Protein AF-A0A1G6PVP6-F1 (afdb_monomer)

Organism: NCBI:txid1814289

InterPro domains:
  IPR032830 Helicase XPB/Ssl2, N-terminal domain [PF13625] (473-594)

Secondary structure (DSSP, 8-state):
---HHHHHHHS-HHHHHHHHHH-GGGTSSPPSSHHHHHHHHTSHHHHHHHHHH--HHHHHHHHHHHHHHHTT----HHHHHHHH--SGGG---TTHHHHHHHHHHHTTSEEEEETTEEEEPTTGGGTS-SSGGG--PPPPTTS-PPPGGGGGSTTS-TTHHHHHHHHHHS-SEEEPPS-TTSHHHHHHHHHHHTTSSEEEETTEEE--HHHHHHHTTS-SSSSPPPPPPPPP--S-HHHHHHHHHHHHHHHHHHHHHHHHHHHHSPEEBPTTSSB-HHHHHHHHHHTTS-HHHHHHHHHHHHHHTSEEE---SS-EEEEBTHHHHHHHS-HHHHHHHHHHHHTT--B-GGGTTSB-TTSPBPPTT-TT-B-TTHHHHHHHHHHHHTTSTTS---HHHHHHHHHHH-GGGPPPHHHHHHHHHHHHHTTSEETTEE-HHHHHHHHSPTTPPP-HHHHHHHHHHHHHHSPPEE---EE-TTSEEEESSEEPHHHHHHHHHH-EEEEESSSEEEE--HHHHHHHHHTT--HHHHHHHHHHH-SSPPPHHHHHHHHHHHHHTTSS-----SEEEE-S-HHHHHHHHT-TTTGGG-EEEEETTEEEESS-HHHHHHHHHHTT-----B-TTS-B-----------BPP---TTHHHHSTTSS--------HHHHHHHHHHHHHHHHHHHHHHHHHHHTTPPPS-------------EE--HHHHHHHHHHHHHTT--EEEEEE-TTS-EEEEEEEEEEEETTEEEEEETTTTEEEEEEGGGEEEEEEPP---

Structure (mmCIF, N/CA/C/O backbone):
data_AF-A0A1G6PVP6-F1
#
_entry.id   AF-A0A1G6PVP6-F1
#
loop_
_atom_site.group_PDB
_atom_site.id
_atom_site.type_symbol
_atom_site.label_atom_id
_atom_site.label_alt_id
_atom_site.label_comp_id
_atom_site.label_asym_id
_atom_site.label_entity_id
_atom_site.label_seq_id
_atom_site.pdbx_PDB_ins_code
_atom_site.Cartn_x
_atom_site.Cartn_y
_atom_site.Cartn_z
_atom_site.occupancy
_atom_site.B_iso_or_equiv
_atom_site.auth_seq_id
_atom_site.auth_comp_id
_atom_site.auth_asym_id
_atom_site.auth_atom_id
_atom_site.pdbx_PDB_model_num
ATOM 1 N N . MET A 1 1 ? 37.254 7.526 -27.015 1.00 60.75 1 MET A N 1
ATOM 2 C CA . MET A 1 1 ? 35.817 7.591 -26.658 1.00 60.75 1 MET A CA 1
ATOM 3 C C . MET A 1 1 ? 35.720 7.754 -25.145 1.00 60.75 1 MET A C 1
ATOM 5 O O . MET A 1 1 ? 36.478 7.080 -24.457 1.00 60.75 1 MET A O 1
ATOM 9 N N . VAL A 1 2 ? 34.897 8.674 -24.628 1.00 83.00 2 VAL A N 1
ATOM 10 C CA . VAL A 1 2 ? 34.730 8.853 -23.170 1.00 83.00 2 VAL A CA 1
ATOM 11 C C . VAL A 1 2 ? 34.036 7.619 -22.603 1.00 83.00 2 VAL A C 1
ATOM 13 O O . VAL A 1 2 ? 33.103 7.111 -23.222 1.00 83.00 2 VAL A O 1
ATOM 16 N N . THR A 1 3 ? 34.500 7.119 -21.462 1.00 88.19 3 THR A N 1
ATOM 17 C CA . THR A 1 3 ? 33.877 5.979 -20.786 1.00 88.19 3 THR A CA 1
ATOM 18 C C . THR A 1 3 ? 32.744 6.407 -19.852 1.00 88.19 3 THR A C 1
ATOM 20 O O . THR A 1 3 ? 32.696 7.563 -19.428 1.00 88.19 3 THR A O 1
ATOM 23 N N . PHE A 1 4 ? 31.854 5.485 -19.458 1.00 91.62 4 PHE A N 1
ATOM 24 C CA . PHE A 1 4 ? 30.844 5.775 -18.427 1.00 91.62 4 PHE A CA 1
ATOM 25 C C . PHE A 1 4 ? 31.498 6.261 -17.125 1.00 91.62 4 PHE A C 1
ATOM 27 O O . PHE A 1 4 ? 31.034 7.218 -16.500 1.00 91.62 4 PHE A O 1
ATOM 34 N N . SER A 1 5 ? 32.591 5.610 -16.722 1.00 90.44 5 SER A N 1
ATOM 35 C CA . SER A 1 5 ? 33.325 5.957 -15.506 1.00 90.44 5 SER A CA 1
ATOM 36 C C . SER A 1 5 ? 33.924 7.366 -15.578 1.00 90.44 5 SER A C 1
ATOM 38 O O . SER A 1 5 ? 33.791 8.129 -14.617 1.00 90.44 5 SER A O 1
ATOM 40 N N . ASP A 1 6 ? 34.522 7.736 -16.714 1.00 90.12 6 ASP A N 1
ATOM 41 C CA . ASP A 1 6 ? 35.064 9.080 -16.947 1.00 90.12 6 ASP A CA 1
ATOM 42 C C . ASP A 1 6 ? 33.957 10.137 -16.959 1.00 90.12 6 ASP A C 1
ATOM 44 O O . ASP A 1 6 ? 34.083 11.168 -16.294 1.00 90.12 6 ASP A O 1
ATOM 48 N N . TRP A 1 7 ? 32.850 9.854 -17.652 1.00 94.06 7 TRP A N 1
ATOM 49 C CA . TRP A 1 7 ? 31.676 10.724 -17.704 1.00 94.06 7 TRP A CA 1
ATOM 50 C C . TRP A 1 7 ? 31.132 11.012 -16.298 1.00 94.06 7 TRP A C 1
ATOM 52 O O . TRP A 1 7 ? 30.947 12.173 -15.933 1.00 94.06 7 TRP A O 1
ATOM 62 N N . LEU A 1 8 ? 30.957 9.980 -15.464 1.00 93.62 8 LEU A N 1
ATOM 63 C CA . LEU A 1 8 ? 30.440 10.151 -14.104 1.00 93.62 8 LEU A CA 1
ATOM 64 C C . LEU A 1 8 ? 31.425 10.917 -13.209 1.00 93.62 8 LEU A C 1
ATOM 66 O O . LEU A 1 8 ? 31.009 11.755 -12.409 1.00 93.62 8 LEU A O 1
ATOM 70 N N . CYS A 1 9 ? 32.731 10.671 -13.348 1.00 91.69 9 CYS A N 1
ATOM 71 C CA . CYS A 1 9 ? 33.758 11.388 -12.587 1.00 91.69 9 CYS A CA 1
ATOM 72 C C . CYS A 1 9 ? 33.884 12.868 -12.997 1.00 91.69 9 CYS A C 1
ATOM 74 O O . CYS A 1 9 ? 34.318 13.696 -12.184 1.00 91.69 9 CYS A O 1
ATOM 76 N N . ALA A 1 10 ? 33.499 13.214 -14.227 1.00 92.31 10 ALA A N 1
ATOM 77 C CA . ALA A 1 10 ? 33.525 14.576 -14.752 1.00 92.31 10 ALA A CA 1
ATOM 78 C C . ALA A 1 10 ? 32.319 15.441 -14.326 1.00 92.31 10 ALA A C 1
ATOM 80 O O . ALA A 1 10 ? 32.412 16.664 -14.416 1.00 92.31 10 ALA A O 1
ATOM 81 N N . ARG A 1 11 ? 31.225 14.843 -13.823 1.00 94.50 11 ARG A N 1
ATOM 82 C CA . ARG A 1 11 ? 30.000 15.556 -13.394 1.00 94.50 11 ARG A CA 1
ATOM 83 C C . ARG A 1 11 ? 30.251 16.598 -12.308 1.00 94.50 11 ARG A C 1
ATOM 85 O O . ARG A 1 11 ? 31.060 16.370 -11.417 1.00 94.50 11 ARG A O 1
ATOM 92 N N . SER A 1 12 ? 29.536 17.719 -12.312 1.00 94.81 12 SER A N 1
ATOM 93 C CA . SER A 1 12 ? 29.713 18.744 -11.270 1.00 94.81 12 SER A CA 1
ATOM 94 C C . SER A 1 12 ? 29.326 18.239 -9.866 1.00 94.81 12 SER A C 1
ATOM 96 O O . SER A 1 12 ? 28.590 17.265 -9.708 1.00 94.81 12 SER A O 1
ATOM 98 N N . ASP A 1 13 ? 29.800 18.902 -8.807 1.00 94.88 13 ASP A N 1
ATOM 99 C CA . ASP A 1 13 ? 29.448 18.505 -7.435 1.00 94.88 13 ASP A CA 1
ATOM 100 C C . ASP A 1 13 ? 27.935 18.614 -7.174 1.00 94.88 13 ASP A C 1
ATOM 102 O O . ASP A 1 13 ? 27.367 17.783 -6.466 1.00 94.88 13 ASP A O 1
ATOM 106 N N . ALA A 1 14 ? 27.269 19.598 -7.790 1.00 94.19 14 ALA A N 1
ATOM 107 C CA . ALA A 1 14 ? 25.817 19.754 -7.725 1.00 94.19 14 ALA A CA 1
ATOM 108 C C . ALA A 1 14 ? 25.087 18.569 -8.379 1.00 94.19 14 ALA A C 1
ATOM 110 O O . ALA A 1 14 ? 24.171 18.004 -7.783 1.00 94.19 14 ALA A O 1
ATOM 111 N N . GLU A 1 15 ? 25.542 18.145 -9.557 1.00 94.19 15 GLU A N 1
ATOM 112 C CA . GLU A 1 15 ? 25.022 16.968 -10.256 1.00 94.19 15 GLU A CA 1
ATOM 113 C C . GLU A 1 15 ? 25.239 15.668 -9.471 1.00 94.19 15 GLU A C 1
ATOM 115 O O . GLU A 1 15 ? 24.349 14.824 -9.411 1.00 94.19 15 GLU A O 1
ATOM 120 N N . LEU A 1 16 ? 26.397 15.497 -8.826 1.00 94.81 16 LEU A N 1
ATOM 121 C CA . LEU A 1 16 ? 26.662 14.324 -7.988 1.00 94.81 16 LEU A CA 1
ATOM 122 C C . LEU A 1 16 ? 25.761 14.298 -6.744 1.00 94.81 16 LEU A C 1
ATOM 124 O O . LEU A 1 16 ? 25.290 13.231 -6.346 1.00 94.81 16 LEU A O 1
ATOM 128 N N . VAL A 1 17 ? 25.481 15.455 -6.137 1.00 94.12 17 VAL A N 1
ATOM 129 C CA . VAL A 1 17 ? 24.511 15.562 -5.033 1.00 94.12 17 VAL A CA 1
ATOM 130 C C . VAL A 1 17 ? 23.095 15.237 -5.513 1.00 94.12 17 VAL A C 1
ATOM 132 O O . VAL A 1 17 ? 22.380 14.517 -4.812 1.00 94.12 17 VAL A O 1
ATOM 135 N N . ALA A 1 18 ? 22.696 15.709 -6.697 1.00 92.44 18 ALA A N 1
ATOM 136 C CA . ALA A 1 18 ? 21.407 15.374 -7.301 1.00 92.44 18 ALA A CA 1
ATOM 137 C C . ALA A 1 18 ? 21.292 13.862 -7.569 1.00 92.44 18 ALA A C 1
ATOM 139 O O . ALA A 1 18 ? 20.342 13.229 -7.103 1.00 92.44 18 ALA A O 1
ATOM 140 N N . LEU A 1 19 ? 22.315 13.251 -8.182 1.00 94.56 19 LEU A N 1
ATOM 141 C CA . LEU A 1 19 ? 22.394 11.805 -8.402 1.00 94.56 19 LEU A CA 1
ATOM 142 C C . LEU A 1 19 ? 22.219 11.027 -7.092 1.00 94.56 19 LEU A C 1
ATOM 144 O O . LEU A 1 19 ? 21.387 10.129 -7.023 1.00 94.56 19 LEU A O 1
ATOM 148 N N . LEU A 1 20 ? 22.962 11.369 -6.035 1.00 92.81 20 LEU A N 1
ATOM 149 C CA . LEU A 1 20 ? 22.866 10.676 -4.742 1.00 92.81 20 LEU A CA 1
ATOM 150 C C . LEU A 1 20 ? 21.529 10.922 -4.023 1.00 92.81 20 LEU A C 1
ATOM 152 O O . LEU A 1 20 ? 21.112 10.092 -3.214 1.00 92.81 20 LEU A O 1
ATOM 156 N N . SER A 1 21 ? 20.856 12.035 -4.319 1.00 89.69 21 SER A N 1
ATOM 157 C CA . SER A 1 21 ? 19.523 12.345 -3.790 1.00 89.69 21 SER A CA 1
ATOM 158 C C . SER A 1 21 ? 18.444 11.494 -4.460 1.00 89.69 21 SER A C 1
ATOM 160 O O . SER A 1 21 ? 17.589 10.941 -3.768 1.00 89.69 21 SER A O 1
ATOM 162 N N . HIS A 1 22 ? 18.508 11.333 -5.785 1.00 88.88 22 HIS A N 1
ATOM 163 C CA . HIS A 1 22 ? 17.596 10.466 -6.538 1.00 88.88 22 HIS A CA 1
ATOM 164 C C . HIS A 1 22 ? 17.931 8.976 -6.381 1.00 88.88 22 HIS A C 1
ATOM 166 O O . HIS A 1 22 ? 17.046 8.124 -6.432 1.00 88.88 22 HIS A O 1
ATOM 172 N N . ARG A 1 23 ? 19.205 8.650 -6.140 1.00 90.88 23 ARG A N 1
ATOM 173 C CA . ARG A 1 23 ? 19.727 7.288 -5.995 1.00 90.88 23 ARG A CA 1
ATOM 174 C C . ARG A 1 23 ? 20.407 7.078 -4.646 1.00 90.88 23 ARG A C 1
ATOM 176 O O . ARG A 1 23 ? 21.613 6.843 -4.556 1.00 90.88 23 ARG A O 1
ATOM 183 N N . ALA A 1 24 ? 19.603 7.102 -3.584 1.00 85.81 24 ALA A N 1
ATOM 184 C CA . ALA A 1 24 ? 20.070 6.907 -2.207 1.00 85.81 24 ALA A CA 1
ATOM 185 C C . ALA A 1 24 ? 20.829 5.579 -1.999 1.00 85.81 24 ALA A C 1
ATOM 187 O O . ALA A 1 24 ? 21.690 5.474 -1.124 1.00 85.81 24 ALA A O 1
ATOM 188 N N . ASP A 1 25 ? 20.563 4.572 -2.834 1.00 88.75 25 ASP A N 1
ATOM 189 C CA . ASP A 1 25 ? 21.246 3.282 -2.804 1.00 88.75 25 ASP A CA 1
ATOM 190 C C . ASP A 1 25 ? 22.731 3.350 -3.212 1.00 88.75 25 ASP A C 1
ATOM 192 O O . ASP A 1 25 ? 23.511 2.455 -2.884 1.00 88.75 25 ASP A O 1
ATOM 196 N N . LEU A 1 26 ? 23.150 4.430 -3.876 1.00 91.06 26 LEU A N 1
ATOM 197 C CA . LEU A 1 26 ? 24.555 4.712 -4.176 1.00 91.06 26 LEU A CA 1
ATOM 198 C C . LEU A 1 26 ? 25.303 5.318 -2.982 1.00 91.06 26 LEU A C 1
ATOM 200 O O . LEU A 1 26 ? 26.528 5.208 -2.902 1.00 91.06 26 LEU A O 1
ATOM 204 N N . ALA A 1 27 ? 24.578 5.933 -2.044 1.00 86.06 27 ALA A N 1
ATOM 205 C CA . ALA A 1 27 ? 25.148 6.603 -0.880 1.00 86.06 27 ALA A CA 1
ATOM 206 C C . ALA A 1 27 ? 25.388 5.659 0.313 1.00 86.06 27 ALA A C 1
ATOM 208 O O . ALA A 1 27 ? 26.175 6.004 1.193 1.00 86.06 27 ALA A O 1
ATOM 209 N N . SER A 1 28 ? 24.744 4.482 0.355 1.00 80.56 28 SER A N 1
ATOM 210 C CA . SER A 1 28 ? 24.825 3.544 1.488 1.00 80.56 28 SER A CA 1
ATOM 211 C C . SER A 1 28 ? 25.162 2.109 1.051 1.00 80.56 28 SER A C 1
ATOM 213 O O . SER A 1 28 ? 24.464 1.561 0.199 1.00 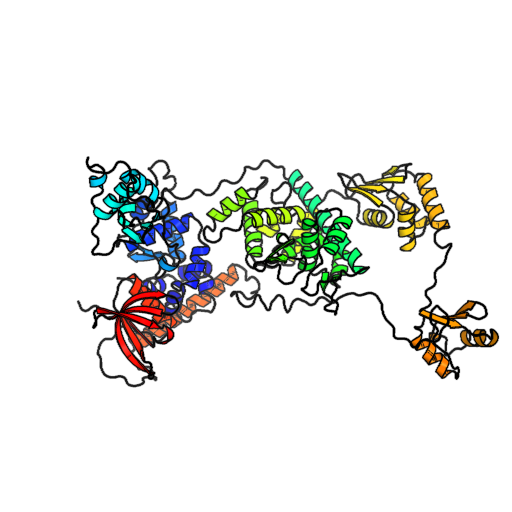80.56 28 SER A O 1
ATOM 215 N N . PRO A 1 29 ? 26.237 1.480 1.581 1.00 80.12 29 PRO A N 1
ATOM 216 C CA . PRO A 1 29 ? 27.320 2.089 2.374 1.00 80.12 29 PRO A CA 1
ATOM 217 C C . PRO A 1 29 ? 28.002 3.254 1.634 1.00 80.12 29 PRO A C 1
ATOM 219 O O . PRO A 1 29 ? 27.838 3.371 0.425 1.00 80.12 29 PRO A O 1
ATOM 222 N N . SER A 1 30 ? 28.753 4.126 2.312 1.00 80.06 30 SER A N 1
ATOM 223 C CA . SER A 1 30 ? 29.416 5.261 1.644 1.00 80.06 30 SER A CA 1
ATOM 224 C C . SER A 1 30 ? 30.474 4.779 0.638 1.00 80.06 30 SER A C 1
ATOM 226 O O . SER A 1 30 ? 31.311 3.954 1.011 1.00 80.06 30 SER A O 1
ATOM 228 N N . PRO A 1 31 ? 30.479 5.272 -0.616 1.00 86.38 31 PRO A N 1
ATOM 229 C CA . PRO A 1 31 ? 31.542 4.955 -1.567 1.00 86.38 31 PRO A CA 1
ATOM 230 C C . PRO A 1 31 ? 32.885 5.542 -1.108 1.00 86.38 31 PRO A C 1
ATOM 232 O O . PRO A 1 31 ? 32.935 6.514 -0.355 1.00 86.38 31 PRO A O 1
ATOM 235 N N . SER A 1 32 ? 33.979 4.933 -1.563 1.00 84.50 32 SER A N 1
ATOM 236 C CA . SER A 1 32 ? 35.352 5.335 -1.228 1.00 84.50 32 SER A CA 1
ATOM 237 C C . SER A 1 32 ? 35.946 6.356 -2.205 1.00 84.50 32 SER A C 1
ATOM 239 O O . SER A 1 32 ? 36.773 7.171 -1.808 1.00 84.50 32 SER A O 1
ATOM 241 N N . THR A 1 33 ? 35.545 6.316 -3.479 1.00 89.00 33 THR A N 1
ATOM 242 C CA . THR A 1 33 ? 36.049 7.160 -4.576 1.00 89.00 33 THR A CA 1
ATOM 243 C C . THR A 1 33 ? 34.946 7.390 -5.616 1.00 89.00 33 THR A C 1
ATOM 245 O O . THR A 1 33 ? 33.927 6.695 -5.609 1.00 89.00 33 THR A O 1
ATOM 248 N N . LEU A 1 34 ? 35.136 8.336 -6.545 1.00 90.12 34 LEU A N 1
ATOM 249 C CA . LEU A 1 34 ? 34.192 8.529 -7.659 1.00 90.12 34 LEU A CA 1
ATOM 250 C C . LEU A 1 34 ? 34.148 7.318 -8.609 1.00 90.12 34 LEU A C 1
ATOM 252 O O . LEU A 1 34 ? 33.084 6.966 -9.108 1.00 90.12 34 LEU A O 1
ATOM 256 N N . LEU A 1 35 ? 35.266 6.604 -8.778 1.00 87.62 35 LEU A N 1
ATOM 257 C CA . LEU A 1 35 ? 35.300 5.357 -9.551 1.00 87.62 35 LEU A CA 1
ATOM 258 C C . LEU A 1 35 ? 34.507 4.232 -8.872 1.00 87.62 35 LEU A C 1
ATOM 260 O O . LEU A 1 35 ? 33.802 3.484 -9.549 1.00 87.62 35 LEU A O 1
ATOM 264 N N . SER A 1 36 ? 34.567 4.113 -7.538 1.00 87.19 36 SER A N 1
ATOM 265 C CA . SER A 1 36 ? 33.729 3.138 -6.830 1.00 87.19 36 SER A CA 1
ATOM 266 C C . SER A 1 36 ? 32.253 3.540 -6.831 1.00 87.19 36 SER A C 1
ATOM 268 O O . SER A 1 36 ? 31.394 2.663 -6.893 1.00 87.19 36 SER A O 1
ATOM 270 N N . LEU A 1 37 ? 31.933 4.840 -6.863 1.00 91.94 37 LEU A N 1
ATOM 271 C CA . LEU A 1 37 ? 30.575 5.322 -7.131 1.00 91.94 37 LEU A CA 1
ATOM 272 C C . LEU A 1 37 ? 30.092 4.907 -8.536 1.00 91.94 37 LEU A C 1
ATOM 274 O O . LEU A 1 37 ? 29.015 4.320 -8.643 1.00 91.94 37 LEU A O 1
ATOM 278 N N . ALA A 1 38 ? 30.896 5.118 -9.585 1.00 91.00 38 ALA A N 1
ATOM 279 C CA . ALA A 1 38 ? 30.566 4.708 -10.956 1.00 91.00 38 ALA A CA 1
ATOM 280 C C . ALA A 1 38 ? 30.348 3.189 -11.077 1.00 91.00 38 ALA A C 1
ATOM 282 O O . ALA A 1 38 ? 29.345 2.731 -11.626 1.00 91.00 38 ALA A O 1
ATOM 283 N N . ALA A 1 39 ? 31.230 2.388 -10.477 1.00 88.44 39 ALA A N 1
ATOM 284 C CA . ALA A 1 39 ? 31.094 0.933 -10.452 1.00 88.44 39 ALA A CA 1
ATOM 285 C C . ALA A 1 39 ? 29.834 0.451 -9.707 1.00 88.44 39 ALA A C 1
ATOM 287 O O . ALA A 1 39 ? 29.248 -0.581 -10.045 1.00 88.44 39 ALA A O 1
ATOM 288 N N . ARG A 1 40 ? 29.387 1.190 -8.685 1.00 91.25 40 ARG A N 1
ATOM 289 C CA . ARG A 1 40 ? 28.132 0.896 -7.975 1.00 91.25 40 ARG A CA 1
ATOM 290 C C . ARG A 1 40 ? 26.914 1.293 -8.784 1.00 91.25 40 ARG A C 1
ATOM 292 O O . ARG A 1 40 ? 25.930 0.549 -8.753 1.00 91.25 40 ARG A O 1
ATOM 299 N N . ALA A 1 41 ? 26.983 2.402 -9.518 1.00 92.62 41 ALA A N 1
ATOM 300 C CA . ALA A 1 41 ? 25.920 2.844 -10.414 1.00 92.62 41 ALA A CA 1
ATOM 301 C C . ALA A 1 41 ? 25.592 1.784 -11.475 1.00 92.62 41 ALA A C 1
ATOM 303 O O . ALA A 1 41 ? 24.414 1.550 -11.720 1.00 92.62 41 ALA A O 1
ATOM 304 N N . THR A 1 42 ? 26.600 1.059 -11.976 1.00 91.88 42 THR A N 1
ATOM 305 C CA . THR A 1 42 ? 26.471 -0.019 -12.983 1.00 91.88 42 THR A CA 1
ATOM 306 C C . THR A 1 42 ? 26.233 -1.417 -12.399 1.00 91.88 42 THR A C 1
ATOM 308 O O . THR A 1 42 ? 26.232 -2.421 -13.114 1.00 91.88 42 THR A O 1
ATOM 311 N N . SER A 1 43 ? 26.058 -1.548 -11.080 1.00 89.44 43 SER A N 1
ATOM 312 C CA . SER A 1 43 ? 25.793 -2.859 -10.477 1.00 89.44 43 SER A CA 1
ATOM 313 C C . SER A 1 43 ? 24.342 -3.300 -10.704 1.00 89.44 43 SER A C 1
ATOM 315 O O . SER A 1 43 ? 23.414 -2.503 -10.601 1.00 89.44 43 SER A O 1
ATOM 317 N N . ARG A 1 44 ? 24.112 -4.597 -10.951 1.00 88.31 44 ARG A N 1
ATOM 318 C CA . ARG A 1 44 ? 22.769 -5.130 -11.256 1.00 88.31 44 ARG A CA 1
ATOM 319 C C . ARG A 1 44 ? 21.719 -4.777 -10.198 1.00 88.31 44 ARG A C 1
ATOM 321 O O . ARG A 1 44 ? 20.634 -4.339 -10.550 1.00 88.31 44 ARG A O 1
ATOM 328 N N . ALA A 1 45 ? 22.044 -4.920 -8.911 1.00 88.69 45 ALA A N 1
ATOM 329 C CA . ALA A 1 45 ? 21.116 -4.598 -7.819 1.00 88.69 45 ALA A CA 1
ATOM 330 C C . ALA A 1 45 ? 20.723 -3.109 -7.804 1.00 88.69 45 ALA A C 1
ATOM 332 O O . ALA A 1 45 ? 19.578 -2.758 -7.538 1.00 88.69 45 ALA A O 1
ATOM 333 N N . SER A 1 46 ? 21.686 -2.248 -8.117 1.00 91.31 46 SER A N 1
ATOM 334 C CA . SER A 1 46 ? 21.552 -0.798 -8.184 1.00 91.31 46 SER A CA 1
ATOM 335 C C . SER A 1 46 ? 20.673 -0.391 -9.375 1.00 91.31 46 SER A C 1
ATOM 337 O O . SER A 1 46 ? 19.634 0.242 -9.195 1.00 91.31 46 SER A O 1
ATOM 339 N N . LEU A 1 47 ? 21.005 -0.870 -10.575 1.00 93.62 47 LEU A N 1
ATOM 340 C CA . LEU A 1 47 ? 20.216 -0.651 -11.790 1.00 93.62 47 LEU A CA 1
ATOM 341 C C . LEU A 1 47 ? 18.796 -1.225 -11.683 1.00 93.62 47 LEU A C 1
ATOM 343 O O . LEU A 1 47 ? 17.840 -0.582 -12.108 1.00 93.62 47 LEU A O 1
ATOM 347 N N . GLN A 1 48 ? 18.622 -2.401 -11.073 1.00 91.94 48 GLN A N 1
ATOM 348 C CA . GLN A 1 48 ? 17.302 -3.000 -10.871 1.00 91.94 48 GLN A CA 1
ATOM 349 C C . GLN A 1 48 ? 16.434 -2.141 -9.946 1.00 91.94 48 GLN A C 1
ATOM 351 O O . GLN A 1 48 ? 15.265 -1.921 -10.248 1.00 91.94 48 GLN A O 1
ATOM 356 N N . ARG A 1 49 ? 16.986 -1.605 -8.848 1.00 90.06 49 ARG A N 1
ATOM 357 C CA . ARG A 1 49 ? 16.247 -0.686 -7.966 1.00 90.06 49 ARG A CA 1
ATOM 358 C C . ARG A 1 49 ? 15.828 0.589 -8.690 1.00 90.06 49 ARG A C 1
ATOM 360 O O . ARG A 1 49 ? 14.674 0.986 -8.575 1.00 90.06 49 ARG A O 1
ATOM 367 N N . ALA A 1 50 ? 16.746 1.188 -9.442 1.00 92.94 50 ALA A N 1
ATOM 368 C CA . ALA A 1 50 ? 16.488 2.421 -10.174 1.00 92.94 50 ALA A CA 1
ATOM 369 C C . ALA A 1 50 ? 15.446 2.224 -11.289 1.00 92.94 50 ALA A C 1
ATOM 371 O O . ALA A 1 50 ? 14.453 2.938 -11.321 1.00 92.94 50 ALA A O 1
ATOM 372 N N . THR A 1 51 ? 15.594 1.188 -12.122 1.00 93.44 51 THR A N 1
ATOM 373 C CA . THR A 1 51 ? 14.605 0.841 -13.165 1.00 93.44 51 THR A CA 1
ATOM 374 C C . THR A 1 51 ? 13.236 0.482 -12.588 1.00 93.44 51 THR A C 1
ATOM 376 O O . THR A 1 51 ? 12.217 0.789 -13.194 1.00 93.44 51 THR A O 1
ATOM 379 N N . THR A 1 52 ? 13.185 -0.122 -11.396 1.00 91.00 52 THR A N 1
ATOM 380 C CA . THR A 1 52 ? 11.923 -0.427 -10.701 1.00 91.00 52 THR A CA 1
ATOM 381 C C . THR A 1 52 ? 11.179 0.827 -10.228 1.00 91.00 52 THR A C 1
ATOM 383 O O . THR A 1 52 ? 9.964 0.783 -10.042 1.00 91.00 52 THR A O 1
ATOM 386 N N . ALA A 1 53 ? 11.894 1.933 -10.013 1.00 89.19 53 ALA A N 1
ATOM 387 C CA . ALA A 1 53 ? 11.325 3.207 -9.584 1.00 89.19 53 ALA A CA 1
ATOM 388 C C . ALA A 1 53 ? 10.896 4.117 -10.748 1.00 89.19 53 ALA A C 1
ATOM 390 O O . ALA A 1 53 ? 10.272 5.141 -10.487 1.00 89.19 53 ALA A O 1
ATOM 391 N N . LEU A 1 54 ? 11.224 3.763 -11.997 1.00 94.12 54 LEU A N 1
ATOM 392 C CA . LEU A 1 54 ? 10.818 4.530 -13.173 1.00 94.12 54 LEU A CA 1
ATOM 393 C C . LEU A 1 54 ? 9.318 4.398 -13.423 1.00 94.12 54 LEU A C 1
ATOM 395 O O . LEU A 1 54 ? 8.761 3.307 -13.284 1.00 94.12 54 LEU A O 1
ATOM 399 N N . ASP A 1 55 ? 8.700 5.492 -13.864 1.00 95.06 55 ASP A N 1
ATOM 400 C CA . ASP A 1 55 ? 7.382 5.442 -14.485 1.00 95.06 55 ASP A CA 1
ATOM 401 C C . ASP A 1 55 ? 7.454 4.869 -15.912 1.00 95.06 55 ASP A C 1
ATOM 403 O O . ASP A 1 55 ? 8.521 4.574 -16.461 1.00 95.06 55 ASP A O 1
ATOM 407 N N . ALA A 1 56 ? 6.287 4.677 -16.519 1.00 94.25 56 ALA A N 1
ATOM 408 C CA . ALA A 1 56 ? 6.146 4.088 -17.836 1.00 94.25 56 ALA A CA 1
ATOM 409 C C . ALA A 1 56 ? 6.769 4.948 -18.944 1.00 94.25 56 ALA A C 1
ATOM 411 O O . ALA A 1 56 ? 7.278 4.386 -19.911 1.00 94.25 56 ALA A O 1
ATOM 412 N N . ALA A 1 57 ? 6.770 6.278 -18.816 1.00 93.69 57 ALA A N 1
ATOM 413 C CA . ALA A 1 57 ? 7.355 7.160 -19.822 1.00 93.69 57 ALA A CA 1
ATOM 414 C C . ALA A 1 57 ? 8.889 7.079 -19.795 1.00 93.69 57 ALA A C 1
ATOM 416 O O . ALA A 1 57 ? 9.512 6.841 -20.832 1.00 93.69 57 ALA A O 1
ATOM 417 N N . HIS A 1 58 ? 9.492 7.170 -18.608 1.00 95.25 58 HIS A N 1
ATOM 418 C CA . HIS A 1 58 ? 10.931 7.005 -18.415 1.00 95.25 58 HIS A CA 1
ATOM 419 C C . HIS A 1 58 ? 11.410 5.613 -18.838 1.00 95.25 58 HIS A C 1
ATOM 421 O O . HIS A 1 58 ? 12.433 5.488 -19.511 1.00 95.25 58 HIS A O 1
ATOM 427 N N . LEU A 1 59 ? 10.672 4.557 -18.477 1.00 95.50 59 LEU A N 1
ATOM 428 C CA . LEU A 1 59 ? 11.030 3.195 -18.866 1.00 95.50 59 LEU A CA 1
ATOM 429 C C . LEU A 1 59 ? 11.007 3.023 -20.392 1.00 95.50 59 LEU A C 1
ATOM 431 O O . LEU A 1 59 ? 11.944 2.446 -20.934 1.00 95.50 59 LEU A O 1
ATOM 435 N N . MET A 1 60 ? 10.003 3.565 -21.091 1.00 94.12 60 MET A N 1
ATOM 436 C CA . MET A 1 60 ? 9.955 3.512 -22.558 1.00 94.12 60 MET A CA 1
ATOM 437 C C . MET A 1 60 ? 11.103 4.286 -23.217 1.00 94.12 60 MET A C 1
ATOM 439 O O . MET A 1 60 ? 11.686 3.808 -24.188 1.00 94.12 60 MET A O 1
ATOM 443 N N . VAL A 1 61 ? 11.476 5.460 -22.695 1.00 95.81 61 VAL A N 1
ATOM 444 C CA . VAL A 1 61 ? 12.637 6.205 -23.214 1.00 95.81 61 VAL A CA 1
ATOM 445 C C . VAL A 1 61 ? 13.930 5.411 -23.006 1.00 95.81 61 VAL A C 1
ATOM 447 O O . VAL A 1 61 ? 14.722 5.281 -23.941 1.00 95.81 61 VAL A O 1
ATOM 450 N N . LEU A 1 62 ? 14.117 4.811 -21.826 1.00 97.06 62 LEU A N 1
ATOM 451 C CA . LEU A 1 62 ? 15.270 3.960 -21.527 1.00 97.06 62 LEU A CA 1
ATOM 452 C C . LEU A 1 62 ? 15.332 2.724 -22.440 1.00 97.06 62 LEU A C 1
ATOM 454 O O . LEU A 1 62 ? 16.394 2.421 -22.984 1.00 97.06 62 LEU A O 1
ATOM 458 N N . GLU A 1 63 ? 14.208 2.030 -22.635 1.00 95.50 63 GLU A N 1
ATOM 459 C CA . GLU A 1 63 ? 14.102 0.894 -23.558 1.00 95.50 63 GLU A CA 1
ATOM 460 C C . GLU A 1 63 ? 14.421 1.312 -24.992 1.00 95.50 63 GLU A C 1
ATOM 462 O O . GLU A 1 63 ? 15.172 0.619 -25.678 1.00 95.50 63 GLU A O 1
ATOM 467 N N . SER A 1 64 ? 13.909 2.464 -25.433 1.00 95.25 64 SER A N 1
ATOM 468 C CA . SER A 1 64 ? 14.187 2.990 -26.765 1.00 95.25 64 SER A CA 1
ATOM 469 C C . SER A 1 64 ? 15.676 3.264 -26.960 1.00 95.25 64 SER A C 1
ATOM 471 O O . SER A 1 64 ? 16.236 2.840 -27.967 1.00 95.25 64 SER A O 1
ATOM 473 N N . VAL A 1 65 ? 16.339 3.933 -26.013 1.00 96.56 65 VAL A N 1
ATOM 474 C CA . VAL A 1 65 ? 17.783 4.203 -26.105 1.00 96.56 65 VAL A CA 1
ATOM 475 C C . VAL A 1 65 ? 18.588 2.902 -26.095 1.00 96.56 65 VAL A C 1
ATOM 477 O O . VAL A 1 65 ? 19.473 2.743 -26.929 1.00 96.56 65 VAL A O 1
ATOM 480 N N . ALA A 1 66 ? 18.253 1.948 -25.221 1.00 94.50 66 ALA A N 1
ATOM 481 C CA . ALA A 1 66 ? 18.941 0.658 -25.159 1.00 94.50 66 ALA A CA 1
ATOM 482 C C . ALA A 1 66 ? 18.790 -0.150 -26.459 1.00 94.50 66 ALA A C 1
ATOM 484 O O . ALA A 1 66 ? 19.757 -0.712 -26.966 1.00 94.50 66 ALA A O 1
ATOM 485 N N . VAL A 1 67 ? 17.588 -0.176 -27.040 1.00 93.38 67 VAL A N 1
ATOM 486 C CA . VAL A 1 67 ? 17.341 -0.839 -28.326 1.00 93.38 67 VAL A CA 1
ATOM 487 C C . VAL A 1 67 ? 18.160 -0.193 -29.442 1.00 93.38 67 VAL A C 1
ATOM 489 O O . VAL A 1 67 ? 18.776 -0.918 -30.217 1.00 93.38 67 VAL A O 1
ATOM 492 N N . LEU A 1 68 ? 18.179 1.136 -29.537 1.00 93.38 68 LEU A N 1
ATOM 493 C CA . LEU A 1 68 ? 18.891 1.840 -30.607 1.00 93.38 68 LEU A CA 1
ATOM 494 C C . LEU A 1 68 ? 20.418 1.705 -30.467 1.00 93.38 68 LEU A C 1
ATOM 496 O O . LEU A 1 68 ? 21.088 1.399 -31.452 1.00 93.38 68 LEU A O 1
ATOM 500 N N . ASP A 1 69 ? 20.959 1.837 -29.250 1.00 92.12 69 ASP A N 1
ATOM 501 C CA . ASP A 1 69 ? 22.396 1.658 -28.974 1.00 92.12 69 ASP A CA 1
ATOM 502 C C . ASP A 1 69 ? 22.857 0.232 -29.309 1.00 92.12 69 ASP A C 1
ATOM 504 O O . ASP A 1 69 ? 23.893 0.049 -29.943 1.00 92.12 69 ASP A O 1
ATOM 508 N N . SER A 1 70 ? 22.042 -0.785 -28.997 1.00 87.88 70 SER A N 1
ATOM 509 C CA . SER A 1 70 ? 22.367 -2.187 -29.307 1.00 87.88 70 SER A CA 1
ATOM 510 C C . SER A 1 70 ? 22.498 -2.490 -30.808 1.00 87.88 70 SER A C 1
ATOM 512 O O . SER A 1 70 ? 23.088 -3.501 -31.185 1.00 87.88 70 SER A O 1
ATOM 514 N N . LEU A 1 71 ? 21.937 -1.630 -31.666 1.00 87.44 71 LEU A N 1
ATOM 515 C CA . LEU A 1 71 ? 22.039 -1.725 -33.124 1.00 87.44 71 LEU A CA 1
ATOM 516 C C . LEU A 1 71 ? 23.251 -0.966 -33.676 1.00 87.44 71 LEU A C 1
ATOM 518 O O . LEU A 1 71 ? 23.469 -0.954 -34.886 1.00 87.44 71 LEU A O 1
ATOM 522 N N . GLY A 1 72 ? 24.032 -0.320 -32.806 1.00 86.75 72 GLY A N 1
ATOM 523 C CA . GLY A 1 72 ? 25.121 0.567 -33.196 1.00 86.75 72 GLY A CA 1
ATOM 524 C C . GLY A 1 72 ? 24.641 1.884 -33.812 1.00 86.75 72 GLY A C 1
ATOM 525 O O . GLY A 1 72 ? 25.421 2.546 -34.497 1.00 86.75 72 GLY A O 1
ATOM 526 N N . GLU A 1 73 ? 23.372 2.269 -33.616 1.00 89.69 73 GLU A N 1
ATOM 527 C CA . GLU A 1 73 ? 22.866 3.564 -34.077 1.00 89.69 73 GLU A CA 1
ATOM 528 C C . GLU A 1 73 ? 23.404 4.707 -33.201 1.00 89.69 73 GLU A C 1
ATOM 530 O O . GLU A 1 73 ? 23.566 4.574 -31.989 1.00 89.69 73 GLU A O 1
ATOM 535 N N . ILE A 1 74 ? 23.627 5.878 -33.805 1.00 93.00 74 ILE A N 1
ATOM 536 C CA . ILE A 1 74 ? 23.909 7.102 -33.048 1.00 93.00 74 ILE A CA 1
ATOM 537 C C . ILE A 1 74 ? 22.594 7.592 -32.438 1.00 93.00 74 ILE A C 1
ATOM 539 O O . ILE A 1 74 ? 21.706 8.074 -33.145 1.00 93.00 74 ILE A O 1
ATOM 543 N N . VAL A 1 75 ? 22.466 7.473 -31.117 1.00 95.62 75 VAL A N 1
ATOM 544 C CA . VAL A 1 75 ? 21.227 7.806 -30.406 1.00 95.62 75 VAL A CA 1
ATOM 545 C C . VAL A 1 75 ? 21.212 9.284 -30.004 1.00 95.62 75 VAL A C 1
ATOM 547 O O . VAL A 1 75 ? 21.699 9.660 -28.938 1.00 95.62 75 VAL A O 1
ATOM 550 N N . THR A 1 76 ? 20.649 10.133 -30.868 1.00 96.06 76 THR A N 1
ATOM 551 C CA . THR A 1 76 ? 20.371 11.550 -30.564 1.00 96.06 76 THR A CA 1
ATOM 552 C C . THR A 1 76 ? 18.950 11.748 -30.035 1.00 96.06 76 THR A C 1
ATOM 554 O O . THR A 1 76 ? 18.089 10.874 -30.184 1.00 96.06 76 THR A O 1
ATOM 557 N N . THR A 1 77 ? 18.668 12.922 -29.468 1.00 94.31 77 THR A N 1
ATOM 558 C CA . THR A 1 77 ? 17.314 13.311 -29.044 1.00 94.31 77 THR A CA 1
ATOM 559 C C . THR A 1 77 ? 16.301 13.173 -30.182 1.00 94.31 77 THR A C 1
ATOM 561 O O . THR A 1 77 ? 15.252 12.559 -30.002 1.00 94.31 77 THR A O 1
ATOM 564 N N . GLU A 1 78 ? 16.625 13.662 -31.382 1.00 92.12 78 GLU A N 1
ATOM 565 C CA . GLU A 1 78 ? 15.752 13.582 -32.562 1.00 92.12 78 GLU A CA 1
ATOM 566 C C . GLU A 1 78 ? 15.480 12.130 -32.956 1.00 92.12 78 GLU A C 1
ATOM 568 O O . GLU A 1 78 ? 14.358 11.780 -33.328 1.00 92.12 78 GLU A O 1
ATOM 573 N N . ARG A 1 79 ? 16.492 11.262 -32.839 1.00 93.25 79 ARG A N 1
ATOM 574 C CA . ARG A 1 79 ? 16.351 9.842 -33.156 1.00 93.25 79 ARG A CA 1
ATOM 575 C C . ARG A 1 79 ? 15.418 9.129 -32.179 1.00 93.25 79 ARG A C 1
ATOM 577 O O . ARG A 1 79 ? 14.608 8.314 -32.627 1.00 93.25 79 ARG A O 1
ATOM 584 N N . VAL A 1 80 ? 15.505 9.443 -30.883 1.00 93.75 80 VAL A N 1
ATOM 585 C CA . VAL A 1 80 ? 14.605 8.907 -29.844 1.00 93.75 80 VAL A CA 1
ATOM 586 C C . VAL A 1 80 ? 13.184 9.439 -30.035 1.00 93.75 80 VAL A C 1
ATOM 588 O O . VAL A 1 80 ? 12.233 8.661 -29.986 1.00 93.75 80 VAL A O 1
ATOM 591 N N . VAL A 1 81 ? 13.026 10.731 -30.340 1.00 91.69 81 VAL A N 1
ATOM 592 C CA . VAL A 1 81 ? 11.721 11.323 -30.676 1.00 91.69 81 VAL A CA 1
ATOM 593 C C . VAL A 1 81 ? 11.095 10.600 -31.869 1.00 91.69 81 VAL A C 1
ATOM 595 O O . VAL A 1 81 ? 9.952 10.159 -31.775 1.00 91.69 81 VAL A O 1
ATOM 598 N N . ALA A 1 82 ? 11.848 10.384 -32.950 1.00 90.00 82 ALA A N 1
ATOM 599 C CA . ALA A 1 82 ? 11.375 9.638 -34.116 1.00 90.00 82 ALA A CA 1
ATOM 600 C C . ALA A 1 82 ? 11.058 8.162 -33.804 1.00 90.00 82 ALA A C 1
ATOM 602 O O . ALA A 1 82 ? 10.184 7.572 -34.435 1.00 90.00 82 ALA A O 1
ATOM 603 N N . ALA A 1 83 ? 11.751 7.557 -32.833 1.00 91.56 83 ALA A N 1
ATOM 604 C CA . ALA A 1 83 ? 11.511 6.177 -32.419 1.00 91.56 83 ALA A CA 1
ATOM 605 C C . ALA A 1 83 ? 10.224 6.010 -31.592 1.00 91.56 83 ALA A C 1
ATOM 607 O O . ALA A 1 83 ? 9.595 4.953 -31.652 1.00 91.56 83 ALA A O 1
ATOM 608 N N . ILE A 1 84 ? 9.842 7.022 -30.810 1.00 90.31 84 ILE A N 1
ATOM 609 C CA . ILE A 1 84 ? 8.727 6.936 -29.857 1.00 90.31 84 ILE A CA 1
ATOM 610 C C . ILE A 1 84 ? 7.458 7.603 -30.391 1.00 90.31 84 ILE A C 1
ATOM 612 O O . ILE A 1 84 ? 6.365 7.104 -30.131 1.00 90.31 84 ILE A O 1
ATOM 616 N N . ALA A 1 85 ? 7.561 8.719 -31.114 1.00 78.25 85 ALA A N 1
ATOM 617 C CA . ALA A 1 85 ? 6.397 9.493 -31.532 1.00 78.25 85 ALA A CA 1
ATOM 618 C C . ALA A 1 85 ? 5.499 8.717 -32.521 1.00 78.25 85 ALA A C 1
ATOM 620 O O . ALA A 1 85 ? 5.955 8.179 -33.534 1.00 78.25 85 ALA A O 1
ATOM 621 N N . ALA A 1 86 ? 4.189 8.689 -32.245 1.00 62.88 86 ALA A N 1
ATOM 622 C CA . ALA A 1 86 ? 3.183 8.467 -33.284 1.00 62.88 86 ALA A CA 1
ATOM 623 C C . ALA A 1 86 ? 3.057 9.721 -34.163 1.00 62.88 86 ALA A C 1
ATOM 625 O O . ALA A 1 86 ? 3.575 10.773 -33.802 1.00 62.88 86 ALA A O 1
ATOM 626 N N . GLU A 1 87 ? 2.383 9.589 -35.310 1.00 54.19 87 GLU A N 1
ATOM 627 C CA . GLU A 1 87 ? 2.085 10.659 -36.274 1.00 54.19 87 GLU A CA 1
ATOM 628 C C . GLU A 1 87 ? 1.923 12.069 -35.654 1.00 54.19 87 GLU A C 1
ATOM 630 O O . GLU A 1 87 ? 1.381 12.201 -34.553 1.00 54.19 87 GLU A O 1
ATOM 635 N N . PRO A 1 88 ? 2.319 13.138 -36.378 1.00 50.22 88 PRO A N 1
ATOM 636 C CA . PRO A 1 88 ? 2.551 14.493 -35.850 1.00 50.22 88 PRO A CA 1
ATOM 637 C C . PRO A 1 88 ? 1.384 15.158 -35.089 1.00 50.22 88 PRO A C 1
ATOM 639 O O . PRO A 1 88 ? 1.586 16.197 -34.471 1.00 50.22 88 PRO A O 1
ATOM 642 N N . ALA A 1 89 ? 0.182 14.576 -35.085 1.00 44.16 89 ALA A N 1
ATOM 643 C CA . ALA A 1 89 ? -0.989 15.070 -34.362 1.00 44.16 89 ALA A CA 1
ATOM 644 C C . ALA A 1 89 ? -0.984 14.783 -32.841 1.00 44.16 89 ALA A C 1
ATOM 646 O O . ALA A 1 89 ? -1.750 15.410 -32.116 1.00 44.16 89 ALA A O 1
ATOM 647 N N . ILE A 1 90 ? -0.138 13.867 -32.345 1.00 47.81 90 ILE A N 1
ATOM 648 C CA . ILE A 1 90 ? 0.002 13.551 -30.900 1.00 47.81 90 ILE A CA 1
ATOM 649 C C . ILE A 1 90 ? 1.344 14.086 -30.347 1.00 47.81 90 ILE A C 1
ATOM 651 O O . ILE A 1 90 ? 1.721 13.823 -29.209 1.00 47.81 90 ILE A O 1
ATOM 655 N N . ALA A 1 91 ? 2.062 14.900 -31.130 1.00 46.97 91 ALA A N 1
ATOM 656 C CA . ALA A 1 91 ? 3.310 15.571 -30.758 1.00 46.97 91 ALA A CA 1
ATOM 657 C C . ALA A 1 91 ? 3.099 16.751 -29.781 1.00 46.97 91 ALA A C 1
ATOM 659 O O . ALA A 1 91 ? 3.746 17.788 -29.905 1.00 46.97 91 ALA A O 1
ATOM 660 N N . ASN A 1 92 ? 2.185 16.620 -28.816 1.00 47.00 92 ASN A N 1
ATOM 661 C CA . ASN A 1 92 ? 1.778 17.721 -27.940 1.00 47.00 92 ASN A CA 1
ATOM 662 C C . ASN A 1 92 ? 2.734 18.015 -26.773 1.00 47.00 92 ASN A C 1
ATOM 664 O O . ASN A 1 92 ? 2.341 18.702 -25.840 1.00 47.00 92 ASN A O 1
ATOM 668 N N . ASP A 1 93 ? 3.993 17.580 -26.854 1.00 61.66 93 ASP A N 1
ATOM 669 C CA . ASP A 1 93 ? 5.068 18.255 -26.126 1.00 61.66 93 ASP A CA 1
ATOM 670 C C . ASP A 1 93 ? 6.434 17.880 -26.723 1.00 61.66 93 ASP A C 1
ATOM 672 O O . ASP A 1 93 ? 7.017 16.837 -26.415 1.00 61.66 93 ASP A O 1
ATOM 676 N N . ALA A 1 94 ? 6.967 18.726 -27.608 1.00 68.88 94 ALA A N 1
ATOM 677 C CA . ALA A 1 94 ? 8.301 18.535 -28.195 1.00 68.88 94 ALA A CA 1
ATOM 678 C C . ALA A 1 94 ? 9.428 18.501 -27.135 1.00 68.88 94 ALA A C 1
ATOM 680 O O . ALA A 1 94 ? 10.551 18.103 -27.434 1.00 68.88 94 ALA A O 1
ATOM 681 N N . THR A 1 95 ? 9.120 18.906 -25.903 1.00 82.12 95 THR A N 1
ATOM 682 C CA . THR A 1 95 ? 10.006 18.992 -24.737 1.00 82.12 95 THR A CA 1
ATOM 683 C C . THR A 1 95 ? 9.955 17.761 -23.830 1.00 82.12 95 THR A C 1
ATOM 685 O O . THR A 1 95 ? 10.939 17.503 -23.146 1.00 82.12 95 THR A O 1
ATOM 688 N N . THR A 1 96 ? 8.878 16.959 -23.844 1.00 89.00 96 THR A N 1
ATOM 689 C CA . THR A 1 96 ? 8.719 15.845 -22.886 1.00 89.00 96 THR A CA 1
ATOM 690 C C . THR A 1 96 ? 9.832 14.801 -23.027 1.00 89.00 96 THR A C 1
ATOM 692 O O . THR A 1 96 ? 10.471 14.454 -22.041 1.00 89.00 96 THR A O 1
ATOM 695 N N . ILE A 1 97 ? 10.108 14.301 -24.240 1.00 91.19 97 ILE A N 1
ATOM 696 C CA . ILE A 1 97 ? 11.177 13.303 -24.455 1.00 91.19 97 ILE A CA 1
ATOM 697 C C . ILE A 1 97 ? 12.565 13.859 -24.084 1.00 91.19 97 ILE A C 1
ATOM 699 O O . ILE A 1 97 ? 13.287 13.154 -23.379 1.00 91.19 97 ILE A O 1
ATOM 703 N N . PRO A 1 98 ? 12.950 15.087 -24.497 1.00 93.19 98 PRO A N 1
ATOM 704 C CA . PRO A 1 98 ? 14.169 15.730 -24.006 1.00 93.19 98 PRO A CA 1
ATOM 705 C C . PRO A 1 98 ? 14.288 15.751 -22.476 1.00 93.19 98 PRO A C 1
ATOM 707 O O . PRO A 1 98 ? 15.312 15.321 -21.954 1.00 93.19 98 PRO A O 1
ATOM 710 N N . THR A 1 99 ? 13.237 16.154 -21.754 1.00 94.38 99 THR A N 1
ATOM 711 C CA . THR A 1 99 ? 13.244 16.165 -20.281 1.00 94.38 99 THR A CA 1
ATOM 712 C C . THR A 1 99 ? 13.418 14.761 -19.700 1.00 94.38 99 THR A C 1
ATOM 714 O O . THR A 1 99 ? 14.262 14.561 -18.835 1.00 94.38 99 THR A O 1
ATOM 717 N N . LEU A 1 100 ? 12.719 13.752 -20.233 1.00 94.94 100 LEU A N 1
ATOM 718 C CA . LEU A 1 100 ? 12.877 12.360 -19.788 1.00 94.94 100 LEU A CA 1
ATOM 719 C C . LEU A 1 100 ? 14.304 11.825 -20.023 1.00 94.94 100 LEU A C 1
ATOM 721 O O . LEU A 1 100 ? 14.819 11.048 -19.219 1.00 94.94 100 LEU A O 1
ATOM 725 N N . LEU A 1 101 ? 14.958 12.219 -21.123 1.00 96.19 101 LEU A N 1
ATOM 726 C CA . LEU A 1 101 ? 16.359 11.872 -21.390 1.00 96.19 101 LEU A CA 1
ATOM 727 C C . LEU A 1 101 ? 17.306 12.525 -20.374 1.00 96.19 101 LEU A C 1
ATOM 729 O O . LEU A 1 101 ? 18.262 11.881 -19.931 1.00 96.19 101 LEU A O 1
ATOM 733 N N . GLU A 1 102 ? 17.048 13.777 -20.000 1.00 95.38 102 GLU A N 1
ATOM 734 C CA . GLU A 1 102 ? 17.796 14.498 -18.965 1.00 95.38 102 GLU A CA 1
ATOM 735 C C . GLU A 1 102 ? 17.602 13.850 -17.588 1.00 95.38 102 GLU A C 1
ATOM 737 O O . GLU A 1 102 ? 18.596 13.500 -16.956 1.00 95.38 102 GLU A O 1
ATOM 742 N N . ASP A 1 103 ? 16.368 13.538 -17.184 1.00 95.69 103 ASP A N 1
ATOM 743 C CA . ASP A 1 103 ? 16.054 12.859 -15.916 1.00 95.69 103 ASP A CA 1
ATOM 744 C C . ASP A 1 103 ? 16.754 11.485 -15.804 1.00 95.69 103 ASP A C 1
ATOM 746 O O . ASP A 1 103 ? 17.341 11.112 -14.776 1.00 95.69 103 ASP A O 1
ATOM 750 N N . LEU A 1 104 ? 16.759 10.710 -16.895 1.00 97.38 104 LEU A N 1
ATOM 751 C CA . LEU A 1 104 ? 17.479 9.434 -16.969 1.00 97.38 104 LEU A CA 1
ATOM 752 C C . LEU A 1 104 ? 19.007 9.608 -16.944 1.00 97.38 104 LEU A C 1
ATOM 754 O O . LEU A 1 104 ? 19.725 8.737 -16.442 1.00 97.38 104 LEU A O 1
ATOM 758 N N . THR A 1 105 ? 19.513 10.724 -17.469 1.00 96.81 105 THR A N 1
ATOM 759 C CA . THR A 1 105 ? 20.934 11.087 -17.399 1.00 96.81 105 THR A CA 1
ATOM 760 C C . THR A 1 105 ? 21.311 11.516 -15.977 1.00 96.81 105 THR A C 1
ATOM 762 O O . THR A 1 105 ? 22.339 11.092 -15.443 1.00 96.81 105 THR A O 1
ATOM 765 N N . ASP A 1 106 ? 20.447 12.266 -15.295 1.00 95.31 106 ASP A N 1
ATOM 766 C CA . ASP A 1 106 ? 20.647 12.706 -13.916 1.00 95.31 106 ASP A CA 1
ATOM 767 C C . ASP A 1 106 ? 20.671 11.550 -12.925 1.00 95.31 106 ASP A C 1
ATOM 769 O O . ASP A 1 106 ? 21.503 11.534 -12.013 1.00 95.31 106 ASP A O 1
ATOM 773 N N . THR A 1 107 ? 19.866 10.521 -13.175 1.00 95.81 107 THR A N 1
ATOM 774 C CA . THR A 1 107 ? 19.878 9.258 -12.424 1.00 95.81 107 THR A CA 1
ATOM 775 C C . THR A 1 107 ? 20.989 8.287 -12.852 1.00 95.81 107 THR A C 1
ATOM 777 O O . THR A 1 107 ? 21.111 7.202 -12.272 1.00 95.81 107 THR A O 1
ATOM 780 N N . ALA A 1 108 ? 21.837 8.666 -13.817 1.00 96.38 108 ALA A N 1
ATOM 781 C CA . ALA A 1 108 ? 22.911 7.845 -14.383 1.00 96.38 108 ALA A CA 1
ATOM 782 C C . ALA A 1 108 ? 22.428 6.477 -14.911 1.00 96.38 108 ALA A C 1
ATOM 784 O O . ALA A 1 108 ? 23.152 5.481 -14.832 1.00 96.38 108 ALA A O 1
ATOM 785 N N . LEU A 1 109 ? 21.190 6.421 -15.413 1.00 96.94 109 LEU A N 1
ATOM 786 C CA . LEU A 1 109 ? 20.650 5.286 -16.170 1.00 96.94 109 LEU A CA 1
ATOM 787 C C . LEU A 1 109 ? 20.945 5.423 -17.662 1.00 96.94 109 LEU A C 1
ATOM 789 O O . LEU A 1 109 ? 21.136 4.418 -18.346 1.00 96.94 109 LEU A O 1
ATOM 793 N N . LEU A 1 110 ? 21.044 6.665 -18.128 1.00 97.06 110 LEU A N 1
ATOM 794 C CA . LEU A 1 110 ? 21.681 7.046 -19.377 1.00 97.06 110 LEU A CA 1
ATOM 795 C C . LEU A 1 110 ? 22.952 7.846 -19.084 1.00 97.06 110 LEU A C 1
ATOM 797 O O . LEU A 1 110 ? 23.126 8.410 -18.003 1.00 97.06 110 LEU A O 1
ATOM 801 N N . TRP A 1 111 ? 23.845 7.892 -20.060 1.00 95.50 111 TRP A N 1
ATOM 802 C CA . TRP A 1 111 ? 25.018 8.756 -20.054 1.00 95.50 111 TRP A CA 1
ATOM 803 C C . TRP A 1 111 ? 25.285 9.273 -21.463 1.00 95.50 111 TRP A C 1
ATOM 805 O O . TRP A 1 111 ? 24.776 8.730 -22.443 1.00 95.50 111 TRP A O 1
ATOM 815 N N . GLN A 1 112 ? 26.082 10.333 -21.566 1.00 94.12 112 GLN A N 1
ATOM 816 C CA . GLN A 1 112 ? 26.424 10.931 -22.851 1.00 94.12 112 GLN A CA 1
ATOM 817 C C . GLN A 1 112 ? 27.865 10.583 -23.217 1.00 94.12 112 GLN A C 1
ATOM 819 O O . GLN A 1 112 ? 28.802 11.019 -22.548 1.00 94.12 112 GLN A O 1
ATOM 824 N N . SER A 1 113 ? 28.042 9.801 -24.284 1.00 91.00 113 SER A N 1
ATOM 825 C CA . SER A 1 113 ? 29.381 9.456 -24.795 1.00 91.00 113 SER A CA 1
ATOM 826 C C . SER A 1 113 ? 30.078 10.661 -25.428 1.00 91.00 113 SER A C 1
ATOM 828 O O . SER A 1 113 ? 31.295 10.816 -25.333 1.00 91.00 113 SER A O 1
ATOM 830 N N . HIS A 1 114 ? 29.269 11.524 -26.037 1.00 90.06 114 HIS A N 1
ATOM 831 C CA . HIS A 1 114 ? 29.585 12.859 -26.517 1.00 90.06 114 HIS A CA 1
ATOM 832 C C . HIS A 1 114 ? 28.355 13.735 -26.249 1.00 90.06 114 HIS A C 1
ATOM 834 O O . HIS A 1 114 ? 27.254 13.186 -26.139 1.00 90.06 114 HIS A O 1
ATOM 840 N N . PRO A 1 115 ? 28.500 15.068 -26.168 1.00 90.12 115 PRO A N 1
ATOM 841 C CA .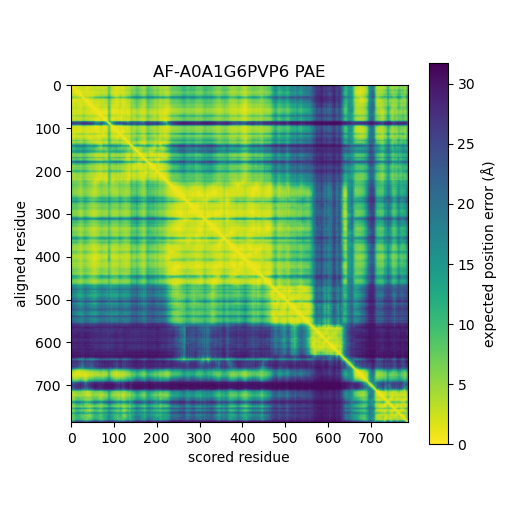 PRO A 1 115 ? 27.357 15.960 -25.998 1.00 90.12 115 PRO A CA 1
ATOM 842 C C . PRO A 1 115 ? 26.245 15.657 -27.017 1.00 90.12 115 PRO A C 1
ATOM 844 O O . PRO A 1 115 ? 26.483 15.706 -28.223 1.00 90.12 115 PRO A O 1
ATOM 847 N N . GLY A 1 116 ? 25.053 15.301 -26.527 1.00 90.19 116 GLY A N 1
ATOM 848 C CA . GLY A 1 116 ? 23.882 14.965 -27.353 1.00 90.19 116 GLY A CA 1
ATOM 849 C C . GLY A 1 116 ? 23.816 13.531 -27.904 1.00 90.19 116 GLY A C 1
ATOM 850 O O . GLY A 1 116 ? 22.852 13.208 -28.597 1.00 90.19 116 GLY A O 1
ATOM 851 N N . ILE A 1 117 ? 24.792 12.663 -27.601 1.00 95.25 117 ILE A N 1
ATOM 852 C CA . ILE A 1 117 ? 24.777 11.237 -27.975 1.00 95.25 117 ILE A CA 1
ATOM 853 C C . ILE A 1 117 ? 24.597 10.381 -26.721 1.00 95.25 117 ILE A C 1
ATOM 855 O O . ILE A 1 117 ? 25.539 10.194 -25.943 1.00 95.25 117 ILE A O 1
ATOM 859 N N . TYR A 1 118 ? 23.396 9.832 -26.557 1.00 96.31 118 TYR A N 1
ATOM 860 C CA . TYR A 1 118 ? 22.990 9.064 -25.383 1.00 96.31 118 TYR A CA 1
ATOM 861 C C . TYR A 1 118 ? 23.356 7.589 -25.514 1.00 96.31 118 TYR A C 1
ATOM 863 O O . TYR A 1 118 ? 23.252 6.998 -26.584 1.00 96.31 118 TYR A O 1
ATOM 871 N N . ARG A 1 119 ? 23.745 6.976 -24.400 1.00 95.56 119 ARG A N 1
ATOM 872 C CA . ARG A 1 119 ? 23.967 5.535 -24.278 1.00 95.56 119 ARG A CA 1
ATOM 873 C C . ARG A 1 119 ? 23.378 5.029 -22.962 1.00 95.56 119 ARG A C 1
ATOM 875 O O . ARG A 1 119 ? 23.363 5.777 -21.978 1.00 95.56 119 ARG A O 1
ATOM 882 N N . PRO A 1 120 ? 22.891 3.781 -22.901 1.00 96.06 120 PRO A N 1
ATOM 883 C CA . PRO A 1 120 ? 22.471 3.184 -21.642 1.00 96.06 120 PRO A CA 1
ATOM 884 C C . PRO A 1 120 ? 23.673 2.990 -20.712 1.00 96.06 120 PRO A C 1
ATOM 886 O O . PRO A 1 120 ? 24.798 2.737 -21.154 1.00 96.06 120 PRO A O 1
ATOM 889 N N . ALA A 1 121 ? 23.450 3.095 -19.402 1.00 95.25 121 ALA A N 1
ATOM 890 C CA . ALA A 1 121 ? 24.480 2.756 -18.429 1.00 95.25 121 ALA A CA 1
ATOM 891 C C . ALA A 1 121 ? 24.893 1.274 -18.580 1.00 95.25 121 ALA A C 1
ATOM 893 O O . ALA A 1 121 ? 24.028 0.412 -18.788 1.00 95.25 121 ALA A O 1
ATOM 894 N N . PRO A 1 122 ? 26.191 0.937 -18.446 1.00 92.81 122 PRO A N 1
ATOM 895 C CA . PRO A 1 122 ? 26.650 -0.442 -18.578 1.00 92.81 122 PRO A CA 1
ATOM 896 C C . PRO A 1 122 ? 25.882 -1.405 -17.661 1.00 92.81 122 PRO A C 1
ATOM 898 O O . PRO A 1 122 ? 25.838 -1.217 -16.444 1.00 92.81 122 PRO A O 1
ATOM 901 N N . GLY A 1 123 ? 25.292 -2.453 -18.245 1.00 88.44 123 GLY A N 1
ATOM 902 C CA . GLY A 1 123 ? 24.495 -3.462 -17.535 1.00 88.44 123 GLY A CA 1
ATOM 903 C C . GLY A 1 123 ? 22.976 -3.231 -17.526 1.00 88.44 123 GLY A C 1
ATOM 904 O O . GLY A 1 123 ? 22.256 -4.099 -17.036 1.00 88.44 123 GLY A O 1
ATOM 905 N N . ILE A 1 124 ? 22.471 -2.121 -18.084 1.00 91.38 124 ILE A N 1
ATOM 906 C CA . ILE A 1 124 ? 21.022 -1.843 -18.184 1.00 91.38 124 ILE A CA 1
ATOM 907 C C . ILE A 1 124 ? 20.272 -2.915 -18.976 1.00 91.38 124 ILE A C 1
ATOM 909 O O . ILE A 1 124 ? 19.193 -3.335 -18.571 1.00 91.38 124 ILE A O 1
ATOM 913 N N . GLU A 1 125 ? 20.840 -3.417 -20.070 1.00 86.69 125 GLU A N 1
ATOM 914 C CA . GLU A 1 125 ? 20.183 -4.449 -20.883 1.00 86.69 125 GLU A CA 1
ATOM 915 C C . GLU A 1 125 ? 19.874 -5.729 -20.090 1.00 86.69 125 GLU A C 1
ATOM 917 O O . GLU A 1 125 ? 18.954 -6.469 -20.424 1.00 86.69 125 GLU A O 1
ATOM 922 N N . GLU A 1 126 ? 20.616 -5.995 -19.009 1.00 83.94 126 GLU A N 1
ATOM 923 C CA . GLU A 1 126 ? 20.383 -7.151 -18.142 1.00 83.94 126 GLU A CA 1
ATOM 924 C C . GLU A 1 126 ? 19.248 -6.942 -17.134 1.00 83.94 126 GLU A C 1
ATOM 926 O O . GLU A 1 126 ? 18.808 -7.908 -16.501 1.00 83.94 126 GLU A O 1
ATOM 931 N N . THR A 1 127 ? 18.835 -5.690 -16.919 1.00 88.44 127 THR A N 1
ATOM 932 C CA . THR A 1 127 ? 17.791 -5.316 -15.959 1.00 88.44 127 THR A CA 1
ATOM 933 C C . THR A 1 127 ? 16.451 -5.040 -16.629 1.00 88.44 127 THR A C 1
ATOM 935 O O . THR A 1 127 ? 15.426 -5.110 -15.944 1.00 88.44 127 THR A O 1
ATOM 938 N N . LEU A 1 128 ? 16.451 -4.758 -17.935 1.00 88.88 128 LEU A N 1
ATOM 939 C CA . LEU A 1 128 ? 15.255 -4.667 -18.769 1.00 88.88 128 LEU A CA 1
ATOM 940 C C . LEU A 1 128 ? 14.622 -6.049 -18.998 1.00 88.88 128 LEU A C 1
ATOM 942 O O . LEU A 1 128 ? 15.194 -7.091 -18.668 1.00 88.88 128 LEU A O 1
ATOM 946 N N . ASP A 1 129 ? 13.399 -6.055 -19.524 1.00 83.81 129 ASP A N 1
ATOM 947 C CA . ASP A 1 129 ? 12.697 -7.297 -19.843 1.00 83.81 129 ASP A CA 1
ATOM 948 C C . ASP A 1 129 ? 13.378 -8.034 -21.003 1.00 83.81 129 ASP A C 1
ATOM 950 O O . ASP A 1 129 ? 14.165 -7.460 -21.752 1.00 83.81 129 ASP A O 1
ATOM 954 N N . ALA A 1 130 ? 13.065 -9.323 -21.176 1.00 84.94 130 ALA A N 1
ATOM 955 C CA . ALA A 1 130 ? 13.684 -10.152 -22.217 1.00 84.94 130 ALA A CA 1
ATOM 956 C C . ALA A 1 130 ? 13.510 -9.578 -23.638 1.00 84.94 130 ALA A C 1
ATOM 958 O O . ALA A 1 130 ? 14.326 -9.852 -24.518 1.00 84.94 130 ALA A O 1
ATOM 959 N N . TYR A 1 131 ? 12.453 -8.787 -23.842 1.00 90.19 131 TYR A N 1
ATOM 960 C CA . TYR A 1 131 ? 12.099 -8.148 -25.104 1.00 90.19 131 TYR A CA 1
ATOM 961 C C . TYR A 1 131 ? 11.791 -6.658 -24.860 1.00 90.19 131 TYR A C 1
ATOM 963 O O . TYR A 1 131 ? 10.612 -6.295 -24.797 1.00 90.19 131 TYR A O 1
ATOM 971 N N . PRO A 1 132 ? 12.809 -5.792 -24.671 1.00 90.81 132 PRO A N 1
ATOM 972 C CA . PRO A 1 132 ? 12.587 -4.361 -24.445 1.00 90.81 132 PRO A CA 1
ATOM 973 C C . PRO A 1 132 ? 11.818 -3.762 -25.629 1.00 90.81 132 PRO A C 1
ATOM 975 O O . PRO A 1 132 ? 12.075 -4.124 -26.781 1.00 90.81 132 PRO A O 1
ATOM 978 N N . ALA A 1 133 ? 10.829 -2.904 -25.362 1.00 90.25 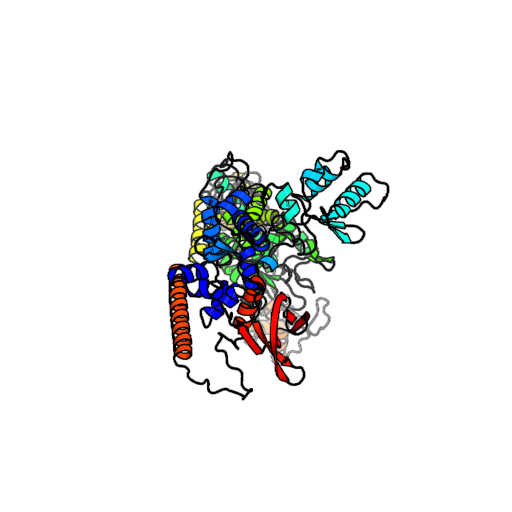133 ALA A N 1
ATOM 979 C CA . ALA A 1 133 ? 9.896 -2.389 -26.368 1.00 90.25 133 ALA A CA 1
ATOM 980 C C . ALA A 1 133 ? 9.153 -3.476 -27.191 1.00 90.25 133 ALA A C 1
ATOM 982 O O . ALA A 1 133 ? 8.702 -3.236 -28.319 1.00 90.25 133 ALA A O 1
ATOM 983 N N . GLY A 1 134 ? 9.046 -4.705 -26.669 1.00 90.69 134 GLY A N 1
ATOM 984 C CA . GLY A 1 134 ? 8.500 -5.864 -27.386 1.00 90.69 134 GLY A CA 1
ATOM 985 C C . GLY A 1 134 ? 9.356 -6.314 -28.577 1.00 90.69 134 GLY A C 1
ATOM 986 O O . GLY A 1 134 ? 8.856 -6.992 -29.469 1.00 90.69 134 GLY A O 1
ATOM 987 N N . LEU A 1 135 ? 10.622 -5.896 -28.647 1.00 91.31 135 LEU A N 1
ATOM 988 C CA . LEU A 1 135 ? 11.535 -6.246 -29.732 1.00 91.31 135 LEU A CA 1
ATOM 989 C C . LEU A 1 135 ? 12.356 -7.478 -29.355 1.00 91.31 135 LEU A C 1
ATOM 991 O O . LEU A 1 135 ? 12.853 -7.597 -28.234 1.00 91.31 135 LEU A O 1
ATOM 995 N N . GLY A 1 136 ? 12.513 -8.392 -30.313 1.00 88.12 136 GLY A N 1
ATOM 996 C CA . GLY A 1 136 ? 13.339 -9.585 -30.159 1.00 88.12 136 GLY A CA 1
ATOM 997 C C . GLY A 1 136 ? 14.828 -9.275 -29.947 1.00 88.12 136 GLY A C 1
ATOM 998 O O . GLY A 1 136 ? 15.236 -8.113 -29.822 1.00 88.12 136 GLY A O 1
ATOM 999 N N . PRO A 1 137 ? 15.677 -10.310 -29.904 1.00 87.50 137 PRO A N 1
ATOM 1000 C CA . PRO A 1 137 ? 17.120 -10.120 -29.961 1.00 87.50 137 PRO A CA 1
ATOM 1001 C C . PRO A 1 137 ? 17.549 -9.579 -31.333 1.00 87.50 137 PRO A C 1
ATOM 1003 O O . PRO A 1 137 ? 16.828 -9.728 -32.325 1.00 87.50 137 PRO A O 1
ATOM 1006 N N . ALA A 1 138 ? 18.732 -8.969 -31.364 1.00 85.06 138 ALA A N 1
ATOM 1007 C CA . ALA A 1 138 ? 19.404 -8.553 -32.591 1.00 85.06 138 ALA A CA 1
ATOM 1008 C C . ALA A 1 138 ? 19.816 -9.764 -33.451 1.00 85.06 138 ALA A C 1
ATOM 1010 O O . ALA A 1 138 ? 20.019 -10.872 -32.934 1.00 85.06 138 ALA A O 1
ATOM 1011 N N . LEU A 1 139 ? 19.941 -9.542 -34.757 1.00 82.25 139 LEU A N 1
ATOM 1012 C CA . LEU A 1 139 ? 20.512 -10.490 -35.710 1.00 82.25 139 LEU A CA 1
ATOM 1013 C C . LEU A 1 139 ? 22.000 -10.709 -35.413 1.00 82.25 139 LEU A C 1
ATOM 1015 O O . LEU A 1 139 ? 22.715 -9.797 -34.993 1.00 82.25 139 LEU A O 1
ATOM 1019 N N . LEU A 1 140 ? 22.500 -11.923 -35.657 1.00 70.56 140 LEU A N 1
ATOM 1020 C CA . LEU A 1 140 ? 23.940 -12.154 -35.598 1.00 70.56 140 LEU A CA 1
ATOM 1021 C C . LEU A 1 140 ? 24.603 -11.613 -36.876 1.00 70.56 140 LEU A C 1
ATOM 1023 O O . LEU A 1 140 ? 23.978 -11.615 -37.937 1.00 70.56 140 LEU A O 1
ATOM 1027 N N . PRO A 1 141 ? 25.898 -11.237 -36.838 1.00 65.44 141 PRO A N 1
ATOM 1028 C CA . PRO A 1 141 ? 26.609 -10.682 -37.998 1.00 65.44 141 PRO A CA 1
ATOM 1029 C C . PRO A 1 141 ? 26.593 -11.544 -39.275 1.00 65.44 141 PRO A C 1
ATOM 1031 O O . PRO A 1 141 ? 26.947 -11.057 -40.344 1.00 65.44 141 PRO A O 1
ATOM 1034 N N . ARG A 1 142 ? 26.222 -12.829 -39.180 1.00 58.75 142 ARG A N 1
ATOM 1035 C CA . ARG A 1 142 ? 26.128 -13.765 -40.312 1.00 58.75 142 ARG A CA 1
ATOM 1036 C C . ARG A 1 142 ? 24.733 -13.859 -40.935 1.00 58.75 142 ARG A C 1
ATOM 1038 O O . ARG A 1 142 ? 24.619 -14.451 -42.002 1.00 58.75 142 ARG A O 1
ATOM 1045 N N . ASP A 1 143 ? 23.706 -13.307 -40.292 1.00 64.69 143 ASP A N 1
ATOM 1046 C CA . ASP A 1 143 ? 22.318 -13.653 -40.611 1.00 64.69 143 ASP A CA 1
ATOM 1047 C C . ASP A 1 143 ? 21.728 -12.824 -41.761 1.00 64.69 143 ASP A C 1
ATOM 1049 O O . ASP A 1 143 ? 20.818 -13.302 -42.425 1.00 64.69 143 ASP A O 1
ATOM 1053 N N . GLY A 1 144 ? 22.287 -11.647 -42.073 1.00 73.44 144 GLY A N 1
ATOM 1054 C CA . GLY A 1 144 ? 21.839 -10.795 -43.182 1.00 73.44 144 GLY A CA 1
ATOM 1055 C C . GLY A 1 144 ? 20.416 -10.241 -43.000 1.00 73.44 144 GLY A C 1
ATOM 1056 O O . GLY A 1 144 ? 19.486 -10.930 -42.596 1.00 73.44 144 GLY A O 1
ATOM 1057 N N . ARG A 1 145 ? 20.207 -8.957 -43.301 1.00 82.69 145 ARG A N 1
ATOM 1058 C CA . ARG A 1 145 ? 18.875 -8.342 -43.189 1.00 82.69 145 ARG A CA 1
ATOM 1059 C C . ARG A 1 145 ? 18.078 -8.577 -44.482 1.00 82.69 145 ARG A C 1
ATOM 1061 O O . ARG A 1 145 ? 18.568 -8.171 -45.539 1.00 82.69 145 ARG A O 1
ATOM 1068 N N . PRO A 1 146 ? 16.884 -9.197 -44.441 1.00 85.06 146 PRO A N 1
ATOM 1069 C CA . PRO A 1 146 ? 16.070 -9.369 -45.639 1.00 85.06 146 PRO A CA 1
ATOM 1070 C C . PRO A 1 146 ? 15.435 -8.049 -46.084 1.00 85.06 146 PRO A C 1
ATOM 1072 O O . PRO A 1 146 ? 15.071 -7.211 -45.259 1.00 85.06 146 PRO A O 1
ATOM 1075 N N . ASP A 1 147 ? 15.257 -7.880 -47.395 1.00 85.12 147 ASP A N 1
ATOM 1076 C CA . ASP A 1 147 ? 14.519 -6.742 -47.944 1.00 85.12 147 ASP A CA 1
ATOM 1077 C C . ASP A 1 147 ? 13.014 -6.918 -47.689 1.00 85.12 147 ASP A C 1
ATOM 1079 O O . ASP A 1 147 ? 12.382 -7.866 -48.166 1.00 85.12 147 ASP A O 1
ATOM 1083 N N . THR A 1 148 ? 12.421 -5.985 -46.944 1.00 83.62 148 THR A N 1
ATOM 1084 C CA . THR A 1 148 ? 10.986 -6.004 -46.629 1.00 83.62 148 THR A CA 1
ATOM 1085 C C . THR A 1 148 ? 10.097 -5.848 -47.865 1.00 83.62 148 THR A C 1
ATOM 1087 O O . THR A 1 148 ? 8.945 -6.291 -47.831 1.00 83.62 148 THR A O 1
ATOM 1090 N N . ALA A 1 149 ? 10.615 -5.327 -48.987 1.00 84.38 149 ALA A N 1
ATOM 1091 C CA . ALA A 1 149 ? 9.888 -5.248 -50.256 1.00 84.38 149 ALA A CA 1
ATOM 1092 C C . ALA A 1 149 ? 9.452 -6.630 -50.781 1.00 84.38 149 ALA A C 1
ATOM 1094 O O . ALA A 1 149 ? 8.431 -6.742 -51.464 1.00 84.38 149 ALA A O 1
ATOM 1095 N N . ILE A 1 150 ? 10.157 -7.701 -50.394 1.00 86.44 150 ILE A N 1
ATOM 1096 C CA . ILE A 1 150 ? 9.841 -9.090 -50.764 1.00 86.44 150 ILE A CA 1
ATOM 1097 C C . ILE A 1 150 ? 8.455 -9.514 -50.243 1.00 86.44 150 ILE A C 1
ATOM 1099 O O . ILE A 1 150 ? 7.798 -10.357 -50.848 1.00 86.44 150 ILE A O 1
ATOM 1103 N N . LEU A 1 151 ? 7.944 -8.891 -49.174 1.00 85.00 151 LEU A N 1
ATOM 1104 C CA . LEU A 1 151 ? 6.599 -9.166 -48.646 1.00 85.00 151 LEU A CA 1
ATOM 1105 C C . LEU A 1 151 ? 5.463 -8.750 -49.598 1.00 85.00 151 LEU A C 1
ATOM 1107 O O . LEU A 1 151 ? 4.311 -9.126 -49.365 1.00 85.00 151 LEU A O 1
ATOM 1111 N N . GLN A 1 152 ? 5.770 -7.966 -50.637 1.00 84.19 152 GLN A N 1
ATOM 1112 C CA . GLN A 1 152 ? 4.829 -7.542 -51.681 1.00 84.19 152 GLN A CA 1
ATOM 1113 C C . GLN A 1 152 ? 4.920 -8.395 -52.953 1.00 84.19 152 GLN A C 1
ATOM 1115 O O . GLN A 1 152 ? 4.189 -8.147 -53.913 1.00 84.19 152 GLN A O 1
ATOM 1120 N N . ALA A 1 153 ? 5.817 -9.381 -52.988 1.00 85.06 153 ALA A N 1
ATOM 1121 C CA . ALA A 1 153 ? 5.994 -10.231 -54.150 1.00 85.06 153 ALA A CA 1
ATOM 1122 C C . ALA A 1 153 ? 4.770 -11.152 -54.364 1.00 85.06 153 ALA A C 1
ATOM 1124 O O . ALA A 1 153 ? 4.130 -11.571 -53.396 1.00 85.06 153 ALA A O 1
ATOM 1125 N N . PRO A 1 154 ? 4.416 -11.484 -55.621 1.00 80.69 154 PRO A N 1
ATOM 1126 C CA . PRO A 1 154 ? 3.241 -12.305 -55.926 1.00 80.69 154 PRO A CA 1
ATOM 1127 C C . PRO A 1 154 ? 3.342 -13.749 -55.404 1.00 80.69 154 PRO A C 1
ATOM 1129 O O . PRO A 1 154 ? 2.320 -14.417 -55.278 1.00 80.69 154 PRO A O 1
ATOM 1132 N N . ASP A 1 155 ? 4.549 -14.227 -55.089 1.00 83.44 155 ASP A N 1
ATOM 1133 C CA . ASP A 1 155 ? 4.829 -15.531 -54.475 1.00 83.44 155 ASP A CA 1
ATOM 1134 C C . ASP A 1 155 ? 4.748 -15.516 -52.935 1.00 83.44 155 ASP A C 1
ATOM 1136 O O . ASP A 1 155 ? 4.860 -16.574 -52.312 1.00 83.44 155 ASP A O 1
ATOM 1140 N N . ALA A 1 156 ? 4.546 -14.352 -52.302 1.00 86.56 156 ALA A N 1
ATOM 1141 C CA . ALA A 1 156 ? 4.446 -14.245 -50.851 1.00 86.56 156 ALA A CA 1
ATOM 1142 C C . ALA A 1 156 ? 3.137 -14.886 -50.336 1.00 86.56 156 ALA A C 1
ATOM 1144 O O . ALA A 1 156 ? 2.042 -14.485 -50.752 1.00 86.56 156 ALA A O 1
ATOM 1145 N N . PRO A 1 157 ? 3.196 -15.843 -49.387 1.00 89.62 157 PRO A N 1
ATOM 1146 C CA . PRO A 1 157 ? 1.998 -16.447 -48.813 1.00 89.62 157 PRO A CA 1
ATOM 1147 C C . PRO A 1 157 ? 1.079 -15.400 -48.174 1.00 89.62 157 PRO A C 1
ATOM 1149 O O . PRO A 1 157 ? 1.531 -14.548 -47.407 1.00 89.62 157 PRO A O 1
ATOM 1152 N N . ALA A 1 158 ? -0.234 -15.508 -48.407 1.00 82.69 158 ALA A N 1
ATOM 1153 C CA . ALA A 1 158 ? -1.222 -14.538 -47.915 1.00 82.69 158 ALA A CA 1
ATOM 1154 C C . ALA A 1 158 ? -1.158 -14.302 -46.388 1.00 82.69 158 ALA A C 1
ATOM 1156 O O . ALA A 1 158 ? -1.424 -13.196 -45.918 1.00 82.69 158 ALA A O 1
ATOM 1157 N N . GLY A 1 159 ? -0.768 -15.322 -45.613 1.00 87.56 159 GLY A N 1
ATOM 1158 C CA . GLY A 1 159 ? -0.624 -15.249 -44.156 1.00 87.56 159 GLY A CA 1
ATOM 1159 C C . GLY A 1 159 ? 0.675 -14.607 -43.648 1.00 87.56 159 GLY A C 1
ATOM 1160 O O . GLY A 1 159 ? 0.729 -14.227 -42.481 1.00 87.56 159 GLY A O 1
ATOM 1161 N N . ALA A 1 160 ? 1.710 -14.446 -44.484 1.00 90.50 160 ALA A N 1
ATOM 1162 C CA . ALA A 1 160 ? 3.041 -14.009 -44.043 1.00 90.50 160 ALA A CA 1
ATOM 1163 C C . ALA A 1 160 ? 3.018 -12.604 -43.414 1.00 90.50 160 ALA A C 1
ATOM 1165 O O . ALA A 1 160 ? 3.528 -12.396 -42.312 1.00 90.50 160 ALA A O 1
ATOM 1166 N N . ARG A 1 161 ? 2.333 -11.650 -44.061 1.00 90.56 161 ARG A N 1
ATOM 1167 C CA . ARG A 1 161 ? 2.161 -10.283 -43.537 1.00 90.56 161 ARG A CA 1
ATOM 1168 C C . ARG A 1 161 ? 1.339 -10.245 -42.251 1.00 90.56 161 ARG A C 1
ATOM 1170 O O . ARG A 1 161 ? 1.663 -9.475 -41.356 1.00 90.56 161 ARG A O 1
ATOM 1177 N N . ALA A 1 162 ? 0.303 -11.076 -42.144 1.00 90.19 162 ALA A N 1
ATOM 1178 C CA . ALA A 1 162 ? -0.522 -11.147 -40.940 1.00 90.19 162 ALA A CA 1
ATOM 1179 C C . ALA A 1 162 ? 0.272 -11.689 -39.739 1.00 90.19 162 ALA A C 1
ATOM 1181 O O . ALA A 1 162 ? 0.151 -11.156 -38.638 1.00 90.19 162 ALA A O 1
ATOM 1182 N N . ILE A 1 163 ? 1.126 -12.696 -39.960 1.00 91.75 163 ILE A N 1
ATOM 1183 C CA . ILE A 1 163 ? 2.024 -13.241 -38.932 1.00 91.75 163 ILE A CA 1
ATOM 1184 C C . ILE A 1 163 ? 3.011 -12.167 -38.466 1.00 91.75 163 ILE A C 1
ATOM 1186 O O . ILE A 1 163 ? 3.113 -11.914 -37.268 1.00 91.75 163 ILE A O 1
ATOM 1190 N N . LEU A 1 164 ? 3.695 -11.494 -39.397 1.00 92.69 164 LEU A N 1
ATOM 1191 C CA . LEU A 1 164 ? 4.626 -10.420 -39.050 1.00 92.69 164 LEU A CA 1
ATOM 1192 C C . LEU A 1 164 ? 3.923 -9.265 -38.328 1.00 92.69 164 LEU A C 1
ATOM 1194 O O . LEU A 1 164 ? 4.423 -8.812 -37.307 1.00 92.69 164 LEU A O 1
ATOM 1198 N N . ALA A 1 165 ? 2.732 -8.852 -38.768 1.00 90.50 165 ALA A N 1
ATOM 1199 C CA . ALA A 1 165 ? 1.953 -7.810 -38.100 1.00 90.50 165 ALA A CA 1
ATOM 1200 C C . ALA A 1 165 ? 1.533 -8.193 -36.668 1.00 90.50 165 ALA A C 1
ATOM 1202 O O . ALA A 1 165 ? 1.484 -7.328 -35.790 1.00 90.50 165 ALA A O 1
ATOM 1203 N N . ALA A 1 166 ? 1.256 -9.476 -36.411 1.00 90.25 166 ALA A N 1
ATOM 1204 C CA . ALA A 1 166 ? 0.948 -9.977 -35.073 1.00 90.25 166 ALA A CA 1
ATOM 1205 C C . ALA A 1 166 ? 2.185 -9.987 -34.157 1.00 90.25 166 ALA A C 1
ATOM 1207 O O . ALA A 1 166 ? 2.087 -9.618 -32.987 1.00 90.25 166 ALA A O 1
ATOM 1208 N N . LEU A 1 167 ? 3.351 -10.364 -34.694 1.00 92.69 167 LEU A N 1
ATOM 1209 C CA . LEU A 1 167 ? 4.614 -10.411 -33.949 1.00 92.69 167 LEU A CA 1
ATOM 1210 C C . LEU A 1 167 ? 5.248 -9.034 -33.764 1.00 92.69 167 LEU A C 1
ATOM 1212 O O . LEU A 1 167 ? 5.948 -8.819 -32.780 1.00 92.69 167 LEU A O 1
ATOM 1216 N N . GLN A 1 168 ? 5.018 -8.098 -34.691 1.00 92.31 168 GLN A N 1
ATOM 1217 C CA . GLN A 1 168 ? 5.808 -6.877 -34.735 1.00 92.31 168 GLN A CA 1
ATOM 1218 C C . GLN A 1 168 ? 5.617 -6.023 -33.494 1.00 92.31 168 GLN A C 1
ATOM 1220 O O . GLN A 1 168 ? 6.597 -5.423 -33.127 1.00 92.31 168 GLN A O 1
ATOM 1225 N N . TRP A 1 169 ? 4.437 -5.936 -32.861 1.00 89.44 169 TRP A N 1
ATOM 1226 C CA . TRP A 1 169 ? 4.193 -5.125 -31.644 1.00 89.44 169 TRP A CA 1
ATOM 1227 C C . TRP A 1 169 ? 3.941 -5.960 -30.379 1.00 89.44 169 TRP A C 1
ATOM 1229 O O . TRP A 1 169 ? 3.951 -5.407 -29.281 1.00 89.44 169 TRP A O 1
ATOM 1239 N N . GLY A 1 170 ? 3.633 -7.249 -30.542 1.00 77.56 170 GLY A N 1
ATOM 1240 C CA . GLY A 1 170 ? 3.379 -8.182 -29.447 1.00 77.56 170 GLY A CA 1
ATOM 1241 C C . GLY A 1 170 ? 4.675 -8.775 -28.889 1.00 77.56 170 GLY A C 1
ATOM 1242 O O . GLY A 1 170 ? 5.758 -8.271 -29.188 1.00 77.56 170 GLY A O 1
ATOM 1243 N N . PRO A 1 171 ? 4.606 -9.862 -28.097 1.00 85.69 171 PRO A N 1
ATOM 1244 C CA . PRO A 1 171 ? 5.808 -10.636 -27.834 1.00 85.69 171 PRO A CA 1
ATOM 1245 C C . PRO A 1 171 ? 6.397 -11.078 -29.185 1.00 85.69 171 PRO A C 1
ATOM 1247 O O . PRO A 1 171 ? 5.653 -11.575 -30.036 1.00 85.69 171 PRO A O 1
ATOM 1250 N N . PRO A 1 172 ? 7.717 -10.955 -29.399 1.00 92.19 172 PRO A N 1
ATOM 1251 C CA . PRO A 1 172 ? 8.342 -11.243 -30.688 1.00 92.19 172 PRO A CA 1
ATOM 1252 C C . PRO A 1 172 ? 8.399 -12.749 -30.987 1.00 92.19 172 PRO A C 1
ATOM 1254 O O . PRO A 1 172 ? 9.118 -13.160 -31.888 1.00 92.19 172 PRO A O 1
ATOM 1257 N N . VAL A 1 173 ? 7.679 -13.586 -30.232 1.00 92.44 173 VAL A N 1
ATOM 1258 C CA . VAL A 1 173 ? 7.677 -15.047 -30.318 1.00 92.44 173 VAL A CA 1
ATOM 1259 C C . VAL A 1 173 ? 6.306 -15.528 -30.785 1.00 92.44 173 VAL A C 1
ATOM 1261 O O . VAL A 1 173 ? 5.283 -15.201 -30.188 1.00 92.44 173 VAL A O 1
ATOM 1264 N N . GLY A 1 174 ? 6.292 -16.337 -31.841 1.00 89.81 174 GLY A N 1
ATOM 1265 C CA . GLY A 1 174 ? 5.102 -16.973 -32.400 1.00 89.81 174 GLY A CA 1
ATOM 1266 C C . GLY A 1 174 ? 5.174 -18.490 -32.291 1.00 89.81 174 GLY A C 1
ATOM 1267 O O . GLY A 1 174 ? 6.251 -19.073 -32.383 1.00 89.81 174 GLY A O 1
ATOM 1268 N N . ARG A 1 175 ? 4.023 -19.147 -32.124 1.00 91.25 175 ARG A N 1
ATOM 1269 C CA . ARG A 1 175 ? 3.938 -20.613 -32.089 1.00 91.25 175 ARG A CA 1
ATOM 1270 C C . ARG A 1 175 ? 3.766 -21.185 -33.498 1.00 91.25 175 ARG A C 1
ATOM 1272 O O . ARG A 1 175 ? 2.889 -20.751 -34.242 1.00 91.25 175 ARG A O 1
ATOM 1279 N N . ILE A 1 176 ? 4.560 -22.196 -33.831 1.00 88.31 176 ILE A N 1
ATOM 1280 C CA . ILE A 1 176 ? 4.451 -22.981 -35.062 1.00 88.31 176 ILE A CA 1
ATOM 1281 C C . ILE A 1 176 ? 3.279 -23.968 -34.904 1.00 88.31 176 ILE A C 1
ATOM 1283 O O . ILE A 1 176 ? 3.236 -24.706 -33.912 1.00 88.31 176 ILE A O 1
ATOM 1287 N N . PRO A 1 177 ? 2.309 -24.001 -35.838 1.00 86.94 177 PRO A N 1
ATOM 1288 C CA . PRO A 1 177 ? 1.225 -24.978 -35.813 1.00 86.94 177 PRO A CA 1
ATOM 1289 C C . PRO A 1 177 ? 1.753 -26.416 -35.838 1.00 86.94 177 PRO A C 1
ATOM 1291 O O . PRO A 1 177 ? 2.664 -26.735 -36.594 1.00 86.94 177 PRO A O 1
ATOM 1294 N N . SER A 1 178 ? 1.134 -27.311 -35.064 1.00 80.62 178 SER A N 1
ATOM 1295 C CA . SER A 1 178 ? 1.495 -28.739 -35.065 1.00 80.62 178 SER A CA 1
ATOM 1296 C C . SER A 1 178 ? 1.123 -29.458 -36.369 1.00 80.62 178 SER A C 1
ATOM 1298 O O . SER A 1 178 ? 1.670 -30.517 -36.653 1.00 80.62 178 SER A O 1
ATOM 1300 N N . ALA A 1 179 ? 0.198 -28.897 -37.155 1.00 82.25 179 ALA A N 1
ATOM 1301 C CA . ALA A 1 179 ? -0.176 -29.408 -38.469 1.00 82.25 179 ALA A CA 1
ATOM 1302 C C . ALA A 1 179 ? 0.718 -28.791 -39.559 1.00 82.25 179 ALA A C 1
ATOM 1304 O O . ALA A 1 179 ? 0.540 -27.623 -39.930 1.00 82.25 179 ALA A O 1
ATOM 1305 N N . SER A 1 180 ? 1.655 -29.593 -40.070 1.00 72.12 180 SER A N 1
ATOM 1306 C CA . SER A 1 180 ? 2.650 -29.199 -41.078 1.00 72.12 180 SER A CA 1
ATOM 1307 C C . SER A 1 180 ? 2.037 -28.730 -42.404 1.00 72.12 180 SER A C 1
ATOM 1309 O O . SER A 1 180 ? 2.610 -27.862 -43.051 1.00 72.12 180 SER A O 1
ATOM 1311 N N . ASP A 1 181 ? 0.840 -29.213 -42.753 1.00 76.25 181 ASP A N 1
ATOM 1312 C CA . ASP A 1 181 ? 0.149 -28.879 -44.012 1.00 76.25 181 ASP A CA 1
ATOM 1313 C C . ASP A 1 181 ? -0.762 -27.641 -43.911 1.00 76.25 181 ASP A C 1
ATOM 1315 O O . ASP A 1 181 ? -1.539 -27.339 -44.818 1.00 76.25 181 ASP A O 1
ATOM 1319 N N . SER A 1 182 ? -0.721 -26.909 -42.792 1.00 86.19 182 SER A N 1
ATOM 1320 C CA . SER A 1 182 ? -1.541 -25.704 -42.643 1.00 86.19 182 SER A CA 1
ATOM 1321 C C . SER A 1 182 ? -0.985 -24.529 -43.471 1.00 86.19 182 SER A C 1
ATOM 1323 O O . SER A 1 182 ? 0.232 -24.332 -43.518 1.00 86.19 182 SER A O 1
ATOM 1325 N N . PRO A 1 183 ? -1.844 -23.663 -44.052 1.00 85.31 183 PRO A N 1
ATOM 1326 C CA . PRO A 1 183 ? -1.401 -22.441 -44.737 1.00 85.31 183 PRO A CA 1
ATOM 1327 C C . PRO A 1 183 ? -0.519 -21.538 -43.861 1.00 85.31 183 PRO A C 1
ATOM 1329 O O . PRO A 1 183 ? 0.385 -20.866 -44.353 1.00 85.31 183 PRO A O 1
ATOM 1332 N N . THR A 1 184 ? -0.756 -21.552 -42.547 1.00 86.94 184 THR A N 1
ATOM 1333 C CA . THR A 1 184 ? 0.061 -20.851 -41.551 1.00 86.94 184 THR A CA 1
ATOM 1334 C C . THR A 1 184 ? 1.453 -21.468 -41.418 1.00 86.94 184 THR A C 1
ATOM 1336 O O . THR A 1 184 ? 2.427 -20.724 -41.380 1.00 86.94 184 THR A O 1
ATOM 1339 N N . ALA A 1 185 ? 1.579 -22.800 -41.385 1.00 87.25 185 ALA A N 1
ATOM 1340 C CA . ALA A 1 185 ? 2.880 -23.470 -41.353 1.00 87.25 185 ALA A CA 1
ATOM 1341 C C . ALA A 1 185 ? 3.689 -23.192 -42.631 1.00 87.25 185 ALA A C 1
ATOM 1343 O O . ALA A 1 185 ? 4.871 -22.873 -42.535 1.00 87.25 185 ALA A O 1
ATOM 1344 N N . ALA A 1 186 ? 3.042 -23.197 -43.803 1.00 89.00 186 ALA A N 1
ATOM 1345 C CA . ALA A 1 186 ? 3.678 -22.823 -45.068 1.00 89.00 186 ALA A CA 1
ATOM 1346 C C . ALA A 1 186 ? 4.163 -21.360 -45.073 1.00 89.00 186 ALA A C 1
ATOM 1348 O O . ALA A 1 186 ? 5.281 -21.075 -45.500 1.00 89.00 186 ALA A O 1
ATOM 1349 N N . ALA A 1 187 ? 3.357 -20.429 -44.547 1.00 91.94 187 ALA A N 1
ATOM 1350 C CA . ALA A 1 187 ? 3.752 -19.027 -44.414 1.00 91.94 187 ALA A CA 1
ATOM 1351 C C . ALA A 1 187 ? 4.924 -18.833 -43.435 1.00 91.94 187 ALA A C 1
ATOM 1353 O O . ALA A 1 187 ? 5.821 -18.042 -43.714 1.00 91.94 187 ALA A O 1
ATOM 1354 N N . ILE A 1 188 ? 4.945 -19.564 -42.314 1.00 92.12 188 ILE A N 1
ATOM 1355 C CA . ILE A 1 188 ? 6.065 -19.545 -41.361 1.00 92.12 188 ILE A CA 1
ATOM 1356 C C . ILE A 1 188 ? 7.334 -20.116 -42.002 1.00 92.12 188 ILE A C 1
ATOM 1358 O O . ILE A 1 188 ? 8.384 -19.495 -41.878 1.00 92.12 188 ILE A O 1
ATOM 1362 N N . GLY A 1 189 ? 7.241 -21.249 -42.706 1.00 91.31 189 GLY A N 1
ATOM 1363 C CA . GLY A 1 189 ? 8.371 -21.840 -43.427 1.00 91.31 189 GLY A CA 1
ATOM 1364 C C . GLY A 1 189 ? 8.981 -20.855 -44.423 1.00 91.31 189 GLY A C 1
ATOM 1365 O O . GLY A 1 189 ? 10.173 -20.579 -44.363 1.00 91.31 189 GLY A O 1
ATOM 1366 N N . TRP A 1 190 ? 8.141 -20.203 -45.233 1.00 92.81 190 TRP A N 1
ATOM 1367 C CA . TRP A 1 190 ? 8.588 -19.167 -46.168 1.00 92.81 190 TRP A CA 1
ATOM 1368 C C . TRP A 1 190 ? 9.272 -17.980 -45.464 1.00 92.81 190 TRP A C 1
ATOM 1370 O O . TRP A 1 190 ? 10.281 -17.471 -45.948 1.00 92.81 190 TRP A O 1
ATOM 1380 N N . LEU A 1 191 ? 8.756 -17.539 -44.309 1.00 93.00 191 LEU A N 1
ATOM 1381 C CA . LEU A 1 191 ? 9.373 -16.464 -43.521 1.00 93.00 191 LEU A CA 1
ATOM 1382 C C . LEU A 1 191 ? 10.732 -16.874 -42.932 1.00 93.00 191 LEU A C 1
ATOM 1384 O O . LEU A 1 191 ? 11.620 -16.027 -42.849 1.00 93.00 191 LEU A O 1
ATOM 1388 N N . ILE A 1 192 ? 10.901 -18.140 -42.536 1.00 91.56 192 ILE A N 1
ATOM 1389 C CA . ILE A 1 192 ? 12.188 -18.685 -42.079 1.00 91.56 192 ILE A CA 1
ATOM 1390 C C . ILE A 1 192 ? 13.179 -18.722 -43.245 1.00 91.56 192 ILE A C 1
ATOM 1392 O O . ILE A 1 192 ? 14.282 -18.195 -43.121 1.00 91.56 192 ILE A O 1
ATOM 1396 N N . ASP A 1 193 ? 12.767 -19.270 -44.391 1.00 90.88 193 ASP A N 1
ATOM 1397 C CA . ASP A 1 193 ? 13.619 -19.426 -45.579 1.00 90.88 193 ASP A CA 1
ATOM 1398 C C . ASP A 1 193 ? 14.135 -18.083 -46.110 1.00 90.88 193 ASP A C 1
ATOM 1400 O O . ASP A 1 193 ? 15.245 -17.987 -46.633 1.00 90.88 193 ASP A O 1
ATOM 1404 N N . ARG A 1 194 ? 13.329 -17.025 -45.973 1.00 90.81 194 ARG A N 1
ATOM 1405 C CA . ARG A 1 194 ? 13.682 -15.658 -46.377 1.00 90.81 194 ARG A CA 1
ATOM 1406 C C . ARG A 1 194 ? 14.342 -14.841 -45.261 1.00 90.81 194 ARG A C 1
ATOM 1408 O O . ARG A 1 194 ? 14.604 -13.665 -45.479 1.00 90.81 194 ARG A O 1
ATOM 1415 N N . GLY A 1 195 ? 14.600 -15.423 -44.088 1.00 89.00 195 GLY A N 1
ATOM 1416 C CA . GLY A 1 195 ? 15.305 -14.766 -42.982 1.00 89.00 195 GLY A CA 1
ATOM 1417 C C . GLY A 1 195 ? 14.486 -13.729 -42.202 1.00 89.00 195 GLY A C 1
ATOM 1418 O O . GLY A 1 195 ? 15.058 -12.959 -41.435 1.00 89.00 195 GLY A O 1
ATOM 1419 N N . PHE A 1 196 ? 13.157 -13.685 -42.364 1.00 91.06 196 PHE A N 1
ATOM 1420 C CA . PHE A 1 196 ? 12.292 -12.751 -41.630 1.00 91.06 196 PHE A CA 1
ATOM 1421 C C . PHE A 1 196 ? 12.085 -13.149 -40.163 1.00 91.06 196 PHE A C 1
ATOM 1423 O O . PHE A 1 196 ? 11.926 -12.289 -39.298 1.00 91.06 196 PHE A O 1
ATOM 1430 N N . VAL A 1 197 ? 12.047 -14.452 -39.875 1.00 91.94 197 VAL A N 1
ATOM 1431 C CA . VAL A 1 197 ? 11.907 -14.997 -38.518 1.00 91.94 197 VAL A CA 1
ATOM 1432 C C . VAL A 1 197 ? 12.891 -16.141 -38.311 1.00 91.94 197 VAL A C 1
ATOM 1434 O O . VAL A 1 197 ? 13.240 -16.851 -39.250 1.00 91.94 197 VAL A O 1
ATOM 1437 N N . ARG A 1 198 ? 13.317 -16.358 -37.067 1.00 90.31 198 ARG A N 1
ATOM 1438 C CA . ARG A 1 198 ? 14.223 -17.445 -36.689 1.00 90.31 198 ARG A CA 1
ATOM 1439 C C . ARG A 1 198 ? 13.481 -18.507 -35.898 1.00 90.31 198 ARG A C 1
ATOM 1441 O O . ARG A 1 198 ? 12.798 -18.188 -34.927 1.00 90.31 198 ARG A O 1
ATOM 1448 N N . GLN A 1 199 ? 13.664 -19.771 -36.256 1.00 91.38 199 GLN A N 1
ATOM 1449 C CA . GLN A 1 199 ? 13.189 -20.872 -35.429 1.00 91.38 199 GLN A CA 1
ATOM 1450 C C . GLN A 1 199 ? 14.029 -20.965 -34.145 1.00 91.38 199 GLN A C 1
ATOM 1452 O O . GLN A 1 199 ? 15.256 -21.053 -34.199 1.00 91.38 199 GLN A O 1
ATOM 1457 N N . VAL A 1 200 ? 13.366 -20.898 -32.989 1.00 87.75 200 VAL A N 1
ATOM 1458 C CA . VAL A 1 200 ? 14.016 -20.982 -31.669 1.00 87.75 200 VAL A CA 1
ATOM 1459 C C . VAL A 1 200 ? 14.011 -22.418 -31.161 1.00 87.75 200 VAL A C 1
ATOM 1461 O O . VAL A 1 200 ? 15.005 -22.881 -30.608 1.00 87.75 200 VAL A O 1
ATOM 1464 N N . ASP A 1 201 ? 12.905 -23.126 -31.386 1.00 89.25 201 ASP A N 1
ATOM 1465 C CA . ASP A 1 201 ? 12.735 -24.540 -31.069 1.00 89.25 201 ASP A CA 1
ATOM 1466 C C . ASP A 1 201 ? 11.722 -25.195 -32.034 1.00 89.25 201 ASP A C 1
ATOM 1468 O O . ASP A 1 201 ? 11.256 -24.577 -32.994 1.00 89.25 201 ASP A O 1
ATOM 1472 N N . ALA A 1 202 ? 11.369 -26.461 -31.799 1.00 86.88 202 ALA A N 1
ATOM 1473 C CA . ALA A 1 202 ? 10.440 -27.214 -32.649 1.00 86.88 202 ALA A CA 1
ATOM 1474 C C . ALA A 1 202 ? 9.023 -26.606 -32.748 1.00 86.88 202 ALA A C 1
ATOM 1476 O O . ALA A 1 202 ? 8.252 -26.979 -33.631 1.00 86.88 202 ALA A O 1
ATOM 1477 N N . HIS A 1 203 ? 8.658 -25.695 -31.847 1.00 89.38 203 HIS A N 1
ATOM 1478 C CA . HIS A 1 203 ? 7.317 -25.143 -31.696 1.00 89.38 203 HIS A CA 1
ATOM 1479 C C . HIS A 1 203 ? 7.264 -23.616 -31.740 1.00 89.38 203 HIS A C 1
ATOM 1481 O O . HIS A 1 203 ? 6.158 -23.078 -31.753 1.00 89.38 203 HIS A O 1
ATOM 1487 N N . HIS A 1 204 ? 8.397 -22.913 -31.794 1.00 92.88 204 HIS A N 1
ATOM 1488 C CA . HIS A 1 204 ? 8.429 -21.453 -31.740 1.00 92.88 204 HIS A CA 1
ATOM 1489 C C . HIS A 1 204 ? 9.343 -20.823 -32.792 1.00 92.88 204 HIS A C 1
ATOM 1491 O O . HIS A 1 204 ? 10.474 -21.256 -33.025 1.00 92.88 204 HIS A O 1
ATOM 1497 N N . VAL A 1 205 ? 8.854 -19.729 -33.372 1.00 93.94 205 VAL A N 1
ATOM 1498 C CA . VAL A 1 205 ? 9.626 -18.775 -34.171 1.00 93.94 205 VAL A CA 1
ATOM 1499 C C . VAL A 1 205 ? 9.740 -17.449 -33.443 1.00 93.94 205 VAL A C 1
ATOM 1501 O O . VAL A 1 205 ? 8.894 -17.111 -32.618 1.00 93.94 205 VAL A O 1
ATOM 1504 N N . MET A 1 206 ? 10.769 -16.680 -33.767 1.00 93.94 206 MET A N 1
ATOM 1505 C CA . MET A 1 206 ? 11.021 -15.374 -33.183 1.00 93.94 206 MET A CA 1
ATOM 1506 C C . MET A 1 206 ? 11.361 -14.349 -34.257 1.00 93.94 206 MET A C 1
ATOM 1508 O O . MET A 1 206 ? 12.133 -14.640 -35.167 1.00 93.94 206 MET A O 1
ATOM 1512 N N . LEU A 1 207 ? 10.799 -13.151 -34.127 1.00 94.12 207 LEU A N 1
ATOM 1513 C CA . LEU A 1 207 ? 11.052 -11.999 -34.981 1.00 94.12 207 LEU A CA 1
ATOM 1514 C C . LEU A 1 207 ? 12.272 -11.214 -34.460 1.00 94.12 207 LEU A C 1
ATOM 1516 O O . LEU A 1 207 ? 12.213 -10.686 -33.344 1.00 94.12 207 LEU A O 1
ATOM 1520 N N . PRO A 1 208 ? 13.372 -11.123 -35.230 1.00 92.38 208 PRO A N 1
ATOM 1521 C CA . PRO A 1 208 ? 14.521 -10.296 -34.876 1.00 92.38 208 PRO A CA 1
ATOM 1522 C C . PRO A 1 208 ? 14.176 -8.802 -34.831 1.00 92.38 208 PRO A C 1
ATOM 1524 O O . PRO A 1 208 ? 13.291 -8.315 -35.542 1.00 92.38 208 PRO A O 1
ATOM 1527 N N . ARG A 1 209 ? 14.894 -8.067 -33.984 1.00 91.69 209 ARG A N 1
ATOM 1528 C CA . ARG A 1 209 ? 14.663 -6.646 -33.679 1.00 91.69 209 ARG A CA 1
ATOM 1529 C C . ARG A 1 209 ? 14.755 -5.720 -34.883 1.00 91.69 209 ARG A C 1
ATOM 1531 O O . ARG A 1 209 ? 13.910 -4.845 -35.030 1.00 91.69 209 ARG A O 1
ATOM 1538 N N . GLU A 1 210 ? 15.752 -5.910 -35.732 1.00 91.19 210 GLU A N 1
ATOM 1539 C CA . GLU A 1 210 ? 16.019 -5.101 -36.922 1.00 91.19 210 GLU A CA 1
ATOM 1540 C C . GLU A 1 210 ? 14.838 -5.172 -37.888 1.00 91.19 210 GLU A C 1
ATOM 1542 O O . GLU A 1 210 ? 14.379 -4.161 -38.416 1.00 91.19 210 GLU A O 1
ATOM 1547 N N . ILE A 1 211 ? 14.308 -6.379 -38.076 1.00 91.94 211 ILE A N 1
ATOM 1548 C CA . ILE A 1 211 ? 13.177 -6.633 -38.966 1.00 91.94 211 ILE A CA 1
ATOM 1549 C C . ILE A 1 211 ? 11.903 -6.057 -38.347 1.00 91.94 211 ILE A C 1
ATOM 1551 O O . ILE A 1 211 ? 11.135 -5.384 -39.030 1.00 91.94 211 ILE A O 1
ATOM 1555 N N . ALA A 1 212 ? 11.691 -6.250 -37.042 1.00 92.44 212 ALA A N 1
ATOM 1556 C CA . ALA A 1 212 ? 10.571 -5.629 -36.342 1.00 92.44 212 ALA A CA 1
ATOM 1557 C C . ALA A 1 212 ? 10.604 -4.093 -36.441 1.00 92.44 212 ALA A C 1
ATOM 1559 O O . ALA A 1 212 ? 9.561 -3.482 -36.659 1.00 92.44 212 ALA A O 1
ATOM 1560 N N . LEU A 1 213 ? 11.777 -3.462 -36.334 1.00 91.19 213 LEU A N 1
ATOM 1561 C CA . LEU A 1 213 ? 11.920 -2.014 -36.487 1.00 91.19 213 LEU A CA 1
ATOM 1562 C C . LEU A 1 213 ? 11.618 -1.542 -37.909 1.00 91.19 213 LEU A C 1
ATOM 1564 O O . LEU A 1 213 ? 10.920 -0.540 -38.045 1.00 91.19 213 LEU A O 1
ATOM 1568 N N . ASP A 1 214 ? 12.042 -2.258 -38.955 1.00 90.38 214 ASP A N 1
ATOM 1569 C CA . ASP A 1 214 ? 11.643 -1.915 -40.331 1.00 90.38 214 ASP A CA 1
ATOM 1570 C C . ASP A 1 214 ? 10.128 -1.947 -40.498 1.00 90.38 214 ASP A C 1
ATOM 1572 O O . ASP A 1 214 ? 9.529 -1.003 -41.016 1.00 90.38 214 ASP A O 1
ATOM 1576 N N . LEU A 1 215 ? 9.492 -3.007 -39.991 1.00 91.12 215 LEU A N 1
ATOM 1577 C CA . LEU A 1 215 ? 8.038 -3.165 -40.019 1.00 91.12 215 LEU A CA 1
ATOM 1578 C C . LEU A 1 215 ? 7.318 -2.073 -39.208 1.00 91.12 215 LEU A C 1
ATOM 1580 O O . LEU A 1 215 ? 6.183 -1.708 -39.517 1.00 91.12 215 LEU A O 1
ATOM 1584 N N . ARG A 1 216 ? 7.976 -1.527 -38.178 1.00 91.88 216 ARG A N 1
ATOM 1585 C CA . ARG A 1 216 ? 7.497 -0.396 -37.368 1.00 91.88 216 ARG A CA 1
ATOM 1586 C C . ARG A 1 216 ? 7.917 0.975 -37.924 1.00 91.88 216 ARG A C 1
ATOM 1588 O O . ARG A 1 216 ? 7.563 1.984 -37.311 1.00 91.88 216 ARG A O 1
ATOM 1595 N N . SER A 1 217 ? 8.624 1.033 -39.056 1.00 90.44 217 SER A N 1
ATOM 1596 C CA . SER A 1 217 ? 9.184 2.261 -39.650 1.00 90.44 217 SER A CA 1
ATOM 1597 C C . SER A 1 217 ? 10.177 2.984 -38.728 1.00 90.44 217 SER A C 1
ATOM 1599 O O . SER A 1 217 ? 10.103 4.193 -38.539 1.00 90.44 217 SER A O 1
ATOM 1601 N N . GLY A 1 218 ? 11.083 2.230 -38.102 1.00 89.69 218 GLY A N 1
ATOM 1602 C CA . GLY A 1 218 ? 12.115 2.743 -37.195 1.00 89.69 218 GLY A CA 1
ATOM 1603 C C . GLY A 1 218 ? 11.630 3.064 -35.776 1.00 89.69 218 GLY A C 1
ATOM 1604 O O . GLY A 1 218 ? 12.401 3.630 -34.992 1.00 89.69 218 GLY A O 1
ATOM 1605 N N . ARG A 1 219 ? 10.379 2.706 -35.439 1.00 92.25 219 ARG A N 1
ATOM 1606 C CA . ARG A 1 219 ? 9.752 2.993 -34.140 1.00 92.25 219 ARG A CA 1
ATOM 1607 C C . ARG A 1 219 ? 9.934 1.879 -33.119 1.00 92.25 219 ARG A C 1
ATOM 1609 O O . ARG A 1 219 ? 9.617 0.720 -33.383 1.00 92.25 219 ARG A O 1
ATOM 1616 N N . THR A 1 220 ? 10.351 2.251 -31.917 1.00 93.31 220 THR A N 1
ATOM 1617 C CA . THR A 1 220 ? 10.445 1.371 -30.748 1.00 93.31 220 THR A CA 1
ATOM 1618 C C . THR A 1 220 ? 9.094 1.256 -30.047 1.00 93.31 220 THR A C 1
ATOM 1620 O O . THR A 1 220 ? 8.665 0.148 -29.742 1.00 93.31 220 THR A O 1
ATOM 1623 N N . HIS A 1 221 ? 8.356 2.357 -29.894 1.00 91.44 221 HIS A N 1
ATOM 1624 C CA . HIS A 1 221 ? 7.046 2.391 -29.233 1.00 91.44 221 HIS A CA 1
ATOM 1625 C C . HIS A 1 221 ? 5.966 3.005 -30.134 1.00 91.44 221 HIS A C 1
ATOM 1627 O O . HIS A 1 221 ? 6.249 3.598 -31.172 1.00 91.44 221 HIS A O 1
ATOM 1633 N N . ARG A 1 222 ? 4.694 2.835 -29.753 1.00 88.25 222 ARG A N 1
ATOM 1634 C CA . ARG A 1 222 ? 3.552 3.437 -30.469 1.00 88.25 222 ARG A CA 1
ATOM 1635 C C . ARG A 1 222 ? 3.319 4.907 -30.112 1.00 88.25 222 ARG A C 1
ATOM 1637 O O . ARG A 1 222 ? 2.441 5.519 -30.700 1.00 88.25 222 ARG A O 1
ATOM 1644 N N . GLY A 1 223 ? 4.025 5.426 -29.120 1.00 87.75 223 GLY A N 1
ATOM 1645 C CA . GLY A 1 223 ? 3.744 6.692 -28.457 1.00 87.75 223 GLY A CA 1
ATOM 1646 C C . GLY A 1 223 ? 4.058 6.572 -26.973 1.00 87.75 223 GLY A C 1
ATOM 1647 O O . GLY A 1 223 ? 4.080 5.462 -26.433 1.00 87.75 223 GLY A O 1
ATOM 1648 N N . LEU A 1 224 ? 4.281 7.709 -26.315 1.00 86.69 224 LEU A N 1
ATOM 1649 C CA . LEU A 1 224 ? 4.361 7.737 -24.858 1.00 86.69 224 LEU A CA 1
ATOM 1650 C C . LEU A 1 224 ? 3.006 7.335 -24.252 1.00 86.69 224 LEU A C 1
ATOM 1652 O O . LEU A 1 224 ? 1.958 7.727 -24.775 1.00 86.69 224 LEU A O 1
ATOM 1656 N N . PRO A 1 225 ? 3.001 6.563 -23.153 1.00 86.06 225 PRO A N 1
ATOM 1657 C CA . PRO A 1 225 ? 1.771 6.170 -22.497 1.00 86.06 225 PRO A CA 1
ATOM 1658 C C . PRO A 1 225 ? 1.214 7.399 -21.766 1.00 86.06 225 PRO A C 1
ATOM 1660 O O . PRO A 1 225 ? 1.917 7.961 -20.916 1.00 86.06 225 PRO A O 1
ATOM 1663 N N . PRO A 1 226 ? -0.023 7.836 -22.057 1.00 86.00 226 PRO A N 1
ATOM 1664 C CA . PRO A 1 226 ? -0.602 8.963 -21.343 1.00 86.00 226 PRO A CA 1
ATOM 1665 C C . PRO A 1 226 ? -0.751 8.613 -19.861 1.00 86.00 226 PRO A C 1
ATOM 1667 O O . PRO A 1 226 ? -1.045 7.465 -19.510 1.00 86.00 226 PRO A O 1
ATOM 1670 N N . ALA A 1 227 ? -0.568 9.608 -18.994 1.00 88.38 227 ALA A N 1
ATOM 1671 C CA . ALA A 1 227 ? -0.901 9.454 -17.587 1.00 88.38 227 ALA A CA 1
ATOM 1672 C C . ALA A 1 227 ? -2.398 9.092 -17.464 1.00 88.38 227 ALA A C 1
ATOM 1674 O O . ALA A 1 227 ? -3.232 9.749 -18.096 1.00 88.38 227 ALA A O 1
ATOM 1675 N N . PRO A 1 228 ? -2.765 8.054 -16.691 1.00 93.38 228 PRO A N 1
ATOM 1676 C CA . PRO A 1 228 ? -4.160 7.676 -16.515 1.00 93.38 228 PRO A CA 1
ATOM 1677 C C . PRO A 1 228 ? -4.971 8.829 -15.923 1.00 93.38 228 PRO A C 1
ATOM 1679 O O . PRO A 1 228 ? -4.571 9.424 -14.921 1.00 93.38 228 PRO A O 1
ATOM 1682 N N . ALA A 1 229 ? -6.119 9.128 -16.531 1.00 92.06 229 ALA A N 1
ATOM 1683 C CA . ALA A 1 229 ? -7.031 10.134 -16.008 1.00 92.06 229 ALA A CA 1
ATOM 1684 C C . ALA A 1 229 ? -7.674 9.633 -14.708 1.00 92.06 229 ALA A C 1
ATOM 1686 O O . ALA A 1 229 ? -8.190 8.514 -14.643 1.00 92.06 229 ALA A O 1
ATOM 1687 N N . LEU A 1 230 ? -7.645 10.474 -13.677 1.00 94.94 230 LEU A N 1
ATOM 1688 C CA . LEU A 1 230 ? -8.387 10.247 -12.444 1.00 94.94 230 LEU A CA 1
ATOM 1689 C C . LEU A 1 230 ? -9.810 10.821 -12.567 1.00 94.94 230 LEU A C 1
ATOM 1691 O O . LEU A 1 230 ? -10.022 11.737 -13.364 1.00 94.94 230 LEU A O 1
ATOM 1695 N N . PRO A 1 231 ? -10.788 10.297 -11.805 1.00 95.25 231 PRO A N 1
ATOM 1696 C CA . PRO A 1 231 ? -12.161 10.789 -11.847 1.00 95.25 231 PRO A CA 1
ATOM 1697 C C . PRO A 1 231 ? -12.267 12.269 -11.458 1.00 95.25 231 PRO A C 1
ATOM 1699 O O . PRO A 1 231 ? -11.517 12.759 -10.613 1.00 95.25 231 PRO A O 1
ATOM 1702 N N . GLU A 1 232 ? -13.234 12.967 -12.051 1.00 94.88 232 GLU A N 1
ATOM 1703 C CA . GLU A 1 232 ? -13.511 14.370 -11.743 1.00 94.88 232 GLU A CA 1
ATOM 1704 C C . GLU A 1 232 ? -14.163 14.549 -10.356 1.00 94.88 232 GLU A C 1
ATOM 1706 O O . GLU A 1 232 ? -14.862 13.652 -9.864 1.00 94.88 232 GLU A O 1
ATOM 1711 N N . PRO A 1 233 ? -13.964 15.713 -9.708 1.00 96.38 233 PRO A N 1
ATOM 1712 C CA . PRO A 1 233 ? -14.540 16.003 -8.402 1.00 96.38 233 PRO A CA 1
ATOM 1713 C C . PRO A 1 233 ? -16.069 16.108 -8.478 1.00 96.38 233 PRO A C 1
ATOM 1715 O O . PRO A 1 233 ? -16.613 17.059 -9.033 1.00 96.38 233 PRO A O 1
ATOM 1718 N N . THR A 1 234 ? -16.764 15.146 -7.875 1.00 96.25 234 THR A N 1
ATOM 1719 C CA . THR A 1 234 ? -18.238 15.052 -7.865 1.00 96.25 234 THR A CA 1
ATOM 1720 C C . THR A 1 234 ? -18.835 15.097 -6.459 1.00 96.25 234 THR A C 1
ATOM 1722 O O . THR A 1 234 ? -20.042 15.273 -6.305 1.00 96.25 234 THR A O 1
ATOM 1725 N N . LEU A 1 235 ? -18.005 14.962 -5.424 1.00 96.62 235 LEU A N 1
ATOM 1726 C CA . LEU A 1 235 ? -18.431 14.883 -4.031 1.00 96.62 235 LEU A CA 1
ATOM 1727 C C . LEU A 1 235 ? -18.318 16.239 -3.328 1.00 96.62 235 LEU A C 1
ATOM 1729 O O . LEU A 1 235 ? -17.504 17.097 -3.679 1.00 96.62 235 LEU A O 1
ATOM 1733 N N . THR A 1 236 ? -19.114 16.423 -2.275 1.00 96.69 236 THR A N 1
ATOM 1734 C CA . THR A 1 236 ? -18.950 17.562 -1.363 1.00 96.69 236 THR A CA 1
ATOM 1735 C C . THR A 1 236 ? -18.015 17.192 -0.216 1.00 96.69 236 THR A C 1
ATOM 1737 O O . THR A 1 236 ? -17.981 16.038 0.211 1.00 96.69 236 THR A O 1
ATOM 1740 N N . GLN A 1 237 ? -17.286 18.177 0.319 1.00 94.38 237 GLN A N 1
ATOM 1741 C CA . GLN A 1 237 ? -16.413 17.951 1.474 1.00 94.38 237 GLN A CA 1
ATOM 1742 C C . GLN A 1 237 ? -17.211 17.462 2.694 1.00 94.38 237 GLN A C 1
ATOM 1744 O O . GLN A 1 237 ? -16.794 16.523 3.358 1.00 94.38 237 GLN A O 1
ATOM 1749 N N . ALA A 1 238 ? -18.410 18.013 2.913 1.00 92.56 238 ALA A N 1
ATOM 1750 C CA . ALA A 1 238 ? -19.288 17.621 4.015 1.00 92.56 238 ALA A CA 1
ATOM 1751 C C . ALA A 1 238 ? -19.693 16.136 3.964 1.00 92.56 238 ALA A C 1
ATOM 1753 O O . ALA A 1 238 ? -19.729 15.477 4.998 1.00 92.56 238 ALA A O 1
ATOM 1754 N N . THR A 1 239 ? -19.968 15.587 2.773 1.00 95.06 239 THR A N 1
ATOM 1755 C CA . THR A 1 239 ? -20.276 14.154 2.611 1.00 95.06 239 THR A CA 1
ATOM 1756 C C . THR A 1 239 ? -19.075 13.280 2.972 1.00 95.06 239 THR A C 1
ATOM 1758 O O . THR A 1 239 ? -19.225 12.291 3.687 1.00 95.06 239 THR A O 1
ATOM 1761 N N . ILE A 1 240 ? -17.883 13.658 2.500 1.00 96.69 240 ILE A N 1
ATOM 1762 C CA . ILE A 1 240 ? -16.637 12.927 2.764 1.00 96.69 240 ILE A CA 1
ATOM 1763 C C . ILE A 1 240 ? -16.340 12.933 4.263 1.00 96.69 240 ILE A C 1
ATOM 1765 O O . ILE A 1 240 ? -16.105 11.877 4.846 1.00 96.69 240 ILE A O 1
ATOM 1769 N N . ASP A 1 241 ? -16.408 14.105 4.891 1.00 94.31 241 ASP A N 1
ATOM 1770 C CA . ASP A 1 241 ? -16.116 14.284 6.311 1.00 94.31 241 ASP A CA 1
ATOM 1771 C C . ASP A 1 241 ? -17.115 13.526 7.193 1.00 94.31 241 ASP A C 1
ATOM 1773 O O . ASP A 1 241 ? -16.702 12.838 8.125 1.00 94.31 241 ASP A O 1
ATOM 1777 N N . ALA A 1 242 ? -18.412 13.560 6.866 1.00 91.44 242 ALA A N 1
ATOM 1778 C CA . ALA A 1 242 ? -19.435 12.829 7.612 1.00 91.44 242 ALA A CA 1
ATOM 1779 C C . ALA A 1 242 ? -19.229 11.304 7.552 1.00 91.44 242 ALA A C 1
ATOM 1781 O O . ALA A 1 242 ? -19.315 10.621 8.576 1.00 91.44 242 ALA A O 1
ATOM 1782 N N . GLU A 1 243 ? -18.928 10.750 6.372 1.00 95.12 243 GLU A N 1
ATOM 1783 C CA . GLU A 1 243 ? -18.639 9.317 6.245 1.00 95.12 243 GLU A CA 1
ATOM 1784 C C . GLU A 1 243 ? -17.332 8.921 6.937 1.00 95.12 243 GLU A C 1
ATOM 1786 O O . GLU A 1 243 ? -17.285 7.894 7.619 1.00 95.12 243 GLU A O 1
ATOM 1791 N N . SER A 1 244 ? -16.300 9.756 6.804 1.00 96.62 244 SER A N 1
ATOM 1792 C CA . SER A 1 244 ? -15.001 9.580 7.449 1.00 96.62 244 SER A CA 1
ATOM 1793 C C . SER A 1 244 ? -15.128 9.574 8.974 1.00 96.62 244 SER A C 1
ATOM 1795 O O . SER A 1 244 ? -14.620 8.664 9.629 1.00 96.62 244 SER A O 1
ATOM 1797 N N . ALA A 1 245 ? -15.842 10.549 9.545 1.00 94.38 245 ALA A N 1
ATOM 1798 C CA . ALA A 1 245 ? -16.058 10.674 10.983 1.00 94.38 245 ALA A CA 1
ATOM 1799 C C . ALA A 1 245 ? -16.862 9.494 11.545 1.00 94.38 245 ALA A C 1
ATOM 1801 O O . ALA A 1 245 ? -16.502 8.938 12.584 1.00 94.38 245 ALA A O 1
ATOM 1802 N N . ARG A 1 246 ? -17.907 9.052 10.831 1.00 92.81 246 ARG A N 1
ATOM 1803 C CA . ARG A 1 246 ? -18.695 7.870 11.210 1.00 92.81 246 ARG A CA 1
ATOM 1804 C C . ARG A 1 246 ? -17.843 6.598 11.220 1.00 92.81 246 ARG A C 1
ATOM 1806 O O . ARG A 1 246 ? -17.932 5.810 12.158 1.00 92.81 246 ARG A O 1
ATOM 1813 N N . ALA A 1 247 ? -17.011 6.389 10.199 1.00 96.31 247 ALA A N 1
ATOM 1814 C CA . ALA A 1 247 ? -16.113 5.237 10.151 1.00 96.31 247 ALA A CA 1
ATOM 1815 C C . ALA A 1 247 ? -15.057 5.281 11.271 1.00 96.31 247 ALA A C 1
ATOM 1817 O O . ALA A 1 247 ? -14.824 4.270 11.933 1.00 96.31 247 ALA A O 1
ATOM 1818 N N . ALA A 1 248 ? -14.484 6.459 11.536 1.00 97.25 248 ALA A N 1
ATOM 1819 C CA . ALA A 1 248 ? -13.531 6.688 12.620 1.00 97.25 248 ALA A CA 1
ATOM 1820 C C . ALA A 1 248 ? -14.123 6.394 14.014 1.00 97.25 248 ALA A C 1
ATOM 1822 O O . ALA A 1 248 ? -13.466 5.766 14.845 1.00 97.25 248 ALA A O 1
ATOM 1823 N N . GLN A 1 249 ? -15.370 6.799 14.267 1.00 93.62 249 GLN A N 1
ATOM 1824 C CA . GLN A 1 249 ? -16.094 6.461 15.498 1.00 93.62 249 GLN A CA 1
ATOM 1825 C C . GLN A 1 249 ? -16.285 4.951 15.642 1.00 93.62 249 GLN A C 1
ATOM 1827 O O . GLN A 1 249 ? -15.956 4.367 16.675 1.00 93.62 249 GLN A O 1
ATOM 1832 N N . GLU A 1 250 ? -16.772 4.307 14.583 1.00 94.38 250 GLU A N 1
ATOM 1833 C CA . GLU A 1 250 ? -17.118 2.891 14.619 1.00 94.38 250 GLU A CA 1
ATOM 1834 C C . GLU A 1 250 ? -15.883 1.991 14.780 1.00 94.38 250 GLU A C 1
ATOM 1836 O O . GLU A 1 250 ? -15.928 1.007 15.521 1.00 94.38 250 GLU A O 1
ATOM 1841 N N . ILE A 1 251 ? -14.751 2.326 14.151 1.00 98.06 251 ILE A N 1
ATOM 1842 C CA . ILE A 1 251 ? -13.521 1.540 14.308 1.00 98.06 251 ILE A CA 1
ATOM 1843 C C . ILE A 1 251 ? -12.924 1.673 15.714 1.00 98.06 251 ILE A C 1
ATOM 1845 O O . ILE A 1 251 ? -12.495 0.667 16.280 1.00 98.06 251 ILE A O 1
ATOM 1849 N N . VAL A 1 252 ? -12.948 2.872 16.314 1.00 97.81 252 VAL A N 1
ATOM 1850 C CA . VAL A 1 252 ? -12.512 3.078 17.707 1.00 97.81 252 VAL A CA 1
ATOM 1851 C C . VAL A 1 252 ? -13.403 2.284 18.658 1.00 97.81 252 VAL A C 1
ATOM 1853 O O . VAL A 1 252 ? -12.890 1.563 19.513 1.00 97.81 252 VAL A O 1
ATOM 1856 N N . ARG A 1 253 ? -14.726 2.339 18.471 1.00 94.31 253 ARG A N 1
ATOM 1857 C CA . ARG A 1 253 ? -15.689 1.572 19.271 1.00 94.31 253 ARG A CA 1
ATOM 1858 C C . ARG A 1 253 ? -15.408 0.068 19.212 1.00 94.31 253 ARG A C 1
ATOM 1860 O O . ARG A 1 253 ? -15.311 -0.576 20.252 1.00 94.31 253 ARG A O 1
ATOM 1867 N N . ARG A 1 254 ? -15.216 -0.488 18.011 1.00 97.38 254 ARG A N 1
ATOM 1868 C CA . ARG A 1 254 ? -14.938 -1.924 17.816 1.00 97.38 254 ARG A CA 1
ATOM 1869 C C . ARG A 1 254 ? -13.628 -2.362 18.462 1.00 97.38 254 ARG A C 1
ATOM 1871 O O . ARG A 1 254 ? -13.581 -3.426 19.067 1.00 97.38 254 ARG A O 1
ATOM 1878 N N . VAL A 1 255 ? -12.566 -1.559 18.360 1.00 98.44 255 VAL A N 1
ATOM 1879 C CA . VAL A 1 255 ? -11.291 -1.867 19.031 1.00 98.44 255 VAL A CA 1
ATOM 1880 C C . VAL A 1 255 ? -11.454 -1.844 20.554 1.00 98.44 255 VAL A C 1
ATOM 1882 O O . VAL A 1 255 ? -10.956 -2.748 21.224 1.00 98.44 255 VAL A O 1
ATOM 1885 N N . ALA A 1 256 ? -12.190 -0.870 21.102 1.00 96.12 256 ALA A N 1
ATOM 1886 C CA . ALA A 1 256 ? -12.494 -0.819 22.532 1.00 96.12 256 ALA A CA 1
ATOM 1887 C C . ALA A 1 256 ? -13.276 -2.060 22.997 1.00 96.12 256 ALA A C 1
ATOM 1889 O O . ALA A 1 256 ? -12.934 -2.656 24.014 1.00 96.12 256 ALA A O 1
ATOM 1890 N N . GLU A 1 257 ? -14.255 -2.512 22.212 1.00 94.38 257 GLU A N 1
ATOM 1891 C CA . GLU A 1 257 ? -15.048 -3.709 22.511 1.00 94.38 257 GLU A CA 1
ATOM 1892 C C . GLU A 1 257 ? -14.204 -4.998 22.521 1.00 94.38 257 GLU A C 1
ATOM 1894 O O . GLU A 1 257 ? -14.366 -5.842 23.408 1.00 94.38 257 GLU A O 1
ATOM 1899 N N . VAL A 1 258 ? -13.239 -5.133 21.598 1.00 96.50 258 VAL A N 1
ATOM 1900 C CA . VAL A 1 258 ? -12.259 -6.236 21.623 1.00 96.50 258 VAL A CA 1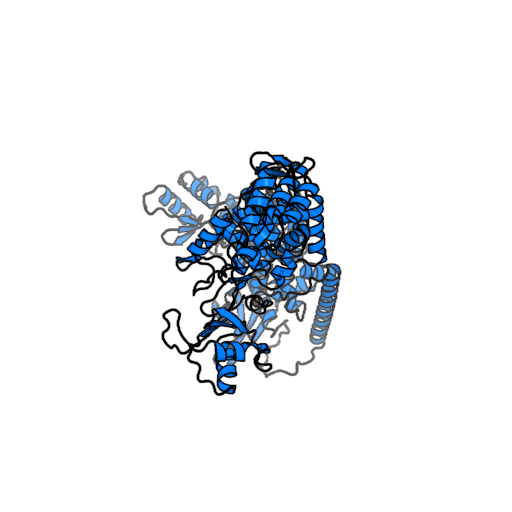
ATOM 1901 C C . VAL A 1 258 ? -11.441 -6.210 22.915 1.00 96.50 258 VAL A C 1
ATOM 1903 O O . VAL A 1 258 ? -11.275 -7.251 23.554 1.00 96.50 258 VAL A O 1
ATOM 1906 N N . ILE A 1 259 ? -10.953 -5.033 23.323 1.00 94.88 259 ILE A N 1
ATOM 1907 C CA . ILE A 1 259 ? -10.167 -4.869 24.554 1.00 94.88 259 ILE A CA 1
ATOM 1908 C C . ILE A 1 259 ? -10.992 -5.279 25.777 1.00 94.88 259 ILE A C 1
ATOM 1910 O O . ILE A 1 259 ? -10.531 -6.103 26.567 1.00 94.88 259 ILE A O 1
ATOM 1914 N N . SER A 1 260 ? -12.218 -4.766 25.913 1.00 89.50 260 SER A N 1
ATOM 1915 C CA . SER A 1 260 ? -13.112 -5.100 27.028 1.00 89.50 260 SER A CA 1
ATOM 1916 C C . SER A 1 260 ? -13.424 -6.597 27.084 1.00 89.50 260 SER A C 1
ATOM 1918 O O . SER A 1 260 ? -13.381 -7.199 28.157 1.00 89.50 260 SER A O 1
ATOM 1920 N N . THR A 1 261 ? -13.663 -7.226 25.930 1.00 90.69 261 THR A N 1
ATOM 1921 C CA . THR A 1 261 ? -13.952 -8.665 25.845 1.00 90.69 261 THR A CA 1
ATOM 1922 C C . THR A 1 261 ? -12.752 -9.501 26.293 1.00 90.69 261 THR A C 1
ATOM 1924 O O . THR A 1 261 ? -12.887 -10.393 27.134 1.00 90.69 261 THR A O 1
ATOM 1927 N N . TRP A 1 262 ? -11.558 -9.204 25.776 1.00 92.62 262 TRP A N 1
ATOM 1928 C CA . TRP A 1 262 ? -10.351 -9.986 26.072 1.00 92.62 262 TRP A CA 1
ATOM 1929 C C . TRP A 1 262 ? -9.728 -9.666 27.431 1.00 92.62 262 TRP A C 1
ATOM 1931 O O . TRP A 1 262 ? -8.949 -10.465 27.946 1.00 92.62 262 TRP A O 1
ATOM 1941 N N . GLN A 1 263 ? -10.085 -8.534 28.040 1.00 86.00 263 GLN A N 1
ATOM 1942 C CA . GLN A 1 263 ? -9.760 -8.242 29.434 1.00 86.00 263 GLN A CA 1
ATOM 1943 C C . GLN A 1 263 ? -10.448 -9.220 30.394 1.00 86.00 263 GLN A C 1
ATOM 1945 O O . GLN A 1 263 ? -9.844 -9.620 31.388 1.00 86.00 263 GLN A O 1
ATOM 1950 N N . VAL A 1 264 ? -11.704 -9.579 30.116 1.00 82.31 264 VAL A N 1
ATOM 1951 C CA . VAL A 1 264 ? -12.481 -10.510 30.948 1.00 82.31 264 VAL A CA 1
ATOM 1952 C C . VAL A 1 264 ? -12.137 -11.957 30.602 1.00 82.31 264 VAL A C 1
ATOM 1954 O O . VAL A 1 264 ? -11.927 -12.776 31.495 1.00 82.31 264 VAL A O 1
ATOM 1957 N N . ALA A 1 265 ? -12.053 -12.269 29.308 1.00 84.50 265 ALA A N 1
ATOM 1958 C CA . ALA A 1 265 ? -11.772 -13.607 28.808 1.00 84.50 265 ALA A CA 1
ATOM 1959 C C . ALA A 1 265 ? -10.712 -13.555 27.692 1.00 84.50 265 ALA A C 1
ATOM 1961 O O . ALA A 1 265 ? -11.074 -13.394 26.522 1.00 84.50 265 ALA A O 1
ATOM 1962 N N . PRO A 1 266 ? -9.414 -13.708 28.029 1.00 89.81 266 PRO A N 1
ATOM 1963 C CA . PRO A 1 266 ? -8.338 -13.754 27.044 1.00 89.81 266 PRO A CA 1
ATOM 1964 C C . PRO A 1 266 ? -8.604 -14.783 25.940 1.00 89.81 266 PRO A C 1
ATOM 1966 O O . PRO A 1 266 ? -9.053 -15.903 26.204 1.00 89.81 266 PRO A O 1
ATOM 1969 N N . ALA A 1 267 ? -8.325 -14.413 24.691 1.00 92.12 267 ALA A N 1
ATOM 1970 C CA . ALA A 1 267 ? -8.626 -15.264 23.547 1.00 92.12 267 ALA A CA 1
ATOM 1971 C C . ALA A 1 267 ? -7.536 -16.329 23.348 1.00 92.12 267 ALA A C 1
ATOM 1973 O O . ALA A 1 267 ? -6.365 -15.978 23.207 1.00 92.12 267 ALA A O 1
ATOM 1974 N N . PRO A 1 268 ? -7.868 -17.628 23.287 1.00 90.94 268 PRO A N 1
ATOM 1975 C CA . PRO A 1 268 ? -6.861 -18.671 23.126 1.00 90.94 268 PRO A CA 1
ATOM 1976 C C . PRO A 1 268 ? -6.180 -18.584 21.752 1.00 90.94 268 PRO A C 1
ATOM 1978 O O . PRO A 1 268 ? -6.844 -18.474 20.717 1.00 90.94 268 PRO A O 1
ATOM 1981 N N . ALA A 1 269 ? -4.850 -18.681 21.734 1.00 92.31 269 ALA A N 1
ATOM 1982 C CA . ALA A 1 269 ? -4.059 -18.740 20.512 1.00 92.31 269 ALA A CA 1
ATOM 1983 C C . ALA A 1 269 ? -3.910 -20.188 20.013 1.00 92.31 269 ALA A C 1
ATOM 1985 O O . ALA A 1 269 ? -3.877 -21.150 20.784 1.00 92.31 269 ALA A O 1
ATOM 1986 N N . LEU A 1 270 ? -3.792 -20.360 18.696 1.00 90.88 270 LEU A N 1
ATOM 1987 C CA . LEU A 1 270 ? -3.465 -21.650 18.092 1.00 90.88 270 LEU A CA 1
ATOM 1988 C C . LEU A 1 270 ? -2.011 -22.037 18.395 1.00 90.88 270 LEU A C 1
ATOM 1990 O O . LEU A 1 270 ? -1.144 -21.179 18.542 1.00 90.88 270 LEU A O 1
ATOM 1994 N N . LYS A 1 271 ? -1.703 -23.342 18.367 1.00 85.25 271 LYS A N 1
ATOM 1995 C CA . LYS A 1 271 ? -0.317 -23.844 18.494 1.00 85.25 271 LYS A CA 1
ATOM 1996 C C . LYS A 1 271 ? 0.637 -23.263 17.445 1.00 85.25 271 LYS A C 1
ATOM 1998 O O . LYS A 1 271 ? 1.811 -23.072 17.729 1.00 85.25 271 LYS A O 1
ATOM 2003 N N . ALA A 1 272 ? 0.131 -23.007 16.238 1.00 79.62 272 ALA A N 1
ATOM 2004 C CA . ALA A 1 272 ? 0.885 -22.381 15.152 1.00 79.62 272 ALA A CA 1
ATOM 2005 C C . ALA A 1 272 ? 0.971 -20.844 15.279 1.00 79.62 272 ALA A C 1
ATOM 2007 O O . ALA A 1 272 ? 1.602 -20.202 14.448 1.00 79.62 272 ALA A O 1
ATOM 2008 N N . GLY A 1 273 ? 0.358 -20.255 16.311 1.00 84.94 273 GLY A N 1
ATOM 2009 C CA . GLY A 1 273 ? 0.149 -18.818 16.442 1.00 84.94 273 GLY A CA 1
ATOM 2010 C C . GLY A 1 273 ? -1.163 -18.352 15.805 1.00 84.94 273 GLY A C 1
ATOM 2011 O O . GLY A 1 273 ? -1.759 -19.037 14.975 1.00 84.94 273 GLY A O 1
ATOM 2012 N N . GLY A 1 274 ? -1.620 -17.171 16.218 1.00 92.56 274 GLY A N 1
ATOM 2013 C CA . GLY A 1 274 ? -2.848 -16.559 15.712 1.00 92.56 274 GLY A CA 1
ATOM 2014 C C . GLY A 1 274 ? -4.142 -17.082 16.338 1.00 92.56 274 GLY A C 1
ATOM 2015 O O . GLY A 1 274 ? -4.152 -17.952 17.209 1.00 92.56 274 GLY A O 1
ATOM 2016 N N . LEU A 1 275 ? -5.249 -16.492 15.902 1.00 94.38 275 LEU A N 1
ATOM 2017 C CA . LEU A 1 275 ? -6.605 -16.713 16.375 1.00 94.38 275 LEU A CA 1
ATOM 2018 C C . LEU A 1 275 ? -7.270 -17.848 15.586 1.00 94.38 275 LEU A C 1
ATOM 2020 O O . LEU A 1 275 ? -7.187 -17.918 14.355 1.00 94.38 275 LEU A O 1
ATOM 2024 N N . GLY A 1 276 ? -7.964 -18.742 16.289 1.00 92.94 276 GLY A N 1
ATOM 2025 C CA . GLY A 1 276 ? -8.748 -19.798 15.651 1.00 92.94 276 GLY A CA 1
ATOM 2026 C C . GLY A 1 276 ? -9.962 -19.253 14.893 1.00 92.94 276 GLY A C 1
ATOM 2027 O O . GLY A 1 276 ? -10.597 -18.302 15.333 1.00 92.94 276 GLY A O 1
ATOM 2028 N N . VAL A 1 277 ? -10.358 -19.911 13.797 1.00 93.25 277 VAL A N 1
ATOM 2029 C CA . VAL A 1 277 ? -11.524 -19.507 12.975 1.00 93.25 277 VAL A CA 1
ATOM 2030 C C . VAL A 1 277 ? -12.815 -19.413 13.798 1.00 93.25 277 VAL A C 1
ATOM 2032 O O . VAL A 1 277 ? -13.612 -18.501 13.615 1.00 93.25 277 VAL A O 1
ATOM 2035 N N . ARG A 1 278 ? -13.022 -20.342 14.742 1.00 94.50 278 ARG A N 1
ATOM 2036 C CA . ARG A 1 278 ? -14.198 -20.335 15.632 1.00 94.50 278 ARG A CA 1
ATOM 2037 C C . ARG A 1 278 ? -14.219 -19.116 16.548 1.00 94.50 278 ARG A C 1
ATOM 2039 O O . ARG A 1 278 ? -15.282 -18.556 16.782 1.00 94.50 278 ARG A O 1
ATOM 2046 N N . GLU A 1 279 ? -13.049 -18.735 17.044 1.00 94.31 279 GLU A N 1
ATOM 2047 C CA . GLU A 1 279 ? -12.883 -17.584 17.922 1.00 94.31 279 GLU A CA 1
ATOM 2048 C C . GLU A 1 279 ? -13.090 -16.279 17.149 1.00 94.31 279 GLU A C 1
ATOM 2050 O O . GLU A 1 279 ? -13.858 -15.424 17.578 1.00 94.31 279 GLU A O 1
ATOM 2055 N N . LEU A 1 280 ? -12.514 -16.179 15.946 1.00 95.94 280 LEU A N 1
ATOM 2056 C CA . LEU A 1 280 ? -12.745 -15.052 15.044 1.00 95.94 280 LEU A CA 1
ATOM 2057 C C . LEU A 1 280 ? -14.233 -14.898 14.700 1.00 95.94 280 LEU A C 1
ATOM 2059 O O . LEU A 1 280 ? -14.757 -13.793 14.757 1.00 95.94 280 LEU A O 1
ATOM 2063 N N . ARG A 1 281 ? -14.934 -15.999 14.397 1.00 96.62 281 ARG A N 1
ATOM 2064 C CA . ARG A 1 281 ? -16.377 -15.981 14.107 1.00 96.62 281 ARG A CA 1
ATOM 2065 C C . ARG A 1 281 ? -17.215 -15.562 15.311 1.00 96.62 281 ARG A C 1
ATOM 2067 O O . ARG A 1 281 ? -18.183 -14.828 15.144 1.00 96.62 281 ARG A O 1
ATOM 2074 N N . ARG A 1 282 ? -16.856 -16.022 16.514 1.00 95.56 282 ARG A N 1
ATOM 2075 C CA . ARG A 1 282 ? -17.513 -15.600 17.758 1.00 95.56 282 ARG A CA 1
ATOM 2076 C C . ARG A 1 282 ? -17.383 -14.092 17.944 1.00 95.56 282 ARG A C 1
ATOM 2078 O O . ARG A 1 282 ? -18.383 -13.426 18.182 1.00 95.56 282 ARG A O 1
ATOM 2085 N N . LEU A 1 283 ? -16.172 -13.567 17.771 1.00 95.94 283 LEU A N 1
ATOM 2086 C CA . LEU A 1 283 ? -15.918 -12.136 17.870 1.00 95.94 283 LEU A CA 1
ATOM 2087 C C . LEU A 1 283 ? -16.629 -11.351 16.757 1.00 95.94 283 LEU A C 1
ATOM 2089 O O . LEU A 1 283 ? -17.150 -10.275 17.009 1.00 95.94 283 LEU A O 1
ATOM 2093 N N . ALA A 1 284 ? -16.716 -11.899 15.544 1.00 96.75 284 ALA A N 1
ATOM 2094 C CA . ALA A 1 284 ? -17.459 -11.298 14.439 1.00 96.75 284 ALA A CA 1
ATOM 2095 C C . ALA A 1 284 ? -18.954 -11.159 14.745 1.00 96.75 284 ALA A C 1
ATOM 2097 O O . ALA A 1 284 ? -19.543 -10.115 14.480 1.00 96.75 284 ALA A O 1
ATOM 2098 N N . GLN A 1 285 ? -19.545 -12.183 15.366 1.00 95.88 285 GLN A N 1
ATOM 2099 C CA . GLN A 1 285 ? -20.931 -12.143 15.820 1.00 95.88 285 GLN A CA 1
ATOM 2100 C C . GLN A 1 285 ? -21.144 -11.112 16.937 1.00 95.88 285 GLN A C 1
ATOM 2102 O O . GLN A 1 285 ? -22.156 -10.425 16.915 1.00 95.88 285 GLN A O 1
ATOM 2107 N N . GLN A 1 286 ? -20.206 -10.995 17.883 1.00 92.31 286 GLN A N 1
ATOM 2108 C CA . GLN A 1 286 ? -20.269 -9.996 18.959 1.00 92.31 286 GLN A CA 1
ATOM 2109 C C . GLN A 1 286 ? -20.158 -8.566 18.421 1.00 92.31 286 GLN A C 1
ATOM 2111 O O . GLN A 1 286 ? -20.974 -7.723 18.761 1.00 92.31 286 GLN A O 1
ATOM 2116 N N . LEU A 1 287 ? -19.202 -8.324 17.522 1.00 92.88 287 LEU A N 1
ATOM 2117 C CA . LEU A 1 287 ? -18.984 -7.019 16.894 1.00 92.88 287 LEU A CA 1
ATOM 2118 C C . LEU A 1 287 ? -20.018 -6.677 15.803 1.00 92.88 287 LEU A C 1
ATOM 2120 O O . LEU A 1 287 ? -19.933 -5.593 15.226 1.00 92.88 287 LEU A O 1
ATOM 2124 N N . GLU A 1 288 ? -20.928 -7.601 15.477 1.00 93.56 288 GLU A N 1
ATOM 2125 C CA . GLU A 1 288 ? -21.944 -7.484 14.419 1.00 93.56 288 GLU A CA 1
ATOM 2126 C C . GLU A 1 288 ? -21.367 -7.160 13.025 1.00 93.56 288 GLU A C 1
ATOM 2128 O O . GLU A 1 288 ? -21.888 -6.336 12.270 1.00 93.56 288 GLU A O 1
ATOM 2133 N N . VAL A 1 289 ? -20.261 -7.814 12.656 1.00 96.38 289 VAL A N 1
ATOM 2134 C CA . VAL A 1 289 ? -19.572 -7.609 11.368 1.00 96.38 289 VAL A CA 1
ATOM 2135 C C . VAL A 1 289 ? -19.136 -8.922 10.724 1.00 96.38 289 VAL A C 1
ATOM 2137 O O . VAL A 1 289 ? -19.188 -9.989 11.328 1.00 96.38 289 VAL A O 1
ATOM 2140 N N . ASP A 1 290 ? -18.680 -8.858 9.472 1.00 96.62 290 ASP A N 1
ATOM 2141 C CA . ASP A 1 290 ? -18.086 -10.006 8.791 1.00 96.62 290 ASP A CA 1
ATOM 2142 C C . ASP A 1 290 ? -16.689 -10.363 9.334 1.00 96.62 290 ASP A C 1
ATOM 2144 O O . ASP A 1 290 ? -15.951 -9.505 9.823 1.00 96.62 290 ASP A O 1
ATOM 2148 N N . GLU A 1 291 ? -16.294 -11.631 9.159 1.00 96.25 291 GLU A N 1
ATOM 2149 C CA . GLU A 1 291 ? -15.024 -12.180 9.659 1.00 96.25 291 GLU A CA 1
ATOM 2150 C C . GLU A 1 291 ? -13.792 -11.383 9.177 1.00 96.25 291 GLU A C 1
ATOM 2152 O O . GLU A 1 291 ? -12.814 -11.261 9.916 1.00 96.25 291 GLU A O 1
ATOM 2157 N N . LEU A 1 292 ? -13.826 -10.799 7.969 1.00 96.50 292 LEU A N 1
ATOM 2158 C CA . LEU A 1 292 ? -12.701 -10.029 7.428 1.00 96.50 292 LEU A CA 1
ATOM 2159 C C . LEU A 1 292 ? -12.593 -8.638 8.068 1.00 96.50 292 LEU A C 1
ATOM 2161 O O . LEU A 1 292 ? -11.487 -8.166 8.334 1.00 96.50 292 LEU A O 1
ATOM 2165 N N . THR A 1 293 ? -13.727 -7.998 8.373 1.00 98.25 293 THR A N 1
ATOM 2166 C CA . THR A 1 293 ? -13.746 -6.773 9.185 1.00 98.25 293 THR A CA 1
ATOM 2167 C C . THR A 1 293 ? -13.250 -7.060 10.601 1.00 98.25 293 THR A C 1
ATOM 2169 O O . THR A 1 293 ? -12.416 -6.314 11.107 1.00 98.25 293 THR A O 1
ATOM 2172 N N . THR A 1 294 ? -13.681 -8.160 11.226 1.00 98.44 294 THR A N 1
ATOM 2173 C CA . THR A 1 294 ? -13.170 -8.579 12.543 1.00 98.44 294 THR A CA 1
ATOM 2174 C C . THR A 1 294 ? -11.668 -8.816 12.515 1.00 98.44 294 THR A C 1
ATOM 2176 O O . THR A 1 294 ? -10.962 -8.341 13.403 1.00 98.44 294 THR A O 1
ATOM 2179 N N . ALA A 1 295 ? -11.166 -9.500 11.482 1.00 98.06 295 ALA A N 1
ATOM 2180 C CA . ALA A 1 295 ? -9.738 -9.714 11.285 1.00 98.06 295 ALA A CA 1
ATOM 2181 C C . ALA A 1 295 ? -8.986 -8.380 11.210 1.00 98.06 295 ALA A C 1
ATOM 2183 O O . ALA A 1 295 ? -7.977 -8.215 11.888 1.00 98.06 295 ALA A O 1
ATOM 2184 N N . PHE A 1 296 ? -9.500 -7.403 10.456 1.00 98.56 296 PHE A N 1
ATOM 2185 C CA . PHE A 1 296 ? -8.916 -6.064 10.406 1.00 98.56 296 PHE A CA 1
ATOM 2186 C C . PHE A 1 296 ? -8.909 -5.368 11.775 1.00 98.56 296 PHE A C 1
ATOM 2188 O O . PHE A 1 296 ? -7.880 -4.817 12.153 1.00 98.56 296 PHE A O 1
ATOM 2195 N N . VAL A 1 297 ? -10.004 -5.432 12.544 1.00 98.69 297 VAL A N 1
ATOM 2196 C CA . VAL A 1 297 ? -10.105 -4.816 13.883 1.00 98.69 297 VAL A CA 1
ATOM 2197 C C . VAL A 1 297 ? -9.062 -5.389 14.848 1.00 98.69 297 VAL A C 1
ATOM 2199 O O . VAL A 1 297 ? -8.332 -4.626 15.482 1.00 98.69 297 VAL A O 1
ATOM 2202 N N . VAL A 1 298 ? -8.950 -6.719 14.952 1.00 98.25 298 VAL A N 1
ATOM 2203 C CA . VAL A 1 298 ? -7.982 -7.344 15.877 1.00 98.25 298 VAL A CA 1
ATOM 2204 C C . VAL A 1 298 ? -6.541 -7.109 15.432 1.00 98.25 298 VAL A C 1
ATOM 2206 O O . VAL A 1 298 ? -5.663 -6.865 16.258 1.00 98.25 298 VAL A O 1
ATOM 2209 N N . GLU A 1 299 ? -6.289 -7.129 14.124 1.00 98.19 299 GLU A N 1
ATOM 2210 C CA . GLU A 1 299 ? -4.982 -6.814 13.557 1.00 98.19 299 GLU A CA 1
ATOM 2211 C C . GLU A 1 299 ? -4.591 -5.364 13.813 1.00 98.19 299 GLU A C 1
ATOM 2213 O O . GLU A 1 299 ? -3.444 -5.093 14.152 1.00 98.19 299 GLU A O 1
ATOM 2218 N N . LEU A 1 300 ? -5.530 -4.428 13.700 1.00 98.38 300 LEU A N 1
ATOM 2219 C CA . LEU A 1 300 ? -5.302 -3.022 14.003 1.00 98.38 300 LEU A CA 1
ATOM 2220 C C . LEU A 1 300 ? -4.967 -2.826 15.488 1.00 98.38 300 LEU A C 1
ATOM 2222 O O . LEU A 1 300 ? -4.003 -2.131 15.803 1.00 98.38 300 LEU A O 1
ATOM 2226 N N . ALA A 1 301 ? -5.672 -3.513 16.393 1.00 97.94 301 ALA A N 1
ATOM 2227 C CA . ALA A 1 301 ? -5.340 -3.514 17.818 1.00 97.94 301 ALA A CA 1
ATOM 2228 C C . ALA A 1 301 ? -3.913 -4.042 18.080 1.00 97.94 301 ALA A C 1
ATOM 2230 O O . ALA A 1 301 ? -3.185 -3.476 18.898 1.00 97.94 301 ALA A O 1
ATOM 2231 N N . LEU A 1 302 ? -3.476 -5.080 17.352 1.00 96.44 302 LEU A N 1
ATOM 2232 C CA . LEU A 1 302 ? -2.097 -5.582 17.405 1.00 96.44 302 LEU A CA 1
ATOM 2233 C C . LEU A 1 302 ? -1.094 -4.561 16.844 1.00 96.44 302 LEU A C 1
ATOM 2235 O O . LEU A 1 302 ? -0.048 -4.343 17.451 1.00 96.44 302 LEU A O 1
ATOM 2239 N N . MET A 1 303 ? -1.397 -3.929 15.703 1.00 95.44 303 MET A N 1
ATOM 2240 C CA . MET A 1 303 ? -0.545 -2.910 15.072 1.00 95.44 303 MET A CA 1
ATOM 2241 C C . MET A 1 303 ? -0.307 -1.716 15.998 1.00 95.44 303 MET A C 1
ATOM 2243 O O . MET A 1 303 ? 0.814 -1.216 16.068 1.00 95.44 303 MET A O 1
ATOM 2247 N N . THR A 1 304 ? -1.343 -1.281 16.719 1.00 96.12 304 THR A N 1
ATOM 2248 C CA . THR A 1 304 ? -1.271 -0.191 17.704 1.00 96.12 304 THR A CA 1
ATOM 2249 C C . THR A 1 304 ? -0.624 -0.632 19.022 1.00 96.12 304 THR A C 1
ATOM 2251 O O . THR A 1 304 ? -0.193 0.210 19.803 1.00 96.12 304 THR A O 1
ATOM 2254 N N . GLY A 1 305 ? -0.489 -1.941 19.260 1.00 95.56 305 GLY A N 1
ATOM 2255 C CA . GLY A 1 305 ? 0.107 -2.494 20.478 1.00 95.56 305 GLY A CA 1
ATOM 2256 C C . GLY A 1 305 ? -0.853 -2.577 21.666 1.00 95.56 305 GLY A C 1
ATOM 2257 O O . GLY A 1 305 ? -0.390 -2.666 22.798 1.00 95.56 305 GLY A O 1
ATOM 2258 N N . LEU A 1 306 ? -2.166 -2.561 21.415 1.00 96.31 306 LEU A N 1
ATOM 2259 C CA . LEU A 1 306 ? -3.230 -2.621 22.428 1.00 96.31 306 LEU A CA 1
ATOM 2260 C C . LEU A 1 306 ? -3.521 -4.056 22.888 1.00 96.31 306 LEU A C 1
ATOM 2262 O O . LEU A 1 306 ? -4.009 -4.276 23.992 1.00 96.31 306 LEU A O 1
ATOM 2266 N N . VAL A 1 307 ? -3.222 -5.044 22.045 1.00 95.12 307 VAL A N 1
ATOM 2267 C CA . VAL A 1 307 ? -3.345 -6.472 22.365 1.00 95.12 307 VAL A CA 1
ATOM 2268 C C . VAL A 1 307 ? -2.054 -7.197 22.013 1.00 95.12 307 VAL A C 1
ATOM 2270 O O . VAL A 1 307 ? -1.360 -6.847 21.055 1.00 95.12 307 VAL A O 1
ATOM 2273 N N . THR A 1 308 ? -1.709 -8.223 22.785 1.00 92.88 308 THR A N 1
ATOM 2274 C CA . THR A 1 308 ? -0.535 -9.059 22.517 1.00 92.88 308 THR A CA 1
ATOM 2275 C C . THR A 1 308 ? -0.733 -10.477 23.044 1.00 92.88 308 THR A C 1
ATOM 2277 O O . THR A 1 308 ? -1.666 -10.736 23.801 1.00 92.88 308 THR A O 1
ATOM 2280 N N . SER A 1 309 ? 0.129 -11.406 22.628 1.00 90.12 309 SER A N 1
ATOM 2281 C CA . SER A 1 309 ? 0.131 -12.763 23.181 1.00 90.12 309 SER A CA 1
ATOM 2282 C C . SER A 1 309 ? 0.890 -12.801 24.510 1.00 90.12 309 SER A C 1
ATOM 2284 O O . SER A 1 309 ? 1.993 -12.255 24.611 1.00 90.12 309 SER A O 1
ATOM 2286 N N . ASP A 1 310 ? 0.332 -13.486 25.508 1.00 82.62 310 ASP A N 1
ATOM 2287 C CA . ASP A 1 310 ? 0.951 -13.715 26.822 1.00 82.62 310 ASP A CA 1
ATOM 2288 C C . ASP A 1 310 ? 2.246 -14.543 26.755 1.00 82.62 310 ASP A C 1
ATOM 2290 O O . ASP A 1 310 ? 3.089 -14.468 27.652 1.00 82.62 310 ASP A O 1
ATOM 2294 N N . GLY A 1 311 ? 2.441 -15.300 25.671 1.00 80.50 311 GLY A N 1
ATOM 2295 C CA . GLY A 1 311 ? 3.540 -16.245 25.520 1.00 80.50 311 GLY A CA 1
ATOM 2296 C C . GLY A 1 311 ? 3.506 -17.395 26.532 1.00 80.50 311 GLY A C 1
ATOM 2297 O O . GLY A 1 311 ? 4.555 -18.003 26.757 1.00 80.50 311 GLY A O 1
ATOM 2298 N N . ALA A 1 312 ? 2.351 -17.655 27.153 1.00 78.06 312 ALA A N 1
ATOM 2299 C CA . ALA A 1 312 ? 2.121 -18.810 28.012 1.00 78.06 312 ALA A CA 1
ATOM 2300 C C . ALA A 1 312 ? 1.988 -20.098 27.177 1.00 78.06 312 ALA A C 1
ATOM 2302 O O . ALA A 1 312 ? 1.978 -20.061 25.946 1.00 78.06 312 ALA A O 1
ATOM 2303 N N . ASP A 1 313 ? 1.896 -21.248 27.847 1.00 79.38 313 ASP A N 1
ATOM 2304 C CA . ASP A 1 313 ? 1.567 -22.525 27.210 1.00 79.38 313 ASP A CA 1
ATOM 2305 C C . ASP A 1 313 ? 0.366 -23.161 27.938 1.00 79.38 313 ASP A C 1
ATOM 2307 O O . ASP A 1 313 ? 0.528 -23.617 29.075 1.00 79.38 313 ASP A O 1
ATOM 2311 N N . PRO A 1 314 ? -0.847 -23.150 27.346 1.00 80.25 314 PRO A N 1
ATOM 2312 C CA . PRO A 1 314 ? -1.179 -22.615 26.021 1.00 80.25 314 PRO A CA 1
ATOM 2313 C C . PRO A 1 314 ? -1.221 -21.078 25.991 1.00 80.25 314 PRO A C 1
ATOM 2315 O O . PRO A 1 314 ? -1.644 -20.444 26.955 1.00 80.25 314 PRO A O 1
ATOM 2318 N N . ALA A 1 315 ? -0.815 -20.486 24.865 1.00 87.44 315 ALA A N 1
ATOM 2319 C CA . ALA A 1 315 ? -0.792 -19.034 24.698 1.00 87.44 315 ALA A CA 1
ATOM 2320 C C . ALA A 1 315 ? -2.205 -18.450 24.533 1.00 87.44 315 ALA A C 1
ATOM 2322 O O . ALA A 1 315 ? -3.076 -19.061 23.909 1.00 87.44 315 ALA A O 1
ATOM 2323 N N . SER A 1 316 ? -2.408 -17.230 25.023 1.00 91.12 316 SER A N 1
ATOM 2324 C CA . SER A 1 316 ? -3.625 -16.438 24.830 1.00 91.12 316 SER A CA 1
ATOM 2325 C C . SER A 1 316 ? -3.304 -14.996 24.429 1.00 91.12 316 SER A C 1
ATOM 2327 O O . SER A 1 316 ? -2.200 -14.501 24.659 1.00 91.12 316 SER A O 1
ATOM 2329 N N . PHE A 1 317 ? -4.252 -14.329 23.775 1.00 93.81 317 PHE A N 1
ATOM 2330 C CA . PHE A 1 317 ? -4.211 -12.907 23.465 1.00 93.81 317 PHE A CA 1
ATOM 2331 C C . PHE A 1 317 ? -4.984 -12.129 24.524 1.00 93.81 317 PHE A C 1
ATOM 2333 O O . PHE A 1 317 ? -6.148 -12.428 24.796 1.00 93.81 317 PHE A O 1
ATOM 2340 N N . ALA A 1 318 ? -4.338 -11.112 25.089 1.00 93.19 318 ALA A N 1
ATOM 2341 C CA . ALA A 1 318 ? -4.917 -10.247 26.107 1.00 93.19 318 ALA A CA 1
ATOM 2342 C C . ALA A 1 318 ? -4.519 -8.777 25.874 1.00 93.19 318 ALA A C 1
ATOM 2344 O O . ALA A 1 318 ? -3.525 -8.508 25.182 1.00 93.19 318 ALA A O 1
ATOM 2345 N N . PRO A 1 319 ? -5.272 -7.819 26.446 1.00 94.38 319 PRO A N 1
ATOM 2346 C CA . PRO A 1 319 ? -4.911 -6.409 26.413 1.00 94.38 319 PRO A CA 1
ATOM 2347 C C . PRO A 1 319 ? -3.565 -6.107 27.082 1.00 94.38 319 PRO A C 1
ATOM 2349 O O . PRO A 1 319 ? -3.163 -6.752 28.059 1.00 94.38 319 PRO A O 1
ATOM 2352 N N . THR A 1 320 ? -2.877 -5.103 26.549 1.00 93.56 320 THR A N 1
ATOM 2353 C CA . THR A 1 320 ? -1.630 -4.559 27.100 1.00 93.56 320 THR A CA 1
ATOM 2354 C C . THR A 1 320 ? -1.902 -3.439 28.103 1.00 93.56 320 THR A C 1
ATOM 2356 O O . THR A 1 320 ? -3.038 -3.004 28.272 1.00 93.56 320 THR A O 1
ATOM 2359 N N . VAL A 1 321 ? -0.856 -2.946 28.770 1.00 89.81 321 VAL A N 1
ATOM 2360 C CA . VAL A 1 321 ? -0.954 -1.757 29.639 1.00 89.81 321 VAL A CA 1
ATOM 2361 C C . VAL A 1 321 ? -1.263 -0.475 28.849 1.00 89.81 321 VAL A C 1
ATOM 2363 O O . VAL A 1 321 ? -1.943 0.413 29.345 1.00 89.81 321 VAL A O 1
ATOM 2366 N N . GLU A 1 322 ? -0.844 -0.398 27.586 1.00 90.62 322 GLU A N 1
ATOM 2367 C CA . GLU A 1 322 ? -1.143 0.703 26.664 1.00 90.62 322 GLU A CA 1
ATOM 2368 C C . GLU A 1 322 ? -2.626 0.771 26.298 1.00 90.62 322 GLU A C 1
ATOM 2370 O O . GLU A 1 322 ? -3.117 1.835 25.919 1.00 90.62 322 GLU A O 1
ATOM 2375 N N . ALA A 1 323 ? -3.350 -0.345 26.417 1.00 93.31 323 ALA A N 1
ATOM 2376 C CA . ALA A 1 323 ? -4.792 -0.353 26.228 1.00 93.31 323 ALA A CA 1
ATOM 2377 C C . ALA A 1 323 ? -5.498 0.545 27.250 1.00 93.31 323 ALA A C 1
ATOM 2379 O O . ALA A 1 323 ? -6.464 1.209 26.887 1.00 93.31 323 ALA A O 1
ATOM 2380 N N . ASP A 1 324 ? -4.993 0.620 28.486 1.00 89.88 324 ASP A N 1
ATOM 2381 C CA . ASP A 1 324 ? -5.583 1.447 29.540 1.00 89.88 324 ASP A CA 1
ATOM 2382 C C . ASP A 1 324 ? -5.373 2.949 29.237 1.00 89.88 324 ASP A C 1
ATOM 2384 O O . ASP A 1 324 ? -6.321 3.731 29.303 1.00 89.88 324 ASP A O 1
ATOM 2388 N N . GLU A 1 325 ? -4.171 3.353 28.801 1.00 91.50 325 GLU A N 1
ATOM 2389 C CA . GLU A 1 325 ? -3.895 4.734 28.356 1.00 91.50 325 GLU A CA 1
ATOM 2390 C C . GLU A 1 325 ? -4.737 5.121 27.131 1.00 91.50 325 GLU A C 1
ATOM 2392 O O . GLU A 1 325 ? -5.285 6.223 27.059 1.00 91.50 325 GLU A O 1
ATOM 2397 N N . TRP A 1 326 ? -4.880 4.206 26.169 1.00 95.62 326 TRP A N 1
ATOM 2398 C CA . TRP A 1 326 ? -5.698 4.427 24.980 1.00 95.62 326 TRP A CA 1
ATOM 2399 C C . TRP A 1 326 ? -7.189 4.538 25.329 1.00 95.62 326 TRP A C 1
ATOM 2401 O O . TRP A 1 326 ? -7.858 5.444 24.839 1.00 95.62 326 TRP A O 1
ATOM 2411 N N . LEU A 1 327 ? -7.709 3.686 26.220 1.00 92.50 327 LEU A N 1
ATOM 2412 C CA . LEU A 1 327 ? -9.088 3.756 26.720 1.00 92.50 327 LEU A CA 1
ATOM 2413 C C . LEU A 1 327 ? -9.362 4.990 27.591 1.00 92.50 327 LEU A C 1
ATOM 2415 O O . LEU A 1 327 ? -10.525 5.347 27.757 1.00 92.50 327 LEU A O 1
ATOM 2419 N N . ALA A 1 328 ? -8.338 5.642 28.140 1.00 89.75 328 ALA A N 1
ATOM 2420 C CA . ALA A 1 328 ? -8.486 6.900 28.872 1.00 89.75 328 ALA A CA 1
ATOM 2421 C C . ALA A 1 328 ? -8.459 8.139 27.954 1.00 89.75 328 ALA A C 1
ATOM 2423 O O . ALA A 1 328 ? -8.951 9.198 28.336 1.00 89.75 328 ALA A O 1
ATOM 2424 N N . ALA A 1 329 ? -7.897 8.025 26.747 1.00 93.12 329 ALA A N 1
ATOM 2425 C CA . ALA A 1 329 ? -7.796 9.131 25.796 1.00 93.12 329 ALA A CA 1
ATOM 2426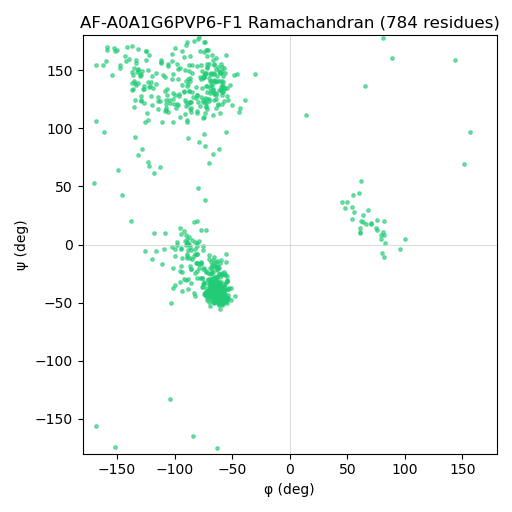 C C . ALA A 1 329 ? -9.157 9.501 25.173 1.00 93.12 329 ALA A C 1
ATOM 2428 O O . ALA A 1 329 ? -10.094 8.700 25.183 1.00 93.12 329 ALA A O 1
ATOM 2429 N N . ASP A 1 330 ? -9.267 10.694 24.584 1.00 92.56 330 ASP A N 1
ATOM 2430 C CA . ASP A 1 330 ? -10.463 11.108 23.846 1.00 92.56 330 ASP A CA 1
ATOM 2431 C C . ASP A 1 330 ? -10.568 10.423 22.466 1.00 92.56 330 ASP A C 1
ATOM 2433 O O . ASP A 1 330 ? -9.623 9.803 21.966 1.00 92.56 330 ASP A O 1
ATOM 2437 N N . LEU A 1 331 ? -11.746 10.502 21.839 1.00 93.19 331 LEU A N 1
ATOM 2438 C CA . LEU A 1 331 ? -12.008 9.859 20.546 1.00 93.19 331 LEU A CA 1
ATOM 2439 C C . LEU A 1 331 ? -10.993 10.272 19.449 1.00 93.19 331 LEU A C 1
ATOM 2441 O O . LEU A 1 331 ? -10.455 9.375 18.792 1.00 93.19 331 LEU A O 1
ATOM 2445 N N . PRO A 1 332 ? -10.688 11.572 19.242 1.00 96.38 332 PRO A N 1
ATOM 2446 C CA . PRO A 1 332 ? -9.660 12.000 18.293 1.00 96.38 332 PRO A CA 1
ATOM 2447 C C . PRO A 1 332 ? -8.277 11.398 18.538 1.00 96.38 332 PRO A C 1
ATOM 2449 O O . PRO A 1 332 ? -7.658 10.911 17.587 1.00 96.38 332 PRO A O 1
ATOM 2452 N N . ALA A 1 333 ? -7.792 11.372 19.782 1.00 96.50 333 ALA A N 1
ATOM 2453 C CA . ALA A 1 333 ? -6.495 10.783 20.097 1.00 96.50 333 ALA A CA 1
ATOM 2454 C C . ALA A 1 333 ? -6.490 9.260 19.899 1.00 96.50 333 ALA A C 1
ATOM 2456 O O . ALA A 1 333 ? -5.533 8.717 19.332 1.00 96.50 333 ALA A O 1
ATOM 2457 N N . ARG A 1 334 ? -7.570 8.568 20.295 1.00 97.81 334 ARG A N 1
ATOM 2458 C CA . ARG A 1 334 ? -7.728 7.124 20.062 1.00 97.81 334 ARG A CA 1
ATOM 2459 C C . ARG A 1 334 ? -7.654 6.786 18.583 1.00 97.81 334 ARG A C 1
ATOM 2461 O O . ARG A 1 334 ? -6.890 5.900 18.200 1.00 97.81 334 ARG A O 1
ATOM 2468 N N . TRP A 1 335 ? -8.414 7.504 17.759 1.00 98.31 335 TRP A N 1
ATOM 2469 C CA . TRP A 1 335 ? -8.420 7.319 16.312 1.00 98.31 335 TRP A CA 1
ATOM 2470 C C . TRP A 1 335 ? -7.050 7.614 15.691 1.00 98.31 335 TRP A C 1
ATOM 2472 O O . TRP A 1 335 ? -6.543 6.807 14.909 1.00 98.31 335 TRP A O 1
ATOM 2482 N N . ALA A 1 336 ? -6.406 8.717 16.085 1.00 97.62 336 ALA A N 1
ATOM 2483 C CA . ALA A 1 336 ? -5.089 9.091 15.580 1.00 97.62 336 ALA A CA 1
ATOM 2484 C C . ALA A 1 336 ? -4.027 8.013 15.859 1.00 97.62 336 ALA A C 1
ATOM 2486 O O . ALA A 1 336 ? -3.177 7.756 15.002 1.00 97.62 336 ALA A O 1
ATOM 2487 N N . ALA A 1 337 ? -4.087 7.342 17.015 1.00 96.56 337 ALA A N 1
ATOM 2488 C CA . ALA A 1 337 ? -3.206 6.218 17.337 1.00 96.56 337 ALA A CA 1
ATOM 2489 C C . ALA A 1 337 ? -3.426 5.008 16.406 1.00 96.56 337 ALA A C 1
ATOM 2491 O O . ALA A 1 337 ? -2.453 4.412 15.935 1.00 96.56 337 ALA A O 1
ATOM 2492 N N . LEU A 1 338 ? -4.683 4.677 16.084 1.00 98.00 338 LEU A N 1
ATOM 2493 C CA . LEU A 1 338 ? -5.017 3.602 15.141 1.00 98.00 338 LEU A CA 1
ATOM 2494 C C . LEU A 1 338 ? -4.549 3.940 13.713 1.00 98.00 338 LEU A C 1
ATOM 2496 O O . LEU A 1 338 ? -3.839 3.153 13.084 1.00 98.00 338 LEU A O 1
ATOM 2500 N N . ALA A 1 339 ? -4.884 5.139 13.224 1.00 96.69 339 ALA A N 1
ATOM 2501 C CA . ALA A 1 339 ? -4.495 5.627 11.898 1.00 96.69 339 ALA A CA 1
ATOM 2502 C C . ALA A 1 339 ? -2.969 5.657 11.712 1.00 96.69 339 ALA A C 1
ATOM 2504 O O . ALA A 1 339 ? -2.443 5.232 10.678 1.00 96.69 339 ALA A O 1
ATOM 2505 N N . SER A 1 340 ? -2.246 6.086 12.749 1.00 93.81 340 SER A N 1
ATOM 2506 C CA . SER A 1 340 ? -0.784 6.168 12.727 1.00 93.81 340 SER A CA 1
ATOM 2507 C C . SER A 1 340 ? -0.104 4.804 12.719 1.00 93.81 340 SER A C 1
ATOM 2509 O O . SER A 1 340 ? 0.947 4.654 12.099 1.00 93.81 340 SER A O 1
ATOM 2511 N N . ALA A 1 341 ? -0.691 3.803 13.380 1.00 94.25 341 ALA A N 1
ATOM 2512 C CA . ALA A 1 341 ? -0.157 2.444 13.408 1.00 94.25 341 ALA A CA 1
ATOM 2513 C C . ALA A 1 341 ? -0.373 1.698 12.080 1.00 94.25 341 ALA A C 1
ATOM 2515 O O . ALA A 1 341 ? 0.469 0.896 11.669 1.00 94.25 341 ALA A O 1
ATOM 2516 N N . TRP A 1 342 ? -1.477 1.979 11.381 1.00 95.88 342 TRP A N 1
ATOM 2517 C CA . TRP A 1 342 ? -1.829 1.318 10.123 1.00 95.88 342 TRP A CA 1
ATOM 2518 C C . TRP A 1 342 ? -0.855 1.639 8.979 1.00 95.88 342 TRP A C 1
ATOM 2520 O O . TRP A 1 342 ? -0.419 0.734 8.261 1.00 95.88 342 TRP A O 1
ATOM 2530 N N . CYS A 1 343 ? -0.469 2.909 8.820 1.00 91.06 343 CYS A N 1
ATOM 2531 C CA . CYS A 1 343 ? 0.323 3.371 7.673 1.00 91.06 343 CYS A CA 1
ATOM 2532 C C . CYS A 1 343 ? 1.695 2.660 7.524 1.00 91.06 343 CYS A C 1
ATOM 2534 O O . CYS A 1 343 ? 1.948 2.091 6.458 1.00 91.06 343 CYS A O 1
ATOM 2536 N N . PRO A 1 344 ? 2.562 2.589 8.559 1.00 91.19 344 PRO A N 1
ATOM 2537 C CA . PRO A 1 344 ? 3.866 1.926 8.459 1.00 91.19 344 PRO A CA 1
ATOM 2538 C C . PRO A 1 344 ? 3.803 0.400 8.648 1.00 91.19 344 PRO A C 1
ATOM 2540 O O . PRO A 1 344 ? 4.814 -0.284 8.477 1.00 91.19 344 PRO A O 1
ATOM 2543 N N . SER A 1 345 ? 2.651 -0.157 9.032 1.00 93.06 345 SER A N 1
ATOM 2544 C CA . SER A 1 345 ? 2.520 -1.581 9.342 1.00 93.06 345 SER A CA 1
ATOM 2545 C C . SER A 1 345 ? 2.682 -2.464 8.103 1.00 93.06 345 SER A C 1
ATOM 2547 O O . SER A 1 345 ? 2.107 -2.207 7.052 1.00 93.06 345 SER A O 1
ATOM 2549 N N . ALA A 1 346 ? 3.413 -3.571 8.229 1.00 94.94 346 ALA A N 1
ATOM 2550 C CA . ALA A 1 346 ? 3.513 -4.576 7.170 1.00 94.94 346 ALA A CA 1
ATOM 2551 C C . ALA A 1 346 ? 2.388 -5.624 7.219 1.00 94.94 346 ALA A C 1
ATOM 2553 O O . ALA A 1 346 ? 2.366 -6.525 6.381 1.00 94.94 346 ALA A O 1
ATOM 2554 N N . ARG A 1 347 ? 1.481 -5.554 8.203 1.00 96.06 347 ARG A N 1
ATOM 2555 C CA . ARG A 1 347 ? 0.399 -6.533 8.376 1.00 96.06 347 ARG A CA 1
ATOM 2556 C C . ARG A 1 347 ? -0.580 -6.480 7.205 1.00 96.06 347 ARG A C 1
ATOM 2558 O O . ARG A 1 347 ? -0.920 -5.392 6.729 1.00 96.06 347 ARG A O 1
ATOM 2565 N N . ALA A 1 348 ? -1.052 -7.657 6.792 1.00 96.44 348 ALA A N 1
ATOM 2566 C CA . ALA A 1 348 ? -1.971 -7.835 5.669 1.00 96.44 348 ALA A CA 1
ATOM 2567 C C . ALA A 1 348 ? -3.267 -8.575 6.075 1.00 96.44 348 ALA A C 1
ATOM 2569 O O . ALA A 1 348 ? -3.456 -9.729 5.678 1.00 96.44 348 ALA A O 1
ATOM 2570 N N . PRO A 1 349 ? -4.164 -7.935 6.856 1.00 96.69 349 PRO A N 1
ATOM 2571 C CA . PRO A 1 349 ? -5.387 -8.553 7.388 1.00 96.69 349 PRO A CA 1
ATOM 2572 C C . PRO A 1 349 ? -6.296 -9.175 6.325 1.00 96.69 349 PRO A C 1
ATOM 2574 O O . PRO A 1 349 ? -6.940 -10.188 6.578 1.00 96.69 349 PRO A O 1
ATOM 2577 N N . TRP A 1 350 ? -6.303 -8.632 5.105 1.00 96.44 350 TRP A N 1
ATOM 2578 C CA . TRP A 1 350 ? -7.105 -9.164 3.998 1.00 96.44 350 TRP A CA 1
ATOM 2579 C C . TRP A 1 350 ? -6.728 -10.583 3.554 1.00 96.44 350 TRP A C 1
ATOM 2581 O O . TRP A 1 350 ? -7.466 -11.202 2.791 1.00 96.44 350 TRP A O 1
ATOM 2591 N N . LEU A 1 351 ? -5.566 -11.091 3.976 1.00 96.31 351 LEU A N 1
ATOM 2592 C CA . LEU A 1 351 ? -5.131 -12.453 3.679 1.00 96.31 351 LEU A CA 1
ATOM 2593 C C . LEU A 1 351 ? -5.715 -13.487 4.653 1.00 96.31 351 LEU A C 1
ATOM 2595 O O . LEU A 1 351 ? -5.565 -14.682 4.395 1.00 96.31 351 LEU A O 1
ATOM 2599 N N . VAL A 1 352 ? -6.363 -13.075 5.746 1.00 96.50 352 VAL A N 1
ATOM 2600 C CA . VAL A 1 352 ? -7.011 -14.006 6.683 1.00 96.50 352 VAL A CA 1
ATOM 2601 C C . VAL A 1 352 ? -8.075 -14.824 5.952 1.00 96.50 352 VAL A C 1
ATOM 2603 O O . VAL A 1 352 ? -8.854 -14.300 5.160 1.00 96.50 352 VAL A O 1
ATOM 2606 N N . GLY A 1 353 ? -8.070 -16.137 6.178 1.00 93.19 353 GLY A N 1
ATOM 2607 C CA . GLY A 1 353 ? -8.941 -17.090 5.486 1.00 93.19 353 GLY A CA 1
ATOM 2608 C C . GLY A 1 353 ? -8.446 -17.526 4.101 1.00 93.19 353 GLY A C 1
ATOM 2609 O O . GLY A 1 353 ? -8.963 -18.503 3.558 1.00 93.19 353 GLY A O 1
ATOM 2610 N N . SER A 1 354 ? -7.421 -16.876 3.536 1.00 93.62 354 SER A N 1
ATOM 2611 C CA . SER A 1 354 ? -6.745 -17.368 2.327 1.00 93.62 354 SER A CA 1
ATOM 2612 C C . SER A 1 354 ? -5.769 -18.504 2.650 1.00 93.62 354 SER A C 1
ATOM 2614 O O . SER A 1 354 ? -5.440 -18.755 3.812 1.00 93.62 354 SER A O 1
ATOM 2616 N N . ARG A 1 355 ? -5.305 -19.211 1.613 1.00 92.56 355 ARG A N 1
ATOM 2617 C CA . ARG A 1 355 ? -4.302 -20.273 1.750 1.00 92.56 355 ARG A CA 1
ATOM 2618 C C . ARG A 1 355 ? -2.900 -19.754 1.447 1.00 92.56 355 ARG A C 1
ATOM 2620 O O . ARG A 1 355 ? -2.718 -18.920 0.563 1.00 92.56 355 ARG A O 1
ATOM 2627 N N . ASP A 1 356 ? -1.914 -20.232 2.194 1.00 87.12 356 ASP A N 1
ATOM 2628 C CA . ASP A 1 356 ? -0.502 -20.013 1.894 1.00 87.12 356 ASP A CA 1
ATOM 2629 C C . ASP A 1 356 ? 0.013 -20.943 0.778 1.00 87.12 356 ASP A C 1
ATOM 2631 O O . ASP A 1 356 ? -0.718 -21.792 0.263 1.00 87.12 356 ASP A O 1
ATOM 2635 N N . ASP A 1 357 ? 1.292 -20.800 0.420 1.00 85.75 357 ASP A N 1
ATOM 2636 C CA . ASP A 1 357 ? 1.938 -21.602 -0.631 1.00 85.75 357 ASP A CA 1
ATOM 2637 C C . ASP A 1 357 ? 2.010 -23.102 -0.276 1.00 85.75 357 ASP A C 1
ATOM 2639 O O . ASP A 1 357 ? 2.259 -23.941 -1.138 1.00 85.75 357 ASP A O 1
ATOM 2643 N N . ARG A 1 358 ? 1.784 -23.454 0.998 1.00 86.75 358 ARG A N 1
ATOM 2644 C CA . ARG A 1 358 ? 1.729 -24.829 1.518 1.00 86.75 358 ARG A CA 1
ATOM 2645 C C . ARG A 1 358 ? 0.289 -25.340 1.649 1.00 86.75 358 ARG A C 1
ATOM 2647 O O . ARG A 1 358 ? 0.078 -26.465 2.098 1.00 86.75 358 ARG A O 1
ATOM 2654 N N . GLY A 1 359 ? -0.702 -24.537 1.260 1.00 88.00 359 GLY A N 1
ATOM 2655 C CA . GLY A 1 359 ? -2.123 -24.857 1.332 1.00 88.00 359 GLY A CA 1
ATOM 2656 C C . GLY A 1 359 ? -2.761 -24.687 2.716 1.00 88.00 359 GLY A C 1
ATOM 2657 O O . GLY A 1 359 ? -3.944 -25.017 2.854 1.00 88.00 359 GLY A O 1
ATOM 2658 N N . ALA A 1 360 ? -2.035 -24.185 3.720 1.00 89.12 360 ALA A N 1
ATOM 2659 C CA . ALA A 1 360 ? -2.544 -23.923 5.065 1.00 89.12 360 ALA A CA 1
ATOM 2660 C C . ALA A 1 360 ? -3.368 -22.627 5.104 1.00 89.12 360 ALA A C 1
ATOM 2662 O O . ALA A 1 360 ? -3.058 -21.668 4.400 1.00 89.12 360 ALA A O 1
ATOM 2663 N N . LEU A 1 361 ? -4.433 -22.600 5.913 1.00 92.31 361 LEU A N 1
ATOM 2664 C CA . LEU A 1 361 ? -5.247 -21.398 6.111 1.00 92.31 361 LEU A CA 1
ATOM 2665 C C . LEU A 1 361 ? -4.494 -20.375 6.958 1.00 92.31 361 LEU A C 1
ATOM 2667 O O . LEU A 1 361 ? -3.923 -20.734 7.985 1.00 92.31 361 LEU A O 1
ATOM 2671 N N . ARG A 1 362 ? -4.563 -19.111 6.547 1.00 94.50 362 ARG A N 1
ATOM 2672 C CA . ARG A 1 362 ? -4.007 -17.981 7.289 1.00 94.50 362 ARG A CA 1
ATOM 2673 C C . ARG A 1 362 ? -4.982 -17.499 8.354 1.00 94.50 362 ARG A C 1
ATOM 2675 O O . ARG A 1 362 ? -6.136 -17.189 8.043 1.00 94.50 362 ARG A O 1
ATOM 2682 N N . SER A 1 363 ? -4.513 -17.410 9.589 1.00 95.38 363 SER A N 1
ATOM 2683 C CA . SER A 1 363 ? -5.280 -16.948 10.746 1.00 95.38 363 SER A CA 1
ATOM 2684 C C . SER A 1 363 ? -5.016 -15.472 11.041 1.00 95.38 363 SER A C 1
ATOM 2686 O O . SER A 1 363 ? -3.926 -14.961 10.802 1.00 95.38 363 SER A O 1
ATOM 2688 N N . ALA A 1 364 ? -5.995 -14.774 11.624 1.00 96.44 364 ALA A N 1
ATOM 2689 C CA . ALA A 1 364 ? -5.735 -13.459 12.212 1.00 96.44 364 ALA A CA 1
ATOM 2690 C C . ALA A 1 364 ? -4.701 -13.589 13.344 1.00 96.44 364 ALA A C 1
ATOM 2692 O O . ALA A 1 364 ? -4.643 -14.611 14.019 1.00 96.44 364 ALA A O 1
ATOM 2693 N N . LEU A 1 365 ? -3.890 -12.565 13.567 1.00 95.19 365 LEU A N 1
ATOM 2694 C CA . LEU A 1 365 ? -2.823 -12.478 14.568 1.00 95.19 365 LEU A CA 1
ATOM 2695 C C . LEU A 1 365 ? -1.698 -13.517 14.428 1.00 95.19 365 LEU A C 1
ATOM 2697 O O . LEU A 1 365 ? -0.852 -13.623 15.318 1.00 95.19 365 LEU A O 1
ATOM 2701 N N . GLU A 1 366 ? -1.637 -14.275 13.327 1.00 92.69 366 GLU A N 1
ATOM 2702 C CA . GLU A 1 366 ? -0.503 -15.174 13.075 1.00 92.69 366 GLU A CA 1
ATOM 2703 C C . GLU A 1 366 ? 0.781 -14.354 12.824 1.00 92.69 366 GLU A C 1
ATOM 2705 O O . GLU A 1 366 ? 0.706 -13.258 12.250 1.00 92.69 366 GLU A O 1
ATOM 2710 N N . PRO A 1 367 ? 1.970 -14.832 13.227 1.00 88.69 367 PRO A N 1
ATOM 2711 C CA . PRO A 1 367 ? 3.215 -14.083 13.056 1.00 88.69 367 PRO A CA 1
ATOM 2712 C C . PRO A 1 367 ? 3.532 -13.739 11.594 1.00 88.69 367 PRO A C 1
ATOM 2714 O O . PRO A 1 367 ? 3.964 -12.621 11.318 1.00 88.69 367 PRO A O 1
ATOM 2717 N N . GLU A 1 368 ? 3.261 -14.650 10.658 1.00 88.31 368 GLU A N 1
ATOM 2718 C CA . GLU A 1 368 ? 3.640 -14.571 9.240 1.00 88.31 368 GLU A CA 1
ATOM 2719 C C . GLU A 1 368 ? 2.667 -13.770 8.350 1.00 88.31 368 GLU A C 1
ATOM 2721 O O . GLU A 1 368 ? 2.879 -13.664 7.137 1.00 88.31 368 GLU A O 1
ATOM 2726 N N . LEU A 1 369 ? 1.625 -13.151 8.916 1.00 92.81 369 LEU A N 1
ATOM 2727 C CA . LEU A 1 369 ? 0.647 -12.337 8.176 1.00 92.81 369 LEU A CA 1
ATOM 2728 C C . LEU A 1 369 ? 1.167 -10.926 7.861 1.00 92.81 369 LEU A C 1
ATOM 2730 O O . LEU A 1 369 ? 0.507 -9.915 8.109 1.00 92.81 369 LEU A O 1
ATOM 2734 N N . HIS A 1 370 ? 2.382 -10.835 7.325 1.00 92.31 370 HIS A N 1
ATOM 2735 C CA . HIS A 1 370 ? 2.990 -9.575 6.917 1.00 92.31 370 HIS A CA 1
ATOM 2736 C C . HIS A 1 370 ? 3.588 -9.646 5.510 1.00 92.31 370 HIS A C 1
ATOM 2738 O O . HIS A 1 370 ? 4.053 -10.684 5.038 1.00 92.31 370 HIS A O 1
ATOM 2744 N N . ARG A 1 371 ? 3.592 -8.505 4.819 1.00 93.19 371 ARG A N 1
ATOM 2745 C CA . ARG A 1 371 ? 4.137 -8.326 3.473 1.00 93.19 371 ARG A CA 1
ATOM 2746 C C . ARG A 1 371 ? 4.953 -7.039 3.443 1.00 93.19 371 ARG A C 1
ATOM 2748 O O . ARG A 1 371 ? 4.425 -5.951 3.642 1.00 93.19 371 ARG A O 1
ATOM 2755 N N . MET A 1 372 ? 6.247 -7.158 3.159 1.00 90.69 372 MET A N 1
ATOM 2756 C CA . MET A 1 372 ? 7.185 -6.028 3.247 1.00 90.69 372 MET A CA 1
ATOM 2757 C C . MET A 1 372 ? 6.873 -4.877 2.277 1.00 90.69 372 MET A C 1
ATOM 2759 O O . MET A 1 372 ? 7.283 -3.748 2.518 1.00 90.69 372 MET A O 1
ATOM 2763 N N . TRP A 1 373 ? 6.138 -5.142 1.194 1.00 90.56 373 TRP A N 1
ATOM 2764 C CA . TRP A 1 373 ? 5.747 -4.134 0.202 1.00 90.56 373 TRP A CA 1
ATOM 2765 C C . TRP A 1 373 ? 4.477 -3.349 0.576 1.00 90.56 373 TRP A C 1
ATOM 2767 O O . TRP A 1 373 ? 4.189 -2.325 -0.041 1.00 90.56 373 TRP A O 1
ATOM 2777 N N . VAL A 1 374 ? 3.720 -3.792 1.584 1.00 94.00 374 VAL A N 1
ATOM 2778 C CA . VAL A 1 374 ? 2.421 -3.199 1.951 1.00 94.00 374 VAL A CA 1
ATOM 2779 C C . VAL A 1 374 ? 2.515 -1.771 2.481 1.00 94.00 374 VAL A C 1
ATOM 2781 O O . VAL A 1 374 ? 1.728 -0.950 2.011 1.00 94.00 374 VAL A O 1
ATOM 2784 N N . PRO A 1 375 ? 3.465 -1.414 3.368 1.00 93.06 375 PRO A N 1
ATOM 2785 C CA . PRO A 1 375 ? 3.584 -0.036 3.838 1.00 93.06 375 PRO A CA 1
ATOM 2786 C C . PRO A 1 375 ? 3.810 0.948 2.680 1.00 93.06 375 PRO A C 1
ATOM 2788 O O . PRO A 1 375 ? 3.184 2.004 2.617 1.00 93.06 375 PRO A O 1
ATOM 2791 N N . ARG A 1 376 ? 4.642 0.564 1.697 1.00 90.94 376 ARG A N 1
ATOM 2792 C CA . ARG A 1 376 ? 4.850 1.361 0.481 1.00 90.94 376 ARG A CA 1
ATOM 2793 C C . ARG A 1 376 ? 3.550 1.495 -0.309 1.00 90.94 376 ARG A C 1
ATOM 2795 O O . ARG A 1 376 ? 3.211 2.607 -0.696 1.00 90.94 376 ARG A O 1
ATOM 2802 N N . LEU A 1 377 ? 2.813 0.399 -0.515 1.00 94.69 377 LEU A N 1
ATOM 2803 C CA . LEU A 1 377 ? 1.541 0.445 -1.240 1.00 94.69 377 LEU A CA 1
ATOM 2804 C C . LEU A 1 377 ? 0.502 1.334 -0.542 1.00 94.69 377 LEU A C 1
ATOM 2806 O O . LEU A 1 377 ? -0.193 2.070 -1.233 1.00 94.69 377 LEU A O 1
ATOM 2810 N N . ARG A 1 378 ? 0.421 1.325 0.797 1.00 95.81 378 ARG A N 1
ATOM 2811 C CA . ARG A 1 378 ? -0.445 2.247 1.554 1.00 95.81 378 ARG A CA 1
ATOM 2812 C C . ARG A 1 378 ? -0.096 3.700 1.243 1.00 95.81 378 ARG A C 1
ATOM 2814 O O . ARG A 1 378 ? -0.973 4.455 0.837 1.00 95.81 378 ARG A O 1
ATOM 2821 N N . SER A 1 379 ? 1.180 4.079 1.342 1.00 93.25 379 SER A N 1
ATOM 2822 C CA . SER A 1 379 ? 1.614 5.446 1.024 1.00 93.25 379 SER A CA 1
ATOM 2823 C C . SER A 1 379 ? 1.365 5.834 -0.440 1.00 93.25 379 SER A C 1
ATOM 2825 O O . SER A 1 379 ? 0.969 6.965 -0.706 1.00 93.25 379 SER A O 1
ATOM 2827 N N . GLU A 1 380 ? 1.605 4.926 -1.394 1.00 94.12 380 GLU A N 1
ATOM 2828 C CA . GLU A 1 380 ? 1.321 5.169 -2.817 1.00 94.12 380 GLU A CA 1
ATOM 2829 C C . GLU A 1 380 ? -0.179 5.360 -3.065 1.00 94.12 380 GLU A C 1
ATOM 2831 O O . GLU A 1 380 ? -0.575 6.322 -3.717 1.00 94.12 380 GLU A O 1
ATOM 2836 N N . LEU A 1 381 ? -1.019 4.490 -2.498 1.00 96.38 381 LEU A N 1
ATOM 2837 C CA . LEU A 1 381 ? -2.474 4.564 -2.605 1.00 96.38 381 LEU A CA 1
ATOM 2838 C C . LEU A 1 381 ? -2.993 5.907 -2.085 1.00 96.38 381 LEU A C 1
ATOM 2840 O O . LEU A 1 381 ? -3.719 6.587 -2.804 1.00 96.38 381 LEU A O 1
ATOM 2844 N N . LEU A 1 382 ? -2.573 6.337 -0.890 1.00 96.50 382 LEU A N 1
ATOM 2845 C CA . LEU A 1 382 ? -2.987 7.632 -0.335 1.00 96.50 382 LEU A CA 1
ATOM 2846 C C . LEU A 1 382 ? -2.543 8.807 -1.216 1.00 96.50 382 LEU A C 1
ATOM 2848 O O . LEU A 1 382 ? -3.303 9.754 -1.409 1.00 96.50 382 LEU A O 1
ATOM 2852 N N . ARG A 1 383 ? -1.346 8.733 -1.815 1.00 94.88 383 ARG A N 1
ATOM 2853 C CA . ARG A 1 383 ? -0.860 9.745 -2.766 1.00 94.88 383 ARG A CA 1
ATOM 2854 C C . ARG A 1 383 ? -1.636 9.761 -4.080 1.00 94.88 383 ARG A C 1
ATOM 2856 O O . ARG A 1 383 ? -1.748 10.832 -4.675 1.00 94.88 383 ARG A O 1
ATOM 2863 N N . VAL A 1 384 ? -2.149 8.624 -4.554 1.00 96.31 384 VAL A N 1
ATOM 2864 C CA . VAL A 1 384 ? -3.053 8.581 -5.717 1.00 96.31 384 VAL A CA 1
ATOM 2865 C C . VAL A 1 384 ? -4.393 9.224 -5.363 1.00 96.31 384 VAL A C 1
ATOM 2867 O O . VAL A 1 384 ? -4.847 10.103 -6.088 1.00 96.31 384 VAL A O 1
ATOM 2870 N N . LEU A 1 385 ? -4.984 8.868 -4.218 1.00 97.44 385 LEU A N 1
ATOM 2871 C CA . LEU A 1 385 ? -6.239 9.473 -3.757 1.00 97.44 385 LEU A CA 1
ATOM 2872 C C . LEU A 1 385 ? -6.117 10.997 -3.580 1.00 97.44 385 LEU A C 1
ATOM 2874 O O . LEU A 1 385 ? -7.017 11.737 -3.966 1.00 97.44 385 LEU A O 1
ATOM 2878 N N . ALA A 1 386 ? -4.979 11.481 -3.072 1.00 96.62 386 ALA A N 1
ATOM 2879 C CA . ALA A 1 386 ? -4.725 12.909 -2.875 1.00 96.62 386 ALA A CA 1
ATOM 2880 C C . ALA A 1 386 ? -4.717 13.735 -4.178 1.00 96.62 386 ALA A C 1
ATOM 2882 O O . ALA A 1 386 ? -4.871 14.952 -4.120 1.00 96.62 386 ALA A O 1
ATOM 2883 N N . GLN A 1 387 ? -4.536 13.101 -5.342 1.00 96.00 387 GLN A N 1
ATOM 2884 C CA . GLN A 1 387 ? -4.555 13.774 -6.651 1.00 96.00 387 GLN A CA 1
ATOM 2885 C C . GLN A 1 387 ? -5.952 13.909 -7.250 1.00 96.00 387 GLN A C 1
ATOM 2887 O O . GLN A 1 387 ? -6.119 14.654 -8.210 1.00 96.00 387 GLN A O 1
ATOM 2892 N N . ALA A 1 388 ? -6.942 13.220 -6.685 1.00 95.94 388 ALA A N 1
ATOM 2893 C CA . ALA A 1 388 ? -8.337 13.305 -7.093 1.00 95.94 388 ALA A CA 1
ATOM 2894 C C . ALA A 1 388 ? -9.194 13.832 -5.926 1.00 95.94 388 ALA A C 1
ATOM 2896 O O . ALA A 1 388 ? -10.057 13.116 -5.409 1.00 95.94 388 ALA A O 1
ATOM 2897 N N . PRO A 1 389 ? -8.933 15.063 -5.440 1.00 94.44 389 PRO A N 1
ATOM 2898 C CA . PRO A 1 389 ? -9.650 15.599 -4.294 1.00 94.44 389 PRO A CA 1
ATOM 2899 C C . PRO A 1 389 ? -11.141 15.697 -4.610 1.00 94.44 389 PRO A C 1
ATOM 2901 O O . PRO A 1 389 ? -11.525 16.239 -5.646 1.00 94.44 389 PRO A O 1
ATOM 2904 N N . ARG A 1 390 ? -11.983 15.232 -3.683 1.00 96.12 390 ARG A N 1
ATOM 2905 C CA . ARG A 1 390 ? -13.450 15.220 -3.817 1.00 96.12 390 ARG A CA 1
ATOM 2906 C C . ARG A 1 390 ? -13.979 14.337 -4.953 1.00 96.12 390 ARG A C 1
ATOM 2908 O O . ARG A 1 390 ? -15.079 14.569 -5.455 1.00 96.12 390 ARG A O 1
ATOM 2915 N N . ALA A 1 391 ? -13.224 13.317 -5.341 1.00 96.75 391 ALA A N 1
ATOM 2916 C CA . ALA A 1 391 ? -13.647 12.321 -6.312 1.00 96.75 391 ALA A CA 1
ATOM 2917 C C . ALA A 1 391 ? -13.630 10.921 -5.687 1.00 96.75 391 ALA A C 1
ATOM 2919 O O . ALA A 1 391 ? -12.719 10.574 -4.935 1.00 96.75 391 ALA A O 1
ATOM 2920 N N . ALA A 1 392 ? -14.633 10.105 -6.011 1.00 96.44 392 ALA A N 1
ATOM 2921 C CA . ALA A 1 392 ? -14.642 8.698 -5.630 1.00 96.44 392 ALA A CA 1
ATOM 2922 C C . ALA A 1 392 ? -13.630 7.935 -6.497 1.00 96.44 392 ALA A C 1
ATOM 2924 O O . ALA A 1 392 ? -13.812 7.810 -7.709 1.00 96.44 392 ALA A O 1
ATOM 2925 N N . VAL A 1 393 ? -12.559 7.425 -5.887 1.00 97.31 393 VAL A N 1
ATOM 2926 C CA . VAL A 1 393 ? -11.516 6.682 -6.602 1.00 97.31 393 VAL A CA 1
ATOM 2927 C C . VAL A 1 393 ? -11.613 5.199 -6.260 1.00 97.31 393 VAL A C 1
ATOM 2929 O O . VAL A 1 393 ? -11.468 4.785 -5.110 1.00 97.31 393 VAL A O 1
ATOM 2932 N N . HIS A 1 394 ? -11.820 4.378 -7.287 1.00 96.75 394 HIS A N 1
ATOM 2933 C CA . HIS A 1 394 ? -11.919 2.926 -7.157 1.00 96.75 394 HIS A CA 1
ATOM 2934 C C . HIS A 1 394 ? -10.613 2.214 -7.533 1.00 96.75 394 HIS A C 1
ATOM 2936 O O . HIS A 1 394 ? -9.691 2.806 -8.101 1.00 96.75 394 HIS A O 1
ATOM 2942 N N . ALA A 1 395 ? -10.541 0.917 -7.221 1.00 97.50 395 ALA A N 1
ATOM 2943 C CA . ALA A 1 395 ? -9.328 0.117 -7.368 1.00 97.50 395 ALA A CA 1
ATOM 2944 C C . ALA A 1 395 ? -8.754 0.124 -8.792 1.00 97.50 395 ALA A C 1
ATOM 2946 O O . ALA A 1 395 ? -7.538 0.201 -8.934 1.00 97.50 395 ALA A O 1
ATOM 2947 N N . ASP A 1 396 ? -9.593 0.108 -9.831 1.00 97.31 396 ASP A N 1
ATOM 2948 C CA . ASP A 1 396 ? -9.132 0.130 -11.226 1.00 97.31 396 ASP A CA 1
ATOM 2949 C C . ASP A 1 396 ? -8.361 1.407 -11.569 1.00 97.31 396 ASP A C 1
ATOM 2951 O O . ASP A 1 396 ? -7.296 1.337 -12.180 1.00 97.31 396 ASP A O 1
ATOM 2955 N N . ALA A 1 397 ? -8.841 2.568 -11.110 1.00 97.06 397 ALA A N 1
ATOM 2956 C CA . ALA A 1 397 ? -8.154 3.841 -11.313 1.00 97.06 397 ALA A CA 1
ATOM 2957 C C . ALA A 1 397 ? -6.810 3.870 -10.567 1.00 97.06 397 ALA A C 1
ATOM 2959 O O . ALA A 1 397 ? -5.794 4.278 -11.129 1.00 97.06 397 ALA A O 1
ATOM 2960 N N . VAL A 1 398 ? -6.773 3.367 -9.326 1.00 97.44 398 VAL A N 1
ATOM 2961 C CA . VAL A 1 398 ? -5.523 3.267 -8.555 1.00 97.44 398 VAL A CA 1
ATOM 2962 C C . VAL A 1 398 ? -4.534 2.317 -9.230 1.00 97.44 398 VAL A C 1
ATOM 2964 O O . VAL A 1 398 ? -3.371 2.673 -9.402 1.00 97.44 398 VAL A O 1
ATOM 2967 N N . VAL A 1 399 ? -4.974 1.130 -9.654 1.00 97.50 399 VAL A N 1
ATOM 2968 C CA . VAL A 1 399 ? -4.124 0.160 -10.360 1.00 97.50 399 VAL A CA 1
ATOM 2969 C C . VAL A 1 399 ? -3.612 0.744 -11.672 1.00 97.50 399 VAL A C 1
ATOM 2971 O O . VAL A 1 399 ? -2.429 0.582 -11.960 1.00 97.50 399 VAL A O 1
ATOM 2974 N N . ALA A 1 400 ? -4.441 1.458 -12.436 1.00 96.50 400 ALA A N 1
ATOM 2975 C CA . ALA A 1 400 ? -4.011 2.123 -13.662 1.00 96.50 400 ALA A CA 1
ATOM 2976 C C . ALA A 1 400 ? -2.893 3.139 -13.380 1.00 96.50 400 ALA A C 1
ATOM 2978 O O . ALA A 1 400 ? -1.831 3.066 -14.001 1.00 96.50 400 ALA A O 1
ATOM 2979 N N . VAL A 1 401 ? -3.079 4.025 -12.393 1.00 96.88 401 VAL A N 1
ATOM 2980 C CA . VAL A 1 401 ? -2.058 5.013 -12.002 1.00 96.88 401 VAL A CA 1
ATOM 2981 C C . VAL A 1 401 ? -0.777 4.336 -11.515 1.00 96.88 401 VAL A C 1
ATOM 2983 O O . VAL A 1 401 ? 0.309 4.732 -11.930 1.00 96.88 401 VAL A O 1
ATOM 2986 N N . LEU A 1 402 ? -0.862 3.301 -10.676 1.00 95.31 402 LEU A N 1
ATOM 2987 C CA . LEU A 1 402 ? 0.324 2.598 -10.171 1.00 95.31 402 LEU A CA 1
ATOM 2988 C C . LEU A 1 402 ? 1.026 1.765 -11.250 1.00 95.31 402 LEU A C 1
ATOM 2990 O O . LEU A 1 402 ? 2.250 1.657 -11.227 1.00 95.31 402 LEU A O 1
ATOM 2994 N N . THR A 1 403 ? 0.283 1.242 -12.227 1.00 95.38 403 THR A N 1
ATOM 2995 C CA . THR A 1 403 ? 0.850 0.590 -13.417 1.00 95.38 403 THR A CA 1
ATOM 2996 C C . THR A 1 403 ? 1.636 1.590 -14.256 1.00 95.38 403 THR A C 1
ATOM 2998 O O . THR A 1 403 ? 2.718 1.268 -14.733 1.00 95.38 403 THR A O 1
ATOM 3001 N N . TRP A 1 404 ? 1.131 2.818 -14.391 1.00 95.38 404 TRP A N 1
ATOM 3002 C CA . TRP A 1 404 ? 1.848 3.884 -15.083 1.00 95.38 404 TRP A CA 1
ATOM 3003 C C . TRP A 1 404 ? 3.053 4.396 -14.278 1.00 95.38 404 TRP A C 1
ATOM 3005 O O . TRP A 1 404 ? 4.116 4.586 -14.847 1.00 95.38 404 TRP A O 1
ATOM 3015 N N . ARG A 1 405 ? 2.946 4.567 -12.954 1.00 93.62 405 ARG A N 1
ATOM 3016 C CA . ARG A 1 405 ? 4.037 5.089 -12.099 1.00 93.62 405 ARG A CA 1
ATOM 3017 C C . ARG A 1 405 ? 5.153 4.106 -11.796 1.00 93.62 405 ARG A C 1
ATOM 3019 O O . ARG A 1 405 ? 6.254 4.516 -11.450 1.00 93.62 405 ARG A O 1
ATOM 3026 N N . SER A 1 406 ? 4.845 2.819 -11.771 1.00 91.06 406 SER A N 1
ATOM 3027 C CA . SER A 1 406 ? 5.789 1.774 -11.380 1.00 91.06 406 SER A CA 1
ATOM 3028 C C . SER A 1 406 ? 5.468 0.476 -12.131 1.00 91.06 406 SER A C 1
ATOM 3030 O O . SER A 1 406 ? 5.125 -0.530 -11.502 1.00 91.06 406 SER A O 1
ATOM 3032 N N . PRO A 1 407 ? 5.590 0.458 -13.476 1.00 92.38 407 PRO A N 1
ATOM 3033 C CA . PRO A 1 407 ? 5.252 -0.690 -14.327 1.00 92.38 407 PRO A CA 1
ATOM 3034 C C . PRO A 1 407 ? 6.008 -1.976 -13.969 1.00 92.38 407 PRO A C 1
ATOM 3036 O O . PRO A 1 407 ? 5.519 -3.072 -14.223 1.00 92.38 407 PRO A O 1
ATOM 3039 N N . ARG A 1 408 ? 7.180 -1.876 -13.327 1.00 89.94 408 ARG A N 1
ATOM 3040 C CA . ARG A 1 408 ? 7.970 -3.035 -12.863 1.00 89.94 408 ARG A CA 1
ATOM 3041 C C . ARG A 1 408 ? 7.604 -3.505 -11.447 1.00 89.94 408 ARG A C 1
ATOM 3043 O O . ARG A 1 408 ? 8.245 -4.399 -10.901 1.00 89.94 408 ARG A O 1
ATOM 3050 N N . SER A 1 409 ? 6.619 -2.883 -10.802 1.00 89.12 409 SER A N 1
ATOM 3051 C CA . SER A 1 409 ? 6.170 -3.202 -9.437 1.00 89.12 409 SER A CA 1
ATOM 3052 C C . SER A 1 409 ? 4.663 -3.014 -9.277 1.00 89.12 409 SER A C 1
ATOM 3054 O O . SER A 1 409 ? 4.193 -2.486 -8.269 1.00 89.12 409 SER A O 1
ATOM 3056 N N . VAL A 1 410 ? 3.902 -3.462 -10.279 1.00 91.19 410 VAL A N 1
ATOM 3057 C CA . VAL A 1 410 ? 2.439 -3.380 -10.262 1.00 91.19 410 VAL A CA 1
ATOM 3058 C C . VAL A 1 410 ? 1.888 -4.206 -9.093 1.00 91.19 410 VAL A C 1
ATOM 3060 O O . VAL A 1 410 ? 2.147 -5.412 -9.016 1.00 91.19 410 VAL A O 1
ATOM 3063 N N . PRO A 1 411 ? 1.139 -3.594 -8.161 1.00 92.81 411 PRO A N 1
ATOM 3064 C CA . PRO A 1 411 ? 0.560 -4.322 -7.044 1.00 92.81 411 PRO A CA 1
ATOM 3065 C C . PRO A 1 411 ? -0.593 -5.228 -7.508 1.00 92.81 411 PRO A C 1
ATOM 3067 O O . PRO A 1 411 ? -1.299 -4.892 -8.461 1.00 92.81 411 PRO A O 1
ATOM 3070 N N . PRO A 1 412 ? -0.865 -6.346 -6.807 1.00 95.00 412 PRO A N 1
ATOM 3071 C CA . PRO A 1 412 ? -2.044 -7.160 -7.088 1.00 95.00 412 PRO A CA 1
ATOM 3072 C C . PRO A 1 412 ? -3.335 -6.349 -6.915 1.00 95.00 412 PRO A C 1
ATOM 3074 O O . PRO A 1 412 ? -3.531 -5.723 -5.872 1.00 95.00 412 PRO A O 1
ATOM 3077 N N . HIS A 1 413 ? -4.257 -6.426 -7.880 1.00 96.81 413 HIS A N 1
ATOM 3078 C CA . HIS A 1 413 ? -5.538 -5.704 -7.827 1.00 96.81 413 HIS A CA 1
ATOM 3079 C C . HIS A 1 413 ? -6.311 -5.977 -6.521 1.00 96.81 413 HIS A C 1
ATOM 3081 O O . HIS A 1 413 ? -6.777 -5.050 -5.863 1.00 96.81 413 HIS A O 1
ATOM 3087 N N . ALA A 1 414 ? -6.357 -7.239 -6.075 1.00 96.12 414 ALA A N 1
ATOM 3088 C CA . ALA A 1 414 ? -7.011 -7.621 -4.821 1.00 96.12 414 ALA A CA 1
ATOM 3089 C C . ALA A 1 414 ? -6.416 -6.923 -3.580 1.00 96.12 414 ALA A C 1
ATOM 3091 O O . ALA A 1 414 ? -7.145 -6.626 -2.637 1.00 96.12 414 ALA A O 1
ATOM 3092 N N . ALA A 1 415 ? -5.111 -6.622 -3.581 1.00 97.12 415 ALA A N 1
ATOM 3093 C CA . ALA A 1 415 ? -4.480 -5.881 -2.492 1.00 97.12 415 ALA A CA 1
ATOM 3094 C C . ALA A 1 415 ? -4.901 -4.403 -2.492 1.00 97.12 415 ALA A C 1
ATOM 3096 O O . ALA A 1 415 ? -5.119 -3.832 -1.429 1.00 97.12 415 ALA A O 1
ATOM 3097 N N . VAL A 1 416 ? -5.065 -3.793 -3.670 1.00 98.31 416 VAL A N 1
ATOM 3098 C CA . VAL A 1 416 ? -5.562 -2.413 -3.794 1.00 98.31 416 VAL A CA 1
ATOM 3099 C C . VAL A 1 416 ? -7.008 -2.312 -3.306 1.00 98.31 416 VAL A C 1
ATOM 3101 O O . VAL A 1 416 ? -7.314 -1.435 -2.501 1.00 98.31 416 VAL A O 1
ATOM 3104 N N . VAL A 1 417 ? -7.878 -3.243 -3.716 1.00 98.31 417 VAL A N 1
ATOM 3105 C CA . VAL A 1 417 ? -9.266 -3.335 -3.222 1.00 98.31 417 VAL A CA 1
ATOM 3106 C C . VAL A 1 417 ? -9.298 -3.444 -1.696 1.00 98.31 417 VAL A C 1
ATOM 3108 O O . VAL A 1 417 ? -10.026 -2.705 -1.033 1.00 98.31 417 VAL A O 1
ATOM 3111 N N . ALA A 1 418 ? -8.483 -4.338 -1.134 1.00 97.88 418 ALA A N 1
ATOM 3112 C CA . ALA A 1 418 ? -8.393 -4.531 0.306 1.00 97.88 418 ALA A CA 1
ATOM 3113 C C . ALA A 1 418 ? -7.946 -3.263 1.044 1.00 97.88 418 ALA A C 1
ATOM 3115 O O . ALA A 1 418 ? -8.593 -2.864 2.006 1.00 97.88 418 ALA A O 1
ATOM 3116 N N . LEU A 1 419 ? -6.884 -2.595 0.586 1.00 98.25 419 LEU A N 1
ATOM 3117 C CA . LEU A 1 419 ? -6.374 -1.394 1.250 1.00 98.25 419 LEU A CA 1
ATOM 3118 C C . LEU A 1 419 ? -7.325 -0.196 1.142 1.00 98.25 419 LEU A C 1
ATOM 3120 O O . LEU A 1 419 ? -7.409 0.578 2.092 1.00 98.25 419 LEU A O 1
ATOM 3124 N N . LEU A 1 420 ? -8.072 -0.056 0.040 1.00 98.44 420 LEU A N 1
ATOM 3125 C CA . LEU A 1 420 ? -9.148 0.940 -0.057 1.00 98.44 420 LEU A CA 1
ATOM 3126 C C . LEU A 1 420 ? -10.262 0.652 0.959 1.00 98.44 420 LEU A C 1
ATOM 3128 O O . LEU A 1 420 ? -10.762 1.573 1.603 1.00 98.44 420 LEU A O 1
ATOM 3132 N N . ARG A 1 421 ? -10.618 -0.625 1.155 1.00 98.19 421 ARG A N 1
ATOM 3133 C CA . ARG A 1 421 ? -11.576 -1.030 2.194 1.00 98.19 421 ARG A CA 1
ATOM 3134 C C . ARG A 1 421 ? -11.048 -0.730 3.598 1.00 98.19 421 ARG A C 1
ATOM 3136 O O . ARG A 1 421 ? -11.802 -0.203 4.406 1.00 98.19 421 ARG A O 1
ATOM 3143 N N . GLU A 1 422 ? -9.786 -1.042 3.890 1.00 98.44 422 GLU A N 1
ATOM 3144 C CA . GLU A 1 422 ? -9.155 -0.732 5.182 1.00 98.44 422 GLU A CA 1
ATOM 3145 C C . GLU A 1 422 ? -9.134 0.776 5.453 1.00 98.44 422 GLU A C 1
ATOM 3147 O O . GLU A 1 422 ? -9.528 1.203 6.534 1.00 98.44 422 GLU A O 1
ATOM 3152 N N . ALA A 1 423 ? -8.747 1.589 4.464 1.00 98.38 423 ALA A N 1
ATOM 3153 C CA . ALA A 1 423 ? -8.750 3.046 4.579 1.00 98.38 423 ALA A CA 1
ATOM 3154 C C . ALA A 1 423 ? -10.162 3.598 4.851 1.00 98.38 423 ALA A C 1
ATOM 3156 O O . ALA A 1 423 ? -10.323 4.494 5.679 1.00 98.38 423 ALA A O 1
ATOM 3157 N N . ASN A 1 424 ? -11.188 3.021 4.219 1.00 98.19 424 ASN A N 1
ATOM 3158 C CA . ASN A 1 424 ? -12.581 3.380 4.470 1.00 98.19 424 ASN A CA 1
ATOM 3159 C C . ASN A 1 424 ? -13.053 2.958 5.865 1.00 98.19 424 ASN A C 1
ATOM 3161 O O . ASN A 1 424 ? -13.658 3.758 6.565 1.00 98.19 424 ASN A O 1
ATOM 3165 N N . LEU A 1 425 ? -12.754 1.727 6.294 1.00 98.25 425 LEU A N 1
ATOM 3166 C CA . LEU A 1 425 ? -13.076 1.250 7.645 1.00 98.25 425 LEU A CA 1
ATOM 3167 C C . LEU A 1 425 ? -12.394 2.092 8.727 1.00 98.25 425 LEU A C 1
ATOM 3169 O O . LEU A 1 425 ? -12.972 2.294 9.787 1.00 98.25 425 LEU A O 1
ATOM 3173 N N . LEU A 1 426 ? -11.182 2.581 8.460 1.00 98.06 426 LEU A N 1
ATOM 3174 C CA . LEU A 1 426 ? -10.413 3.397 9.392 1.00 98.06 426 LEU A CA 1
ATOM 3175 C C . LEU A 1 426 ? -10.843 4.872 9.401 1.00 98.06 426 LEU A C 1
ATOM 3177 O O . LEU A 1 426 ? -10.353 5.625 10.234 1.00 98.06 426 LEU A O 1
ATOM 3181 N N . GLY A 1 427 ? -11.716 5.310 8.486 1.00 97.56 427 GLY A N 1
ATOM 3182 C CA . GLY A 1 427 ? -12.069 6.725 8.338 1.00 97.56 427 GLY A CA 1
ATOM 3183 C C . GLY A 1 427 ? -10.909 7.587 7.825 1.00 97.56 427 GLY A C 1
ATOM 3184 O O . GLY A 1 427 ? -10.796 8.752 8.179 1.00 97.56 427 GLY A O 1
ATOM 3185 N N . ILE A 1 428 ? -10.003 7.013 7.029 1.00 97.75 428 ILE A N 1
ATOM 3186 C CA . ILE A 1 428 ? -8.998 7.762 6.249 1.00 97.75 428 ILE A CA 1
ATOM 3187 C C . ILE A 1 428 ? -9.629 8.311 4.960 1.00 97.75 428 ILE A C 1
ATOM 3189 O O . ILE A 1 428 ? -9.209 9.343 4.427 1.00 97.75 428 ILE A O 1
ATOM 3193 N N . THR A 1 429 ? -10.642 7.609 4.457 1.00 98.19 429 THR A N 1
ATOM 3194 C CA . THR A 1 429 ? -11.460 7.999 3.309 1.00 98.19 429 THR A CA 1
ATOM 3195 C C . THR A 1 429 ? -12.930 8.056 3.708 1.00 98.19 429 THR A C 1
ATOM 3197 O O . THR A 1 429 ? -13.363 7.262 4.541 1.00 98.19 429 THR A O 1
ATOM 3200 N N . GLY A 1 430 ? -13.701 8.919 3.050 1.00 96.12 430 GLY A N 1
ATOM 3201 C CA . GLY A 1 430 ? -15.166 8.936 3.092 1.00 96.12 430 GLY A CA 1
ATOM 3202 C C . GLY A 1 430 ? -15.719 9.017 1.670 1.00 96.12 430 GLY A C 1
ATOM 3203 O O . GLY A 1 430 ? -15.132 9.696 0.827 1.00 96.12 430 GLY A O 1
ATOM 3204 N N . ALA A 1 431 ? -16.788 8.278 1.364 1.00 95.12 431 ALA A N 1
ATOM 3205 C CA . ALA A 1 431 ? -17.346 8.147 0.015 1.00 95.12 431 ALA A CA 1
ATOM 3206 C C . ALA A 1 431 ? -16.289 7.800 -1.061 1.00 95.12 431 ALA A C 1
ATOM 3208 O O . ALA A 1 431 ? -16.333 8.297 -2.185 1.00 95.12 431 ALA A O 1
ATOM 3209 N N . HIS A 1 432 ? -15.298 6.969 -0.707 1.00 96.06 432 HIS A N 1
ATOM 3210 C CA . HIS A 1 432 ? -14.144 6.607 -1.552 1.00 96.06 432 HIS A CA 1
ATOM 3211 C C . HIS A 1 432 ? -13.230 7.773 -1.988 1.00 96.06 432 HIS A C 1
ATOM 3213 O O . HIS A 1 432 ? -12.389 7.590 -2.870 1.00 96.06 432 HIS A O 1
ATOM 3219 N N . SER A 1 433 ? -13.351 8.948 -1.368 1.00 97.75 433 SER A N 1
ATOM 3220 C CA . SER A 1 433 ? -12.427 10.078 -1.520 1.00 97.75 433 SER A CA 1
ATOM 3221 C C . SER A 1 433 ? -11.551 10.217 -0.278 1.00 97.75 433 SER A C 1
ATOM 3223 O O . SER A 1 433 ? -11.948 9.839 0.827 1.00 97.75 433 SER A O 1
ATOM 3225 N N . LEU A 1 434 ? -10.355 10.785 -0.440 1.00 97.19 434 LEU A N 1
ATOM 3226 C CA . LEU A 1 434 ? -9.476 11.083 0.688 1.00 97.19 434 LEU A CA 1
ATOM 3227 C C . LEU A 1 434 ? -10.129 12.126 1.610 1.00 97.19 434 LEU A C 1
ATOM 3229 O O . LEU A 1 434 ? -10.585 13.164 1.132 1.00 97.19 434 LEU A O 1
ATOM 3233 N N . ALA A 1 435 ? -10.185 11.836 2.911 1.00 96.75 435 ALA A N 1
ATOM 3234 C CA . ALA A 1 435 ? -10.653 12.774 3.930 1.00 96.75 435 ALA A CA 1
ATOM 3235 C C . ALA A 1 435 ? -9.488 13.616 4.479 1.00 96.75 435 ALA A C 1
ATOM 3237 O O . ALA A 1 435 ? -8.320 13.333 4.195 1.00 96.75 435 ALA A O 1
ATOM 3238 N N . ILE A 1 436 ? -9.778 14.633 5.300 1.00 95.19 436 ILE A N 1
ATOM 3239 C CA . ILE A 1 436 ? -8.765 15.559 5.850 1.00 95.19 436 ILE A CA 1
ATOM 3240 C C . ILE A 1 436 ? -7.637 14.797 6.565 1.00 95.19 436 ILE A C 1
ATOM 3242 O O . ILE A 1 436 ? -6.457 15.019 6.292 1.00 95.19 436 ILE A O 1
ATOM 3246 N N . GLY A 1 437 ? -7.987 13.831 7.416 1.00 93.44 437 GLY A N 1
ATOM 3247 C CA . GLY A 1 437 ? -7.010 12.980 8.095 1.00 93.44 437 GLY A CA 1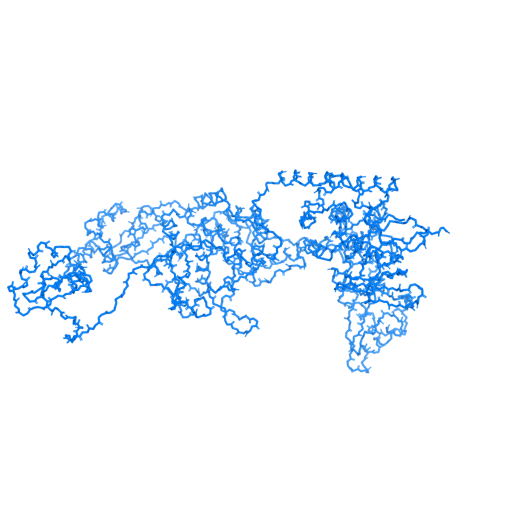
ATOM 3248 C C . GLY A 1 437 ? -6.177 12.111 7.145 1.00 93.44 437 GLY A C 1
ATOM 3249 O O . GLY A 1 437 ? -4.985 11.895 7.365 1.00 93.44 437 GLY A O 1
ATOM 3250 N N . GLY A 1 438 ? -6.765 11.673 6.031 1.00 95.06 438 GLY A N 1
ATOM 3251 C CA . GLY A 1 438 ? -6.040 10.965 4.981 1.00 95.06 438 GLY A CA 1
ATOM 3252 C C . GLY A 1 438 ? -5.025 11.839 4.247 1.00 95.06 438 GLY A C 1
ATOM 3253 O O . GLY A 1 438 ? -3.950 11.347 3.905 1.00 95.06 438 GLY A O 1
ATOM 3254 N N . HIS A 1 439 ? -5.299 13.136 4.068 1.00 95.19 439 HIS A N 1
ATOM 3255 C CA . HIS A 1 439 ? -4.324 14.083 3.515 1.00 95.19 439 HIS A CA 1
ATOM 3256 C C . HIS A 1 439 ? -3.100 14.254 4.424 1.00 95.19 439 HIS A C 1
ATOM 3258 O O . HIS A 1 439 ? -1.980 14.321 3.914 1.00 95.19 439 HIS A O 1
ATOM 3264 N N . VAL A 1 440 ? -3.287 14.250 5.750 1.00 94.62 440 VAL A N 1
ATOM 3265 C CA . VAL A 1 440 ? -2.173 14.278 6.717 1.00 94.62 440 VAL A CA 1
ATOM 3266 C C . VAL A 1 440 ? -1.254 13.068 6.512 1.00 94.62 440 VAL A C 1
ATOM 3268 O O . VAL A 1 440 ? -0.037 13.224 6.418 1.00 94.62 440 VAL A O 1
ATOM 3271 N N . LEU A 1 441 ? -1.823 11.868 6.358 1.00 93.31 441 LEU A N 1
ATOM 3272 C CA . LEU A 1 441 ? -1.046 10.650 6.094 1.00 93.31 441 LEU A CA 1
ATOM 3273 C C . LEU A 1 441 ? -0.413 10.627 4.696 1.00 93.31 441 LEU A C 1
ATOM 3275 O O . LEU A 1 441 ? 0.697 10.124 4.542 1.00 93.31 441 LEU A O 1
ATOM 3279 N N . ALA A 1 442 ? -1.093 11.157 3.676 1.00 93.44 442 ALA A N 1
ATOM 3280 C CA . ALA A 1 442 ? -0.578 11.208 2.307 1.00 93.44 442 ALA A CA 1
ATOM 3281 C C . ALA A 1 442 ? 0.631 12.149 2.162 1.00 93.44 442 ALA A C 1
ATOM 3283 O O . ALA A 1 442 ? 1.488 11.916 1.308 1.00 93.44 442 ALA A O 1
ATOM 3284 N N . ALA A 1 443 ? 0.690 13.200 2.986 1.00 90.06 443 ALA A N 1
ATOM 3285 C CA . ALA A 1 443 ? 1.802 14.146 3.040 1.00 90.06 443 ALA A CA 1
ATOM 3286 C C . ALA A 1 443 ? 3.016 13.608 3.819 1.00 90.06 443 ALA A C 1
ATOM 3288 O O . ALA A 1 443 ? 4.131 14.102 3.633 1.00 90.06 443 ALA A O 1
ATOM 3289 N N . ALA A 1 444 ? 2.824 12.599 4.676 1.00 83.50 444 ALA A N 1
ATOM 3290 C CA . ALA A 1 444 ? 3.914 11.982 5.419 1.00 83.50 444 ALA A CA 1
ATOM 3291 C C . ALA A 1 444 ? 4.857 11.205 4.475 1.00 83.50 444 ALA A C 1
ATOM 3293 O O . ALA A 1 444 ? 4.395 10.519 3.553 1.00 83.50 444 ALA A O 1
ATOM 3294 N N . PRO A 1 445 ? 6.187 11.258 4.687 1.00 76.56 445 PRO A N 1
ATOM 3295 C CA . PRO A 1 445 ? 7.115 10.490 3.872 1.00 76.56 445 PRO A CA 1
ATOM 3296 C C . PRO A 1 445 ? 6.825 8.979 3.950 1.00 76.56 445 PRO A C 1
ATOM 3298 O O . PRO A 1 445 ? 6.549 8.458 5.035 1.00 76.56 445 PRO A O 1
ATOM 3301 N N . PRO A 1 446 ? 6.929 8.233 2.836 1.00 73.44 446 PRO A N 1
ATOM 3302 C CA . PRO A 1 446 ? 6.686 6.794 2.834 1.00 73.44 446 PRO A CA 1
ATOM 3303 C C . PRO A 1 446 ? 7.582 6.061 3.834 1.00 73.44 446 PRO A C 1
ATOM 3305 O O . PRO A 1 446 ? 8.731 6.447 4.040 1.00 73.44 446 PRO A O 1
ATOM 3308 N N . LEU A 1 447 ? 7.073 4.967 4.410 1.00 71.69 447 LEU A N 1
ATOM 3309 C CA . LEU A 1 447 ? 7.800 4.114 5.366 1.00 71.69 447 LEU A CA 1
ATOM 3310 C C . LEU A 1 447 ? 8.250 4.820 6.659 1.00 71.69 447 LEU A C 1
ATOM 3312 O O . LEU A 1 447 ? 9.024 4.244 7.424 1.00 71.69 447 LEU A O 1
ATOM 3316 N N . THR A 1 448 ? 7.776 6.038 6.929 1.00 73.88 448 THR A N 1
ATOM 3317 C CA . THR A 1 448 ? 8.034 6.711 8.202 1.00 73.88 448 THR A CA 1
ATOM 3318 C C . THR A 1 448 ? 6.956 6.384 9.223 1.00 73.88 448 THR A C 1
ATOM 3320 O O . THR A 1 448 ? 5.773 6.268 8.906 1.00 73.88 448 THR A O 1
ATOM 3323 N N . VAL A 1 449 ? 7.386 6.200 10.470 1.00 78.12 449 VAL A N 1
ATOM 3324 C CA . VAL A 1 449 ? 6.471 6.134 11.609 1.00 78.12 449 VAL A CA 1
ATOM 3325 C C . VAL A 1 449 ? 6.008 7.564 11.901 1.00 78.12 449 VAL A C 1
ATOM 3327 O O . VAL A 1 449 ? 6.878 8.413 12.108 1.00 78.12 449 VAL A O 1
ATOM 3330 N N . PRO A 1 450 ? 4.689 7.840 11.919 1.00 82.12 450 PRO A N 1
ATOM 3331 C CA . PRO A 1 450 ? 4.167 9.156 12.271 1.00 82.12 450 PRO A CA 1
ATOM 3332 C C . PRO A 1 450 ? 4.689 9.618 13.632 1.00 82.12 450 PRO A C 1
ATOM 3334 O O . PRO A 1 450 ? 4.602 8.889 14.623 1.00 82.12 450 PRO A O 1
ATOM 3337 N N . ASP A 1 451 ? 5.243 10.825 13.668 1.00 85.12 451 ASP A N 1
ATOM 3338 C CA . ASP A 1 451 ? 5.705 11.459 14.896 1.00 85.12 451 ASP A CA 1
ATOM 3339 C C . ASP A 1 451 ? 4.538 12.069 15.691 1.00 85.12 451 ASP A C 1
ATOM 3341 O O . ASP A 1 451 ? 3.375 12.043 15.281 1.00 85.12 451 ASP A O 1
ATOM 3345 N N . ASP A 1 452 ? 4.844 12.616 16.863 1.00 87.44 452 ASP A N 1
ATOM 3346 C CA . ASP A 1 452 ? 3.854 13.203 17.769 1.00 87.44 452 ASP A CA 1
ATOM 3347 C C . ASP A 1 452 ? 3.117 14.383 17.122 1.00 87.44 452 ASP A C 1
ATOM 3349 O O . ASP A 1 452 ? 1.917 14.550 17.337 1.00 87.44 452 ASP A O 1
ATOM 3353 N N . ALA A 1 453 ? 3.806 15.156 16.277 1.00 90.00 453 ALA A N 1
ATOM 3354 C CA . ALA A 1 453 ? 3.213 16.257 15.526 1.00 90.00 453 ALA A CA 1
ATOM 3355 C C . ALA A 1 453 ? 2.192 15.752 14.496 1.00 90.00 453 ALA A C 1
ATOM 3357 O O . ALA A 1 453 ? 1.082 16.279 14.416 1.00 90.00 453 ALA A O 1
ATOM 3358 N N . THR A 1 454 ? 2.526 14.690 13.759 1.00 90.69 454 THR A N 1
ATOM 3359 C CA . THR A 1 454 ? 1.609 14.040 12.814 1.00 90.69 454 THR A CA 1
ATOM 3360 C C . THR A 1 454 ? 0.409 13.442 13.547 1.00 90.69 454 THR A C 1
ATOM 3362 O O . THR A 1 454 ? -0.726 13.618 13.110 1.00 90.69 454 THR A O 1
ATOM 3365 N N . ARG A 1 455 ? 0.626 12.793 14.700 1.00 92.12 455 ARG A N 1
ATOM 3366 C CA . ARG A 1 455 ? -0.458 12.261 15.547 1.00 92.12 455 ARG A CA 1
ATOM 3367 C C . ARG A 1 455 ? -1.398 13.358 16.041 1.00 92.12 455 ARG A C 1
ATOM 3369 O O . ARG A 1 455 ? -2.612 13.176 16.002 1.00 92.12 455 ARG A O 1
ATOM 3376 N N . LEU A 1 456 ? -0.855 14.500 16.457 1.00 95.00 456 LEU A N 1
ATOM 3377 C CA . LEU A 1 456 ? -1.650 15.652 16.876 1.00 95.00 456 LEU A CA 1
ATOM 3378 C C . LEU A 1 456 ? -2.440 16.256 15.705 1.00 95.00 456 LEU A C 1
ATOM 3380 O O . LEU A 1 456 ? -3.616 16.573 15.866 1.00 95.00 456 LEU A O 1
ATOM 3384 N N . ALA A 1 457 ? -1.830 16.366 14.521 1.00 95.75 457 ALA A N 1
ATOM 3385 C CA . ALA A 1 457 ? -2.508 16.835 13.312 1.00 95.75 457 ALA A CA 1
ATOM 3386 C C . ALA A 1 457 ? -3.650 15.896 12.888 1.00 95.75 457 ALA A C 1
ATOM 3388 O O . ALA A 1 457 ? -4.721 16.363 12.503 1.00 95.75 457 ALA A O 1
ATOM 3389 N N . LEU A 1 458 ? -3.455 14.579 13.019 1.00 96.38 458 LEU A N 1
ATOM 3390 C CA . LEU A 1 458 ? -4.512 13.590 12.820 1.00 96.38 458 LEU A CA 1
ATOM 3391 C C . LEU A 1 458 ? -5.655 13.815 13.810 1.00 96.38 458 LEU A C 1
ATOM 3393 O O . LEU A 1 458 ? -6.783 14.040 13.376 1.00 96.38 458 LEU A O 1
ATOM 3397 N N . ALA A 1 459 ? -5.385 13.837 15.116 1.00 97.12 459 ALA A N 1
ATOM 3398 C CA . ALA A 1 459 ? -6.427 14.081 16.114 1.00 97.12 459 ALA A CA 1
ATOM 3399 C C . ALA A 1 459 ? -7.191 15.388 15.819 1.00 97.12 459 ALA A C 1
ATOM 3401 O O . ALA A 1 459 ? -8.418 15.386 15.742 1.00 97.12 459 ALA A O 1
ATOM 3402 N N . GLY A 1 460 ? -6.474 16.476 15.519 1.00 96.94 460 GLY A N 1
ATOM 3403 C CA . GLY A 1 460 ? -7.073 17.751 15.121 1.00 96.94 460 GLY A CA 1
ATOM 3404 C C . GLY A 1 460 ? -7.972 17.652 13.883 1.00 96.94 460 GLY A C 1
ATOM 3405 O O . GLY A 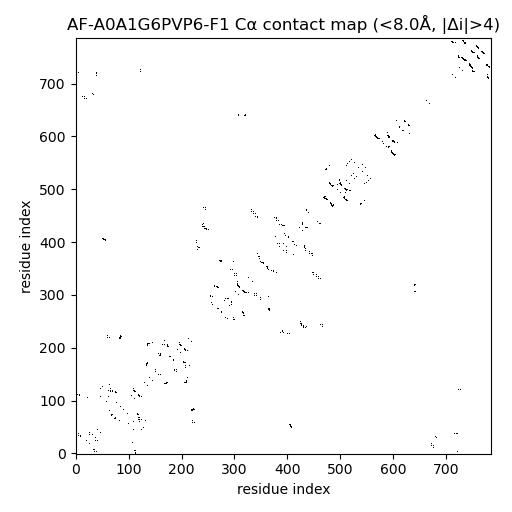1 460 ? -9.031 18.277 13.857 1.00 96.94 460 GLY A O 1
ATOM 3406 N N . SER A 1 461 ? -7.603 16.837 12.888 1.00 96.06 461 SER A N 1
ATOM 3407 C CA . SER A 1 461 ? -8.437 16.615 11.700 1.00 96.06 461 SER A CA 1
ATOM 3408 C C . SER A 1 461 ? -9.761 15.926 12.032 1.00 96.06 461 SER A C 1
ATOM 3410 O O . SER A 1 461 ? -10.798 16.353 11.531 1.00 96.06 461 SER A O 1
ATOM 3412 N N . LEU A 1 462 ? -9.765 14.927 12.926 1.00 95.75 462 LEU A N 1
ATOM 3413 C CA . LEU A 1 462 ? -11.015 14.281 13.321 1.00 95.75 462 LEU A CA 1
ATOM 3414 C C . LEU A 1 462 ? -11.896 15.255 14.107 1.00 95.75 462 LEU A C 1
ATOM 3416 O O . LEU A 1 462 ? -13.084 15.357 13.812 1.00 95.75 462 LEU A O 1
ATOM 3420 N N . THR A 1 463 ? -11.317 16.032 15.029 1.00 94.50 463 THR A N 1
ATOM 3421 C CA . THR A 1 463 ? -12.035 17.075 15.784 1.00 94.50 463 THR A CA 1
ATOM 3422 C C . THR A 1 463 ? -12.764 18.063 14.872 1.00 94.50 463 THR A C 1
ATOM 3424 O O . THR A 1 463 ? -13.886 18.445 15.180 1.00 94.50 463 THR A O 1
ATOM 3427 N N . GLN A 1 464 ? -12.170 18.443 13.737 1.00 91.94 464 GLN A N 1
ATOM 3428 C CA . GLN A 1 464 ? -12.796 19.350 12.764 1.00 91.94 464 GLN A CA 1
ATOM 3429 C C . GLN A 1 464 ? -13.983 18.725 12.018 1.00 91.94 464 GLN A C 1
ATOM 3431 O O . GLN A 1 464 ? -14.888 19.443 11.606 1.00 91.94 464 GLN A O 1
ATOM 3436 N N . THR A 1 465 ? -13.966 17.405 11.821 1.00 91.25 465 THR A N 1
ATOM 3437 C CA . THR A 1 465 ? -14.996 16.675 11.057 1.00 91.25 465 THR A CA 1
ATOM 3438 C C . THR A 1 465 ? -16.116 16.096 11.917 1.00 91.25 465 THR A C 1
ATOM 3440 O O . THR A 1 465 ? -17.172 15.741 11.395 1.00 91.25 465 THR A O 1
ATOM 3443 N N . LEU A 1 466 ? -15.895 15.962 13.228 1.00 89.06 466 LEU A N 1
ATOM 3444 C CA . LEU A 1 466 ? -16.888 15.406 14.138 1.00 89.06 466 LEU A CA 1
ATOM 3445 C C . LEU A 1 466 ? -18.106 16.338 14.236 1.00 89.06 466 LEU A C 1
ATOM 3447 O O . LEU A 1 466 ? -17.935 17.535 14.466 1.00 89.06 466 LEU A O 1
ATOM 3451 N N . PRO A 1 467 ? -19.336 15.798 14.134 1.00 83.31 467 PRO A N 1
ATOM 3452 C CA . PRO A 1 467 ? -20.531 16.545 14.494 1.00 83.31 467 PRO A CA 1
ATOM 3453 C C . PRO A 1 467 ? -20.457 17.038 15.943 1.00 83.31 467 PRO A C 1
ATOM 3455 O O . PRO A 1 467 ? -19.834 16.391 16.796 1.00 83.31 467 PRO A O 1
ATOM 3458 N N . GLU A 1 468 ? -21.133 18.154 16.217 1.00 83.50 468 GLU A N 1
ATOM 3459 C CA . GLU A 1 468 ? -21.286 18.672 17.576 1.00 83.50 468 GLU A CA 1
ATOM 3460 C C . GLU A 1 468 ? -21.886 17.592 18.485 1.00 83.50 468 GLU A C 1
ATOM 3462 O O . GLU A 1 468 ? -22.812 16.870 18.098 1.00 83.50 468 GLU A O 1
ATOM 3467 N N . ALA A 1 469 ? -21.304 17.446 19.676 1.00 86.62 469 ALA A N 1
ATOM 3468 C CA . ALA A 1 469 ? -21.807 16.502 20.655 1.00 86.62 469 ALA A CA 1
ATOM 3469 C C . ALA A 1 469 ? -23.125 17.023 21.240 1.00 86.62 469 ALA A C 1
ATOM 3471 O O . ALA A 1 469 ? -23.260 18.200 21.566 1.00 86.62 469 ALA A O 1
ATOM 3472 N N . VAL A 1 470 ? -24.089 16.127 21.375 1.00 90.62 470 VAL A N 1
ATOM 3473 C CA . VAL A 1 470 ? -25.418 16.382 21.904 1.00 90.62 470 VAL A CA 1
ATOM 3474 C C . VAL A 1 470 ? -25.502 15.756 23.285 1.00 90.62 470 VAL A C 1
ATOM 3476 O O . VAL A 1 470 ? -25.283 14.560 23.443 1.00 90.62 470 VAL A O 1
ATOM 3479 N N . ASP A 1 471 ? -25.847 16.571 24.274 1.00 92.12 471 ASP A N 1
ATOM 3480 C CA . ASP A 1 471 ? -26.020 16.141 25.666 1.00 92.12 471 ASP A CA 1
ATOM 3481 C C . ASP A 1 471 ? -27.484 15.807 26.012 1.00 92.12 471 ASP A C 1
ATOM 3483 O O . ASP A 1 471 ? -27.850 15.636 27.169 1.00 92.12 471 ASP A O 1
ATOM 3487 N N . GLU A 1 472 ? -28.346 15.765 24.994 1.00 92.88 472 GLU A N 1
ATOM 3488 C CA . GLU A 1 472 ? -29.791 15.596 25.126 1.00 92.88 472 GLU A CA 1
ATOM 3489 C C . GLU A 1 472 ? -30.220 14.150 24.842 1.00 92.88 472 GLU A C 1
ATOM 3491 O O . GLU A 1 472 ? -30.044 13.633 23.735 1.00 92.88 472 GLU A O 1
ATOM 3496 N N . LEU A 1 473 ? -30.848 13.527 25.839 1.00 95.00 473 LEU A N 1
ATOM 3497 C CA . LEU A 1 473 ? -31.478 12.214 25.779 1.00 95.00 473 LEU A CA 1
ATOM 3498 C C . LEU A 1 473 ? -33.005 12.361 25.786 1.00 95.00 473 LEU A C 1
ATOM 3500 O O . LEU A 1 473 ? -33.606 12.824 26.754 1.00 95.00 473 LEU A O 1
ATOM 3504 N N . LEU A 1 474 ? -33.655 11.925 24.710 1.00 93.81 474 LEU A N 1
ATOM 3505 C CA . LEU A 1 474 ? -35.111 11.903 24.592 1.00 93.81 474 LEU A CA 1
ATOM 3506 C C . LEU A 1 474 ? -35.648 10.569 25.120 1.00 93.81 474 LEU A C 1
ATOM 3508 O O . LEU A 1 474 ? -35.496 9.538 24.468 1.00 93.81 474 LEU A O 1
ATOM 3512 N N . LEU A 1 475 ? -36.281 10.589 26.292 1.00 94.94 475 LEU A N 1
ATOM 3513 C CA . LEU A 1 475 ? -36.852 9.401 26.934 1.00 94.94 475 LEU A CA 1
ATOM 3514 C C . LEU A 1 475 ? -38.323 9.199 26.546 1.00 94.94 475 LEU A C 1
ATOM 3516 O O . LEU A 1 475 ? -39.138 10.119 26.635 1.00 94.94 475 LEU A O 1
ATOM 3520 N N . GLN A 1 476 ? -38.679 7.976 26.160 1.00 92.94 476 GLN A N 1
ATOM 3521 C CA . GLN A 1 476 ? -40.026 7.580 25.756 1.00 92.94 476 GLN A CA 1
ATOM 3522 C C . GLN A 1 476 ? -40.667 6.617 26.771 1.00 92.94 476 GLN A C 1
ATOM 3524 O O . GLN A 1 476 ? -39.997 5.951 27.562 1.00 92.94 476 GLN A O 1
ATOM 3529 N N . GLY A 1 477 ? -42.003 6.558 26.779 1.00 90.38 477 GLY A N 1
ATOM 3530 C CA . GLY A 1 477 ? -42.775 5.758 27.743 1.00 90.38 477 GLY A CA 1
ATOM 3531 C C . GLY A 1 477 ? -42.682 4.238 27.554 1.00 90.38 477 GLY A C 1
ATOM 3532 O O . GLY A 1 477 ? -43.137 3.488 28.411 1.00 90.38 477 GLY A O 1
ATOM 3533 N N . ASP A 1 478 ? -42.092 3.778 26.457 1.00 94.31 478 ASP A N 1
ATOM 3534 C CA . ASP A 1 478 ? -41.845 2.374 26.118 1.00 94.31 478 ASP A CA 1
ATOM 3535 C C . ASP A 1 478 ? -40.434 1.897 26.512 1.00 94.31 478 ASP A C 1
ATOM 3537 O O . ASP A 1 478 ? -40.019 0.812 26.101 1.00 94.31 478 ASP A O 1
ATOM 3541 N N . LEU A 1 479 ? -39.735 2.677 27.352 1.00 95.50 479 LEU A N 1
ATOM 3542 C CA . LEU A 1 479 ? -38.354 2.453 27.803 1.00 95.50 479 LEU A CA 1
ATOM 3543 C C . LEU A 1 479 ? -37.297 2.676 26.709 1.00 95.50 479 LEU A C 1
ATOM 3545 O O . LEU A 1 479 ? -36.158 2.228 26.855 1.00 95.50 479 LEU A O 1
ATOM 3549 N N . THR A 1 480 ? -37.654 3.385 25.638 1.00 94.69 480 THR A N 1
ATOM 3550 C CA . THR A 1 480 ? -36.723 3.800 24.584 1.00 94.69 480 THR A CA 1
ATOM 3551 C C . THR A 1 480 ? -36.081 5.146 24.931 1.00 94.69 480 THR A C 1
ATOM 3553 O O . THR A 1 480 ? -36.746 6.066 25.412 1.00 94.69 480 THR A O 1
ATOM 3556 N N . GLY A 1 481 ? -34.779 5.275 24.687 1.00 94.62 481 GLY A N 1
ATOM 3557 C CA . GLY A 1 481 ? -34.033 6.530 24.726 1.00 94.62 481 GLY A CA 1
ATOM 3558 C C . GLY A 1 481 ? -33.491 6.874 23.339 1.00 94.62 481 GLY A C 1
ATOM 3559 O O . GLY A 1 481 ? -32.995 5.999 22.633 1.00 94.62 481 GLY A O 1
ATOM 3560 N N . ILE A 1 482 ? -33.573 8.139 22.932 1.00 94.19 482 ILE A N 1
ATOM 3561 C CA . ILE A 1 482 ? -33.068 8.606 21.635 1.00 94.19 482 ILE A CA 1
ATOM 3562 C C . ILE A 1 482 ? -32.129 9.789 21.855 1.00 94.19 482 ILE A C 1
ATOM 3564 O O . ILE A 1 482 ? -32.540 10.823 22.374 1.00 94.19 482 ILE A O 1
ATOM 3568 N N . VAL A 1 483 ? -30.885 9.663 21.403 1.00 93.81 483 VAL A N 1
ATOM 3569 C CA . VAL A 1 483 ? -29.943 10.781 21.281 1.00 93.81 483 VAL A CA 1
ATOM 3570 C C . VAL A 1 483 ? -29.951 11.241 19.822 1.00 93.81 483 VAL A C 1
ATOM 3572 O O . VAL A 1 483 ? -29.583 10.453 18.947 1.00 93.81 483 VAL A O 1
ATOM 3575 N N . PRO A 1 484 ? -30.357 12.485 19.508 1.00 88.38 484 PRO A N 1
ATOM 3576 C CA . PRO A 1 484 ? -30.552 12.948 18.129 1.00 88.38 484 PRO A CA 1
ATOM 3577 C C . PRO A 1 484 ? -29.240 13.273 17.386 1.00 88.38 484 PRO A C 1
ATOM 3579 O O . PRO A 1 484 ? -29.271 13.882 16.319 1.00 88.38 484 PRO A O 1
ATOM 3582 N N . GLY A 1 485 ? -28.092 12.878 17.937 1.00 87.00 485 GLY A N 1
ATOM 3583 C CA . GLY A 1 485 ? -26.769 13.087 17.362 1.00 87.00 485 GLY A CA 1
ATOM 3584 C C . GLY A 1 485 ? -25.707 12.263 18.086 1.00 87.00 485 GLY A C 1
ATOM 3585 O O . GLY A 1 485 ? -26.010 11.245 18.711 1.00 87.00 485 GLY A O 1
ATOM 3586 N N . ARG A 1 486 ? -24.450 12.706 18.004 1.00 85.38 486 ARG A N 1
ATOM 3587 C CA . ARG A 1 486 ? -23.337 12.088 18.732 1.00 85.38 486 ARG A CA 1
ATOM 3588 C C . ARG A 1 486 ? -23.454 12.445 20.221 1.00 85.38 486 ARG A C 1
ATOM 3590 O O . ARG A 1 486 ? -23.414 13.634 20.503 1.00 85.38 486 ARG A O 1
ATOM 3597 N N . PRO A 1 487 ? -23.551 11.491 21.160 1.00 88.69 487 PRO A N 1
ATOM 3598 C CA . PRO A 1 487 ? -23.595 11.816 22.584 1.00 88.69 487 PRO A CA 1
ATOM 3599 C C . PRO A 1 487 ? -22.308 12.514 23.060 1.00 88.69 487 PRO A C 1
ATOM 3601 O O . PRO A 1 487 ? -21.228 12.315 22.491 1.00 88.69 487 PRO A O 1
ATOM 3604 N N . THR A 1 488 ? -22.418 13.330 24.108 1.00 89.81 488 THR A N 1
ATOM 3605 C CA . THR A 1 488 ? -21.262 13.754 24.918 1.00 89.81 488 THR A CA 1
ATOM 3606 C C . THR A 1 488 ? -20.571 12.529 25.535 1.00 89.81 488 THR A C 1
ATOM 3608 O O . THR A 1 488 ? -21.215 11.490 25.694 1.00 89.81 488 THR A O 1
ATOM 3611 N N . PRO A 1 489 ? -19.268 12.594 25.871 1.00 84.19 489 PRO A N 1
ATOM 3612 C CA . PRO A 1 489 ? -18.577 11.484 26.533 1.00 84.19 489 PRO A CA 1
ATOM 3613 C C . PRO A 1 489 ? -19.282 11.002 27.809 1.00 84.19 489 PRO A C 1
ATOM 3615 O O . PRO A 1 489 ? -19.353 9.800 28.057 1.00 84.19 489 PRO A O 1
ATOM 3618 N N . GLU A 1 490 ? -19.831 11.934 28.585 1.00 88.44 490 GLU A N 1
ATOM 3619 C CA . GLU A 1 490 ? -20.577 11.670 29.813 1.00 88.44 490 GLU A CA 1
ATOM 3620 C C . GLU A 1 490 ? -21.872 10.898 29.517 1.00 88.44 490 GLU A C 1
ATOM 3622 O O . GLU A 1 490 ? -22.101 9.828 30.087 1.00 88.44 490 GLU A O 1
ATOM 3627 N N . LEU A 1 491 ? -22.669 11.371 28.550 1.00 91.56 491 LEU A N 1
ATOM 3628 C CA . LEU A 1 491 ? -23.890 10.686 28.126 1.00 91.56 491 LEU A CA 1
ATOM 3629 C C . LEU A 1 491 ? -23.583 9.318 27.496 1.00 91.56 491 LEU A C 1
ATOM 3631 O O . LEU A 1 491 ? -24.293 8.347 27.741 1.00 91.56 491 LEU A O 1
ATOM 3635 N N . GLU A 1 492 ? -22.518 9.199 26.702 1.00 88.94 492 GLU A N 1
ATOM 3636 C CA . GLU A 1 492 ? -22.115 7.931 26.084 1.00 88.94 492 GLU A CA 1
ATOM 3637 C C . GLU A 1 492 ? -21.735 6.875 27.133 1.00 88.94 492 GLU A C 1
ATOM 3639 O O . GLU A 1 492 ? -22.127 5.709 26.999 1.00 88.94 492 GLU A O 1
ATOM 3644 N N . ALA A 1 493 ? -21.024 7.274 28.194 1.00 86.56 493 ALA A N 1
ATOM 3645 C CA . ALA A 1 493 ? -20.692 6.402 29.318 1.00 86.56 493 ALA A CA 1
ATOM 3646 C C . ALA A 1 493 ? -21.957 5.935 30.053 1.00 86.56 493 ALA A C 1
ATOM 3648 O O . ALA A 1 493 ? -22.161 4.729 30.216 1.00 86.56 493 ALA A O 1
ATOM 3649 N N . LEU A 1 494 ? -22.855 6.867 30.391 1.00 91.12 494 LEU A N 1
ATOM 3650 C CA . LEU A 1 494 ? -24.140 6.563 31.024 1.00 91.12 494 LEU A CA 1
ATOM 3651 C C . LEU A 1 494 ? -24.956 5.558 30.201 1.00 91.12 494 LEU A C 1
ATOM 3653 O O . LEU A 1 494 ? -25.461 4.568 30.736 1.00 91.12 494 LEU A O 1
ATOM 3657 N N . LEU A 1 495 ? -25.075 5.787 28.891 1.00 92.25 495 LEU A N 1
ATOM 3658 C CA . LEU A 1 495 ? -25.813 4.901 27.994 1.00 92.25 495 LEU A CA 1
ATOM 3659 C C . LEU A 1 495 ? -25.169 3.517 27.903 1.00 92.25 495 LEU A C 1
ATOM 3661 O O . LEU A 1 495 ? -25.874 2.510 27.966 1.00 92.25 495 LEU A O 1
ATOM 3665 N N . THR A 1 496 ? -23.844 3.447 27.792 1.00 87.44 496 THR A N 1
ATOM 3666 C CA . THR A 1 496 ? -23.110 2.174 27.711 1.00 87.44 496 THR A CA 1
ATOM 3667 C C . THR A 1 496 ? -23.297 1.329 28.974 1.00 87.44 496 THR A C 1
ATOM 3669 O O . THR A 1 496 ? -23.455 0.110 28.887 1.00 87.44 496 THR A O 1
ATOM 3672 N N . GLU A 1 497 ? -23.329 1.966 30.143 1.00 88.69 497 GLU A N 1
ATOM 3673 C CA . GLU A 1 497 ? -23.516 1.290 31.429 1.00 88.69 497 GLU A CA 1
ATOM 3674 C C . GLU A 1 497 ? -24.965 0.827 31.638 1.00 88.69 497 GLU A C 1
ATOM 3676 O O . GLU A 1 497 ? -25.196 -0.298 32.087 1.00 88.69 497 GLU A O 1
ATOM 3681 N N . SER A 1 498 ? -25.941 1.671 31.283 1.00 92.75 498 SER A N 1
ATOM 3682 C CA . SER A 1 498 ? -27.336 1.529 31.729 1.00 92.75 498 SER A CA 1
ATOM 3683 C C . SER A 1 498 ? -28.344 1.108 30.656 1.00 92.75 498 SER A C 1
ATOM 3685 O O . SER A 1 498 ? -29.506 0.852 30.984 1.00 92.75 498 SER A O 1
ATOM 3687 N N . THR A 1 499 ? -27.933 0.973 29.390 1.00 94.56 499 THR A N 1
ATOM 3688 C CA . THR A 1 499 ? -28.840 0.649 28.271 1.00 94.56 499 THR A CA 1
ATOM 3689 C C . THR A 1 499 ? -28.335 -0.485 27.381 1.00 94.56 499 THR A C 1
ATOM 3691 O O . THR A 1 499 ? -27.196 -0.942 27.491 1.00 94.56 499 THR A O 1
ATOM 3694 N N . GLU A 1 500 ? -29.213 -0.985 26.517 1.00 91.31 500 GLU A N 1
ATOM 3695 C CA . GLU A 1 500 ? -28.888 -1.800 25.348 1.00 91.31 500 GLU A CA 1
ATOM 3696 C C . GLU A 1 500 ? -29.071 -0.943 24.095 1.00 91.31 500 GLU A C 1
ATOM 3698 O O . GLU A 1 500 ? -30.069 -0.240 23.967 1.00 91.31 500 GLU A O 1
ATOM 3703 N N . VAL A 1 501 ? -28.121 -0.966 23.163 1.00 89.38 501 VAL A N 1
ATOM 3704 C CA . VAL A 1 501 ? -28.233 -0.136 21.958 1.00 89.38 501 VAL A CA 1
ATOM 3705 C C . VAL A 1 501 ? -28.985 -0.890 20.871 1.00 89.38 501 VAL A C 1
ATOM 3707 O O . VAL A 1 501 ? -28.535 -1.944 20.439 1.00 89.38 501 VAL A O 1
ATOM 3710 N N . GLU A 1 502 ? -30.105 -0.330 20.412 1.00 88.06 502 GLU A N 1
ATOM 3711 C CA . GLU A 1 502 ? -30.924 -0.915 19.344 1.00 88.06 502 GLU A CA 1
ATOM 3712 C C . GLU A 1 502 ? -30.472 -0.456 17.952 1.00 88.06 502 GLU A C 1
ATOM 3714 O O . GLU A 1 502 ? -30.498 -1.232 16.999 1.00 88.06 502 GLU A O 1
ATOM 3719 N N . SER A 1 503 ? -30.070 0.812 17.805 1.00 85.19 503 SER A N 1
ATOM 3720 C CA . SER A 1 503 ? -29.653 1.362 16.512 1.00 85.19 503 SER A CA 1
ATOM 3721 C C . SER A 1 503 ? -28.684 2.532 16.655 1.00 85.19 503 SER A C 1
ATOM 3723 O O . SER A 1 503 ? -28.784 3.348 17.573 1.00 85.19 503 SER A O 1
ATOM 3725 N N . ARG A 1 504 ? -27.749 2.629 15.706 1.00 74.50 504 ARG A N 1
ATOM 3726 C CA . ARG A 1 504 ? -26.762 3.709 15.577 1.00 74.50 504 ARG A CA 1
ATOM 3727 C C . ARG A 1 504 ? -26.816 4.257 14.150 1.00 74.50 504 ARG A C 1
ATOM 3729 O O . ARG A 1 504 ? -26.069 3.824 13.275 1.00 74.50 504 ARG A O 1
ATOM 3736 N N . GLY A 1 505 ? -27.779 5.144 13.910 1.00 72.75 505 GLY A N 1
ATOM 3737 C CA . GLY A 1 505 ? -27.989 5.829 12.632 1.00 72.75 505 GLY A CA 1
ATOM 3738 C C . GLY A 1 505 ? -27.492 7.274 12.686 1.00 72.75 505 GLY A C 1
ATOM 3739 O O . GLY A 1 505 ? -26.405 7.546 13.183 1.00 72.75 505 GLY A O 1
ATOM 3740 N N . ALA A 1 506 ? -28.310 8.218 12.212 1.00 68.00 506 ALA A N 1
ATOM 3741 C CA . ALA A 1 506 ? -28.070 9.653 12.418 1.00 68.00 506 ALA A CA 1
ATOM 3742 C C . ALA A 1 506 ? -28.175 10.078 13.902 1.00 68.00 506 ALA A C 1
ATOM 3744 O O . ALA A 1 506 ? -27.689 11.140 14.275 1.00 68.00 506 ALA A O 1
ATOM 3745 N N . GLY A 1 507 ? -28.781 9.228 14.735 1.00 82.81 507 GLY A N 1
ATOM 3746 C CA . GLY A 1 507 ? -28.813 9.322 16.189 1.00 82.81 507 GLY A CA 1
ATOM 3747 C C . GLY A 1 507 ? -28.681 7.934 16.819 1.00 82.81 507 GLY A C 1
ATOM 3748 O O . GLY A 1 507 ? -28.741 6.913 16.120 1.00 82.81 507 GLY A O 1
ATOM 3749 N N . VAL A 1 508 ? -28.496 7.895 18.135 1.00 89.31 508 VAL A N 1
ATOM 3750 C CA . VAL A 1 508 ? -28.376 6.654 18.909 1.00 89.31 508 VAL A CA 1
ATOM 3751 C C . VAL A 1 508 ? -29.728 6.334 19.530 1.00 89.31 508 VAL A C 1
ATOM 3753 O O . VAL A 1 508 ? -30.272 7.140 20.278 1.00 89.31 508 VAL A O 1
ATOM 3756 N N . THR A 1 509 ? -30.278 5.165 19.211 1.00 93.31 509 THR A N 1
ATOM 3757 C CA . THR A 1 509 ? -31.487 4.636 19.854 1.00 93.31 509 THR A CA 1
ATOM 3758 C C . THR A 1 509 ? -31.085 3.527 20.806 1.00 93.31 509 THR A C 1
ATOM 3760 O O . THR A 1 509 ? -30.414 2.568 20.416 1.00 93.31 509 THR A O 1
ATOM 3763 N N . VAL A 1 510 ? -31.484 3.679 22.057 1.00 95.25 510 VAL A N 1
ATOM 3764 C CA . VAL A 1 510 ? -31.170 2.772 23.150 1.00 95.25 510 VAL A CA 1
ATOM 3765 C C . VAL A 1 510 ? -32.444 2.302 23.826 1.00 95.25 510 VAL A C 1
ATOM 3767 O O . VAL A 1 510 ? -33.477 2.967 23.773 1.00 95.25 510 VAL A O 1
ATOM 3770 N N . ARG A 1 511 ? -32.351 1.178 24.519 1.00 96.06 511 ARG A N 1
ATOM 3771 C CA . ARG A 1 511 ? -33.426 0.605 25.306 1.00 96.06 511 ARG A CA 1
ATOM 3772 C C . ARG A 1 511 ? -32.972 0.342 26.725 1.00 96.06 511 ARG A C 1
ATOM 3774 O O . ARG A 1 511 ? -31.917 -0.244 26.960 1.00 96.06 511 ARG A O 1
ATOM 3781 N N . PHE A 1 512 ? -33.806 0.735 27.675 1.00 96.19 512 PHE A N 1
ATOM 3782 C CA . PHE A 1 512 ? -33.635 0.376 29.072 1.00 96.19 512 PHE A CA 1
ATOM 3783 C C . PHE A 1 512 ? -34.304 -0.976 29.327 1.00 96.19 512 PHE A C 1
ATOM 3785 O O . PHE A 1 512 ? -35.499 -1.161 29.079 1.00 96.19 512 PHE A O 1
ATOM 3792 N N . THR A 1 513 ? -33.529 -1.935 29.824 1.00 94.88 513 THR A N 1
ATOM 3793 C CA . THR A 1 513 ? -33.999 -3.267 30.214 1.00 94.88 513 THR A CA 1
ATOM 3794 C C . THR A 1 513 ? -33.667 -3.515 31.682 1.00 94.88 513 THR A C 1
ATOM 3796 O O . THR A 1 513 ? -32.826 -2.840 32.273 1.00 94.88 513 THR A O 1
ATOM 3799 N N . ALA A 1 514 ? -34.311 -4.505 32.304 1.00 91.56 514 ALA A N 1
ATOM 3800 C CA . ALA A 1 514 ? -33.947 -4.889 33.668 1.00 91.56 514 ALA A CA 1
ATOM 3801 C C . ALA A 1 514 ? -32.464 -5.298 33.757 1.00 91.56 514 ALA A C 1
ATOM 3803 O O . ALA A 1 514 ? -31.783 -4.918 34.701 1.00 91.56 514 ALA A O 1
ATOM 3804 N N . ALA A 1 515 ? -31.951 -6.009 32.745 1.00 89.06 515 ALA A N 1
ATOM 3805 C CA . ALA A 1 515 ? -30.556 -6.434 32.687 1.00 89.06 515 ALA A CA 1
ATOM 3806 C C . ALA A 1 515 ? -29.589 -5.251 32.529 1.00 89.06 515 ALA A C 1
ATOM 3808 O O . ALA A 1 515 ? -28.555 -5.222 33.195 1.00 89.06 515 ALA A O 1
ATOM 3809 N N . SER A 1 516 ? -29.923 -4.264 31.689 1.00 92.31 516 SER A N 1
ATOM 3810 C CA . SER A 1 516 ? -29.079 -3.083 31.487 1.00 92.31 516 SER A CA 1
ATOM 3811 C C . SER A 1 516 ? -29.000 -2.213 32.741 1.00 92.31 516 SER A C 1
ATOM 3813 O O . SER A 1 516 ? -27.921 -1.752 33.101 1.00 92.31 516 SER A O 1
ATOM 3815 N N . VAL A 1 517 ? -30.112 -2.057 33.463 1.00 93.56 517 VAL A N 1
ATOM 3816 C CA . VAL A 1 517 ? -30.126 -1.345 34.746 1.00 93.56 517 VAL A CA 1
ATOM 3817 C C . VAL A 1 517 ? -29.360 -2.126 35.814 1.00 93.56 517 VAL A C 1
ATOM 3819 O O . VAL A 1 517 ? -28.545 -1.543 36.520 1.00 93.56 517 VAL A O 1
ATOM 3822 N N . THR A 1 518 ? -29.560 -3.444 35.921 1.00 89.12 518 THR A N 1
ATOM 3823 C CA . THR A 1 518 ? -28.794 -4.286 36.856 1.00 89.12 518 THR A CA 1
ATOM 3824 C C . THR A 1 518 ? -27.291 -4.182 36.610 1.00 89.12 518 THR A C 1
ATOM 3826 O O . THR A 1 518 ? -26.542 -4.053 37.569 1.00 89.12 518 THR A O 1
ATOM 3829 N N . ARG A 1 519 ? -26.853 -4.135 35.348 1.00 87.19 519 ARG A N 1
ATOM 3830 C CA . ARG A 1 519 ? -25.444 -3.927 34.991 1.00 87.19 519 ARG A CA 1
ATOM 3831 C C . ARG A 1 519 ? -24.888 -2.599 35.516 1.00 87.19 519 ARG A C 1
ATOM 3833 O O . ARG A 1 519 ? -23.772 -2.582 36.026 1.00 87.19 519 ARG A O 1
ATOM 3840 N N . ALA A 1 520 ? -25.652 -1.510 35.435 1.00 87.38 520 ALA A N 1
ATOM 3841 C CA . ALA A 1 520 ? -25.239 -0.230 36.013 1.00 87.38 520 ALA A CA 1
ATOM 3842 C C . ALA A 1 520 ? -25.116 -0.301 37.548 1.00 87.38 520 ALA A C 1
ATOM 3844 O O . ALA A 1 520 ? -24.173 0.242 38.123 1.00 87.38 520 ALA A O 1
ATOM 3845 N N . LEU A 1 521 ? -26.025 -1.022 38.213 1.00 87.94 521 LEU A N 1
ATOM 3846 C CA . LEU A 1 521 ? -25.962 -1.245 39.662 1.00 87.94 521 LEU A CA 1
ATOM 3847 C C . LEU A 1 521 ? -24.777 -2.146 40.060 1.00 87.94 521 LEU A C 1
ATOM 3849 O O . LEU A 1 521 ? -24.113 -1.890 41.062 1.00 87.94 521 LEU A O 1
ATOM 3853 N N . ASP A 1 522 ? -24.466 -3.174 39.264 1.00 84.19 522 ASP A N 1
ATOM 3854 C CA . ASP A 1 522 ? -23.297 -4.046 39.453 1.00 84.19 522 ASP A CA 1
ATOM 3855 C C . ASP A 1 522 ? -21.972 -3.281 39.306 1.00 84.19 522 ASP A C 1
ATOM 3857 O O . ASP A 1 522 ? -20.990 -3.611 39.970 1.00 84.19 522 ASP A O 1
ATOM 3861 N N . ALA A 1 523 ? -21.953 -2.230 38.481 1.00 81.06 523 ALA A N 1
ATOM 3862 C CA . ALA A 1 523 ? -20.830 -1.302 38.356 1.00 81.06 523 ALA A CA 1
ATOM 3863 C C . ALA A 1 523 ? -20.712 -0.313 39.537 1.00 81.06 523 ALA A C 1
ATOM 3865 O O . ALA A 1 523 ? -19.771 0.477 39.581 1.00 81.06 523 ALA A O 1
ATOM 3866 N N . GLY A 1 524 ? -21.627 -0.375 40.514 1.00 84.31 524 GLY A N 1
ATOM 3867 C CA . GLY A 1 524 ? -21.573 0.388 41.761 1.00 84.31 524 GLY A CA 1
ATOM 3868 C C . GLY A 1 524 ? -22.442 1.646 41.809 1.00 84.31 524 GLY A C 1
ATOM 3869 O O . GLY A 1 524 ? -22.377 2.354 42.812 1.00 84.31 524 GLY A O 1
ATOM 3870 N N . ARG A 1 525 ? -23.259 1.932 40.784 1.00 86.38 525 ARG A N 1
ATOM 3871 C CA . ARG A 1 525 ? -24.210 3.058 40.821 1.00 86.38 525 ARG A CA 1
ATOM 3872 C C . ARG A 1 525 ? -25.431 2.744 41.683 1.00 86.38 525 ARG A C 1
ATOM 3874 O O . ARG A 1 525 ? -25.894 1.607 41.738 1.00 86.38 525 ARG A O 1
ATOM 3881 N N . THR A 1 526 ? -26.007 3.766 42.306 1.00 91.69 526 THR A N 1
ATOM 3882 C CA . THR A 1 526 ? -27.307 3.670 42.986 1.00 91.69 526 THR A CA 1
ATOM 3883 C C . THR A 1 526 ? -28.472 4.038 42.060 1.00 91.69 526 THR A C 1
ATOM 3885 O O . THR A 1 526 ? -28.293 4.693 41.032 1.00 91.69 526 THR A O 1
ATOM 3888 N N . ALA A 1 527 ? -29.693 3.634 42.432 1.00 91.69 527 ALA A N 1
ATOM 3889 C CA . ALA A 1 527 ? -30.912 4.023 41.714 1.00 91.69 527 ALA A CA 1
ATOM 3890 C C . ALA A 1 527 ? -31.077 5.549 41.637 1.00 91.69 527 ALA A C 1
ATOM 3892 O O . ALA A 1 527 ? -31.374 6.081 40.569 1.00 91.69 527 ALA A O 1
ATOM 3893 N N . ASP A 1 528 ? -30.841 6.238 42.756 1.00 93.06 528 ASP A N 1
ATOM 3894 C CA . ASP A 1 528 ? -30.997 7.690 42.860 1.00 93.06 528 ASP A CA 1
ATOM 3895 C C . ASP A 1 528 ? -29.960 8.429 42.009 1.00 93.06 528 ASP A C 1
ATOM 3897 O O . ASP A 1 528 ? -30.307 9.388 41.321 1.00 93.06 528 ASP A O 1
ATOM 3901 N N . GLU A 1 529 ? -28.704 7.971 42.000 1.00 93.44 529 GLU A N 1
ATOM 3902 C CA . GLU A 1 529 ? -27.657 8.521 41.128 1.00 93.44 529 GLU A CA 1
ATOM 3903 C C . GLU A 1 529 ? -28.010 8.326 39.653 1.00 93.44 529 GLU A C 1
ATOM 3905 O O . GLU A 1 529 ? -27.958 9.285 38.885 1.00 93.44 529 GLU A O 1
ATOM 3910 N N . LEU A 1 530 ? -28.439 7.118 39.268 1.00 93.19 530 LEU A N 1
ATOM 3911 C CA . LEU A 1 530 ? -28.810 6.812 37.888 1.00 93.19 530 LEU A CA 1
ATOM 3912 C C . LEU A 1 530 ? -29.978 7.688 37.408 1.00 93.19 530 LEU A C 1
ATOM 3914 O O . LEU A 1 530 ? -29.914 8.262 36.323 1.00 93.19 530 LEU A O 1
ATOM 3918 N N . LEU A 1 531 ? -31.035 7.828 38.215 1.00 94.88 531 LEU A N 1
ATOM 3919 C CA . LEU A 1 531 ? -32.179 8.686 37.887 1.00 94.88 531 LEU A CA 1
ATOM 3920 C C . LEU A 1 531 ? -31.802 10.171 37.879 1.00 94.88 531 LEU A C 1
ATOM 3922 O O . LEU A 1 531 ? -32.282 10.925 37.031 1.00 94.88 531 LEU A O 1
ATOM 3926 N N . THR A 1 532 ? -30.926 10.601 38.788 1.00 94.88 532 THR A N 1
ATOM 3927 C CA . THR A 1 532 ? -30.432 11.983 38.822 1.00 94.88 532 THR A CA 1
ATOM 3928 C C . THR A 1 532 ? -29.669 12.314 37.543 1.00 94.88 532 THR A C 1
ATOM 3930 O O . THR A 1 532 ? -29.931 13.345 36.928 1.00 94.88 532 THR A O 1
ATOM 3933 N N . GLU A 1 533 ? -28.781 11.430 37.096 1.00 92.94 533 GLU A N 1
ATOM 3934 C CA . GLU A 1 533 ? -27.983 11.637 35.885 1.00 92.94 533 GLU A CA 1
ATOM 3935 C C . GLU A 1 533 ? -28.841 11.564 34.615 1.00 92.94 533 GLU A C 1
ATOM 3937 O O . GLU A 1 533 ? -28.757 12.439 33.757 1.00 92.94 533 GLU A O 1
ATOM 3942 N N . LEU A 1 534 ? -29.778 10.612 34.529 1.00 93.94 534 LEU A N 1
ATOM 3943 C CA . LEU A 1 534 ? -30.761 10.572 33.436 1.00 93.94 534 LEU A CA 1
ATOM 3944 C C . LEU A 1 534 ? -31.602 11.855 33.363 1.00 93.94 534 LEU A C 1
ATOM 3946 O O . LEU A 1 534 ? -31.925 12.321 32.270 1.00 93.94 534 LEU A O 1
ATOM 3950 N N . THR A 1 535 ? -31.939 12.446 34.513 1.00 94.50 535 THR A N 1
ATOM 3951 C CA . THR A 1 535 ? -32.660 13.725 34.576 1.00 94.50 535 THR A CA 1
ATOM 3952 C C . THR A 1 535 ? -31.797 14.887 34.082 1.00 94.50 535 THR A C 1
ATOM 3954 O O . THR A 1 535 ? -32.328 15.798 33.457 1.00 94.50 535 THR A O 1
ATOM 3957 N N . GLN A 1 536 ? -30.482 14.865 34.319 1.00 94.38 536 GLN A N 1
ATOM 3958 C CA . GLN A 1 536 ? -29.569 15.916 33.846 1.00 94.38 536 GLN A CA 1
ATOM 3959 C C . GLN A 1 536 ? -29.498 15.972 32.316 1.00 94.38 536 GLN A C 1
ATOM 3961 O O . GLN A 1 536 ? -29.487 17.064 31.752 1.00 94.38 536 GLN A O 1
ATOM 3966 N N . HIS A 1 537 ? -29.517 14.813 31.653 1.00 93.94 537 HIS A N 1
ATOM 3967 C CA . HIS A 1 537 ? -29.437 14.719 30.192 1.00 93.94 537 HIS A CA 1
ATOM 3968 C C . HIS A 1 537 ? -30.806 14.775 29.488 1.00 93.94 537 HIS A C 1
ATOM 3970 O O . HIS A 1 537 ? -30.874 14.922 28.269 1.00 93.94 537 HIS A O 1
ATOM 3976 N N . SER A 1 538 ? -31.922 14.668 30.216 1.00 92.44 538 SER A N 1
ATOM 3977 C CA . SER A 1 538 ? -33.272 14.697 29.636 1.00 92.44 538 SER A CA 1
ATOM 3978 C C . SER A 1 538 ? -33.927 16.072 29.778 1.00 92.44 538 SER A C 1
ATOM 3980 O O . SER A 1 538 ? -34.058 16.610 30.874 1.00 92.44 538 SER A O 1
ATOM 3982 N N . ARG A 1 539 ? -34.446 16.632 28.674 1.00 86.69 539 ARG A N 1
ATOM 3983 C CA . ARG A 1 539 ? -35.260 17.867 28.727 1.00 86.69 539 ARG A CA 1
ATOM 3984 C C . ARG A 1 539 ? -36.656 17.655 29.317 1.00 86.69 539 ARG A C 1
ATOM 3986 O O . ARG A 1 539 ? -37.283 18.615 29.764 1.00 86.69 539 ARG A O 1
ATOM 3993 N N . ALA A 1 540 ? -37.163 16.426 29.274 1.00 88.19 540 ALA A N 1
ATOM 3994 C CA . ALA A 1 540 ? -38.451 16.048 29.844 1.00 88.19 540 ALA A CA 1
ATOM 3995 C C . ALA A 1 540 ? -38.257 15.311 31.177 1.00 88.19 540 ALA A C 1
ATOM 3997 O O . ALA A 1 540 ? -37.206 14.722 31.427 1.00 88.19 540 ALA A O 1
ATOM 3998 N N . ALA A 1 541 ? -39.289 15.303 32.024 1.00 90.12 541 ALA A N 1
ATOM 3999 C CA . ALA A 1 541 ? -39.283 14.467 33.221 1.00 90.12 541 ALA A CA 1
ATOM 4000 C C . ALA A 1 541 ? -39.154 12.980 32.846 1.00 90.12 541 ALA A C 1
ATOM 4002 O O . ALA A 1 541 ? -39.672 12.550 31.811 1.00 90.12 541 ALA A O 1
ATOM 4003 N N . ILE A 1 542 ? -38.496 12.198 33.704 1.00 94.81 542 ILE A N 1
ATOM 4004 C CA . ILE A 1 542 ? -38.331 10.757 33.494 1.00 94.81 542 ILE A CA 1
ATOM 4005 C C . ILE A 1 542 ? -39.714 10.084 33.391 1.00 94.81 542 ILE A C 1
ATOM 4007 O O . ILE A 1 542 ? -40.557 10.283 34.273 1.00 94.81 542 ILE A O 1
ATOM 4011 N N . PRO A 1 543 ? -39.975 9.275 32.344 1.00 95.62 543 PRO A N 1
ATOM 4012 C CA . PRO A 1 543 ? -41.222 8.531 32.231 1.00 95.62 543 PRO A CA 1
ATOM 4013 C C . PRO A 1 543 ? -41.420 7.576 33.414 1.00 95.62 543 PRO A C 1
ATOM 4015 O O . PRO A 1 543 ? -40.519 6.819 33.771 1.00 95.62 543 PRO A O 1
ATOM 4018 N N . GLN A 1 544 ? -42.635 7.539 33.967 1.00 94.69 544 GLN A N 1
ATOM 4019 C CA . GLN A 1 544 ? -42.981 6.674 35.103 1.00 94.69 544 GLN A CA 1
ATOM 4020 C C . GLN A 1 544 ? -42.592 5.188 34.915 1.00 94.69 544 GLN A C 1
ATOM 4022 O O . GLN A 1 544 ? -42.145 4.578 35.887 1.00 94.69 544 GLN A O 1
ATOM 4027 N N . PRO A 1 545 ? -42.708 4.578 33.714 1.00 96.50 545 PRO A N 1
ATOM 4028 C CA . PRO A 1 545 ? -42.249 3.205 33.506 1.00 96.50 545 PRO A CA 1
ATOM 4029 C C . PRO A 1 545 ? -40.746 3.006 33.740 1.00 96.50 545 PRO A C 1
ATOM 4031 O O . PRO A 1 545 ? -40.352 1.970 34.272 1.00 96.50 545 PRO A O 1
ATOM 4034 N N . LEU A 1 546 ? -39.917 3.987 33.369 1.00 95.00 546 LEU A N 1
ATOM 4035 C CA . LEU A 1 546 ? -38.467 3.925 33.556 1.00 95.00 546 LEU A CA 1
ATOM 4036 C C . LEU A 1 546 ? -38.093 4.106 35.030 1.00 95.00 546 LEU A C 1
ATOM 4038 O O . LEU A 1 546 ? -37.298 3.331 35.555 1.00 95.00 546 LEU A O 1
ATOM 4042 N N . ASP A 1 547 ? -38.726 5.061 35.713 1.00 95.31 547 ASP A N 1
ATOM 4043 C CA . ASP A 1 547 ? -38.562 5.248 37.160 1.00 95.31 547 ASP A CA 1
ATOM 4044 C C . ASP A 1 547 ? -38.902 3.965 37.938 1.00 95.31 547 ASP A C 1
ATOM 4046 O O . ASP A 1 547 ? -38.127 3.504 38.782 1.00 95.31 547 ASP A O 1
ATOM 4050 N N . TYR A 1 548 ? -40.022 3.323 37.582 1.00 95.50 548 TYR A N 1
ATOM 4051 C CA . TYR A 1 548 ? -40.421 2.054 38.180 1.00 95.50 548 TYR A CA 1
ATOM 4052 C C . TYR A 1 548 ? -39.405 0.946 37.901 1.00 95.50 548 TYR A C 1
ATOM 4054 O O . TYR A 1 548 ? -39.028 0.237 38.833 1.00 95.50 548 TYR A O 1
ATOM 4062 N N . LEU A 1 549 ? -38.944 0.803 36.651 1.00 95.38 549 LEU A N 1
ATOM 4063 C CA . LEU A 1 549 ? -37.944 -0.197 36.271 1.00 95.38 549 LEU A CA 1
ATOM 4064 C C . LEU A 1 549 ? -36.668 -0.055 37.109 1.00 95.38 549 LEU A C 1
ATOM 4066 O O . LEU A 1 549 ? -36.166 -1.060 37.611 1.00 95.38 549 LEU A O 1
ATOM 4070 N N . VAL A 1 550 ? -36.167 1.172 37.287 1.00 94.00 550 VAL A N 1
ATOM 4071 C CA . VAL A 1 550 ? -34.935 1.428 38.045 1.00 94.00 550 VAL A CA 1
ATOM 4072 C C . VAL A 1 550 ? -35.103 1.072 39.520 1.00 94.00 550 VAL A C 1
ATOM 4074 O O . VAL A 1 550 ? -34.315 0.292 40.058 1.00 94.00 550 VAL A O 1
ATOM 4077 N N . HIS A 1 551 ? -36.167 1.549 40.166 1.00 94.19 551 HIS A N 1
ATOM 4078 C CA . HIS A 1 551 ? -36.441 1.225 41.569 1.00 94.19 551 HIS A CA 1
ATOM 4079 C C . HIS A 1 551 ? -36.746 -0.261 41.800 1.00 94.19 551 HIS A C 1
ATOM 4081 O O . HIS A 1 551 ? -36.479 -0.807 42.871 1.00 94.19 551 HIS A O 1
ATOM 4087 N N . ASP A 1 552 ? -37.367 -0.929 40.834 1.00 92.44 552 ASP A N 1
ATOM 4088 C CA . ASP A 1 552 ? -37.675 -2.355 40.897 1.00 92.44 552 ASP A CA 1
ATOM 4089 C C . ASP A 1 552 ? -36.412 -3.213 40.698 1.00 92.44 552 ASP A C 1
ATOM 4091 O O . ASP A 1 552 ? -36.175 -4.148 41.464 1.00 92.44 552 ASP A O 1
ATOM 4095 N N . ALA A 1 553 ? -35.540 -2.847 39.753 1.00 90.38 553 ALA A N 1
ATOM 4096 C CA . ALA A 1 553 ? -34.226 -3.466 39.583 1.00 90.38 553 ALA A CA 1
ATOM 4097 C C . ALA A 1 553 ? -33.354 -3.279 40.832 1.00 90.38 553 ALA A C 1
ATOM 4099 O O . ALA A 1 553 ? -32.807 -4.258 41.333 1.00 90.38 553 ALA A O 1
ATOM 4100 N N . ALA A 1 554 ? -33.303 -2.072 41.402 1.00 88.81 554 ALA A N 1
ATOM 4101 C CA . ALA A 1 554 ? -32.554 -1.789 42.625 1.00 88.81 554 ALA A CA 1
ATOM 4102 C C . ALA A 1 554 ? -33.092 -2.534 43.853 1.00 88.81 554 ALA A C 1
ATOM 4104 O O . ALA A 1 554 ? -32.315 -3.001 44.678 1.00 88.81 554 ALA A O 1
ATOM 4105 N N . ARG A 1 555 ? -34.414 -2.727 43.963 1.00 87.44 555 ARG A N 1
ATOM 4106 C CA . ARG A 1 555 ? -35.009 -3.553 45.030 1.00 87.44 555 ARG A CA 1
ATOM 4107 C C . ARG A 1 555 ? -34.657 -5.033 44.920 1.00 87.44 555 ARG A C 1
ATOM 4109 O O . ARG A 1 555 ? -34.675 -5.725 45.939 1.00 87.44 555 ARG A O 1
ATOM 4116 N N . ARG A 1 556 ? -34.414 -5.542 43.708 1.00 83.38 556 ARG A N 1
ATOM 4117 C CA . ARG A 1 556 ? -33.969 -6.928 43.472 1.00 83.38 556 ARG A CA 1
ATOM 4118 C C . ARG A 1 556 ? -32.452 -7.073 43.586 1.00 83.38 556 ARG A C 1
ATOM 4120 O O . ARG A 1 556 ? -31.976 -8.109 44.050 1.00 83.38 556 ARG A O 1
ATOM 4127 N N . HIS A 1 557 ? -31.711 -6.037 43.202 1.00 78.56 557 HIS A N 1
ATOM 4128 C CA . HIS A 1 557 ? -30.262 -5.944 43.336 1.00 78.56 557 HIS A CA 1
ATOM 4129 C C . HIS A 1 557 ? -29.872 -5.992 44.818 1.00 78.56 557 HIS A C 1
ATOM 4131 O O . HIS A 1 557 ? -30.357 -5.220 45.640 1.00 78.56 557 HIS A O 1
ATOM 4137 N N . GLY A 1 558 ? -29.067 -6.983 45.200 1.00 68.31 558 GLY A N 1
ATOM 4138 C CA . GLY A 1 558 ? -28.654 -7.174 46.593 1.00 68.31 558 GLY A CA 1
ATOM 4139 C C . GLY A 1 558 ? -29.647 -7.902 47.515 1.00 68.31 558 GLY A C 1
ATOM 4140 O O . GLY A 1 558 ? -29.368 -7.983 48.716 1.00 68.31 558 GLY A O 1
ATOM 4141 N N . GLN A 1 559 ? -30.753 -8.476 47.004 1.00 74.25 559 GLN A N 1
ATOM 4142 C CA . GLN A 1 559 ? -31.586 -9.426 47.778 1.00 74.25 559 GLN A CA 1
ATOM 4143 C C . GLN A 1 559 ? -30.819 -10.703 48.129 1.00 74.25 559 GLN A C 1
ATOM 4145 O O . GLN A 1 559 ? -30.967 -11.254 49.218 1.00 74.25 559 GLN A O 1
ATOM 4150 N N . VAL A 1 560 ? -29.975 -11.152 47.203 1.00 59.69 560 VAL A N 1
ATOM 4151 C CA . VAL A 1 560 ? -29.018 -12.233 47.410 1.00 59.69 560 VAL A CA 1
ATOM 4152 C C . VAL A 1 560 ? -27.642 -11.590 47.469 1.00 59.69 560 VAL A C 1
ATOM 4154 O O . VAL A 1 560 ? -27.198 -10.973 46.504 1.00 59.69 560 VAL A O 1
ATOM 4157 N N . ARG A 1 561 ? -26.986 -11.688 48.626 1.00 68.75 561 ARG A N 1
ATOM 4158 C CA . ARG A 1 561 ? -25.658 -11.114 48.849 1.00 68.75 561 ARG A CA 1
ATOM 4159 C C . ARG A 1 561 ? -24.620 -12.213 48.746 1.00 68.75 561 ARG A C 1
ATOM 4161 O O . ARG A 1 561 ? -24.711 -13.227 49.431 1.00 68.75 561 ARG A O 1
ATOM 4168 N N . LEU A 1 562 ? -23.644 -11.992 47.882 1.00 63.81 562 LEU A N 1
ATOM 4169 C CA . LEU A 1 562 ? -22.530 -12.898 47.660 1.00 63.81 562 LEU A CA 1
ATOM 4170 C C . LEU A 1 562 ? -21.311 -12.289 48.353 1.00 63.81 562 LEU A C 1
ATOM 4172 O O . LEU A 1 562 ? -20.939 -11.152 48.076 1.00 63.81 562 LEU A O 1
ATOM 4176 N N . GLY A 1 563 ? -20.724 -13.025 49.290 1.00 68.81 563 GLY A N 1
ATOM 4177 C CA . GLY A 1 563 ? -19.438 -12.683 49.891 1.00 68.81 563 GLY A CA 1
ATOM 4178 C C . GLY A 1 563 ? -18.339 -13.542 49.279 1.00 68.81 563 GLY A C 1
ATOM 4179 O O . GLY A 1 563 ? -18.563 -14.721 49.007 1.00 68.81 563 GLY A O 1
ATOM 4180 N N . VAL A 1 564 ? -17.149 -12.976 49.072 1.00 66.25 564 VAL A N 1
ATOM 4181 C CA . VAL A 1 564 ? -15.977 -13.766 48.677 1.00 66.25 564 VAL A CA 1
ATOM 4182 C C . VAL A 1 564 ? -15.324 -14.318 49.940 1.00 66.25 564 VAL A C 1
ATOM 4184 O O . VAL A 1 564 ? -14.797 -13.564 50.755 1.00 66.25 564 VAL A O 1
ATOM 4187 N N . ALA A 1 565 ? -15.349 -15.638 50.090 1.00 80.81 565 ALA A N 1
ATOM 4188 C CA . ALA A 1 565 ? -14.545 -16.362 51.063 1.00 80.81 565 ALA A CA 1
ATOM 4189 C C . ALA A 1 565 ? -13.457 -17.116 50.294 1.00 80.81 565 ALA A C 1
ATOM 4191 O O . ALA A 1 565 ? -13.761 -17.992 49.487 1.00 80.81 565 ALA A O 1
ATOM 4192 N N . ALA A 1 566 ? -12.190 -16.760 50.508 1.00 82.38 566 ALA A N 1
ATOM 4193 C CA . ALA A 1 566 ? -11.069 -17.448 49.864 1.00 82.38 566 ALA A CA 1
ATOM 4194 C C . ALA A 1 566 ? -10.818 -18.830 50.490 1.00 82.38 566 ALA A C 1
ATOM 4196 O O . ALA A 1 566 ? -10.190 -19.695 49.877 1.00 82.38 566 ALA A O 1
ATOM 4197 N N . SER A 1 567 ? -11.305 -19.037 51.713 1.00 86.69 567 SER A N 1
ATOM 4198 C CA . SER A 1 567 ? -11.392 -20.337 52.366 1.00 86.69 567 SER A CA 1
ATOM 4199 C C . SER A 1 567 ? -12.431 -20.318 53.486 1.00 86.69 567 SER A C 1
ATOM 4201 O O . SER A 1 567 ? -12.912 -19.256 53.885 1.00 86.69 567 SER A O 1
ATOM 4203 N N . TYR A 1 568 ? -12.797 -21.497 53.980 1.00 90.06 568 TYR A N 1
ATOM 4204 C CA . TYR A 1 568 ? -13.704 -21.663 55.109 1.00 90.06 568 TYR A CA 1
ATOM 4205 C C . TYR A 1 568 ? -13.137 -22.684 56.100 1.00 90.06 568 TYR A C 1
ATOM 4207 O O . TYR A 1 568 ? -12.274 -23.490 55.753 1.00 90.06 568 TYR A O 1
ATOM 4215 N N . VAL A 1 569 ? -13.605 -22.629 57.344 1.00 89.19 569 VAL A N 1
ATOM 4216 C CA . VAL A 1 569 ? -13.241 -23.553 58.423 1.00 89.19 569 VAL A CA 1
ATOM 4217 C C . VAL A 1 569 ? -14.526 -24.068 59.036 1.00 89.19 569 VAL A C 1
ATOM 4219 O O . VAL A 1 569 ? -15.351 -23.283 59.500 1.00 89.19 569 VAL A O 1
ATOM 4222 N N . ARG A 1 570 ? -14.680 -25.388 59.053 1.00 90.12 570 ARG A N 1
ATOM 4223 C CA . ARG A 1 570 ? -15.795 -26.077 59.693 1.00 90.12 570 ARG A CA 1
ATOM 4224 C C . ARG A 1 570 ? -15.301 -26.740 60.974 1.00 90.12 570 ARG A C 1
ATOM 4226 O O . ARG A 1 570 ? -14.298 -27.449 60.952 1.00 90.12 570 ARG A O 1
ATOM 4233 N N . VAL A 1 571 ? -15.983 -26.489 62.087 1.00 87.88 571 VAL A N 1
ATOM 4234 C CA . VAL A 1 571 ? -15.637 -27.033 63.409 1.00 87.88 571 VAL A CA 1
ATOM 4235 C C . VAL A 1 571 ? -16.918 -27.485 64.097 1.00 87.88 571 VAL A C 1
ATOM 4237 O O . VAL A 1 571 ? -17.888 -26.736 64.119 1.00 87.88 571 VAL A O 1
ATOM 4240 N N . ASP A 1 572 ? -16.927 -28.684 64.679 1.00 85.12 572 ASP A N 1
ATOM 4241 C CA . ASP A 1 572 ? -18.119 -29.215 65.359 1.00 85.12 572 ASP A CA 1
ATOM 4242 C C . ASP A 1 572 ? -18.423 -28.490 66.687 1.00 85.12 572 ASP A C 1
ATOM 4244 O O . ASP A 1 572 ? -19.570 -28.456 67.129 1.00 85.12 572 ASP A O 1
ATOM 4248 N N . ASP A 1 573 ? -17.405 -27.887 67.312 1.00 87.69 573 ASP A N 1
ATOM 4249 C CA . ASP A 1 573 ? -17.524 -27.095 68.538 1.00 87.69 573 ASP A CA 1
ATOM 4250 C C . ASP A 1 573 ? -17.663 -25.581 68.237 1.00 87.69 573 ASP A C 1
ATOM 4252 O O . ASP A 1 573 ? -16.682 -24.937 67.840 1.00 87.69 573 ASP A O 1
ATOM 4256 N N . PRO A 1 574 ? -18.848 -24.975 68.459 1.00 86.06 574 PRO A N 1
ATOM 4257 C CA . PRO A 1 574 ? -19.075 -23.547 68.234 1.00 86.06 574 PRO A CA 1
ATOM 4258 C C . PRO A 1 574 ? -18.294 -22.638 69.202 1.00 86.06 574 PRO A C 1
ATOM 4260 O O . PRO A 1 574 ? -18.048 -21.474 68.880 1.00 86.06 574 PRO A O 1
ATOM 4263 N N . VAL A 1 575 ? -17.870 -23.136 70.372 1.00 87.06 575 VAL A N 1
ATOM 4264 C CA . VAL A 1 575 ? -17.089 -22.354 71.351 1.00 87.06 575 VAL A CA 1
ATOM 4265 C C . VAL A 1 575 ? -15.656 -22.156 70.859 1.00 87.06 575 VAL A C 1
ATOM 4267 O O . VAL A 1 575 ? -15.118 -21.050 70.940 1.00 87.06 575 VAL A O 1
ATOM 4270 N N . LEU A 1 576 ? -15.057 -23.204 70.286 1.00 85.38 576 LEU A N 1
ATOM 4271 C CA . LEU A 1 576 ? -13.746 -23.128 69.638 1.00 85.38 576 LEU A CA 1
ATOM 4272 C C . LEU A 1 576 ? -13.760 -22.124 68.478 1.00 85.38 576 LEU A C 1
ATOM 4274 O O . LEU A 1 576 ? -12.823 -21.347 68.307 1.00 85.38 576 LEU A O 1
ATOM 4278 N N . LEU A 1 577 ? -14.848 -22.112 67.709 1.00 87.31 577 LEU A N 1
ATOM 4279 C CA . LEU A 1 577 ? -15.023 -21.242 66.555 1.00 87.31 577 LEU A CA 1
ATOM 4280 C C . LEU A 1 577 ? -15.126 -19.758 66.943 1.00 87.31 577 LEU A C 1
ATOM 4282 O O . LEU A 1 577 ? -14.464 -18.923 66.328 1.00 87.31 577 LEU A O 1
ATOM 4286 N N . ALA A 1 578 ? -15.882 -19.435 67.998 1.00 83.88 578 ALA A N 1
ATOM 4287 C CA . ALA A 1 578 ? -15.941 -18.080 68.550 1.00 83.88 578 ALA A CA 1
ATOM 4288 C C . ALA A 1 578 ? -14.558 -17.597 69.026 1.00 83.88 578 ALA A C 1
ATOM 4290 O O . ALA A 1 578 ? -14.146 -16.481 68.714 1.00 83.88 578 ALA A O 1
ATOM 4291 N N . GLY A 1 579 ? -13.793 -18.474 69.688 1.00 85.75 579 GLY A N 1
ATOM 4292 C CA . GLY A 1 579 ? -12.436 -18.167 70.142 1.00 85.75 579 GLY A CA 1
ATOM 4293 C C . GLY A 1 579 ? -11.439 -17.869 69.016 1.00 85.75 579 GLY A C 1
ATOM 4294 O O . GLY A 1 579 ? -10.495 -17.117 69.238 1.00 85.75 579 GLY A O 1
ATOM 4295 N N . LEU A 1 580 ? -11.641 -18.417 67.810 1.00 87.56 580 LEU A N 1
ATOM 4296 C CA . LEU A 1 580 ? -10.785 -18.147 66.646 1.00 87.56 580 LEU A CA 1
ATOM 4297 C C . LEU A 1 580 ? -11.028 -16.766 66.028 1.00 87.56 580 LEU A C 1
ATOM 4299 O O . LEU A 1 580 ? -10.080 -16.159 65.532 1.00 87.56 580 LEU A O 1
ATOM 4303 N N . VAL A 1 581 ? -12.271 -16.276 66.052 1.00 86.56 581 VAL A N 1
ATOM 4304 C CA . VAL A 1 581 ? -12.627 -14.945 65.525 1.00 86.56 581 VAL A CA 1
ATOM 4305 C C . VAL A 1 581 ? -12.032 -13.839 66.390 1.00 86.56 581 VAL A C 1
ATOM 4307 O O . VAL A 1 581 ? -11.492 -12.871 65.859 1.00 86.56 581 VAL A O 1
ATOM 4310 N N . ASP A 1 582 ? -12.073 -14.014 67.711 1.00 87.50 582 ASP A N 1
ATOM 4311 C CA . ASP A 1 582 ? -11.583 -13.026 68.679 1.00 87.50 582 ASP A CA 1
ATOM 4312 C C . ASP A 1 582 ? -10.059 -13.091 68.901 1.00 87.50 582 ASP A C 1
ATOM 4314 O O . ASP A 1 582 ? -9.505 -12.354 69.722 1.00 87.50 582 ASP A O 1
ATOM 4318 N N . ASP A 1 583 ? -9.351 -13.969 68.185 1.00 87.38 583 ASP A N 1
ATOM 4319 C CA . ASP A 1 583 ? -7.929 -14.187 68.402 1.00 87.38 583 ASP A CA 1
ATOM 4320 C C . ASP A 1 583 ? -7.059 -13.113 67.711 1.00 87.38 583 ASP A C 1
ATOM 4322 O O . ASP A 1 583 ? -6.934 -13.097 66.478 1.00 87.38 583 ASP A O 1
ATOM 4326 N N . PRO A 1 584 ? -6.341 -12.256 68.468 1.00 84.81 584 PRO A N 1
ATOM 4327 C CA . PRO A 1 584 ? -5.624 -11.114 67.906 1.00 84.81 584 PRO A CA 1
ATOM 4328 C C . PRO A 1 584 ? -4.522 -11.484 66.906 1.00 84.81 584 PRO A C 1
ATOM 4330 O O . PRO A 1 584 ? -4.214 -10.670 66.038 1.00 84.81 584 PRO A O 1
ATOM 4333 N N . LYS A 1 585 ? -3.928 -12.689 66.968 1.00 83.56 585 LYS A N 1
ATOM 4334 C CA . LYS A 1 585 ? -2.929 -13.101 65.952 1.00 83.56 585 LYS A CA 1
ATOM 4335 C C . LYS A 1 585 ? -3.528 -13.792 64.719 1.00 83.56 585 LYS A C 1
ATOM 4337 O O . LYS A 1 585 ? -2.775 -14.101 63.805 1.00 83.56 585 LYS A O 1
ATOM 4342 N N . LEU A 1 586 ? -4.839 -14.049 64.683 1.00 84.62 586 LEU A N 1
ATOM 4343 C CA . LEU A 1 586 ? -5.558 -14.490 63.473 1.00 84.62 586 LEU A CA 1
ATOM 4344 C C . LEU A 1 586 ? -6.303 -13.334 62.788 1.00 84.62 586 LEU A C 1
ATOM 4346 O O . LEU A 1 586 ? -6.841 -13.513 61.697 1.00 84.62 586 LEU A O 1
ATOM 4350 N N . ALA A 1 587 ? -6.278 -12.135 63.379 1.00 83.69 587 ALA A N 1
ATOM 4351 C CA . ALA A 1 587 ? -6.944 -10.943 62.859 1.00 83.69 587 ALA A CA 1
ATOM 4352 C C . ALA A 1 587 ? -6.551 -10.601 61.407 1.00 83.69 587 ALA A C 1
ATOM 4354 O O . ALA A 1 587 ? -7.378 -10.113 60.640 1.00 83.69 587 ALA A O 1
ATOM 4355 N N . SER A 1 588 ? -5.313 -10.906 60.997 1.00 83.44 588 SER A N 1
ATOM 4356 C CA . SER A 1 588 ? -4.824 -10.677 59.629 1.00 83.44 588 SER A CA 1
ATOM 4357 C C . SER A 1 588 ? -5.447 -11.597 58.569 1.00 83.44 588 SER A C 1
ATOM 4359 O O . SER A 1 588 ? -5.282 -11.336 57.380 1.00 83.44 588 SER A O 1
ATOM 4361 N N . LEU A 1 589 ? -6.158 -12.658 58.969 1.00 85.38 589 LEU A N 1
ATOM 4362 C CA . LEU A 1 589 ? -6.770 -13.636 58.059 1.00 85.38 589 LEU A CA 1
ATOM 4363 C C . LEU A 1 589 ? -8.194 -13.255 57.627 1.00 85.38 589 LEU A C 1
ATOM 4365 O O . LEU A 1 589 ? -8.744 -13.896 56.728 1.00 85.38 589 LEU A O 1
ATOM 4369 N N . GLY A 1 590 ? -8.780 -12.234 58.264 1.00 88.88 590 GLY A N 1
ATOM 4370 C CA . GLY A 1 590 ? -10.135 -11.759 57.983 1.00 88.88 590 GLY A CA 1
ATOM 4371 C C . GLY A 1 590 ? -11.197 -12.827 58.245 1.00 88.88 590 GLY A C 1
ATOM 4372 O O . GLY A 1 590 ? -11.955 -13.162 57.339 1.00 88.88 590 GLY A O 1
ATOM 4373 N N . LEU A 1 591 ? -11.208 -13.395 59.457 1.00 89.81 591 LEU A N 1
ATOM 4374 C CA . LEU A 1 591 ? -12.176 -14.414 59.874 1.00 89.81 591 LEU A CA 1
ATOM 4375 C C . LEU A 1 591 ? -13.545 -13.797 60.177 1.00 89.81 591 LEU A C 1
ATOM 4377 O O . LEU A 1 591 ? -13.635 -12.796 60.884 1.00 89.81 591 LEU A O 1
ATOM 4381 N N . PHE A 1 592 ? -14.615 -14.423 59.690 1.00 89.69 592 PHE A N 1
ATOM 4382 C CA . PHE A 1 592 ? -15.993 -14.041 60.005 1.00 89.69 592 PHE A CA 1
ATOM 4383 C C . PHE A 1 592 ? -16.928 -15.254 60.019 1.00 89.69 592 PHE A C 1
ATOM 4385 O O . PHE A 1 592 ? -16.693 -16.249 59.335 1.00 89.69 592 PHE A O 1
ATOM 4392 N N . SER A 1 593 ? -17.997 -15.187 60.815 1.00 89.50 593 SER A N 1
ATOM 4393 C CA . SER A 1 593 ? -18.950 -16.294 60.958 1.00 89.50 593 SER A CA 1
ATOM 4394 C C . SER A 1 593 ? -19.950 -16.345 59.806 1.00 89.50 593 SER A C 1
ATOM 4396 O O . SER A 1 593 ? -20.596 -15.347 59.492 1.00 89.50 593 SER A O 1
ATOM 4398 N N . LEU A 1 594 ? -20.077 -17.528 59.198 1.00 86.56 594 LEU A N 1
ATOM 4399 C CA . LEU A 1 594 ? -21.128 -17.855 58.230 1.00 86.56 594 LEU A CA 1
ATOM 4400 C C . LEU A 1 594 ? -22.267 -18.655 58.873 1.00 86.56 594 LEU A C 1
ATOM 4402 O O . LEU A 1 594 ? -23.426 -18.500 58.496 1.00 86.56 594 LEU A O 1
ATOM 4406 N N . ALA A 1 595 ? -21.933 -19.518 59.833 1.00 86.50 595 ALA A N 1
ATOM 4407 C CA . ALA A 1 595 ? -22.865 -20.333 60.602 1.00 86.50 595 ALA A CA 1
ATOM 4408 C C . ALA A 1 595 ? -22.261 -20.640 61.989 1.00 86.50 595 ALA A C 1
ATOM 4410 O O . ALA A 1 595 ? -21.058 -20.440 62.178 1.00 86.50 595 ALA A O 1
ATOM 4411 N N . PRO A 1 596 ? -23.035 -21.186 62.950 1.00 83.88 596 PRO A N 1
ATOM 4412 C CA . PRO A 1 596 ? -22.526 -21.520 64.286 1.00 83.88 596 PRO A CA 1
ATOM 4413 C C . PRO A 1 596 ? -21.288 -22.434 64.292 1.00 83.88 596 PRO A C 1
ATOM 4415 O O . PRO A 1 596 ? -20.484 -22.367 65.213 1.00 83.88 596 PRO A O 1
ATOM 4418 N N . THR A 1 597 ? -21.124 -23.261 63.257 1.00 89.00 597 THR A N 1
ATOM 4419 C CA . THR A 1 597 ? -20.023 -24.224 63.086 1.00 89.00 597 THR A CA 1
ATOM 4420 C C . THR A 1 597 ? -19.150 -23.939 61.855 1.00 89.00 597 THR A C 1
ATOM 4422 O O . THR A 1 597 ? -18.309 -24.764 61.499 1.00 89.00 597 THR A O 1
ATOM 4425 N N . VAL A 1 598 ? -19.325 -22.784 61.189 1.00 91.50 598 VAL A N 1
ATOM 4426 C CA . VAL A 1 598 ? -18.578 -22.427 59.968 1.00 91.50 598 VAL A CA 1
ATOM 4427 C C . VAL A 1 598 ? -18.063 -20.984 60.007 1.00 91.50 598 VAL A C 1
ATOM 4429 O O . VAL A 1 598 ? -18.840 -20.032 60.120 1.00 91.50 598 VAL A O 1
ATOM 4432 N N . LEU A 1 599 ? -16.748 -20.824 59.838 1.00 91.56 599 LEU A N 1
ATOM 4433 C CA . LEU A 1 599 ? -16.083 -19.551 59.548 1.00 91.56 599 LEU A CA 1
ATOM 4434 C C . LEU A 1 599 ? -15.733 -19.457 58.073 1.00 91.56 599 LEU A C 1
ATOM 4436 O O . LEU A 1 599 ? -15.346 -20.448 57.464 1.00 91.56 599 LEU A O 1
ATOM 4440 N N . ALA A 1 600 ? -15.772 -18.249 57.535 1.00 90.88 600 ALA A N 1
ATOM 4441 C CA . ALA A 1 600 ? -15.076 -17.892 56.313 1.00 90.88 600 ALA A CA 1
ATOM 4442 C C . ALA A 1 600 ? -13.848 -17.038 56.628 1.00 90.88 600 ALA A C 1
ATOM 4444 O O . ALA A 1 600 ? -13.789 -16.359 57.653 1.00 90.88 600 ALA A O 1
ATOM 4445 N N . ALA A 1 601 ? -12.877 -17.074 55.721 1.00 90.31 601 ALA A N 1
ATOM 4446 C CA . ALA A 1 601 ? -11.699 -16.227 55.740 1.00 90.31 601 ALA A CA 1
ATOM 4447 C C . ALA A 1 601 ? -11.512 -15.552 54.379 1.00 90.31 601 ALA A C 1
ATOM 4449 O O . ALA A 1 601 ? -11.749 -16.151 53.324 1.00 90.31 601 ALA A O 1
ATOM 4450 N N . THR A 1 602 ? -11.009 -14.320 54.390 1.00 88.69 602 THR A N 1
ATOM 4451 C CA . THR A 1 602 ? -10.535 -13.651 53.168 1.00 88.69 602 THR A CA 1
ATOM 4452 C C . THR A 1 602 ? -9.160 -14.161 52.731 1.00 88.69 602 THR A C 1
ATOM 4454 O O . THR A 1 602 ? -8.759 -13.953 51.588 1.00 88.69 602 THR A O 1
ATOM 4457 N N . ALA A 1 603 ? -8.431 -14.840 53.624 1.00 84.50 603 ALA A N 1
ATOM 4458 C CA . ALA A 1 603 ? -7.153 -15.470 53.316 1.00 84.50 603 ALA A CA 1
ATOM 4459 C C . ALA A 1 603 ? -7.322 -16.779 52.508 1.00 84.50 603 ALA A C 1
ATOM 4461 O O . ALA A 1 603 ? -8.245 -17.556 52.775 1.00 84.50 603 ALA A O 1
ATOM 4462 N N . PRO A 1 604 ? -6.420 -17.079 51.550 1.00 83.75 604 PRO A N 1
ATOM 4463 C CA . PRO A 1 604 ? -6.404 -18.356 50.840 1.00 83.75 604 PRO A CA 1
ATOM 4464 C C . PRO A 1 604 ? -6.233 -19.549 51.786 1.00 83.75 604 PRO A C 1
ATOM 4466 O O . PRO A 1 604 ? -5.515 -19.461 52.785 1.00 83.75 604 PRO A O 1
ATOM 4469 N N . ALA A 1 605 ? -6.803 -20.696 51.409 1.00 80.44 605 ALA A N 1
ATOM 4470 C CA . ALA A 1 605 ? -6.830 -21.900 52.244 1.00 80.44 605 ALA A CA 1
ATOM 4471 C C . ALA A 1 605 ? -5.444 -22.336 52.754 1.00 80.44 605 ALA A C 1
ATOM 4473 O O . ALA A 1 605 ? -5.309 -22.725 53.908 1.00 80.44 605 ALA A O 1
ATOM 4474 N N . ALA A 1 606 ? -4.390 -22.194 51.943 1.00 76.62 606 ALA A N 1
ATOM 4475 C CA . ALA A 1 606 ? -3.023 -22.530 52.349 1.00 76.62 606 ALA A CA 1
ATOM 4476 C C . ALA A 1 606 ? -2.484 -21.639 53.489 1.00 76.62 606 ALA A C 1
ATOM 4478 O O . ALA A 1 606 ? -1.790 -22.124 54.387 1.00 76.62 606 ALA A O 1
ATOM 4479 N N . GLN A 1 607 ? -2.815 -20.343 53.479 1.00 81.56 607 GLN A N 1
ATOM 4480 C CA . GLN A 1 607 ? -2.404 -19.407 54.531 1.00 81.56 607 GLN A CA 1
ATOM 4481 C C . GLN A 1 607 ? -3.190 -19.662 55.817 1.00 81.56 607 GLN A C 1
ATOM 4483 O O . GLN A 1 607 ? -2.598 -19.738 56.893 1.00 81.56 607 GLN A O 1
ATOM 4488 N N . LEU A 1 608 ? -4.502 -19.881 55.697 1.00 86.12 608 LEU A N 1
ATOM 4489 C CA . LEU A 1 608 ? -5.363 -20.216 56.828 1.00 86.12 608 LEU A CA 1
ATOM 4490 C C . LEU A 1 608 ? -4.959 -21.546 57.483 1.00 86.12 608 LEU A C 1
ATOM 4492 O O . LEU A 1 608 ? -4.828 -21.620 58.702 1.00 86.12 608 LEU A O 1
ATOM 4496 N N . LEU A 1 609 ? -4.671 -22.571 56.677 1.00 83.31 609 LEU A N 1
ATOM 4497 C CA . LEU A 1 609 ? -4.171 -23.869 57.135 1.00 83.31 609 LEU A CA 1
ATOM 4498 C C . LEU A 1 609 ? -2.873 -23.728 57.942 1.00 83.31 609 LEU A C 1
ATOM 4500 O O . LEU A 1 609 ? -2.714 -24.365 58.984 1.00 83.31 609 LEU A O 1
ATOM 4504 N N . THR A 1 610 ? -1.950 -22.892 57.464 1.00 81.38 610 THR A N 1
ATOM 4505 C CA . THR A 1 610 ? -0.666 -22.639 58.132 1.00 81.38 610 THR A CA 1
ATOM 4506 C C . THR A 1 610 ? -0.880 -21.935 59.471 1.00 81.38 610 THR A C 1
ATOM 4508 O O . THR A 1 610 ? -0.414 -22.423 60.498 1.00 81.38 610 THR A O 1
ATOM 4511 N N . ALA A 1 611 ? -1.665 -20.856 59.489 1.00 86.25 611 ALA A N 1
ATOM 4512 C CA . ALA A 1 611 ? -1.913 -20.076 60.698 1.00 86.25 611 ALA A CA 1
ATOM 4513 C C . ALA A 1 611 ? -2.682 -20.857 61.781 1.00 86.25 611 ALA A C 1
ATOM 4515 O O . ALA A 1 611 ? -2.405 -20.712 62.971 1.00 86.25 611 ALA A O 1
ATOM 4516 N N . LEU A 1 612 ? -3.618 -21.728 61.395 1.00 87.94 612 LEU A N 1
ATOM 4517 C CA . LEU A 1 612 ? -4.331 -22.597 62.337 1.00 87.94 612 LEU A CA 1
ATOM 4518 C C . LEU A 1 612 ? -3.413 -23.679 62.934 1.00 87.94 612 LEU A C 1
ATOM 4520 O O . LEU A 1 612 ? -3.503 -23.966 64.128 1.00 87.94 612 LEU A O 1
ATOM 4524 N N . ARG A 1 613 ? -2.477 -24.237 62.151 1.00 85.44 613 ARG A N 1
ATOM 4525 C CA . ARG A 1 613 ? -1.461 -25.180 62.664 1.00 85.44 613 ARG A CA 1
ATOM 4526 C C . ARG A 1 613 ? -0.526 -24.537 63.679 1.00 85.44 613 ARG A C 1
ATOM 4528 O O . ARG A 1 613 ? -0.198 -25.156 64.687 1.00 85.44 613 ARG A O 1
ATOM 4535 N N . GLU A 1 614 ? -0.146 -23.283 63.460 1.00 85.06 614 GLU A N 1
ATOM 4536 C CA . GLU A 1 614 ? 0.656 -22.505 64.414 1.00 85.06 614 GLU A CA 1
ATOM 4537 C C . GLU A 1 614 ? -0.068 -22.263 65.752 1.00 85.06 614 GLU A C 1
ATOM 4539 O O . GLU A 1 614 ? 0.579 -22.001 66.766 1.00 85.06 614 GLU A O 1
ATOM 4544 N N . ARG A 1 615 ? -1.401 -22.410 65.792 1.00 85.94 615 ARG A N 1
ATOM 4545 C CA . ARG A 1 615 ? -2.210 -22.401 67.025 1.00 85.94 615 ARG A CA 1
ATOM 4546 C C . ARG A 1 615 ? -2.359 -23.760 67.695 1.00 85.94 615 ARG A C 1
ATOM 4548 O O . ARG A 1 615 ? -3.090 -23.871 68.674 1.00 85.94 615 ARG A O 1
ATOM 4555 N N . GLY A 1 616 ? -1.658 -24.778 67.202 1.00 81.56 616 GLY A N 1
ATOM 4556 C CA . GLY A 1 616 ? -1.744 -26.140 67.722 1.00 81.56 616 GLY A CA 1
ATOM 4557 C C . GLY A 1 616 ? -3.020 -26.874 67.307 1.00 81.56 616 GLY A C 1
ATOM 4558 O O . GLY A 1 616 ? -3.307 -27.935 67.856 1.00 81.56 616 GLY A O 1
ATOM 4559 N N . LEU A 1 617 ? -3.781 -26.337 66.345 1.00 84.81 617 LEU A N 1
ATOM 4560 C CA . LEU A 1 617 ? -4.918 -27.031 65.746 1.00 84.81 617 LEU A CA 1
ATOM 4561 C C . LEU A 1 617 ? -4.440 -27.945 64.613 1.00 84.81 617 LEU A C 1
ATOM 4563 O O . LEU A 1 617 ? -3.411 -27.698 63.983 1.00 84.81 617 LEU A O 1
ATOM 4567 N N . ALA A 1 618 ? -5.210 -28.992 64.320 1.00 81.81 618 ALA A N 1
ATOM 4568 C CA . ALA A 1 618 ? -4.916 -29.949 63.252 1.00 81.81 618 ALA A CA 1
ATOM 4569 C C . ALA A 1 618 ? -5.953 -29.860 62.111 1.00 81.81 618 ALA A C 1
ATOM 4571 O O . ALA A 1 618 ? -6.731 -30.793 61.921 1.00 81.81 618 ALA A O 1
ATOM 4572 N N . PRO A 1 619 ? -6.007 -28.741 61.360 1.00 82.50 619 PRO A N 1
ATOM 4573 C CA . PRO A 1 619 ? -6.965 -28.569 60.274 1.00 82.50 619 PRO A CA 1
ATOM 4574 C C . PRO A 1 619 ? -6.648 -29.486 59.085 1.00 82.50 619 PRO A C 1
ATOM 4576 O O . PRO A 1 619 ? -5.484 -29.658 58.695 1.00 82.50 619 PRO A O 1
ATOM 4579 N N . ALA A 1 620 ? -7.706 -30.029 58.489 1.00 82.38 620 ALA A N 1
ATOM 4580 C CA . ALA A 1 620 ? -7.685 -30.744 57.223 1.00 82.38 620 ALA A CA 1
ATOM 4581 C C . ALA A 1 620 ? -8.349 -29.878 56.144 1.00 82.38 620 ALA A C 1
ATOM 4583 O O . ALA A 1 620 ? -9.283 -29.131 56.419 1.00 82.38 620 ALA A O 1
ATOM 4584 N N . MET A 1 621 ? -7.827 -29.946 54.925 1.00 79.44 621 MET A N 1
ATOM 4585 C CA . MET A 1 621 ? -8.415 -29.298 53.754 1.00 79.44 621 MET A CA 1
ATOM 4586 C C . MET A 1 621 ? -9.554 -30.176 53.240 1.00 79.44 621 MET A C 1
ATOM 4588 O O . MET A 1 621 ? -9.310 -31.355 53.023 1.00 79.44 621 MET A O 1
ATOM 4592 N N . GLU A 1 622 ? -10.748 -29.630 53.025 1.00 81.94 622 GLU A N 1
ATOM 4593 C CA . GLU A 1 622 ? -11.911 -30.365 52.501 1.00 81.94 622 GLU A CA 1
ATOM 4594 C C . GLU A 1 622 ? -12.236 -29.912 51.061 1.00 81.94 622 GLU A C 1
ATOM 4596 O O . GLU A 1 622 ? -12.035 -28.746 50.707 1.00 81.94 622 GLU A O 1
ATOM 4601 N N . ASP A 1 623 ? -12.710 -30.828 50.216 1.00 74.12 623 ASP A N 1
ATOM 4602 C CA . ASP A 1 623 ? -13.323 -30.535 48.918 1.00 74.12 623 ASP A CA 1
ATOM 4603 C C . ASP A 1 623 ? -14.817 -30.174 49.071 1.00 74.12 623 ASP A C 1
ATOM 4605 O O . ASP A 1 623 ? -15.354 -30.216 50.181 1.00 74.12 623 ASP A O 1
ATOM 4609 N N . PRO A 1 624 ? -15.516 -29.777 47.989 1.00 71.00 624 PRO A N 1
ATOM 4610 C CA . PRO A 1 624 ? -16.941 -29.447 48.060 1.00 71.00 624 PRO A CA 1
ATOM 4611 C C . PRO A 1 624 ? -17.853 -30.603 48.501 1.00 71.00 624 PRO A C 1
ATOM 4613 O O . PRO A 1 624 ? -18.963 -30.338 48.957 1.00 71.00 624 PRO A O 1
ATOM 4616 N N . ASP A 1 625 ? -17.398 -31.855 48.386 1.00 72.38 625 ASP A N 1
ATOM 4617 C CA . ASP A 1 625 ? -18.123 -33.050 48.829 1.00 72.38 625 ASP A CA 1
ATOM 4618 C C . ASP A 1 625 ? -17.817 -33.398 50.305 1.00 72.38 625 ASP A C 1
ATOM 4620 O O . ASP A 1 625 ? -18.362 -34.362 50.848 1.00 72.38 625 ASP A O 1
ATOM 4624 N N . GLY A 1 626 ? -16.971 -32.605 50.976 1.00 71.75 626 GLY A N 1
ATOM 4625 C CA . GLY A 1 626 ? -16.553 -32.798 52.364 1.00 71.75 626 GLY A CA 1
ATOM 4626 C C . GLY A 1 626 ? -15.437 -33.832 52.546 1.00 71.75 626 GLY A C 1
ATOM 4627 O O . GLY A 1 626 ? -15.144 -34.217 53.680 1.00 71.75 626 GLY A O 1
ATOM 4628 N N . ASN A 1 627 ? -14.802 -34.300 51.466 1.00 76.62 627 ASN A N 1
ATOM 4629 C CA . ASN A 1 627 ? -13.661 -35.209 51.553 1.00 76.62 627 ASN A CA 1
ATOM 4630 C C . ASN A 1 627 ? -12.366 -34.428 51.751 1.00 76.62 627 ASN A C 1
ATOM 4632 O O . ASN A 1 627 ? -12.183 -33.341 51.216 1.00 76.62 627 ASN A O 1
ATOM 4636 N N . VAL A 1 628 ? -11.413 -35.008 52.475 1.00 74.88 628 VAL A N 1
ATOM 4637 C CA . VAL A 1 628 ? -10.131 -34.346 52.728 1.00 74.88 628 VAL A CA 1
ATOM 4638 C C . VAL A 1 628 ? -9.235 -34.379 51.478 1.00 74.88 628 VAL A C 1
ATOM 4640 O O . VAL A 1 628 ? -8.909 -35.460 50.988 1.00 74.88 628 VAL A O 1
ATOM 4643 N N . VAL A 1 629 ? -8.792 -33.216 50.983 1.00 63.31 629 VAL A N 1
ATOM 4644 C CA . VAL A 1 629 ? -7.988 -33.052 49.750 1.00 63.31 629 VAL A CA 1
ATOM 4645 C C . VAL A 1 629 ? -6.724 -32.221 49.998 1.00 63.31 629 VAL A C 1
ATOM 4647 O O . VAL A 1 629 ? -6.698 -31.338 50.840 1.00 63.31 629 VAL A O 1
ATOM 4650 N N . TYR A 1 630 ? -5.642 -32.471 49.259 1.00 54.12 630 TYR A N 1
ATOM 4651 C CA . TYR A 1 630 ? -4.395 -31.697 49.342 1.00 54.12 630 TYR A CA 1
ATOM 4652 C C . TYR A 1 630 ? -4.363 -30.624 48.232 1.00 54.12 630 TYR A C 1
ATOM 4654 O O . TYR A 1 630 ? -4.462 -30.970 47.058 1.00 54.12 630 TYR A O 1
ATOM 4662 N N . ALA A 1 631 ? -4.267 -29.332 48.581 1.00 50.31 631 ALA A N 1
ATOM 4663 C CA . ALA A 1 631 ? -4.464 -28.214 47.638 1.00 50.31 631 ALA A CA 1
ATOM 4664 C C . ALA A 1 631 ? -3.226 -27.774 46.836 1.00 50.31 631 ALA A C 1
ATOM 4666 O O . ALA A 1 631 ? -2.149 -27.589 47.401 1.00 50.31 631 ALA A O 1
ATOM 4667 N N . ASP A 1 632 ? -3.467 -27.444 45.562 1.00 38.34 632 ASP A N 1
ATOM 4668 C CA . ASP A 1 632 ? -2.649 -26.598 44.679 1.00 38.34 632 ASP A CA 1
ATOM 4669 C C . ASP A 1 632 ? -3.566 -25.482 44.101 1.00 38.34 632 ASP A C 1
ATOM 4671 O O . ASP A 1 632 ? -4.724 -25.756 43.782 1.00 38.34 632 ASP A O 1
ATOM 4675 N N . LEU A 1 633 ? -3.127 -24.212 44.044 1.00 42.22 633 LEU A N 1
ATOM 4676 C CA . LEU A 1 633 ? -3.990 -23.001 43.937 1.00 42.22 633 LEU A CA 1
ATOM 4677 C C . LEU A 1 633 ? -3.577 -22.031 42.802 1.00 42.22 633 LEU A C 1
ATOM 4679 O O . LEU A 1 633 ? -2.447 -21.553 42.861 1.00 42.22 633 LEU A O 1
ATOM 4683 N N . ARG A 1 634 ? -4.491 -21.613 41.886 1.00 42.34 634 ARG A N 1
ATOM 4684 C CA . ARG A 1 634 ? -4.494 -20.340 41.072 1.00 42.34 634 ARG A CA 1
ATOM 4685 C C . ARG A 1 634 ? -5.923 -20.009 40.547 1.00 42.34 634 ARG A C 1
ATOM 4687 O O . ARG A 1 634 ? -6.718 -20.934 40.469 1.00 42.34 634 ARG A O 1
ATOM 4694 N N . ALA A 1 635 ? -6.350 -18.785 40.165 1.00 40.22 635 ALA A N 1
ATOM 4695 C CA . ALA A 1 635 ? -5.674 -17.620 39.549 1.00 40.22 635 ALA A CA 1
ATOM 4696 C C . ALA A 1 635 ? -6.416 -16.257 39.747 1.00 40.22 635 ALA A C 1
ATOM 4698 O O . ALA A 1 635 ? -7.579 -16.234 40.137 1.00 40.22 635 ALA A O 1
ATOM 4699 N N . ALA A 1 636 ? -5.745 -15.141 39.397 1.00 40.59 636 ALA A N 1
ATOM 4700 C CA . ALA A 1 636 ? -6.244 -13.751 39.339 1.00 40.59 636 ALA A CA 1
ATOM 4701 C C . ALA A 1 636 ? -6.012 -13.111 37.939 1.00 40.59 636 ALA A C 1
ATOM 4703 O O . ALA A 1 636 ? -5.249 -13.658 37.143 1.00 40.59 636 ALA A O 1
ATOM 4704 N N . TYR A 1 637 ? -6.661 -11.968 37.660 1.00 39.56 637 TYR A N 1
ATOM 4705 C CA . TYR A 1 637 ? -6.694 -11.214 36.384 1.00 39.56 637 TYR A CA 1
ATOM 4706 C C . TYR A 1 637 ? -5.322 -10.945 35.714 1.00 39.56 637 TYR A C 1
ATOM 4708 O O . TYR A 1 637 ? -4.332 -10.690 36.399 1.00 39.56 637 TYR A O 1
ATOM 4716 N N . VAL A 1 638 ? -5.273 -10.937 34.367 1.00 56.47 638 VAL A N 1
ATOM 4717 C CA . VAL A 1 638 ? -4.034 -10.815 33.562 1.00 56.47 638 VAL A CA 1
ATOM 4718 C C . VAL A 1 638 ? -3.973 -9.486 32.792 1.00 56.47 638 VAL A C 1
ATOM 4720 O O . VAL A 1 638 ? -4.833 -9.185 31.967 1.00 56.47 638 VAL A O 1
ATOM 4723 N N . ARG A 1 639 ? -2.907 -8.711 33.020 1.00 72.00 639 ARG A N 1
ATOM 4724 C CA . ARG A 1 639 ? -2.445 -7.601 32.169 1.00 72.00 639 ARG A CA 1
ATOM 4725 C C . ARG A 1 639 ? -1.046 -7.930 31.674 1.00 72.00 639 ARG A C 1
ATOM 4727 O O . ARG A 1 639 ? -0.208 -8.370 32.463 1.00 72.00 639 ARG A O 1
ATOM 4734 N N . LEU A 1 640 ? -0.789 -7.723 30.385 1.00 74.25 640 LEU A N 1
ATOM 4735 C CA . LEU A 1 640 ? 0.517 -8.016 29.802 1.00 74.25 640 LEU A CA 1
ATOM 4736 C C . LEU A 1 640 ? 1.333 -6.730 29.638 1.00 74.25 640 LEU A C 1
ATOM 4738 O O . LEU A 1 640 ? 0.837 -5.765 29.053 1.00 74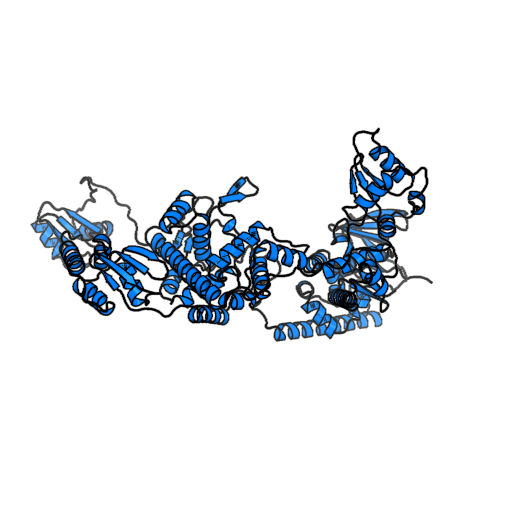.25 640 LEU A O 1
ATOM 4742 N N . PRO A 1 641 ? 2.597 -6.694 30.095 1.00 69.88 641 PRO A N 1
ATOM 4743 C CA . PRO A 1 641 ? 3.486 -5.607 29.727 1.00 69.88 641 PRO A CA 1
ATOM 4744 C C . PRO A 1 641 ? 3.733 -5.673 28.220 1.00 69.88 641 PRO A C 1
ATOM 4746 O O . PRO A 1 641 ? 3.959 -6.757 27.665 1.00 69.88 641 PRO A O 1
ATOM 4749 N N . THR A 1 642 ? 3.762 -4.527 27.544 1.00 56.00 642 THR A N 1
ATOM 4750 C CA . THR A 1 642 ? 4.232 -4.507 26.163 1.00 56.00 642 THR A CA 1
ATOM 4751 C C . THR A 1 642 ? 5.652 -5.022 26.091 1.00 56.00 642 THR A C 1
ATOM 4753 O O . THR A 1 642 ? 6.621 -4.451 26.601 1.00 56.00 642 THR A O 1
ATOM 4756 N N . ARG A 1 643 ? 5.822 -6.084 25.313 1.00 56.38 643 ARG A N 1
ATOM 4757 C CA . ARG A 1 643 ? 7.119 -6.361 24.719 1.00 56.38 643 ARG A CA 1
ATOM 4758 C C . ARG A 1 643 ? 7.314 -5.353 23.597 1.00 56.38 643 ARG A C 1
ATOM 4760 O O . ARG A 1 643 ? 7.034 -5.675 22.445 1.00 56.38 643 ARG A O 1
ATOM 4767 N N . ARG A 1 644 ? 7.810 -4.144 23.915 1.00 41.25 644 ARG A N 1
ATOM 4768 C CA . ARG A 1 644 ? 8.351 -3.223 22.898 1.00 41.25 644 ARG A CA 1
ATOM 4769 C C . ARG A 1 644 ? 9.220 -4.050 21.956 1.00 41.25 644 ARG A C 1
ATOM 4771 O O . ARG A 1 644 ? 10.195 -4.672 22.385 1.00 41.25 644 ARG A O 1
ATOM 4778 N N . GLY A 1 645 ? 8.778 -4.146 20.705 1.00 40.00 645 GLY A N 1
ATOM 4779 C CA . GLY A 1 645 ? 9.169 -5.174 19.751 1.00 40.00 645 GLY A CA 1
ATOM 4780 C C . GLY A 1 645 ? 10.655 -5.167 19.422 1.00 40.00 645 GLY A C 1
ATOM 4781 O O . GLY A 1 645 ? 11.064 -4.711 18.362 1.00 40.00 645 GLY A O 1
ATOM 4782 N N . ARG A 1 646 ? 11.477 -5.789 20.271 1.00 35.94 646 ARG A N 1
ATOM 4783 C CA . ARG A 1 646 ? 12.858 -6.147 19.925 1.00 35.94 646 ARG A CA 1
ATOM 4784 C C . ARG A 1 646 ? 12.904 -7.254 18.860 1.00 35.94 646 ARG A C 1
ATOM 4786 O O . ARG A 1 646 ? 13.948 -7.444 18.249 1.00 35.94 646 ARG A O 1
ATOM 4793 N N . ARG A 1 647 ? 11.782 -7.951 18.607 1.00 37.50 647 ARG A N 1
ATOM 4794 C CA . ARG A 1 647 ? 11.656 -9.008 17.583 1.00 37.50 647 ARG A CA 1
ATOM 4795 C C . ARG A 1 647 ? 11.097 -8.530 16.235 1.00 37.50 647 ARG A C 1
ATOM 4797 O O . ARG A 1 647 ? 11.579 -9.005 15.214 1.00 37.50 647 ARG A O 1
ATOM 4804 N N . ALA A 1 648 ? 10.212 -7.527 16.190 1.00 39.03 648 ALA A N 1
ATOM 4805 C CA . ALA A 1 648 ? 9.763 -6.936 14.917 1.00 39.03 648 ALA A CA 1
ATOM 4806 C C . ALA A 1 648 ? 10.912 -6.233 14.158 1.00 39.03 648 ALA A C 1
ATOM 4808 O O . ALA A 1 648 ? 10.953 -6.229 12.932 1.00 39.03 648 ALA A O 1
ATOM 4809 N N . GLY A 1 649 ? 11.919 -5.732 14.885 1.00 34.81 649 GLY A N 1
ATOM 4810 C CA . GLY A 1 649 ? 13.143 -5.177 14.300 1.00 34.81 649 GLY A CA 1
ATOM 4811 C C . GLY A 1 649 ? 14.223 -6.201 13.916 1.00 34.81 649 GLY A C 1
ATOM 4812 O O . GLY A 1 649 ? 15.250 -5.796 13.379 1.00 34.81 649 GLY A O 1
ATOM 4813 N N . GLN A 1 650 ? 14.057 -7.502 14.193 1.00 35.47 650 GLN A N 1
ATOM 4814 C CA . GLN A 1 650 ? 15.099 -8.508 13.912 1.00 35.47 650 GLN A CA 1
ATOM 4815 C C . GLN A 1 650 ? 14.951 -9.190 12.547 1.00 35.47 650 GLN A C 1
ATOM 4817 O O . GLN A 1 650 ? 15.962 -9.601 11.984 1.00 35.47 650 GLN A O 1
ATOM 4822 N N . HIS A 1 651 ? 13.751 -9.226 11.960 1.00 34.56 651 HIS A N 1
ATOM 4823 C CA . HIS A 1 651 ? 13.556 -9.722 10.588 1.00 34.56 651 HIS A CA 1
ATOM 4824 C C . HIS A 1 651 ? 13.437 -8.616 9.532 1.00 34.56 651 HIS A C 1
ATOM 4826 O O . HIS A 1 651 ? 13.606 -8.890 8.349 1.00 34.56 651 HIS A O 1
ATOM 4832 N N . SER A 1 652 ? 13.318 -7.348 9.945 1.00 36.16 652 SER A N 1
ATOM 4833 C CA . SER A 1 652 ? 13.530 -6.189 9.061 1.00 36.16 652 SER A CA 1
ATOM 4834 C C . SER A 1 652 ? 15.018 -5.859 8.830 1.00 36.16 652 SER A C 1
ATOM 4836 O O . SER A 1 652 ? 15.338 -4.886 8.156 1.00 36.16 652 SER A O 1
ATOM 4838 N N . ARG A 1 653 ? 15.956 -6.648 9.374 1.00 33.38 653 ARG A N 1
ATOM 4839 C CA . ARG A 1 653 ? 17.409 -6.395 9.296 1.00 33.38 653 ARG A CA 1
ATOM 4840 C C . ARG A 1 653 ? 18.092 -6.871 8.005 1.00 33.38 653 ARG A C 1
ATOM 4842 O O . ARG A 1 653 ? 19.306 -7.030 7.997 1.00 33.38 653 ARG A O 1
ATOM 4849 N N . SER A 1 654 ? 17.353 -7.096 6.918 1.00 32.47 654 SER A N 1
ATOM 4850 C CA . SER A 1 654 ? 17.965 -7.515 5.642 1.00 32.47 654 SER A CA 1
ATOM 4851 C C . SER A 1 654 ? 17.418 -6.839 4.381 1.00 32.47 654 SER A C 1
ATOM 4853 O O . SER A 1 654 ? 17.663 -7.312 3.277 1.00 32.47 654 SER A O 1
ATOM 4855 N N . VAL A 1 655 ? 16.770 -5.680 4.517 1.00 33.25 655 VAL A N 1
ATOM 4856 C CA . VAL A 1 655 ? 16.682 -4.718 3.411 1.00 33.25 655 VAL A CA 1
ATOM 4857 C C . VAL A 1 655 ? 17.254 -3.408 3.935 1.00 33.25 655 VAL A C 1
ATOM 4859 O O . VAL A 1 655 ? 16.730 -2.855 4.897 1.00 33.25 655 VAL A O 1
ATOM 4862 N N . ASP A 1 656 ? 18.393 -3.001 3.373 1.00 38.06 656 ASP A N 1
ATOM 4863 C CA . ASP A 1 656 ? 19.170 -1.823 3.762 1.00 38.06 656 ASP A CA 1
ATOM 4864 C C . ASP A 1 656 ? 18.281 -0.603 4.032 1.00 38.06 656 ASP A C 1
ATOM 4866 O O . ASP A 1 656 ? 17.587 -0.104 3.148 1.00 38.06 656 ASP A O 1
ATOM 4870 N N . GLY A 1 657 ? 18.320 -0.136 5.277 1.00 36.44 657 GLY A N 1
ATOM 4871 C CA . GLY A 1 657 ? 17.478 0.941 5.772 1.00 36.44 657 GLY A CA 1
ATOM 4872 C C . GLY A 1 657 ? 17.242 0.776 7.263 1.00 36.44 657 GLY A C 1
ATOM 4873 O O . GLY A 1 657 ? 16.139 0.461 7.701 1.00 36.44 657 GLY A O 1
ATOM 4874 N N . SER A 1 658 ? 18.290 0.968 8.069 1.00 28.14 658 SER A N 1
ATOM 4875 C CA . SER A 1 658 ? 18.098 1.307 9.482 1.00 28.14 658 SER A CA 1
ATOM 4876 C C . SER A 1 658 ? 17.027 2.404 9.582 1.00 28.14 658 SER A C 1
ATOM 4878 O O . SER A 1 658 ? 16.992 3.255 8.689 1.00 28.14 658 SER A O 1
ATOM 4880 N N . PRO A 1 659 ? 16.195 2.454 10.638 1.00 35.25 659 PRO A N 1
ATOM 4881 C CA . PRO A 1 659 ? 15.379 3.628 10.907 1.00 35.25 659 PRO A CA 1
ATOM 4882 C C . PRO A 1 659 ? 16.330 4.772 11.283 1.00 35.25 659 PRO A C 1
ATOM 4884 O O . PRO A 1 659 ? 16.564 5.059 12.456 1.00 35.25 659 PRO A O 1
ATOM 4887 N N . GLU A 1 660 ? 16.971 5.384 10.286 1.00 39.88 660 GLU A N 1
ATOM 4888 C CA . GLU A 1 660 ? 17.511 6.721 10.430 1.00 39.88 660 GLU A CA 1
ATOM 4889 C C . GLU A 1 660 ? 16.303 7.572 10.818 1.00 39.88 660 GLU A C 1
ATOM 4891 O O . GLU A 1 660 ? 15.285 7.567 10.120 1.00 39.88 660 GLU A O 1
ATOM 4896 N N . ARG A 1 661 ? 16.384 8.266 11.963 1.00 42.53 661 ARG A N 1
ATOM 4897 C CA . ARG A 1 661 ? 15.523 9.428 12.220 1.00 42.53 661 ARG A CA 1
ATOM 4898 C C . ARG A 1 661 ? 15.423 10.180 10.903 1.00 42.53 661 ARG A C 1
ATOM 4900 O O . ARG A 1 661 ? 16.472 10.456 10.321 1.00 42.53 661 ARG A O 1
ATOM 4907 N N . ALA A 1 662 ? 14.207 10.414 10.417 1.00 52.66 662 ALA A N 1
ATOM 4908 C CA . ALA A 1 662 ? 13.991 11.051 9.130 1.00 52.66 662 ALA A CA 1
ATOM 4909 C C . ALA A 1 662 ? 14.722 12.399 9.129 1.00 52.66 662 ALA A C 1
ATOM 4911 O O . ALA A 1 662 ? 14.226 13.378 9.676 1.00 52.66 662 ALA A O 1
ATOM 4912 N N . LEU A 1 663 ? 15.941 12.425 8.577 1.00 59.66 663 LEU A N 1
ATOM 4913 C CA . LEU A 1 663 ? 16.691 13.656 8.383 1.00 59.66 663 LEU A CA 1
ATOM 4914 C C . LEU A 1 663 ? 15.807 14.555 7.529 1.00 59.66 663 LEU A C 1
ATOM 4916 O O . LEU A 1 663 ? 15.234 14.104 6.524 1.00 59.66 663 LEU A O 1
ATOM 4920 N N . SER A 1 664 ? 15.689 15.814 7.928 1.00 66.56 664 SER A N 1
ATOM 4921 C CA . SER A 1 664 ? 14.980 16.790 7.117 1.00 66.56 664 SER A CA 1
ATOM 4922 C C . SER A 1 664 ? 15.651 16.888 5.737 1.00 66.56 664 SER A C 1
ATOM 4924 O O . SER A 1 664 ? 16.844 16.607 5.575 1.00 66.56 664 SER A O 1
ATOM 4926 N N . ALA A 1 665 ? 14.886 17.258 4.706 1.00 71.81 665 ALA A N 1
ATOM 4927 C CA . ALA A 1 665 ? 15.424 17.464 3.359 1.00 71.81 665 ALA A CA 1
ATOM 4928 C C . ALA A 1 665 ? 16.718 18.324 3.325 1.00 71.81 665 ALA A C 1
ATOM 4930 O O . ALA A 1 665 ? 17.675 17.907 2.658 1.00 71.81 665 ALA A O 1
ATOM 4931 N N . PRO A 1 666 ? 16.824 19.454 4.063 1.00 79.25 666 PRO A N 1
ATOM 4932 C CA . PRO A 1 666 ? 18.058 20.241 4.087 1.00 79.25 666 PRO A CA 1
ATOM 4933 C C . PRO A 1 666 ? 19.237 19.502 4.740 1.00 79.25 666 PRO A C 1
ATOM 4935 O O . PRO A 1 666 ? 20.329 19.503 4.174 1.00 79.25 666 PRO A O 1
ATOM 4938 N N . GLU A 1 667 ? 19.034 18.811 5.867 1.00 81.12 667 GLU A N 1
ATOM 4939 C CA . GLU A 1 667 ? 20.100 18.048 6.541 1.00 81.12 667 GLU A CA 1
ATOM 4940 C C . GLU A 1 667 ? 20.625 16.900 5.673 1.00 81.12 667 GLU A C 1
ATOM 4942 O O . GLU A 1 667 ? 21.832 16.649 5.613 1.00 81.12 667 GLU A O 1
ATOM 4947 N N . ARG A 1 668 ? 19.725 16.215 4.954 1.00 82.44 668 ARG A N 1
ATOM 4948 C CA . ARG A 1 668 ? 20.101 15.174 3.990 1.00 82.44 668 ARG A CA 1
ATOM 4949 C C . ARG A 1 668 ? 20.991 15.749 2.893 1.00 82.44 668 ARG A C 1
ATOM 4951 O O . ARG A 1 668 ? 22.028 15.169 2.586 1.00 82.44 668 ARG A O 1
ATOM 4958 N N . THR A 1 669 ? 20.604 16.892 2.334 1.00 86.50 669 THR A N 1
ATOM 4959 C CA . THR A 1 669 ? 21.346 17.544 1.247 1.00 86.50 669 THR A CA 1
ATOM 4960 C C . THR A 1 669 ? 22.748 17.948 1.700 1.00 86.50 669 THR A C 1
ATOM 4962 O O . THR A 1 669 ? 23.722 17.691 0.997 1.00 86.50 669 THR A O 1
ATOM 4965 N N . GLU A 1 670 ? 22.877 18.507 2.903 1.00 88.12 670 GLU A N 1
ATOM 4966 C CA . GLU A 1 670 ? 24.175 18.898 3.457 1.00 88.12 670 GLU A CA 1
ATOM 4967 C C . GLU A 1 670 ? 25.093 17.689 3.697 1.00 88.12 670 GLU A C 1
ATOM 4969 O O . GLU A 1 670 ? 26.267 17.696 3.319 1.00 88.12 670 GLU A O 1
ATOM 4974 N N . ARG A 1 671 ? 24.544 16.585 4.224 1.00 88.69 671 ARG A N 1
ATOM 4975 C CA . ARG A 1 671 ? 25.284 15.321 4.375 1.00 88.69 671 ARG A CA 1
ATOM 4976 C C . ARG A 1 671 ? 25.798 14.793 3.031 1.00 88.69 671 ARG A C 1
ATOM 4978 O O . ARG A 1 671 ? 26.917 14.279 2.971 1.00 88.69 671 ARG A O 1
ATOM 4985 N N . LEU A 1 672 ? 25.002 14.914 1.966 1.00 91.62 672 LEU A N 1
ATOM 4986 C CA . LEU A 1 672 ? 25.400 14.511 0.616 1.00 91.62 672 LEU A CA 1
ATOM 4987 C C . LEU A 1 672 ? 26.499 15.418 0.045 1.00 91.62 672 LEU A C 1
ATOM 4989 O O . LEU A 1 672 ? 27.464 14.891 -0.506 1.00 91.62 672 LEU A O 1
ATOM 4993 N N . ARG A 1 673 ? 26.435 16.742 0.251 1.00 93.56 673 ARG A N 1
ATOM 4994 C CA . ARG A 1 673 ? 27.524 17.669 -0.128 1.00 93.56 673 ARG A CA 1
ATOM 4995 C C . ARG A 1 673 ? 28.844 17.286 0.541 1.00 93.56 673 ARG A C 1
ATOM 4997 O O . ARG A 1 673 ? 29.860 17.143 -0.136 1.00 93.56 673 ARG A O 1
ATOM 5004 N N . GLY A 1 674 ? 28.819 17.023 1.850 1.00 91.50 674 GLY A N 1
ATOM 5005 C CA . GLY A 1 674 ? 30.001 16.571 2.592 1.00 91.50 674 GLY A CA 1
ATOM 5006 C C . GLY A 1 674 ? 30.524 15.194 2.153 1.00 91.50 674 GLY A C 1
ATOM 5007 O O . GLY A 1 674 ? 31.718 14.910 2.264 1.00 91.50 674 GLY A O 1
ATOM 5008 N N . LEU A 1 675 ? 29.662 14.310 1.639 1.00 91.81 675 LEU A N 1
ATOM 5009 C CA . LEU A 1 675 ? 30.095 13.059 1.011 1.00 91.81 675 LEU A CA 1
ATOM 5010 C C . LEU A 1 675 ? 30.799 13.325 -0.328 1.00 91.81 675 LEU A C 1
ATOM 5012 O O . LEU A 1 675 ? 31.908 12.831 -0.514 1.00 91.81 675 LEU A O 1
ATOM 5016 N N . VAL A 1 676 ? 30.207 14.125 -1.218 1.00 93.88 676 VAL A N 1
ATOM 5017 C CA . VAL A 1 676 ? 30.779 14.447 -2.540 1.00 93.88 676 VAL A CA 1
ATOM 5018 C C . VAL A 1 676 ? 32.141 15.131 -2.417 1.00 93.88 676 VAL A C 1
ATOM 5020 O O . VAL A 1 676 ? 33.089 14.701 -3.074 1.00 93.88 676 VAL A O 1
ATOM 5023 N N . ALA A 1 677 ? 32.285 16.098 -1.506 1.00 91.75 677 ALA A N 1
ATOM 5024 C CA . ALA A 1 677 ? 33.561 16.767 -1.247 1.00 91.75 677 ALA A CA 1
ATOM 5025 C C . ALA A 1 677 ? 34.678 15.771 -0.871 1.00 91.75 677 ALA A C 1
ATOM 5027 O O . ALA A 1 677 ? 35.783 15.832 -1.412 1.00 91.75 677 ALA A O 1
ATOM 5028 N N . ARG A 1 678 ? 34.373 14.782 -0.015 1.00 92.19 678 ARG A N 1
ATOM 5029 C CA . ARG A 1 678 ? 35.325 13.715 0.342 1.00 92.19 678 ARG A CA 1
ATOM 5030 C C . ARG A 1 678 ? 35.670 12.821 -0.849 1.00 92.19 678 ARG A C 1
ATOM 5032 O O . ARG A 1 678 ? 36.830 12.456 -1.015 1.00 92.19 678 ARG A O 1
ATOM 5039 N N . LEU A 1 679 ? 34.697 12.470 -1.694 1.00 90.94 679 LEU A N 1
ATOM 5040 C CA . LEU A 1 679 ? 34.950 11.659 -2.895 1.00 90.94 679 LEU A CA 1
ATOM 5041 C C . LEU A 1 679 ? 35.848 12.388 -3.902 1.00 90.94 679 LEU A C 1
ATOM 5043 O O . LEU A 1 679 ? 36.728 11.760 -4.500 1.00 90.94 679 LEU A O 1
ATOM 5047 N N . ARG A 1 680 ? 35.652 13.702 -4.070 1.00 90.44 680 ARG A N 1
ATOM 5048 C CA . ARG A 1 680 ? 36.499 14.575 -4.896 1.00 90.44 680 ARG A CA 1
ATOM 5049 C C . ARG A 1 680 ? 37.927 14.604 -4.374 1.00 90.44 680 ARG A C 1
ATOM 5051 O O . ARG A 1 680 ? 38.850 14.298 -5.126 1.00 90.44 680 ARG A O 1
ATOM 5058 N N . GLU A 1 681 ? 38.104 14.878 -3.084 1.00 87.81 681 GLU A N 1
ATOM 5059 C CA . GLU A 1 681 ? 39.415 14.899 -2.431 1.00 87.81 681 GLU A CA 1
ATOM 5060 C C . GLU A 1 681 ? 40.166 13.569 -2.616 1.00 87.81 681 GLU A C 1
ATOM 5062 O O . GLU A 1 681 ? 41.306 13.553 -3.083 1.00 87.81 681 GLU A O 1
ATOM 5067 N N . GLN A 1 682 ? 39.509 12.433 -2.351 1.00 85.75 682 GLN A N 1
ATOM 5068 C CA . GLN A 1 682 ? 40.107 11.105 -2.543 1.00 85.75 682 GLN A CA 1
ATOM 5069 C C . GLN A 1 682 ? 40.479 10.822 -4.005 1.00 85.75 682 GLN A C 1
ATOM 5071 O O . GLN A 1 682 ? 41.504 10.189 -4.280 1.00 85.75 682 GLN A O 1
ATOM 5076 N N . SER A 1 683 ? 39.679 11.306 -4.957 1.00 82.25 683 SER A N 1
ATOM 5077 C CA . SER A 1 683 ? 39.958 11.153 -6.389 1.00 82.25 683 SER A CA 1
ATOM 5078 C C . SER A 1 683 ? 41.179 11.982 -6.808 1.00 82.25 683 SER A C 1
ATOM 5080 O O . SER A 1 683 ? 42.072 11.445 -7.464 1.00 82.25 683 SER A O 1
ATOM 5082 N N . HIS A 1 684 ? 41.291 13.233 -6.341 1.00 81.38 684 HIS A N 1
ATOM 5083 C CA . HIS A 1 684 ? 42.474 14.075 -6.559 1.00 81.38 684 HIS A CA 1
ATOM 5084 C C . HIS A 1 684 ? 43.742 13.465 -5.948 1.00 81.38 684 HIS A C 1
ATOM 5086 O O . HIS A 1 684 ? 44.775 13.419 -6.613 1.00 81.38 684 HIS A O 1
ATOM 5092 N N . LEU A 1 685 ? 43.666 12.932 -4.723 1.00 80.44 685 LEU A N 1
ATOM 5093 C CA . LEU A 1 685 ? 44.789 12.243 -4.073 1.00 80.44 685 LEU A CA 1
ATOM 5094 C C . LEU A 1 685 ? 45.223 10.992 -4.849 1.00 80.44 685 LEU A C 1
ATOM 5096 O O . LEU A 1 685 ? 46.417 10.745 -5.022 1.00 80.44 685 LEU A O 1
ATOM 5100 N N . THR A 1 686 ? 44.263 10.210 -5.347 1.00 72.44 686 THR A N 1
ATOM 5101 C CA . THR A 1 686 ? 44.538 9.018 -6.161 1.00 72.44 686 THR A CA 1
ATOM 5102 C C . THR A 1 686 ? 45.195 9.399 -7.489 1.00 72.44 686 THR A C 1
ATOM 5104 O O . THR A 1 686 ? 46.159 8.759 -7.906 1.00 72.44 686 THR A O 1
ATOM 5107 N N . GLN A 1 687 ? 44.726 10.466 -8.138 1.00 70.19 687 GLN A N 1
ATOM 5108 C CA . GLN A 1 687 ? 45.290 10.956 -9.394 1.00 70.19 687 GLN A CA 1
ATOM 5109 C C . GLN A 1 687 ? 46.683 11.573 -9.207 1.00 70.19 687 GLN A C 1
ATOM 5111 O O . GLN A 1 687 ? 47.570 11.300 -10.010 1.00 70.19 687 GLN A O 1
ATOM 5116 N N . ALA A 1 688 ? 46.919 12.303 -8.112 1.00 69.88 688 ALA A N 1
ATOM 5117 C CA . ALA A 1 688 ? 48.235 12.835 -7.755 1.00 69.88 688 ALA A CA 1
ATOM 5118 C C . ALA A 1 688 ? 49.260 11.722 -7.469 1.00 69.88 688 ALA A C 1
ATOM 5120 O O . ALA A 1 688 ? 50.402 11.794 -7.915 1.00 69.88 688 ALA A O 1
ATOM 5121 N N . ARG A 1 689 ? 48.851 10.644 -6.783 1.00 69.38 689 ARG A N 1
ATOM 5122 C CA . ARG A 1 689 ? 49.706 9.459 -6.580 1.00 69.38 689 ARG A CA 1
ATOM 5123 C C . ARG A 1 689 ? 50.061 8.765 -7.898 1.00 69.38 689 ARG A C 1
ATOM 5125 O O . ARG A 1 689 ? 51.171 8.257 -8.027 1.00 69.38 689 ARG A O 1
ATOM 5132 N N . ARG A 1 690 ? 49.144 8.765 -8.874 1.00 60.38 690 ARG A N 1
ATOM 5133 C CA . ARG A 1 690 ? 49.371 8.207 -10.219 1.00 60.38 690 ARG A CA 1
ATOM 5134 C C . ARG A 1 690 ? 50.342 9.054 -11.044 1.00 60.38 690 ARG A C 1
ATOM 5136 O O . ARG A 1 690 ? 51.224 8.489 -11.679 1.00 60.38 690 ARG A O 1
ATOM 5143 N N . THR A 1 691 ? 50.220 10.382 -11.019 1.00 59.66 691 THR A N 1
ATOM 5144 C CA . THR A 1 691 ? 51.113 11.279 -11.778 1.00 59.66 691 THR A CA 1
ATOM 5145 C C . THR A 1 691 ? 52.518 11.378 -11.184 1.00 59.66 691 THR A C 1
ATOM 5147 O O . THR A 1 691 ? 53.461 11.664 -11.914 1.00 59.66 691 THR A O 1
ATOM 5150 N N . GLN A 1 692 ? 52.684 11.102 -9.886 1.00 52.34 692 GLN A N 1
ATOM 5151 C CA . GLN A 1 692 ? 53.984 11.142 -9.204 1.00 52.34 692 GLN A CA 1
ATOM 5152 C C . GLN A 1 692 ? 54.785 9.828 -9.261 1.00 52.34 6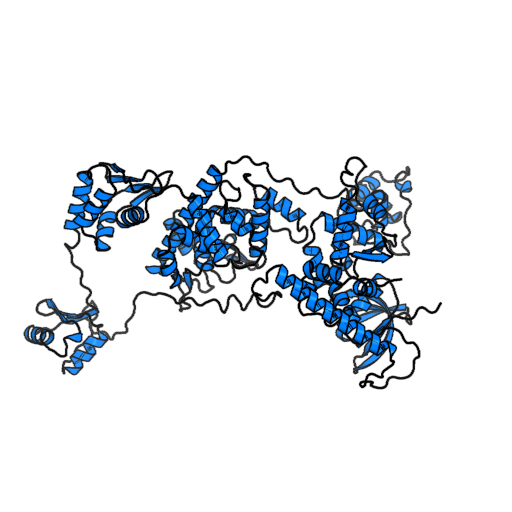92 GLN A C 1
ATOM 5154 O O . GLN A 1 692 ? 55.884 9.782 -8.715 1.00 52.34 692 GLN A O 1
ATOM 5159 N N . GLY A 1 693 ? 54.283 8.764 -9.906 1.00 44.38 693 GLY A N 1
ATOM 5160 C CA . GLY A 1 693 ? 55.049 7.525 -10.115 1.00 44.38 693 GLY A CA 1
ATOM 5161 C C . GLY A 1 693 ? 55.590 6.874 -8.831 1.00 44.38 693 GLY A C 1
ATOM 5162 O O . GLY A 1 693 ? 56.634 6.225 -8.864 1.00 44.38 693 GLY A O 1
ATOM 5163 N N . ALA A 1 694 ? 54.928 7.065 -7.687 1.00 37.09 694 ALA A N 1
ATOM 5164 C CA . ALA A 1 694 ? 55.395 6.513 -6.420 1.00 37.09 694 ALA A CA 1
ATOM 5165 C C . ALA A 1 694 ? 55.149 4.990 -6.384 1.00 37.09 694 ALA A C 1
ATOM 5167 O O . ALA A 1 694 ? 54.007 4.559 -6.582 1.00 37.09 694 ALA A O 1
ATOM 5168 N N . PRO A 1 695 ? 56.171 4.153 -6.121 1.00 39.44 695 PRO A N 1
ATOM 5169 C CA . PRO A 1 695 ? 55.983 2.713 -6.039 1.00 39.44 695 PRO A CA 1
ATOM 5170 C C . PRO A 1 695 ? 55.088 2.394 -4.838 1.00 39.44 695 PRO A C 1
ATOM 5172 O O . PRO A 1 695 ? 55.378 2.770 -3.702 1.00 39.44 695 PRO A O 1
ATOM 5175 N N . SER A 1 696 ? 53.987 1.688 -5.090 1.00 36.22 696 SER A N 1
ATOM 5176 C CA . SER A 1 696 ? 53.183 1.095 -4.027 1.00 36.22 696 SER A CA 1
ATOM 5177 C C . SER A 1 696 ? 54.041 0.049 -3.314 1.00 36.22 696 SER A C 1
ATOM 5179 O O . SER A 1 696 ? 54.480 -0.926 -3.928 1.00 36.22 696 SER A O 1
ATOM 5181 N N . LEU A 1 697 ? 54.305 0.253 -2.022 1.00 35.59 697 LEU A N 1
ATOM 5182 C CA . LEU A 1 697 ? 54.928 -0.729 -1.132 1.00 35.59 697 LEU A CA 1
ATOM 5183 C C . LEU A 1 697 ? 53.940 -1.876 -0.861 1.00 35.59 697 LEU A C 1
ATOM 5185 O O . LEU A 1 697 ? 53.399 -1.995 0.231 1.00 35.59 697 LEU A O 1
ATOM 5189 N N . ALA A 1 698 ? 53.680 -2.683 -1.890 1.00 35.31 698 ALA A N 1
ATOM 5190 C CA . ALA A 1 698 ? 53.117 -4.032 -1.831 1.00 35.31 698 ALA A CA 1
ATOM 5191 C C . ALA A 1 698 ? 53.212 -4.694 -3.223 1.00 35.31 698 ALA A C 1
ATOM 5193 O O . ALA A 1 698 ? 52.216 -5.145 -3.782 1.00 35.31 698 ALA A O 1
ATOM 5194 N N . ALA A 1 699 ? 54.407 -4.722 -3.821 1.00 32.97 699 ALA A N 1
ATOM 5195 C CA . ALA A 1 699 ? 54.671 -5.521 -5.015 1.00 32.97 699 ALA A CA 1
ATOM 5196 C C . ALA A 1 699 ? 55.180 -6.912 -4.605 1.00 32.97 699 ALA A C 1
ATOM 5198 O O . ALA A 1 699 ? 56.294 -7.052 -4.102 1.00 32.97 699 ALA A O 1
ATOM 5199 N N . ILE A 1 700 ? 54.376 -7.947 -4.853 1.00 31.72 700 ILE A N 1
ATOM 5200 C CA . ILE A 1 700 ? 54.917 -9.278 -5.155 1.00 31.72 700 ILE A CA 1
ATOM 5201 C C . ILE A 1 700 ? 55.505 -9.170 -6.574 1.00 31.72 700 ILE A C 1
ATOM 5203 O O . ILE A 1 700 ? 54.829 -8.628 -7.451 1.00 31.72 700 ILE A O 1
ATOM 5207 N N . PRO A 1 701 ? 56.744 -9.622 -6.833 1.00 33.38 701 PRO A N 1
ATOM 5208 C CA . PRO A 1 701 ? 57.380 -9.412 -8.126 1.00 33.38 701 PRO A CA 1
ATOM 5209 C C . PRO A 1 701 ? 56.742 -10.321 -9.184 1.00 33.38 701 PRO A C 1
ATOM 5211 O O . PRO A 1 701 ? 56.816 -11.544 -9.083 1.00 33.38 701 PRO A O 1
ATOM 5214 N N . ALA A 1 702 ? 56.147 -9.729 -10.220 1.00 30.08 702 ALA A N 1
ATOM 5215 C CA . ALA A 1 702 ? 55.829 -10.411 -11.471 1.00 30.08 702 ALA A CA 1
ATOM 5216 C C . ALA A 1 702 ? 56.520 -9.680 -12.630 1.00 30.08 702 ALA A C 1
ATOM 5218 O O . ALA A 1 702 ? 56.582 -8.452 -12.668 1.00 30.08 702 ALA A O 1
ATOM 5219 N N . ALA A 1 703 ? 57.113 -10.475 -13.516 1.00 30.16 703 ALA A N 1
ATOM 5220 C CA . ALA A 1 703 ? 58.070 -10.075 -14.532 1.00 30.16 703 ALA A CA 1
ATOM 5221 C C . ALA A 1 703 ? 57.519 -9.090 -15.583 1.00 30.16 703 ALA A C 1
ATOM 5223 O O . ALA A 1 703 ? 56.393 -9.217 -16.054 1.00 30.16 703 ALA A O 1
ATOM 5224 N N . SER A 1 704 ? 58.394 -8.147 -15.937 1.00 34.94 704 SER A N 1
ATOM 5225 C CA . SER A 1 704 ? 58.546 -7.398 -17.193 1.00 34.94 704 SER A CA 1
ATOM 5226 C C . SER A 1 704 ? 57.399 -7.434 -18.218 1.00 34.94 704 SER A C 1
ATOM 5228 O O . SER A 1 704 ? 57.225 -8.401 -18.956 1.00 34.94 704 SER A O 1
ATOM 5230 N N . GLY A 1 705 ? 56.742 -6.283 -18.375 1.00 30.73 705 GLY A N 1
ATOM 5231 C CA . GLY A 1 705 ? 55.932 -5.917 -19.535 1.00 30.73 705 GLY A CA 1
ATOM 5232 C C . GLY A 1 705 ? 55.579 -4.431 -19.476 1.00 30.73 705 GLY A C 1
ATOM 5233 O O . GLY A 1 705 ? 54.798 -4.010 -18.633 1.00 30.73 705 GLY A O 1
ATOM 5234 N N . THR A 1 706 ? 56.217 -3.631 -20.325 1.00 33.62 706 THR A N 1
ATOM 5235 C CA . THR A 1 706 ? 56.003 -2.188 -20.506 1.00 33.62 706 THR A CA 1
ATOM 5236 C C . THR A 1 706 ? 54.614 -1.878 -21.065 1.00 33.62 706 THR A C 1
ATOM 5238 O O . THR A 1 706 ? 54.247 -2.412 -22.108 1.00 33.62 706 THR A O 1
ATOM 5241 N N . GLY A 1 707 ? 53.894 -0.960 -20.414 1.00 30.58 707 GLY A N 1
ATOM 5242 C CA . GLY A 1 707 ? 52.646 -0.359 -20.893 1.00 30.58 707 GLY A CA 1
ATOM 5243 C C . GLY A 1 707 ? 51.822 0.164 -19.719 1.00 30.58 707 GLY A C 1
ATOM 5244 O O . GLY A 1 707 ? 51.153 -0.613 -19.056 1.00 30.58 707 GLY A O 1
ATOM 5245 N N . GLY A 1 708 ? 51.924 1.459 -19.411 1.00 32.06 708 GLY A N 1
ATOM 5246 C CA . GLY A 1 708 ? 51.159 2.089 -18.333 1.00 32.06 708 GLY A CA 1
ATOM 5247 C C . GLY A 1 708 ? 49.727 2.386 -18.771 1.00 32.06 708 GLY A C 1
ATOM 5248 O O . GLY A 1 708 ? 49.468 3.478 -19.269 1.00 32.06 708 GLY A O 1
ATOM 5249 N N . GLY A 1 709 ? 48.817 1.428 -18.592 1.00 43.38 709 GLY A N 1
ATOM 5250 C CA . GLY A 1 709 ? 47.373 1.633 -18.670 1.00 43.38 709 GLY A CA 1
ATOM 5251 C C . GLY A 1 709 ? 46.721 1.713 -17.278 1.00 43.38 709 GLY A C 1
ATOM 5252 O O . GLY A 1 709 ? 47.328 1.351 -16.265 1.00 43.38 709 GLY A O 1
ATOM 5253 N N . PRO A 1 710 ? 45.476 2.214 -17.176 1.00 49.09 710 PRO A N 1
ATOM 5254 C CA . PRO A 1 710 ? 44.754 2.308 -15.910 1.00 49.09 710 PRO A CA 1
ATOM 5255 C C . PRO A 1 710 ? 44.267 0.918 -15.461 1.00 49.09 710 PRO A C 1
ATOM 5257 O O . PRO A 1 710 ? 43.207 0.454 -15.877 1.00 49.09 710 PRO A O 1
ATOM 5260 N N . GLY A 1 711 ? 45.047 0.242 -14.614 1.00 54.59 711 GLY A N 1
ATOM 5261 C CA . GLY A 1 711 ? 44.654 -1.007 -13.949 1.00 54.59 711 GLY A CA 1
ATOM 5262 C C . GLY A 1 711 ? 44.073 -0.788 -12.545 1.00 54.59 711 GLY A C 1
ATOM 5263 O O . GLY A 1 711 ? 44.431 0.176 -11.862 1.00 54.59 711 GLY A O 1
ATOM 5264 N N . THR A 1 712 ? 43.191 -1.681 -12.081 1.00 63.81 712 THR A N 1
ATOM 5265 C CA . THR A 1 712 ? 42.683 -1.687 -10.692 1.00 63.81 712 THR A CA 1
ATOM 5266 C C . THR A 1 712 ? 42.667 -3.087 -10.080 1.00 63.81 712 THR A C 1
ATOM 5268 O O . THR A 1 712 ? 42.300 -4.059 -10.742 1.00 63.81 712 THR A O 1
ATOM 5271 N N . SER A 1 713 ? 43.026 -3.170 -8.795 1.00 64.75 713 SER A N 1
ATOM 5272 C CA . SER A 1 713 ? 42.886 -4.363 -7.949 1.00 64.75 713 SER A CA 1
ATOM 5273 C C . SER A 1 713 ? 41.686 -4.281 -6.993 1.00 64.75 713 SER A C 1
ATOM 5275 O O . SER A 1 713 ? 41.453 -5.215 -6.231 1.00 64.75 713 SER A O 1
ATOM 5277 N N . ASP A 1 714 ? 40.938 -3.166 -6.986 1.00 74.69 714 ASP A N 1
ATOM 5278 C CA . ASP A 1 714 ? 39.674 -3.061 -6.247 1.00 74.69 714 ASP A CA 1
ATOM 5279 C C . ASP A 1 714 ? 38.615 -3.915 -6.971 1.00 74.69 714 ASP A C 1
ATOM 5281 O O . ASP A 1 714 ? 38.274 -3.592 -8.116 1.00 74.69 714 ASP A O 1
ATOM 5285 N N . PRO A 1 715 ? 38.072 -4.978 -6.343 1.00 77.94 715 PRO A N 1
ATOM 5286 C CA . PRO A 1 715 ? 37.136 -5.892 -6.996 1.00 77.94 715 PRO A CA 1
ATOM 5287 C C . PRO A 1 715 ? 35.892 -5.198 -7.554 1.00 77.94 715 PRO A C 1
ATOM 5289 O O . PRO A 1 715 ? 35.370 -5.597 -8.595 1.00 77.94 715 PRO A O 1
ATOM 5292 N N . LEU A 1 716 ? 35.404 -4.156 -6.876 1.00 79.25 716 LEU A N 1
ATOM 5293 C CA . LEU A 1 716 ? 34.206 -3.438 -7.292 1.00 79.25 716 LEU A CA 1
ATOM 5294 C C . LEU A 1 716 ? 34.484 -2.607 -8.543 1.00 79.25 716 LEU A C 1
ATOM 5296 O O . LEU A 1 716 ? 33.720 -2.672 -9.505 1.00 79.25 716 LEU A O 1
ATOM 5300 N N . VAL A 1 717 ? 35.603 -1.882 -8.553 1.00 82.06 717 VAL A N 1
ATOM 5301 C CA . VAL A 1 717 ? 36.024 -1.074 -9.705 1.00 82.06 717 VAL A CA 1
ATOM 5302 C C . VAL A 1 717 ? 36.388 -1.975 -10.888 1.00 82.06 717 VAL A C 1
ATOM 5304 O O . VAL A 1 717 ? 35.959 -1.698 -12.002 1.00 82.06 717 VAL A O 1
ATOM 5307 N N . ALA A 1 718 ? 37.079 -3.097 -10.655 1.00 83.75 718 ALA A N 1
ATOM 5308 C CA . ALA A 1 718 ? 37.403 -4.087 -11.686 1.00 83.75 718 ALA A CA 1
ATOM 5309 C C . ALA A 1 718 ? 36.140 -4.630 -12.375 1.00 83.75 718 ALA A C 1
ATOM 5311 O O . ALA A 1 718 ? 36.083 -4.725 -13.599 1.00 83.75 718 ALA A O 1
ATOM 5312 N N . LEU A 1 719 ? 35.096 -4.937 -11.598 1.00 84.50 719 LEU A N 1
ATOM 5313 C CA . LEU A 1 719 ? 33.799 -5.347 -12.137 1.00 84.50 719 LEU A CA 1
ATOM 5314 C C . LEU A 1 719 ? 33.111 -4.239 -12.941 1.00 84.50 719 LEU A C 1
ATOM 5316 O O . LEU A 1 719 ? 32.509 -4.539 -13.969 1.00 84.50 719 LEU A O 1
ATOM 5320 N N . GLY A 1 720 ? 33.185 -2.987 -12.481 1.00 82.69 720 GLY A N 1
ATOM 5321 C CA . GLY A 1 720 ? 32.680 -1.828 -13.222 1.00 82.69 720 GLY A CA 1
ATOM 5322 C C . GLY A 1 720 ? 33.343 -1.704 -14.596 1.00 82.69 720 GLY A C 1
ATOM 5323 O O . GLY A 1 720 ? 32.643 -1.666 -15.606 1.00 82.69 720 GLY A O 1
ATOM 5324 N N . LEU A 1 721 ? 34.678 -1.767 -14.637 1.00 85.25 721 LEU A N 1
ATOM 5325 C CA . LEU A 1 721 ? 35.462 -1.721 -15.876 1.00 85.25 721 LEU A CA 1
ATOM 5326 C C . LEU A 1 721 ? 35.139 -2.887 -16.817 1.00 85.25 721 LEU A C 1
ATOM 5328 O O . LEU A 1 721 ? 35.035 -2.692 -18.022 1.00 85.25 721 LEU A O 1
ATOM 5332 N N . LEU A 1 722 ? 34.938 -4.100 -16.290 1.00 86.88 722 LEU A N 1
ATOM 5333 C CA . LEU A 1 722 ? 34.556 -5.252 -17.113 1.00 86.88 722 LEU A CA 1
ATOM 5334 C C . LEU A 1 722 ? 33.164 -5.100 -17.737 1.00 86.88 722 LEU A C 1
ATOM 5336 O O . LEU A 1 722 ? 32.974 -5.531 -18.871 1.00 86.88 722 LEU A O 1
ATOM 5340 N N . ARG A 1 723 ? 32.192 -4.512 -17.021 1.00 87.69 723 ARG A N 1
ATOM 5341 C CA . ARG A 1 723 ? 30.855 -4.235 -17.583 1.00 87.69 723 ARG A CA 1
ATOM 5342 C C . ARG A 1 723 ? 30.923 -3.186 -18.678 1.00 87.69 723 ARG A C 1
ATOM 5344 O O . ARG A 1 723 ? 30.274 -3.335 -19.702 1.00 87.69 723 ARG A O 1
ATOM 5351 N N . GLU A 1 724 ? 31.710 -2.147 -18.451 1.00 85.88 724 GLU A N 1
ATOM 5352 C CA . GLU A 1 724 ? 31.929 -1.080 -19.418 1.00 85.88 724 GLU A CA 1
ATOM 5353 C C . GLU A 1 724 ? 32.634 -1.602 -20.679 1.00 85.88 724 GLU A C 1
ATOM 5355 O O . GLU A 1 724 ? 32.160 -1.389 -21.789 1.00 85.88 724 GLU A O 1
ATOM 5360 N N . ALA A 1 725 ? 33.697 -2.395 -20.517 1.00 86.56 725 ALA A N 1
ATOM 5361 C CA . ALA A 1 725 ? 34.379 -3.044 -21.632 1.00 86.56 725 ALA A CA 1
ATOM 5362 C C . ALA A 1 725 ? 33.472 -4.027 -22.389 1.00 86.56 725 ALA A C 1
ATOM 5364 O O . ALA A 1 725 ? 33.555 -4.097 -23.612 1.00 86.56 725 ALA A O 1
ATOM 5365 N N . ALA A 1 726 ? 32.589 -4.752 -21.689 1.00 85.75 726 ALA A N 1
ATOM 5366 C CA . ALA A 1 726 ? 31.581 -5.597 -22.329 1.00 85.75 726 ALA A CA 1
ATOM 5367 C C . ALA A 1 726 ? 30.581 -4.772 -23.155 1.00 85.75 726 ALA A C 1
ATOM 5369 O O . ALA A 1 726 ? 30.288 -5.142 -24.288 1.00 85.75 726 ALA A O 1
ATOM 5370 N N . ALA A 1 727 ? 30.102 -3.646 -22.614 1.00 83.94 727 ALA A N 1
ATOM 5371 C CA . ALA A 1 727 ? 29.167 -2.748 -23.296 1.00 83.94 727 ALA A CA 1
ATOM 5372 C C . ALA A 1 727 ? 29.779 -2.074 -24.538 1.00 83.94 727 ALA A C 1
ATOM 5374 O O . ALA A 1 727 ? 29.077 -1.809 -25.508 1.00 83.94 727 ALA A O 1
ATOM 5375 N N . ASP A 1 728 ? 31.088 -1.819 -24.529 1.00 83.25 728 ASP A N 1
ATOM 5376 C CA . ASP A 1 728 ? 31.798 -1.204 -25.656 1.00 83.25 728 ASP A CA 1
ATOM 5377 C C . ASP A 1 728 ? 32.433 -2.229 -26.612 1.00 83.25 728 ASP A C 1
ATOM 5379 O O . ASP A 1 728 ? 33.071 -1.850 -27.592 1.00 83.25 728 ASP A O 1
ATOM 5383 N N . GLY A 1 729 ? 32.345 -3.528 -26.306 1.00 82.88 729 GLY A N 1
ATOM 5384 C CA . GLY A 1 729 ? 33.048 -4.579 -27.047 1.00 82.88 729 GLY A CA 1
ATOM 5385 C C . GLY A 1 729 ? 34.581 -4.461 -27.009 1.00 82.88 729 GLY A C 1
ATOM 5386 O O . GLY A 1 729 ? 35.256 -5.024 -27.875 1.00 82.88 729 GLY A O 1
ATOM 5387 N N . ARG A 1 730 ? 35.135 -3.740 -26.024 1.00 86.31 730 ARG A N 1
ATOM 5388 C CA . ARG A 1 730 ? 36.571 -3.450 -25.887 1.00 86.31 730 ARG A CA 1
ATOM 5389 C C . ARG A 1 730 ? 37.341 -4.618 -25.279 1.00 86.31 730 ARG A C 1
ATOM 5391 O O . ARG A 1 730 ? 36.825 -5.414 -24.495 1.00 86.31 730 ARG A O 1
ATOM 5398 N N . GLU A 1 731 ? 38.622 -4.691 -25.612 1.00 90.50 731 GLU A N 1
ATOM 5399 C CA . GLU A 1 731 ? 39.536 -5.680 -25.050 1.00 90.50 731 GLU A CA 1
ATOM 5400 C C . GLU A 1 731 ? 40.183 -5.170 -23.758 1.00 90.50 731 GLU A C 1
ATOM 5402 O O . GLU A 1 731 ? 40.536 -3.996 -23.623 1.00 90.50 731 GLU A O 1
ATOM 5407 N N . VAL A 1 732 ? 40.363 -6.077 -22.800 1.00 89.25 732 VAL A N 1
ATOM 5408 C CA . VAL A 1 732 ? 41.000 -5.798 -21.510 1.00 89.25 732 VAL A CA 1
ATOM 5409 C C . VAL A 1 732 ? 42.050 -6.852 -21.189 1.00 89.25 732 VAL A C 1
ATOM 5411 O O . VAL A 1 732 ? 41.948 -8.021 -21.574 1.00 89.25 732 VAL A O 1
ATOM 5414 N N . TRP A 1 733 ? 43.060 -6.442 -20.434 1.00 89.25 733 TRP A N 1
ATOM 5415 C CA . TRP A 1 733 ? 43.933 -7.348 -19.712 1.00 89.25 733 TRP A CA 1
ATOM 5416 C C . TRP A 1 733 ? 43.240 -7.796 -18.426 1.00 89.25 733 TRP A C 1
ATOM 5418 O O . TRP A 1 733 ? 42.859 -6.976 -17.593 1.00 89.25 733 TRP A O 1
ATOM 5428 N N . LEU A 1 734 ? 43.076 -9.107 -18.277 1.00 88.12 734 LEU A N 1
ATOM 5429 C CA . LEU A 1 734 ? 42.453 -9.750 -17.130 1.00 88.12 734 LEU A CA 1
ATOM 5430 C C . LEU A 1 734 ? 43.489 -10.583 -16.375 1.00 88.12 734 LEU A C 1
ATOM 5432 O O . LEU A 1 734 ? 43.990 -11.581 -16.903 1.00 88.12 734 LEU A O 1
ATOM 5436 N N . ASP A 1 735 ? 43.754 -10.211 -15.127 1.00 86.81 735 ASP A N 1
ATOM 5437 C CA . ASP A 1 735 ? 44.570 -10.988 -14.200 1.00 86.81 735 ASP A CA 1
ATOM 5438 C C . ASP A 1 735 ? 43.672 -11.942 -13.411 1.00 86.81 735 ASP A C 1
ATOM 5440 O O . ASP A 1 735 ? 42.756 -11.523 -12.700 1.00 86.81 735 ASP A O 1
ATOM 5444 N N . MET A 1 736 ? 43.919 -13.246 -13.538 1.00 87.19 736 MET A N 1
ATOM 5445 C CA . MET A 1 736 ? 43.094 -14.287 -12.925 1.00 87.19 736 MET A CA 1
ATOM 5446 C C . MET A 1 736 ? 43.893 -15.175 -11.982 1.00 87.19 736 MET A C 1
ATOM 5448 O O . MET A 1 736 ? 44.952 -15.678 -12.345 1.00 87.19 736 MET A O 1
ATOM 5452 N N . VAL A 1 737 ? 43.332 -15.484 -10.819 1.00 83.81 737 VAL A N 1
ATOM 5453 C CA . VAL A 1 737 ? 43.886 -16.471 -9.891 1.00 83.81 737 VAL A CA 1
ATOM 5454 C C . VAL A 1 737 ? 43.561 -17.884 -10.389 1.00 83.81 737 VAL A C 1
ATOM 5456 O O . VAL A 1 737 ? 42.399 -18.272 -10.571 1.00 83.81 737 VAL A O 1
ATOM 5459 N N . GLY A 1 738 ? 44.600 -18.668 -10.666 1.00 77.06 738 GLY A N 1
ATOM 5460 C CA . GLY A 1 738 ? 44.524 -20.076 -11.045 1.00 77.06 738 GLY A CA 1
ATOM 5461 C C . GLY A 1 738 ? 44.140 -20.991 -9.870 1.00 77.06 738 GLY A C 1
ATOM 5462 O O . GLY A 1 738 ? 44.213 -20.576 -8.717 1.00 77.06 738 GLY A O 1
ATOM 5463 N N . PRO A 1 739 ? 43.782 -22.264 -10.127 1.00 69.44 739 PRO A N 1
ATOM 5464 C CA . PRO A 1 739 ? 43.464 -23.237 -9.071 1.00 69.44 739 PRO A CA 1
ATOM 5465 C C . PRO A 1 739 ? 44.612 -23.476 -8.076 1.00 69.44 739 PRO A C 1
ATOM 5467 O O . PRO A 1 739 ? 44.367 -23.825 -6.930 1.00 69.44 739 PRO A O 1
ATOM 5470 N N . ALA A 1 740 ? 45.859 -23.260 -8.509 1.00 73.12 740 ALA A N 1
ATOM 5471 C CA . ALA A 1 740 ? 47.068 -23.376 -7.693 1.00 73.12 740 ALA A CA 1
ATOM 5472 C C . ALA A 1 740 ? 47.497 -22.046 -7.027 1.00 73.12 740 ALA A C 1
ATOM 5474 O O . ALA A 1 740 ? 48.623 -21.937 -6.555 1.00 73.12 740 ALA A O 1
ATOM 5475 N N . GLY A 1 741 ? 46.646 -21.010 -7.040 1.00 69.81 741 GLY A N 1
ATOM 5476 C CA . GLY A 1 741 ? 46.919 -19.706 -6.417 1.00 69.81 741 GLY A CA 1
ATOM 5477 C C . GLY A 1 741 ? 47.803 -18.742 -7.225 1.00 69.81 741 GLY A C 1
ATOM 5478 O O . GLY A 1 741 ? 47.922 -17.581 -6.851 1.00 69.81 741 GLY A O 1
ATOM 5479 N N . GLY A 1 742 ? 48.394 -19.175 -8.344 1.00 77.12 742 GLY A N 1
ATOM 5480 C CA . GLY A 1 742 ? 49.176 -18.304 -9.234 1.00 77.12 742 GLY A CA 1
ATOM 5481 C C . GLY A 1 742 ? 48.307 -17.366 -10.084 1.00 77.12 742 GLY A C 1
ATOM 5482 O O . GLY A 1 742 ? 47.232 -17.762 -10.534 1.00 77.12 742 GLY A O 1
ATOM 5483 N N . ILE A 1 743 ? 48.775 -16.139 -10.336 1.00 82.75 743 ILE A N 1
ATOM 5484 C CA . ILE A 1 743 ? 48.087 -15.156 -11.191 1.00 82.75 743 ILE A CA 1
ATOM 5485 C C . ILE A 1 743 ? 48.448 -15.406 -12.661 1.00 82.75 743 ILE A C 1
ATOM 5487 O O . ILE A 1 743 ? 49.615 -15.552 -13.010 1.00 82.75 743 ILE A O 1
ATOM 5491 N N . THR A 1 744 ? 47.443 -15.467 -13.532 1.00 84.88 744 THR A N 1
ATOM 5492 C CA . THR A 1 744 ? 47.586 -15.603 -14.986 1.00 84.88 744 THR A CA 1
ATOM 5493 C C . THR A 1 744 ? 46.951 -14.400 -15.672 1.00 84.88 744 THR A C 1
ATOM 5495 O O . THR A 1 744 ? 45.742 -14.203 -15.546 1.00 84.88 744 THR A O 1
ATOM 5498 N N . ARG A 1 745 ? 47.743 -13.641 -16.433 1.00 87.69 745 ARG A N 1
ATOM 5499 C CA . ARG A 1 745 ? 47.275 -12.505 -17.235 1.00 87.69 745 ARG A CA 1
ATOM 5500 C C . ARG A 1 745 ? 46.815 -12.971 -18.614 1.00 87.69 745 ARG A C 1
ATOM 5502 O O . ARG A 1 745 ? 47.527 -13.729 -19.274 1.00 87.69 745 ARG A O 1
ATOM 5509 N N . ARG A 1 746 ? 45.634 -12.542 -19.064 1.00 87.81 746 ARG A N 1
ATOM 5510 C CA . ARG A 1 746 ? 45.115 -12.826 -20.416 1.00 87.81 746 ARG A CA 1
ATOM 5511 C C . ARG A 1 746 ? 44.493 -11.594 -21.054 1.00 87.81 746 ARG A C 1
ATOM 5513 O O . ARG A 1 746 ? 43.867 -10.802 -20.362 1.00 87.81 746 ARG A O 1
ATOM 5520 N N . ARG A 1 747 ? 44.623 -11.470 -22.376 1.00 91.00 747 ARG A N 1
ATOM 5521 C CA . ARG A 1 747 ? 43.889 -10.481 -23.175 1.00 91.00 747 ARG A CA 1
ATOM 5522 C C . ARG A 1 747 ? 42.537 -11.071 -23.548 1.00 91.00 747 ARG A C 1
ATOM 5524 O O . ARG A 1 747 ? 42.476 -12.112 -24.203 1.00 91.00 747 ARG A O 1
ATOM 5531 N N . VAL A 1 748 ? 41.465 -10.445 -23.085 1.00 89.94 748 VAL A N 1
ATOM 5532 C CA . VAL A 1 748 ? 40.106 -10.956 -23.256 1.00 89.94 748 VAL A CA 1
ATOM 5533 C C . VAL A 1 748 ? 39.181 -9.853 -23.743 1.00 89.94 748 VAL A C 1
ATOM 5535 O O . VAL A 1 748 ? 39.350 -8.693 -23.376 1.00 89.94 748 VAL A O 1
ATOM 5538 N N . ARG A 1 749 ? 38.170 -10.223 -24.527 1.00 90.81 749 ARG A N 1
ATOM 5539 C CA . ARG A 1 749 ? 37.027 -9.363 -24.839 1.00 90.81 749 ARG A CA 1
ATOM 5540 C C . ARG A 1 749 ? 35.840 -9.796 -23.975 1.00 90.81 749 ARG A C 1
ATOM 5542 O O . ARG A 1 749 ? 35.294 -10.876 -24.229 1.00 90.81 749 ARG A O 1
ATOM 5549 N N . PRO A 1 750 ? 35.475 -9.042 -22.923 1.00 89.06 750 PRO A N 1
ATOM 5550 C CA . PRO A 1 750 ? 34.319 -9.347 -22.090 1.00 89.06 750 PRO A CA 1
ATOM 5551 C C . PRO A 1 750 ? 33.047 -9.377 -22.938 1.00 89.06 750 PRO A C 1
ATOM 5553 O O . PRO A 1 750 ? 32.844 -8.511 -23.778 1.00 89.06 750 PRO A O 1
ATOM 5556 N N . LEU A 1 751 ? 32.205 -10.386 -22.729 1.00 85.44 751 LEU A N 1
ATOM 5557 C CA . LEU A 1 751 ? 30.901 -10.490 -23.385 1.00 85.44 751 LEU A CA 1
ATOM 5558 C C . LEU A 1 751 ? 29.787 -10.093 -22.421 1.00 85.44 751 LEU A C 1
ATOM 5560 O O . LEU A 1 751 ? 28.922 -9.296 -22.757 1.00 85.44 751 LEU A O 1
ATOM 5564 N N . ARG A 1 752 ? 29.786 -10.681 -21.218 1.00 82.69 752 ARG A N 1
ATOM 5565 C CA . ARG A 1 752 ? 28.743 -10.453 -20.211 1.00 82.69 752 ARG A CA 1
ATOM 5566 C C . ARG A 1 752 ? 29.197 -10.886 -18.819 1.00 82.69 752 ARG A C 1
ATOM 5568 O O . ARG A 1 752 ? 30.033 -11.786 -18.696 1.00 82.69 752 ARG A O 1
ATOM 5575 N N . ILE A 1 753 ? 28.620 -10.295 -17.773 1.00 83.06 753 ILE A N 1
ATOM 5576 C CA . ILE A 1 753 ? 28.867 -10.678 -16.376 1.00 83.06 753 ILE A CA 1
ATOM 5577 C C . ILE A 1 753 ? 27.542 -11.045 -15.713 1.00 83.06 753 ILE A C 1
ATOM 5579 O O . ILE A 1 753 ? 26.775 -10.163 -15.352 1.00 83.06 753 ILE A O 1
ATOM 5583 N N . ASP A 1 754 ? 27.306 -12.334 -15.469 1.00 71.12 754 ASP A N 1
ATOM 5584 C CA . ASP A 1 754 ? 26.073 -12.810 -14.831 1.00 71.12 754 ASP A CA 1
ATOM 5585 C C . ASP A 1 754 ? 26.361 -13.766 -13.668 1.00 71.12 754 ASP A C 1
ATOM 5587 O O . ASP A 1 754 ? 27.322 -14.533 -13.695 1.00 71.12 754 ASP A O 1
ATOM 5591 N N . ALA A 1 755 ? 25.534 -13.699 -12.621 1.00 67.81 755 ALA A N 1
ATOM 5592 C CA . ALA A 1 755 ? 25.572 -14.577 -11.447 1.00 67.81 755 ALA A CA 1
ATOM 5593 C C . ALA A 1 755 ? 26.982 -14.812 -10.848 1.00 67.81 755 ALA A C 1
ATOM 5595 O O . ALA A 1 755 ? 27.320 -15.912 -10.408 1.00 67.81 755 ALA A O 1
ATOM 5596 N N . GLY A 1 756 ? 27.837 -13.783 -10.848 1.00 75.44 756 GLY A N 1
ATOM 5597 C CA . GLY A 1 756 ? 29.210 -13.887 -10.341 1.00 75.44 756 GLY A CA 1
ATOM 5598 C C . GLY A 1 756 ? 30.180 -14.621 -11.276 1.00 75.44 756 GLY A C 1
ATOM 5599 O O . GLY A 1 756 ? 31.222 -15.099 -10.822 1.00 75.44 756 GLY A O 1
ATOM 5600 N N . ARG A 1 757 ? 29.871 -14.711 -12.574 1.00 85.75 757 ARG A N 1
ATOM 5601 C CA . ARG A 1 757 ? 30.735 -15.257 -13.626 1.00 85.75 757 ARG A CA 1
ATOM 5602 C C . ARG A 1 757 ? 30.878 -14.265 -14.782 1.00 85.75 757 ARG A C 1
ATOM 5604 O O . ARG A 1 757 ? 29.898 -13.709 -15.260 1.00 85.75 757 ARG A O 1
ATOM 5611 N N . LEU A 1 758 ? 32.107 -14.076 -15.243 1.00 87.19 758 LEU A N 1
ATOM 5612 C CA . LEU A 1 758 ? 32.461 -13.351 -16.459 1.00 87.19 758 LEU A CA 1
ATOM 5613 C C . LEU A 1 758 ? 32.518 -14.344 -17.624 1.00 87.19 758 LEU A C 1
ATOM 5615 O O . LEU A 1 758 ? 33.278 -15.312 -17.560 1.00 87.19 758 LEU A O 1
ATOM 5619 N N . ARG A 1 759 ? 31.756 -14.092 -18.690 1.00 89.38 759 ARG A N 1
ATOM 5620 C CA . ARG A 1 759 ? 31.968 -14.710 -20.006 1.00 89.38 759 ARG A CA 1
ATOM 5621 C C . ARG A 1 759 ? 32.785 -13.752 -20.859 1.00 89.38 759 ARG A C 1
ATOM 5623 O O . ARG A 1 759 ? 32.437 -12.577 -20.957 1.00 89.38 759 ARG A O 1
ATOM 5630 N N . ALA A 1 760 ? 33.856 -14.244 -21.464 1.00 88.94 760 ALA A N 1
ATOM 5631 C CA . ALA A 1 760 ? 34.729 -13.449 -22.319 1.00 88.94 760 ALA A CA 1
ATOM 5632 C C . ALA A 1 760 ? 35.312 -14.309 -23.445 1.00 88.94 760 ALA A C 1
ATOM 5634 O O . ALA A 1 760 ? 35.454 -15.519 -23.284 1.00 88.94 760 ALA A O 1
ATOM 5635 N N . VAL A 1 761 ? 35.681 -13.693 -24.564 1.00 89.12 761 VAL A N 1
ATOM 5636 C CA . VAL A 1 761 ? 36.456 -14.352 -25.624 1.00 89.12 761 VAL A CA 1
ATOM 5637 C C . VAL A 1 761 ? 37.938 -14.152 -25.329 1.00 89.12 761 VAL A C 1
ATOM 5639 O O . VAL A 1 761 ? 38.392 -13.016 -25.195 1.00 89.12 761 VAL A O 1
ATOM 5642 N N . ASP A 1 762 ? 38.691 -15.245 -25.202 1.00 88.81 762 ASP A N 1
ATOM 5643 C CA . ASP A 1 762 ? 40.154 -15.210 -25.115 1.00 88.81 762 ASP A CA 1
ATOM 5644 C C . ASP A 1 762 ? 40.705 -14.906 -26.515 1.00 88.81 762 ASP A C 1
ATOM 5646 O O . ASP A 1 762 ? 40.602 -15.742 -27.413 1.00 88.81 762 ASP A O 1
ATOM 5650 N N . VAL A 1 763 ? 41.255 -13.702 -26.707 1.00 86.94 763 VAL A N 1
ATOM 5651 C CA . VAL A 1 763 ? 41.680 -13.197 -28.027 1.00 86.94 763 VAL A CA 1
ATOM 5652 C C . VAL A 1 763 ? 42.797 -14.062 -28.614 1.00 86.94 763 VAL A C 1
ATOM 5654 O O . VAL A 1 763 ? 42.847 -14.276 -29.818 1.00 86.94 763 VAL A O 1
ATOM 5657 N N . ALA A 1 764 ? 43.660 -14.631 -27.768 1.00 82.56 764 ALA A N 1
ATOM 5658 C CA . ALA A 1 764 ? 44.767 -15.470 -28.223 1.00 82.56 764 ALA A CA 1
ATOM 5659 C C . ALA A 1 764 ? 44.323 -16.871 -28.677 1.00 82.56 764 ALA A C 1
ATOM 5661 O O . ALA A 1 764 ? 45.071 -17.553 -29.373 1.00 82.56 764 ALA A O 1
ATOM 5662 N N . ARG A 1 765 ? 43.145 -17.335 -28.240 1.00 82.00 765 ARG A N 1
ATOM 5663 C CA . ARG A 1 765 ? 42.633 -18.687 -28.526 1.00 82.00 765 ARG A CA 1
ATOM 5664 C C . ARG A 1 765 ? 41.361 -18.700 -29.366 1.00 82.00 765 ARG A C 1
ATOM 5666 O O . ARG A 1 765 ? 40.876 -19.783 -29.674 1.00 82.00 765 ARG A O 1
ATOM 5673 N N . GLU A 1 766 ? 40.799 -17.528 -29.655 1.00 81.44 766 GLU A N 1
ATOM 5674 C CA . GLU A 1 766 ? 39.492 -17.347 -30.301 1.00 81.44 766 GLU A CA 1
ATOM 5675 C C . GLU A 1 766 ? 38.380 -18.208 -29.668 1.00 81.44 766 GLU A C 1
ATOM 5677 O O . GLU A 1 766 ? 37.442 -18.652 -30.325 1.00 81.44 766 GLU A O 1
ATOM 5682 N N . SER A 1 767 ? 38.484 -18.457 -28.360 1.00 86.62 767 SER A N 1
ATOM 5683 C CA . SER A 1 767 ? 37.602 -19.366 -27.626 1.00 86.62 767 SER A CA 1
ATOM 5684 C C . SER A 1 767 ? 36.914 -18.649 -26.472 1.00 86.62 767 SER A C 1
ATOM 5686 O O . SER A 1 767 ? 37.559 -17.886 -25.746 1.00 86.62 767 SER A O 1
ATOM 5688 N N . GLU A 1 768 ? 35.635 -18.943 -26.242 1.00 88.81 768 GLU A N 1
ATOM 5689 C CA . GLU A 1 768 ? 34.926 -18.452 -25.062 1.00 88.81 768 GLU A CA 1
ATOM 5690 C C . GLU A 1 768 ? 35.461 -19.092 -23.775 1.00 88.81 768 GLU A C 1
ATOM 5692 O O . GLU A 1 768 ? 35.586 -20.312 -23.655 1.00 88.81 768 GLU A O 1
ATOM 5697 N N . ILE A 1 769 ? 35.731 -18.254 -22.778 1.00 89.00 769 ILE A N 1
ATOM 5698 C CA . ILE A 1 769 ? 36.111 -18.654 -21.428 1.00 89.00 769 ILE A CA 1
ATOM 5699 C C . ILE A 1 769 ? 35.096 -18.122 -20.417 1.00 89.00 769 ILE A C 1
ATOM 5701 O O . ILE A 1 769 ? 34.550 -17.027 -20.557 1.00 89.00 769 ILE A O 1
ATOM 5705 N N . THR A 1 770 ? 34.848 -18.911 -19.371 1.00 89.69 770 THR A N 1
ATOM 5706 C CA . THR A 1 770 ? 34.029 -18.499 -18.224 1.00 89.69 770 THR A CA 1
ATOM 5707 C C . THR A 1 770 ? 34.896 -18.437 -16.975 1.00 89.69 770 THR A C 1
ATOM 5709 O O . THR A 1 770 ? 35.519 -19.427 -16.590 1.00 89.69 770 THR A O 1
ATOM 5712 N N . VAL A 1 771 ? 34.924 -17.277 -16.326 1.00 85.88 771 VAL A N 1
ATOM 5713 C CA . VAL A 1 771 ? 35.770 -16.990 -15.163 1.00 85.88 771 VAL A CA 1
ATOM 5714 C C . VAL A 1 771 ? 34.878 -16.608 -13.991 1.00 85.88 771 VAL A C 1
ATOM 5716 O O . VAL A 1 771 ? 34.025 -15.736 -14.115 1.00 85.88 771 VAL A O 1
ATOM 5719 N N . ALA A 1 772 ? 35.045 -17.250 -12.836 1.00 86.31 772 ALA A N 1
ATOM 5720 C CA . ALA A 1 772 ? 34.329 -16.826 -11.636 1.00 86.31 772 ALA A CA 1
ATOM 5721 C C . ALA A 1 772 ? 34.873 -15.472 -11.157 1.00 86.31 772 ALA A C 1
ATOM 5723 O O . ALA A 1 772 ? 36.084 -15.293 -11.074 1.00 86.31 772 ALA A O 1
ATOM 5724 N N . VAL A 1 773 ? 33.992 -14.535 -10.808 1.00 83.12 773 VAL A N 1
ATOM 5725 C CA . VAL A 1 773 ? 34.352 -13.153 -10.445 1.00 83.12 773 VAL A CA 1
ATOM 5726 C C . VAL A 1 773 ? 35.328 -13.096 -9.267 1.00 83.12 773 VAL A C 1
ATOM 5728 O O . VAL A 1 773 ? 36.264 -12.309 -9.297 1.00 83.12 773 VAL A O 1
ATOM 5731 N N . HIS A 1 774 ? 35.190 -13.981 -8.274 1.00 80.50 774 HIS A N 1
ATOM 5732 C CA . HIS A 1 774 ? 36.120 -14.057 -7.135 1.00 80.50 774 HIS A CA 1
ATOM 5733 C C . HIS A 1 774 ? 37.549 -14.484 -7.524 1.00 80.50 774 HIS A C 1
ATOM 5735 O O . HIS A 1 774 ? 38.447 -14.435 -6.691 1.00 80.50 774 HIS A O 1
ATOM 5741 N N . ARG A 1 775 ? 37.763 -14.941 -8.766 1.00 82.69 775 ARG A N 1
ATOM 5742 C CA . ARG A 1 775 ? 39.085 -15.276 -9.311 1.00 82.69 775 ARG A CA 1
ATOM 5743 C C . ARG A 1 775 ? 39.711 -14.120 -10.083 1.00 82.69 775 ARG A C 1
ATOM 5745 O O . ARG A 1 775 ? 40.834 -14.277 -10.547 1.00 82.69 775 ARG A O 1
ATOM 5752 N N . VAL A 1 776 ? 39.017 -12.998 -10.256 1.00 83.69 776 VAL A N 1
ATOM 5753 C CA . VAL A 1 776 ? 39.566 -11.807 -10.912 1.00 83.69 776 VAL A CA 1
ATOM 5754 C C . VAL A 1 776 ? 40.423 -11.050 -9.899 1.00 83.69 776 VAL A C 1
ATOM 5756 O O . VAL A 1 776 ? 39.910 -10.572 -8.892 1.00 83.69 776 VAL A O 1
ATOM 5759 N N . ALA A 1 777 ? 41.729 -10.982 -10.153 1.00 78.19 777 ALA A N 1
ATOM 5760 C CA . ALA A 1 777 ? 42.705 -10.289 -9.311 1.00 78.19 777 ALA A CA 1
ATOM 5761 C C . ALA A 1 777 ? 42.924 -8.830 -9.744 1.00 78.19 777 ALA A C 1
ATOM 5763 O O . ALA A 1 777 ? 43.226 -7.981 -8.909 1.00 78.19 777 ALA A O 1
ATOM 5764 N N . GLY A 1 778 ? 42.762 -8.540 -11.035 1.00 81.50 778 GLY A N 1
ATOM 5765 C CA . GLY A 1 778 ? 42.956 -7.207 -11.590 1.00 81.50 778 GLY A CA 1
ATOM 5766 C C . GLY A 1 778 ? 42.439 -7.099 -13.019 1.00 81.50 778 GLY A C 1
ATOM 5767 O O . GLY A 1 778 ? 42.326 -8.099 -13.734 1.00 81.50 778 GLY A O 1
ATOM 5768 N N . VAL A 1 779 ? 42.080 -5.879 -13.413 1.00 83.56 779 VAL A N 1
ATOM 5769 C CA . VAL A 1 779 ? 41.615 -5.549 -14.766 1.00 83.56 779 VAL A CA 1
ATOM 5770 C C . VAL A 1 779 ? 42.295 -4.265 -15.206 1.00 83.56 779 VAL A C 1
ATOM 5772 O O . VAL A 1 779 ? 42.336 -3.300 -14.442 1.00 83.56 779 VAL A O 1
ATOM 5775 N N . GLU A 1 780 ? 42.808 -4.255 -16.431 1.00 82.50 780 GLU A N 1
ATOM 5776 C CA . GLU A 1 780 ? 43.462 -3.104 -17.052 1.00 82.50 780 GLU A CA 1
ATOM 5777 C C . GLU A 1 780 ? 42.997 -2.960 -18.507 1.00 82.50 780 GLU A C 1
ATOM 5779 O O . GLU A 1 780 ? 42.852 -3.953 -19.224 1.00 82.50 780 GLU A O 1
ATOM 5784 N N . HIS A 1 781 ? 42.754 -1.730 -18.964 1.00 79.06 781 HIS A N 1
ATOM 5785 C CA . HIS A 1 781 ? 42.440 -1.482 -20.373 1.00 79.06 781 HIS A CA 1
ATOM 5786 C C . HIS A 1 781 ? 43.633 -1.814 -21.274 1.00 79.06 781 HIS A C 1
ATOM 5788 O O . HIS A 1 781 ? 44.782 -1.521 -20.944 1.00 79.06 781 HIS A O 1
ATOM 5794 N N . VAL A 1 782 ? 43.368 -2.407 -22.438 1.00 79.00 782 VAL A N 1
ATOM 5795 C CA . VAL A 1 782 ? 44.388 -2.505 -23.486 1.00 79.00 782 VAL A CA 1
ATOM 5796 C C . VAL A 1 782 ? 44.585 -1.102 -24.063 1.00 79.00 782 VAL A C 1
ATOM 5798 O O . VAL A 1 782 ? 43.613 -0.469 -24.465 1.00 79.00 782 VAL A O 1
ATOM 5801 N N . ALA A 1 783 ? 45.821 -0.597 -24.074 1.00 60.72 783 ALA A N 1
ATOM 5802 C CA . ALA A 1 783 ? 46.128 0.665 -24.739 1.00 60.72 783 ALA A CA 1
ATOM 5803 C C . ALA A 1 783 ? 45.877 0.518 -26.250 1.00 60.72 783 ALA A C 1
ATOM 5805 O O . ALA A 1 783 ? 46.429 -0.392 -26.875 1.00 60.72 783 ALA A O 1
ATOM 5806 N N . GLU A 1 784 ? 45.048 1.395 -26.822 1.00 45.50 784 GLU A N 1
ATOM 5807 C CA . GLU A 1 784 ? 44.942 1.548 -28.275 1.00 45.50 784 GLU A CA 1
ATOM 5808 C C . GLU A 1 784 ? 46.323 1.977 -28.787 1.00 45.50 784 GLU A C 1
ATOM 5810 O O . GLU A 1 784 ? 46.840 3.027 -28.412 1.00 45.50 784 GLU A O 1
ATOM 5815 N N . SER A 1 785 ? 46.976 1.101 -29.550 1.00 34.97 785 SER A N 1
ATOM 5816 C CA . SER A 1 785 ? 48.113 1.495 -30.381 1.00 34.97 785 SER A CA 1
ATOM 5817 C C . SER A 1 785 ? 47.517 1.975 -31.700 1.00 34.97 785 SER A C 1
ATOM 5819 O O . SER A 1 785 ? 46.751 1.212 -32.290 1.00 34.97 785 SER A O 1
ATOM 5821 N N . ASP A 1 786 ? 47.821 3.223 -32.071 1.00 29.16 786 ASP A N 1
ATOM 5822 C CA . ASP A 1 786 ? 47.433 3.872 -33.337 1.00 29.16 786 ASP A CA 1
ATOM 5823 C C . ASP A 1 786 ? 47.607 2.975 -34.575 1.00 29.16 786 ASP A C 1
ATOM 5825 O O . ASP A 1 786 ? 48.636 2.253 -34.654 1.00 29.16 786 ASP A O 1
#

Sequence (786 aa):
MVTFSDWLCARSDAELVALLSHRADLASPSPSTLLSLAARATSRASLQRATTALDAAHLMVLESVAVLDSLGEIVTTERVVAAIAAEPAIANDATTIPTLLEDLTDTALLWQSHPGIYRPAPGIEETLDAYPAGLGPALLPRDGRPDTAILQAPDAPAGARAILAALQWGPPVGRIPSASDSPTAAAIGWLIDRGFVRQVDAHHVMLPREIALDLRSGRTHRGLPPAPALPEPTLTQATIDAESARAAQEIVRRVAEVISTWQVAPAPALKAGGLGVRELRRLAQQLEVDELTTAFVVELALMTGLVTSDGADPASFAPTVEADEWLAADLPARWAALASAWCPSARAPWLVGSRDDRGALRSALEPELHRMWVPRLRSELLRVLAQAPRAAVHADAVVAVLTWRSPRSVPPHAAVVALLREANLLGITGAHSLAIGGHVLAAAPPLTVPDDATRLALAGSLTQTLPEAVDELLLQGDLTGIVPGRPTPELEALLTESTEVESRGAGVTVRFTAASVTRALDAGRTADELLTELTQHSRAAIPQPLDYLVHDAARRHGQVRLGVAASYVRVDDPVLLAGLVDDPKLASLGLFSLAPTVLAATAPAAQLLTALRERGLAPAMEDPDGNVVYADLRAAYVRLPTRRGRRAGQHSRSVDGSPERALSAPERTERLRGLVARLREQSHLTQARRTQGAPSLAAIPAASGTGGGPGTSDPLVALGLLREAAADGREVWLDMVGPAGGITRRRVRPLRIDAGRLRAVDVARESEITVAVHRVAGVEHVAESD

Solvent-accessible surface area (backbone atoms only — not comparable to full-atom values): 43329 Å² total; per-residue (Å²): 134,62,46,75,54,55,50,60,61,67,52,51,71,68,54,52,39,48,25,40,67,77,36,51,74,62,50,57,73,73,60,76,27,46,58,45,40,38,19,44,53,43,29,66,74,47,41,39,53,54,61,39,64,29,29,46,53,48,45,50,53,51,32,41,46,42,56,40,42,75,72,73,47,84,37,30,66,68,53,52,48,58,14,28,55,44,69,82,89,72,58,85,54,88,56,55,62,57,51,45,54,49,55,34,36,53,63,51,53,26,44,62,59,43,96,71,32,51,38,55,31,38,59,48,78,78,62,50,61,97,38,49,65,28,30,34,58,75,73,58,99,85,61,65,87,57,68,72,69,56,74,73,41,93,85,46,50,86,48,37,63,57,53,49,62,56,28,46,70,35,63,23,62,44,76,53,60,91,53,74,87,35,70,62,33,51,17,50,50,52,32,40,77,56,50,60,31,45,76,78,53,101,47,31,33,32,36,34,26,67,58,33,23,58,78,48,70,60,27,47,45,79,38,77,70,76,80,66,80,70,58,70,66,78,55,55,69,68,59,20,30,49,44,11,39,52,23,30,51,53,44,46,50,53,41,50,51,52,41,58,49,21,55,78,51,55,43,63,40,39,96,87,46,16,43,42,71,69,56,46,46,53,49,8,62,74,71,72,47,54,57,62,59,39,28,38,44,56,41,46,32,41,58,55,48,29,36,47,70,71,76,49,92,82,30,29,34,30,27,21,60,57,33,57,60,46,72,70,46,54,71,36,56,40,36,20,48,47,57,46,28,55,49,48,35,34,66,46,45,84,47,47,75,38,65,49,100,85,68,47,72,37,41,40,74,26,85,80,47,56,39,89,64,44,15,51,48,48,38,51,50,37,45,55,37,63,75,24,63,38,9,64,63,53,50,69,57,52,48,47,42,42,35,43,48,18,55,74,60,56,74,60,67,70,57,47,46,44,51,55,50,49,34,35,49,57,23,28,18,8,77,56,12,55,21,72,42,25,50,58,57,36,72,46,66,70,74,48,74,67,48,74,68,52,37,50,53,31,16,53,36,44,60,72,41,47,75,74,63,35,63,50,39,48,77,42,78,86,34,37,36,36,26,84,33,47,55,28,74,69,54,45,49,52,45,66,43,34,30,44,80,78,44,81,70,81,27,38,33,30,33,59,44,66,66,22,43,43,48,28,42,75,76,69,50,52,55,67,57,53,54,51,52,54,45,72,30,22,94,59,81,80,39,68,62,52,56,49,49,42,54,50,36,50,66,56,55,70,72,72,79,85,77,86,55,53,25,72,48,77,41,95,51,43,68,63,52,54,54,54,58,74,28,81,90,46,54,89,37,47,58,47,80,78,47,77,43,31,36,33,18,60,32,47,50,71,59,50,52,50,59,41,40,77,70,76,44,87,82,79,48,62,46,97,88,68,48,80,50,88,90,84,89,89,90,80,92,76,76,39,78,75,73,75,59,73,62,70,60,60,77,56,72,79,58,97,67,75,87,63,75,84,65,51,72,69,59,48,51,51,55,40,47,60,47,52,54,50,24,51,51,45,42,52,54,53,50,51,50,62,76,65,70,65,81,69,97,79,74,79,94,74,85,91,80,96,74,96,50,76,62,37,67,51,66,59,40,29,51,29,52,47,39,42,27,22,70,68,65,35,54,29,38,38,29,29,48,43,100,85,69,49,77,46,78,43,57,28,30,38,62,49,78,54,98,62,30,35,37,24,35,32,66,90,70,79,38,82,45,80,43,53,49,94,32,54,56,31,33,24,53,56,76,85,76,131

Mean predicted aligned error: 13.57 Å

Nearest PDB structures (foldseek):
  8ebw-assembly1_D  TM=2.891E-01  e=3.833E-07  Homo sapiens
  6trs-assembly2_B  TM=2.928E-01  e=9.524E-07  Thermochaetoides thermophila DSM 1495
  7zs9-assembly1_2  TM=3.286E-01  e=8.858E-06  Saccharomyces cerevisiae
  7ad8-assembly1_A  TM=5.334E-01  e=2.868E-03  Homo sapiens
  6trs-assembly1_A  TM=3.221E-01  e=4.994E-05  Thermochaetoides thermophila DSM 1495

pLDDT: mean 85.4, std 14.94, range [28.14, 98.69]

Foldseek 3Di:
DQFLLNQQLPDDLVLLLLLCVLQVVLPPPHAQFSLLSLLQCQDLVSLLVNLLQFFQQLLLLLLLQALCVLVVHQDFLVLSCVQADADPVPPVDSCPSVVSQVVCCSNSQWTAPDVRGIHGRQNNVVNDDCQRLLAHAADDPPLDDFDPVCCVDPPQQPCLVVVLVVLLRHNQKDWQDPDCPDSSNVNVVVCCVRSQWDDPDPTMIGGHRVSSCVVVVNYSHNHRDDQFDFDAQDFDLLQWLQLLLVLLQLLLVLLLVVQVVCLVPFAFADPQGAHDPVSLVVSCVVSVHDSLVSLLSVLLCVLLLQWDWPPDVRITIHGAPVVVVLVVDDSLLVLLSSVLSPQLFQADSNQAQPADPVRDGDHRRRPPRGDNCLSVVLLLLLLQLVVRANDQGDLVSSQSNCCRSRVPCRDDSSSSNRSLVSCSSSSCTGNNHGHQLSVLSNPDDGNDRDDPVSSVSSSVRSVVSADDAALAWEADQQQKIKAQAHHDPLVVVLCVQAWAWPDDDRITITGGDLVSLLSNVVVPDALVRSLVSNVVRYPDHHHPVVNCSNVVSRVVRPPDDDDDFLDKAFAPDLVVVVCLCPDPVCVVQQWDDPDSGMIGTPHHPVVVCVVCVVVVDHDFPADPVRHGDDDDDDDDGDHDHDPPCPPVVPVVPPDPDDPDPPDPPVRSSVVSSVSSVSNSVSNVVVVVCVVVPDDDPPDPDDDDDDDDFDKDQPLSSQSSVLSSQLSVQFWKWWWFQDPVRDTDTFIWRWNDAPPQWTWTQGPVVSDIDIGGSVGTRMITGDDDDD

Radius of gyration: 38.32 Å; Cα contacts (8 Å, |Δi|>4): 1207; chains: 1; bounding box: 102×56×127 Å